Protein AF-0000000076120802 (afdb_homodimer)

Radius of gyration: 38.86 Å; Cα contacts (8 Å, |Δi|>4): 818; chains: 2; bounding box: 98×112×85 Å

Solvent-accessible surface area (backbone atoms only — not comparable to full-atom values): 45749 Å² total; per-residue (Å²): 82,99,88,40,81,60,74,88,74,59,75,85,49,46,60,58,52,36,39,72,74,68,50,68,76,58,92,89,52,58,65,69,58,48,53,51,49,57,64,67,45,60,76,67,60,48,48,51,46,45,52,49,38,50,52,49,55,52,47,56,59,56,62,67,64,60,81,75,78,84,75,87,79,73,75,81,75,80,79,77,82,77,82,91,69,88,75,73,77,73,76,85,78,78,73,79,79,86,85,76,82,73,82,68,81,75,82,69,86,83,81,90,78,91,69,76,77,67,84,63,83,66,58,91,58,54,66,68,56,48,24,52,53,45,20,54,53,47,31,64,61,42,46,67,70,69,58,38,70,68,58,50,50,52,44,45,53,52,20,51,52,53,13,56,71,39,40,87,57,62,94,39,76,70,42,48,49,32,51,53,25,50,50,49,47,53,50,50,46,42,43,50,46,33,19,49,58,42,32,66,53,35,70,78,42,50,64,55,50,54,54,40,47,75,69,55,71,59,56,67,68,33,49,52,51,14,50,54,59,33,47,46,64,61,64,46,51,56,54,52,55,28,50,53,47,30,48,67,41,40,63,62,73,55,72,68,56,44,52,52,54,50,48,51,52,51,50,48,36,51,34,29,27,29,53,12,47,36,42,31,60,72,36,84,49,63,64,61,32,50,50,48,48,50,48,52,51,43,55,14,49,53,35,27,19,78,35,38,52,83,62,60,78,91,57,52,70,55,30,78,74,13,68,46,17,38,51,44,41,27,50,50,52,61,62,48,56,80,60,69,70,35,73,19,52,75,18,47,15,75,90,37,72,71,28,59,71,87,46,55,53,43,43,64,67,54,58,36,42,51,32,69,40,81,67,61,50,67,58,31,53,49,51,51,52,50,48,35,53,53,36,46,54,49,30,51,52,51,53,61,63,72,102,85,99,90,39,81,59,76,87,76,61,74,85,49,46,60,58,50,35,40,71,73,70,49,67,75,57,91,88,52,57,67,67,59,48,52,52,49,56,66,68,45,58,75,68,60,47,47,52,46,44,52,49,38,50,50,50,53,52,47,54,56,54,59,66,62,56,78,73,77,81,74,86,76,77,73,81,73,78,78,75,81,77,81,88,69,87,74,72,74,71,70,82,77,78,74,76,77,81,85,76,82,66,78,78,76,72,88,68,88,73,86,87,68,90,69,74,78,65,83,62,81,63,57,91,60,54,66,66,57,47,24,53,53,46,19,54,54,46,32,63,60,41,46,68,70,68,58,39,71,67,57,49,50,52,47,46,51,50,22,52,51,54,13,55,70,39,41,86,60,63,94,40,74,72,40,47,48,33,50,52,26,50,50,50,47,54,51,50,45,45,42,50,49,33,20,50,59,42,32,65,53,35,69,78,40,49,63,54,50,53,54,41,47,74,67,56,69,61,56,68,69,33,49,52,51,14,51,56,60,32,45,45,64,62,64,44,49,56,54,51,55,29,51,52,46,30,47,66,43,39,63,64,73,56,72,69,56,46,54,52,53,52,48,52,52,51,49,47,37,51,34,28,29,28,53,12,46,36,42,30,60,73,34,84,49,64,64,60,33,51,49,48,49,51,49,53,53,44,55,15,48,52,33,29,19,79,35,38,50,81,65,59,79,91,57,51,70,55,33,78,75,13,68,47,19,38,52,46,41,27,51,51,51,60,61,48,55,80,61,68,68,34,72,19,51,80,17,46,16,75,89,38,71,72,27,59,68,91,49,55,53,42,45,65,66,54,58,37,41,52,32,70,39,80,68,60,52,66,59,29,52,48,50,49,51,50,48,34,52,52,36,47,52,49,29,52,51,50,53,62,63,73,102

Nearest PDB structures (foldseek):
  8wbx-assembly1_B  TM=9.334E-01  e=1.035E-11  Arabidopsis thaliana
  8i3d-assembly1_B  TM=6.992E-01  e=8.243E-13  Arabidopsis thaliana
  8i3c-assembly1_B  TM=7.173E-01  e=2.467E-12  Arabidopsis thaliana
  8i3a-assembly1_B  TM=7.036E-01  e=1.367E-12  Arabidopsis thaliana
  8k0x-assembly1_C  TM=7.275E-01  e=1.512E-11  Arabidopsis thaliana

Secondary structure (DSSP, 8-state):
-TTS-S--S-HHHHHHHHHHTT-PPPTTS-HHHHHHHHHHS-HHHHHHHHHHHHHHHHHHHHHTTS----------------------------------------------S----------SS-HHHHHHHHHHHHHHHHHHHH--HHHHHHHHHHHHHHHHHHTT--SSHHHHHHHHHHHHHHHHHHHHHHHHHHHTTHHHHHHHHHHHHHTT-S-HHHHHHHHHHHHHHHHHHHHHHHHHHHHHHHT---HHHHHHHHHHHHHHHHHHHHHHHHHHHH---HHHHHHHHHHHHHHHHHTSSSS-S---TTTGGGGGG-HHHHHHHHHHHHHTTT---EE--GGGTTTSGGGTSS--EE-HHHHHHHTT--S-HHHHHHHHHHHHHHHHHHHHHHHHH--/-TTS-S--S-HHHHHHHHHHTT-PPPTTS-HHHHHHHHHHS-HHHHHHHHHHHHHHHHHHHHHTTS----------------------------------------------S----------SS-HHHHHHHHHHHHHHHHHHHH--HHHHHHHHHHHHHHHHHHTT--SSHHHHHHHHHHHHHHHHHHHHHHHHHHHTTHHHHHHHHHHHHHTT-S-HHHHHHHHHHHHHHHHHHHHHHHHHHHHHHHT---HHHHHHHHHHHHHHHHHHHHHHHHHHHH---HHHHHHHHHHHHHHHHHTSSSS-S---TTTGGGGGG-HHHHHHHHHHHHHTTT---EE--TT-TTTSGGGSSS--EE-HHHHHHHTT--S-HHHHHHHHHHHHHHHHHHHHHHHHHT-

InterPro domains:
  IPR013525 ABC-2 type transporter, transmembrane domain [PF01061] (130-331)
  IPR050352 ATP-binding cassette subfamily G transporters [PTHR48041] (2-381)

pLDDT: mean 72.97, std 23.8, range [20.23, 97.56]

Foldseek 3Di:
DVPDDLDDDDPVCVQVVVVVLVQHDDPPDDPVVSVVCQVVDDPVSVVSSVVVVVVVVVVVVVVVVDPDDDDDPPPPPPCPPPDDDDPPCPDDPPPDDDDPPCPVPPPPPDDDDDPPPPVPLPQVDDLVVLLVVLLVVLLVVCLPVLDDPVVLVVLQVVLVVLLVLLAPDDPAPVSLLSVLVSQLVLLLVLLLSLLLSLLVPQLVCVVVVVVCVVVSNDDLVSNLSSNLVSVLVSSLVSVLSSLVSNCVSNVQDDPVLSVVLSVLSSLLSLLSNLVSLLLNLQDVDSVVSSVVSVVLSVLLSCLLLSNDLDDDPVCVVSNLVRSNNLSSLLNSCSSCVPPDFNQQQLPCCPLQVVNPPPDRTHGSQRVSVSSVNDDHNVVSSVSSVVSSVVSSVVSSVSNVVSD/DVPDDLDDDDPVCVQVVVVVLVQHDDPPDDPVVSVVCQVVDDPVSVVSSVVVVVVVVVVVVVVVPPPPDDDDPPPPPPCPPPDDDDPPCPDDPPPDDDDPPPPPDPPPDDDPDPPPPPVPLPQVDDLVVLLVVLLVVLLVVCLPVLDDPVVLVVLQVVLVVLLVLLAPDDPAPVSLLSVLVSQLVLLLVLLLSLLLSLLVPQLVCVVVVVVCVVVSNDDLVSNLSSNLVSVLVSSLVSVLSSLVSNCVSNVQDDPVLSVVLSVLSSLLSLLSNLVSLLLNLQDVDSVVSSVVSVVLSVLLSCLLLSNDLDDDPVCVVSNLVRSNNLSSLLNSCSSCVPPDFNQQQPPCCPLQVVSPPPDRTHGSQSVSVSSVNDDHNVVSSVSSVVSSVVSSVVSSVSNVVSD

Structure (mmCIF, N/CA/C/O backbone):
data_AF-0000000076120802-model_v1
#
loop_
_entity.id
_entity.type
_entity.pdbx_description
1 polymer 'ABC-2 type transporter transmembrane domain-containing protein'
#
loop_
_atom_site.group_PDB
_atom_site.id
_atom_site.type_symbol
_atom_site.label_atom_id
_atom_site.label_alt_id
_atom_site.label_comp_id
_atom_site.label_asym_id
_atom_site.label_entity_id
_atom_site.label_seq_id
_atom_site.pdbx_PDB_ins_code
_atom_site.Cartn_x
_atom_site.Cartn_y
_atom_site.Cartn_z
_atom_site.occupancy
_atom_site.B_iso_or_equiv
_atom_site.auth_seq_id
_atom_site.auth_comp_id
_atom_site.auth_asym_id
_atom_site.auth_atom_id
_atom_site.pdbx_PDB_model_num
ATOM 1 N N . MET A 1 1 ? 14.875 50.719 11.641 1 55.94 1 MET A N 1
ATOM 2 C CA . MET A 1 1 ? 14.297 51.156 10.367 1 55.94 1 MET A CA 1
ATOM 3 C C . MET A 1 1 ? 15.25 50.844 9.219 1 55.94 1 MET A C 1
ATOM 5 O O . MET A 1 1 ? 16.422 51.25 9.258 1 55.94 1 MET A O 1
ATOM 9 N N . ASP A 1 2 ? 14.82 50.125 8.203 1 58.03 2 ASP A N 1
ATOM 10 C CA . ASP A 1 2 ? 15.664 49.625 7.117 1 58.03 2 ASP A CA 1
ATOM 11 C C . ASP A 1 2 ? 16.969 49.062 7.652 1 58.03 2 ASP A C 1
ATOM 13 O O . ASP A 1 2 ? 18.031 49.281 7.066 1 58.03 2 ASP A O 1
ATOM 17 N N . GLY A 1 3 ? 16.922 48.438 8.789 1 63.69 3 GLY A N 1
ATOM 18 C CA . GLY A 1 3 ? 18.078 47.812 9.414 1 63.69 3 GLY A CA 1
ATOM 19 C C . GLY A 1 3 ? 18.859 48.75 10.289 1 63.69 3 GLY A C 1
ATOM 20 O O . GLY A 1 3 ? 19.812 48.344 10.969 1 63.69 3 GLY A O 1
ATOM 21 N N . LYS A 1 4 ? 18.547 50.094 10.227 1 61.88 4 LYS A N 1
ATOM 22 C CA . LYS A 1 4 ? 19.266 51.062 11.031 1 61.88 4 LYS A CA 1
ATOM 23 C C . LYS A 1 4 ? 18.547 51.344 12.336 1 61.88 4 LYS A C 1
ATOM 25 O O . LYS A 1 4 ? 17.312 51.375 12.383 1 61.88 4 LYS A O 1
ATOM 30 N N . VAL A 1 5 ? 19.328 51.312 13.312 1 67.75 5 VAL A N 1
ATOM 31 C CA . VAL A 1 5 ? 18.797 51.594 14.641 1 67.75 5 VAL A CA 1
ATOM 32 C C . VAL A 1 5 ? 18.328 53.062 14.711 1 67.75 5 VAL A C 1
ATOM 34 O O . VAL A 1 5 ? 19.109 53.969 14.453 1 67.75 5 VAL A O 1
ATOM 37 N N . ALA A 1 6 ? 17.125 53.312 14.852 1 68.12 6 ALA A N 1
ATOM 38 C CA . ALA A 1 6 ? 16.578 54.656 14.961 1 68.12 6 ALA A CA 1
ATOM 39 C C . ALA A 1 6 ? 16.719 55.219 16.375 1 68.12 6 ALA A C 1
ATOM 41 O O . ALA A 1 6 ? 16.953 56.406 16.562 1 68.12 6 ALA A O 1
ATOM 42 N N . TYR A 1 7 ? 16.531 54.312 17.359 1 68.12 7 TYR A N 1
ATOM 43 C CA . TYR A 1 7 ? 16.672 54.656 18.766 1 68.12 7 TYR A CA 1
ATOM 44 C C . TYR A 1 7 ? 17.219 53.5 19.578 1 68.12 7 TYR A C 1
ATOM 46 O O . TYR A 1 7 ? 16.859 52.344 19.312 1 68.12 7 TYR A O 1
ATOM 54 N N . PHE A 1 8 ? 18.266 53.719 20.203 1 69.81 8 PHE A N 1
ATOM 55 C CA . PHE A 1 8 ? 18.844 52.75 21.141 1 69.81 8 PHE A CA 1
ATOM 56 C C . PHE A 1 8 ? 18.953 53.344 22.531 1 69.81 8 PHE A C 1
ATOM 58 O O . PHE A 1 8 ? 19.781 54.25 22.766 1 69.81 8 PHE A O 1
ATOM 65 N N . GLY A 1 9 ? 17.938 53.156 23.469 1 62.56 9 GLY A N 1
ATOM 66 C CA . GLY A 1 9 ? 17.969 53.688 24.828 1 62.56 9 GLY A CA 1
ATOM 67 C C . GLY A 1 9 ? 16.844 53.125 25.688 1 62.56 9 GLY A C 1
ATOM 68 O O . GLY A 1 9 ? 16.203 52.156 25.328 1 62.56 9 GLY A O 1
ATOM 69 N N . ILE A 1 10 ? 16.656 53.719 26.797 1 65.62 10 ILE A N 1
ATOM 70 C CA . ILE A 1 10 ? 15.625 53.312 27.75 1 65.62 10 ILE A CA 1
ATOM 71 C C . ILE A 1 10 ? 14.242 53.562 27.156 1 65.62 10 ILE A C 1
ATOM 73 O O . ILE A 1 10 ? 14 54.625 26.578 1 65.62 10 ILE A O 1
ATOM 77 N N . ALA A 1 11 ? 13.383 52.594 27.156 1 71.81 11 ALA A N 1
ATOM 78 C CA . ALA A 1 11 ? 12.055 52.625 26.547 1 71.81 11 ALA A CA 1
ATOM 79 C C . ALA A 1 11 ? 11.258 53.844 27.016 1 71.81 11 ALA A C 1
ATOM 81 O O . ALA A 1 11 ? 10.516 54.438 26.234 1 71.81 11 ALA A O 1
ATOM 82 N N . SER A 1 12 ? 11.5 54.25 28.281 1 69.44 12 SER A N 1
ATOM 83 C CA . SER A 1 12 ? 10.766 55.375 28.875 1 69.44 12 SER A CA 1
ATOM 84 C C . SER A 1 12 ? 11.172 56.688 28.219 1 69.44 12 SER A C 1
ATOM 86 O O . SER A 1 12 ? 10.383 57.656 28.203 1 69.44 12 SER A O 1
ATOM 88 N N . ASP A 1 13 ? 12.344 56.656 27.641 1 67.94 13 ASP A N 1
ATOM 89 C CA . ASP A 1 13 ? 12.859 57.906 27.078 1 67.94 13 ASP A CA 1
ATOM 90 C C . ASP A 1 13 ? 12.664 57.969 25.562 1 67.94 13 ASP A C 1
ATOM 92 O O . ASP A 1 13 ? 12.977 58.969 24.922 1 67.94 13 ASP A O 1
ATOM 96 N N . ALA A 1 14 ? 12.195 56.875 25.078 1 75.12 14 ALA A N 1
ATOM 97 C CA . ALA A 1 14 ? 12.016 56.812 23.641 1 75.12 14 ALA A CA 1
ATOM 98 C C . ALA A 1 14 ? 10.953 57.781 23.172 1 75.12 14 ALA A C 1
ATOM 100 O O . ALA A 1 14 ? 11.125 58.469 22.141 1 75.12 14 ALA A O 1
ATOM 101 N N . LEU A 1 15 ? 9.914 57.906 23.906 1 76.44 15 LEU A N 1
ATOM 102 C CA . LEU A 1 15 ? 8.836 58.812 23.547 1 76.44 15 LEU A CA 1
ATOM 103 C C . LEU A 1 15 ? 9.328 60.281 23.609 1 76.44 15 LEU A C 1
ATOM 105 O O . LEU A 1 15 ? 8.969 61.094 22.766 1 76.44 15 LEU A O 1
ATOM 109 N N . ASN A 1 16 ? 10.086 60.531 24.609 1 74.88 16 ASN A N 1
ATOM 110 C CA . ASN A 1 16 ? 10.672 61.875 24.734 1 74.88 16 ASN A CA 1
ATOM 111 C C . ASN A 1 16 ? 11.617 62.188 23.578 1 74.88 16 ASN A C 1
ATOM 113 O O . ASN A 1 16 ? 11.664 63.312 23.094 1 74.88 16 ASN A O 1
ATOM 117 N N . TYR A 1 17 ? 12.289 61.156 23.141 1 75.81 17 TYR A N 1
ATOM 118 C CA . TYR A 1 17 ? 13.203 61.281 22.016 1 75.81 17 TYR A CA 1
ATOM 119 C C . TYR A 1 17 ? 12.438 61.625 20.734 1 75.81 17 TYR A C 1
ATOM 121 O O . TYR A 1 17 ? 12.82 62.562 20 1 75.81 17 TYR A O 1
ATOM 129 N N . PHE A 1 18 ? 11.398 61 20.531 1 78.06 18 PHE A N 1
ATOM 130 C CA . PHE A 1 18 ? 10.656 61.219 19.297 1 78.06 18 PHE A CA 1
ATOM 131 C C . PHE A 1 18 ? 9.828 62.5 19.375 1 78.06 18 PHE A C 1
ATOM 133 O O . PHE A 1 18 ? 9.562 63.125 18.359 1 78.06 18 PHE A O 1
ATOM 140 N N . GLU A 1 19 ? 9.492 62.875 20.578 1 75.44 19 GLU A N 1
ATOM 141 C CA . GLU A 1 19 ? 8.867 64.188 20.797 1 75.44 19 GLU A CA 1
ATOM 142 C C . GLU A 1 19 ? 9.836 65.312 20.484 1 75.44 19 GLU A C 1
ATOM 144 O O . GLU A 1 19 ? 9.438 66.312 19.922 1 75.44 19 GLU A O 1
ATOM 149 N N . ARG A 1 20 ? 11.07 65 20.719 1 72.5 20 ARG A N 1
ATOM 150 C CA . ARG A 1 20 ? 12.109 66 20.453 1 72.5 20 ARG A CA 1
ATOM 151 C C . ARG A 1 20 ? 12.367 66.125 18.953 1 72.5 20 ARG A C 1
ATOM 153 O O . ARG A 1 20 ? 12.742 67.188 18.453 1 72.5 20 ARG A O 1
ATOM 160 N N . ILE A 1 21 ? 12.078 65 18.234 1 72.75 21 ILE A N 1
ATOM 161 C CA . ILE A 1 21 ? 12.297 65 16.797 1 72.75 21 ILE A CA 1
ATOM 162 C C . ILE A 1 21 ? 11.031 65.5 16.078 1 72.75 21 ILE A C 1
ATOM 164 O O . ILE A 1 21 ? 11 65.562 14.852 1 72.75 21 ILE A O 1
ATOM 168 N N . GLY A 1 22 ? 10.062 66 16.859 1 73.19 22 GLY A N 1
ATOM 169 C CA . GLY A 1 22 ? 8.867 66.562 16.328 1 73.19 22 GLY A CA 1
ATOM 170 C C . GLY A 1 22 ? 7.73 65.625 16.109 1 73.19 22 GLY A C 1
ATOM 171 O O . GLY A 1 22 ? 6.73 65.938 15.461 1 73.19 22 GLY A O 1
ATOM 172 N N . MET A 1 23 ? 8.031 64.438 16.469 1 74.19 23 MET A N 1
ATOM 173 C CA . MET A 1 23 ? 6.973 63.438 16.328 1 74.19 23 MET A CA 1
ATOM 174 C C . MET A 1 23 ? 6.324 63.125 17.672 1 74.19 23 MET A C 1
ATOM 176 O O . MET A 1 23 ? 6.898 62.406 18.484 1 74.19 23 MET A O 1
ATOM 180 N N . THR A 1 24 ? 5.277 63.75 18 1 73.56 24 THR A N 1
ATOM 181 C CA . THR A 1 24 ? 4.609 63.656 19.281 1 73.56 24 THR A CA 1
ATOM 182 C C . THR A 1 24 ? 3.514 62.594 19.25 1 73.56 24 THR A C 1
ATOM 184 O O . THR A 1 24 ? 2.795 62.469 18.266 1 73.56 24 THR A O 1
ATOM 187 N N . CYS A 1 25 ? 3.646 61.688 20.188 1 73.44 25 CYS A N 1
ATOM 188 C CA . CYS A 1 25 ? 2.598 60.719 20.422 1 73.44 25 CYS A CA 1
ATOM 189 C C . CYS A 1 25 ? 1.366 61.344 21.047 1 73.44 25 CYS A C 1
ATOM 191 O O . CYS A 1 25 ? 1.48 62.094 22.016 1 73.44 25 CYS A O 1
ATOM 193 N N . ALA A 1 26 ? 0.276 61.312 20.406 1 67.81 26 ALA A N 1
ATOM 194 C CA . ALA A 1 26 ? -0.953 61.844 20.969 1 67.81 26 ALA A CA 1
ATOM 195 C C . ALA A 1 26 ? -1.275 61.188 22.312 1 67.81 26 ALA A C 1
ATOM 197 O O . ALA A 1 26 ? -0.906 60.062 22.547 1 67.81 26 ALA A O 1
ATOM 198 N N . ILE A 1 27 ? -1.722 61.812 23.312 1 60.78 27 ILE A N 1
ATOM 199 C CA . ILE A 1 27 ? -1.938 61.469 24.719 1 60.78 27 ILE A CA 1
ATOM 200 C C . ILE A 1 27 ? -2.742 60.188 24.828 1 60.78 27 ILE A C 1
ATOM 202 O O . ILE A 1 27 ? -2.541 59.406 25.75 1 60.78 27 ILE A O 1
ATOM 206 N N . HIS A 1 28 ? -3.549 59.781 23.938 1 56.91 28 HIS A N 1
ATOM 207 C CA . HIS A 1 28 ? -4.395 58.625 24.078 1 56.91 28 HIS A CA 1
ATOM 208 C C . HIS A 1 28 ? -3.969 57.5 23.125 1 56.91 28 HIS A C 1
ATOM 210 O O . HIS A 1 28 ? -4.719 56.562 22.906 1 56.91 28 HIS A O 1
ATOM 216 N N . PHE A 1 29 ? -2.748 57.688 22.609 1 64 29 PHE A N 1
ATOM 217 C CA . PHE A 1 29 ? -2.277 56.656 21.703 1 64 29 PHE A CA 1
ATOM 218 C C . PHE A 1 29 ? -1.253 55.75 22.375 1 64 29 PHE A C 1
ATOM 220 O O . PHE A 1 29 ? -0.484 56.188 23.219 1 64 29 PHE A O 1
ATOM 227 N N . ASN A 1 30 ? -1.397 54.469 22.281 1 71.44 30 ASN A N 1
ATOM 228 C CA . ASN A 1 30 ? -0.425 53.5 22.781 1 71.44 30 ASN A CA 1
ATOM 229 C C . ASN A 1 30 ? 0.974 53.781 22.234 1 71.44 30 ASN A C 1
ATOM 231 O O . ASN A 1 30 ? 1.173 53.844 21.031 1 71.44 30 ASN A O 1
ATOM 235 N N . PRO A 1 31 ? 1.948 54 23.109 1 72.56 31 PRO A N 1
ATOM 236 C CA . PRO A 1 31 ? 3.307 54.344 22.688 1 72.56 31 PRO A CA 1
ATOM 237 C C . PRO A 1 31 ? 3.93 53.312 21.766 1 72.56 31 PRO A C 1
ATOM 239 O O . PRO A 1 31 ? 4.633 53.656 20.812 1 72.56 31 PRO A O 1
ATOM 242 N N . ALA A 1 32 ? 3.57 52.094 22.047 1 75.62 32 ALA A N 1
ATOM 243 C CA . ALA A 1 32 ? 4.133 51.031 21.219 1 75.62 32 ALA A CA 1
ATOM 244 C C . ALA A 1 32 ? 3.559 51.062 19.812 1 75.62 32 ALA A C 1
ATOM 246 O O . ALA A 1 32 ? 4.293 50.906 18.828 1 75.62 32 ALA A O 1
ATOM 247 N N . ASP A 1 33 ? 2.303 51.312 19.672 1 74.56 33 ASP A N 1
ATOM 248 C CA . ASP A 1 33 ? 1.651 51.438 18.375 1 74.56 33 ASP A CA 1
ATOM 249 C C . ASP A 1 33 ? 2.145 52.688 17.625 1 74.56 33 ASP A C 1
ATOM 251 O O . ASP A 1 33 ? 2.311 52.656 16.406 1 74.56 33 ASP A O 1
ATOM 255 N N . PHE A 1 34 ? 2.398 53.75 18.281 1 75.19 34 PHE A N 1
ATOM 256 C CA . PHE A 1 34 ? 2.951 55 17.719 1 75.19 34 PHE A CA 1
ATOM 257 C C . PHE A 1 34 ? 4.34 54.75 17.141 1 75.19 34 PHE A C 1
ATOM 259 O O . PHE A 1 34 ? 4.637 55.188 16.016 1 75.19 34 PHE A O 1
ATOM 266 N N . LEU A 1 35 ? 5.152 54.031 17.891 1 74.06 35 LEU A N 1
ATOM 267 C CA . LEU A 1 35 ? 6.508 53.75 17.438 1 74.06 35 LEU A CA 1
ATOM 268 C C . LEU A 1 35 ? 6.484 52.844 16.203 1 74.06 35 LEU A C 1
ATOM 270 O O . LEU A 1 35 ? 7.254 53.062 15.266 1 74.06 35 LEU A O 1
ATOM 274 N N . LEU A 1 36 ? 5.594 51.938 16.203 1 76.25 36 LEU A N 1
ATOM 275 C CA . LEU A 1 36 ? 5.445 51.062 15.062 1 76.25 36 LEU A CA 1
ATOM 276 C C . LEU A 1 36 ? 4.918 51.812 13.844 1 76.25 36 LEU A C 1
ATOM 278 O O . LEU A 1 36 ? 5.359 51.562 12.719 1 76.25 36 LEU A O 1
ATOM 282 N N . ALA A 1 37 ? 3.982 52.656 14.07 1 76.56 37 ALA A N 1
ATOM 283 C CA . ALA A 1 37 ? 3.426 53.5 13.023 1 76.56 37 ALA A CA 1
ATOM 284 C C . ALA A 1 37 ? 4.48 54.438 12.461 1 76.56 37 ALA A C 1
ATOM 286 O O . ALA A 1 37 ? 4.504 54.719 11.258 1 76.56 37 ALA A O 1
ATOM 287 N N . LEU A 1 38 ? 5.262 54.969 13.312 1 73.12 38 LEU A N 1
ATOM 288 C CA . LEU A 1 38 ? 6.332 55.875 12.906 1 73.12 38 LEU A CA 1
ATOM 289 C C . LEU A 1 38 ? 7.355 55.156 12.039 1 73.12 38 LEU A C 1
ATOM 291 O O . LEU A 1 38 ? 7.867 55.719 11.078 1 73.12 38 LEU A O 1
ATOM 295 N N . LEU A 1 39 ? 7.602 53.844 12.438 1 70.56 39 LEU A N 1
ATOM 296 C CA . LEU A 1 39 ? 8.602 53.031 11.727 1 70.56 39 LEU A CA 1
ATOM 297 C C . LEU A 1 39 ? 8.07 52.594 10.367 1 70.56 39 LEU A C 1
ATOM 299 O O . LEU A 1 39 ? 8.852 52.312 9.453 1 70.56 39 LEU A O 1
ATOM 303 N N . SER A 1 40 ? 6.785 52.562 10.258 1 68.75 40 SER A N 1
ATOM 304 C CA . SER A 1 40 ? 6.148 52.094 9.023 1 68.75 40 SER A CA 1
ATOM 305 C C . SER A 1 40 ? 5.812 53.281 8.109 1 68.75 40 SER A C 1
ATOM 307 O O . SER A 1 40 ? 5.316 53.062 6.996 1 68.75 40 SER A O 1
ATOM 309 N N . ARG A 1 41 ? 5.957 54.5 8.547 1 61.09 41 ARG A N 1
ATOM 310 C CA . ARG A 1 41 ? 5.59 55.688 7.762 1 61.09 41 ARG A CA 1
ATOM 311 C C . ARG A 1 41 ? 6.52 55.875 6.566 1 61.09 41 ARG A C 1
ATOM 313 O O . ARG A 1 41 ? 7.598 55.25 6.52 1 61.09 41 ARG A O 1
ATOM 320 N N . ASP A 1 42 ? 6.266 56.844 5.613 1 62.16 42 ASP A N 1
ATOM 321 C CA . ASP A 1 42 ? 6.852 57.125 4.305 1 62.16 42 ASP A CA 1
ATOM 322 C C . ASP A 1 42 ? 8.359 57.375 4.418 1 62.16 42 ASP A C 1
ATOM 324 O O . ASP A 1 42 ? 8.859 57.688 5.492 1 62.16 42 ASP A O 1
ATOM 328 N N . ASN A 1 43 ? 9.156 57 3.359 1 67.94 43 ASN A N 1
ATOM 329 C CA . ASN A 1 43 ? 10.602 57.094 3.188 1 67.94 43 ASN A CA 1
ATOM 330 C C . ASN A 1 43 ? 11.125 58.438 3.637 1 67.94 43 ASN A C 1
ATOM 332 O O . ASN A 1 43 ? 12.234 58.562 4.172 1 67.94 43 ASN A O 1
ATOM 336 N N . GLU A 1 44 ? 10.312 59.438 3.615 1 68.88 44 GLU A N 1
ATOM 337 C CA . GLU A 1 44 ? 10.781 60.781 3.943 1 68.88 44 GLU A CA 1
ATOM 338 C C . GLU A 1 44 ? 10.906 60.969 5.453 1 68.88 44 GLU A C 1
ATOM 340 O O . GLU A 1 44 ? 11.875 61.531 5.934 1 68.88 44 GLU A O 1
ATOM 345 N N . THR A 1 45 ? 9.992 60.438 6.199 1 71.06 45 THR A N 1
ATOM 346 C CA . THR A 1 45 ? 10.031 60.531 7.652 1 71.06 45 THR A CA 1
ATOM 347 C C . THR A 1 45 ? 11.102 59.625 8.242 1 71.06 45 THR A C 1
ATOM 349 O O . THR A 1 45 ? 11.789 60 9.195 1 71.06 45 THR A O 1
ATOM 352 N N . SER A 1 46 ? 11.273 58.562 7.648 1 72.56 46 SER A N 1
ATOM 353 C CA . SER A 1 46 ? 12.32 57.625 8.055 1 72.56 46 SER A CA 1
ATOM 354 C C . SER A 1 46 ? 13.703 58.219 7.84 1 72.56 46 SER A C 1
ATOM 356 O O . SER A 1 46 ? 14.594 58.062 8.68 1 72.56 46 SER A O 1
ATOM 358 N N . LYS A 1 47 ? 13.867 58.906 6.832 1 72.31 47 LYS A N 1
ATOM 359 C CA . LYS A 1 47 ? 15.125 59.594 6.57 1 72.31 47 LYS A CA 1
ATOM 360 C C . LYS A 1 47 ? 15.375 60.688 7.602 1 72.31 47 LYS A C 1
ATOM 362 O O . LYS A 1 47 ? 16.516 60.875 8.047 1 72.31 47 LYS A O 1
ATOM 367 N N . LYS A 1 48 ? 14.352 61.344 8.023 1 71.44 48 LYS A N 1
ATOM 368 C CA . LYS A 1 48 ? 14.484 62.406 9.016 1 71.44 48 LYS A CA 1
ATOM 369 C C . LYS A 1 48 ? 14.883 61.844 10.375 1 71.44 48 LYS A C 1
ATOM 371 O O . LYS A 1 48 ? 15.719 62.406 11.078 1 71.44 48 LYS A O 1
ATOM 376 N N . ILE A 1 49 ? 14.344 60.719 10.617 1 73.62 49 ILE A N 1
ATOM 377 C CA . ILE A 1 49 ? 14.648 60.062 11.883 1 73.62 49 ILE A CA 1
ATOM 378 C C . ILE A 1 49 ? 16.094 59.562 11.875 1 73.62 49 ILE A C 1
ATOM 380 O O . ILE A 1 49 ? 16.828 59.719 12.852 1 73.62 49 ILE A O 1
ATOM 384 N N . LEU A 1 50 ? 16.5 59.031 10.766 1 72.81 50 LEU A N 1
ATOM 385 C CA . LEU A 1 50 ? 17.844 58.5 10.633 1 72.81 50 LEU A CA 1
ATOM 386 C C . LEU A 1 50 ? 18.875 59.625 10.578 1 72.81 50 LEU A C 1
ATOM 388 O O . LEU A 1 50 ? 19.969 59.531 11.133 1 72.81 50 LEU A O 1
ATOM 392 N N . GLU A 1 51 ? 18.562 60.656 9.945 1 70.81 51 GLU A N 1
ATOM 393 C CA . GLU A 1 51 ? 19.422 61.844 9.883 1 70.81 51 GLU A CA 1
ATOM 394 C C . GLU A 1 51 ? 19.609 62.469 11.266 1 70.81 51 GLU A C 1
ATOM 396 O O . GLU A 1 51 ? 20.703 62.875 11.617 1 70.81 51 GLU A O 1
ATOM 401 N N . GLU A 1 52 ? 18.578 62.438 12.008 1 67.38 52 GLU A N 1
ATOM 402 C CA . GLU A 1 52 ? 18.656 63 13.352 1 67.38 52 GLU A CA 1
ATOM 403 C C . GLU A 1 52 ? 19.406 62.062 14.289 1 67.38 52 GLU A C 1
ATOM 405 O O . GLU A 1 52 ? 20.172 62.531 15.148 1 67.38 52 GLU A O 1
ATOM 410 N N . ALA A 1 53 ? 19.203 60.812 14.023 1 66.75 53 ALA A N 1
ATOM 411 C CA . ALA A 1 53 ? 19.969 59.812 14.781 1 66.75 53 ALA A CA 1
ATOM 412 C C . ALA A 1 53 ? 21.453 59.906 14.453 1 66.75 53 ALA A C 1
ATOM 414 O O . ALA A 1 53 ? 22.297 59.781 15.344 1 66.75 53 ALA A O 1
ATOM 415 N N . ASP A 1 54 ? 21.75 60.094 13.25 1 65.25 54 ASP A N 1
ATOM 416 C CA . ASP A 1 54 ? 23.141 60.281 12.812 1 65.25 54 ASP A CA 1
ATOM 417 C C . ASP A 1 54 ? 23.703 61.594 13.328 1 65.25 54 ASP A C 1
ATOM 419 O O . ASP A 1 54 ? 24.891 61.688 13.688 1 65.25 54 ASP A O 1
ATOM 423 N N . ARG A 1 55 ? 22.906 62.562 13.414 1 58.84 55 ARG A N 1
ATOM 424 C CA . ARG A 1 55 ? 23.328 63.844 13.945 1 58.84 55 ARG A CA 1
ATOM 425 C C . ARG A 1 55 ? 23.641 63.75 15.438 1 58.84 55 ARG A C 1
ATOM 427 O O . ARG A 1 55 ? 24.594 64.375 15.922 1 58.84 55 ARG A O 1
ATOM 434 N N . TYR A 1 56 ? 22.875 62.938 16.062 1 53.47 56 TYR A N 1
ATOM 435 C CA . TYR A 1 56 ? 23.094 62.781 17.484 1 53.47 56 TYR A CA 1
ATOM 436 C C . TYR A 1 56 ? 24.328 61.906 17.75 1 53.47 56 TYR A C 1
ATOM 438 O O . TYR A 1 56 ? 25.078 62.156 18.703 1 53.47 56 TYR A O 1
ATOM 446 N N . LYS A 1 57 ? 24.594 60.875 16.953 1 53.25 57 LYS A N 1
ATOM 447 C CA . LYS A 1 57 ? 25.812 60.062 17.062 1 53.25 57 LYS A CA 1
ATOM 448 C C . LYS A 1 57 ? 27.047 60.906 16.781 1 53.25 57 LYS A C 1
ATOM 450 O O . LYS A 1 57 ? 28.078 60.75 17.453 1 53.25 57 LYS A O 1
ATOM 455 N N . LYS A 1 58 ? 27 61.75 15.906 1 50.31 58 LYS A N 1
ATOM 456 C CA . LYS A 1 58 ? 28.125 62.625 15.594 1 50.31 58 LYS A CA 1
ATOM 457 C C . LYS A 1 58 ? 28.391 63.625 16.719 1 50.31 58 LYS A C 1
ATOM 459 O O . LYS A 1 58 ? 29.531 63.969 17 1 50.31 58 LYS A O 1
ATOM 464 N N . PHE A 1 59 ? 27.391 64.062 17.422 1 44.97 59 PHE A N 1
ATOM 465 C CA . PHE A 1 59 ? 27.562 65 18.531 1 44.97 59 PHE A CA 1
ATOM 466 C C . PHE A 1 59 ? 28.203 64.312 19.719 1 44.97 59 PHE A C 1
ATOM 468 O O . PHE A 1 59 ? 29.062 64.875 20.406 1 44.97 59 PHE A O 1
ATOM 475 N N . GLU A 1 60 ? 27.859 63.062 19.969 1 42.31 60 GLU A N 1
ATOM 476 C CA . GLU A 1 60 ? 28.469 62.312 21.062 1 42.31 60 GLU A CA 1
ATOM 477 C C . GLU A 1 60 ? 29.953 62.062 20.781 1 42.31 60 GLU A C 1
ATOM 479 O O . GLU A 1 60 ? 30.781 62.094 21.703 1 42.31 60 GLU A O 1
ATOM 484 N N . ILE A 1 61 ? 30.25 61.875 19.578 1 42.94 61 ILE A N 1
ATOM 485 C CA . ILE A 1 61 ? 31.656 61.656 19.25 1 42.94 61 ILE A CA 1
ATOM 486 C C . ILE A 1 61 ? 32.406 63 19.391 1 42.94 61 ILE A C 1
ATOM 488 O O . ILE A 1 61 ? 33.562 63 19.875 1 42.94 61 ILE A O 1
ATOM 492 N N . ILE A 1 62 ? 31.844 64.125 19.062 1 38 62 ILE A N 1
ATOM 493 C CA . ILE A 1 62 ? 32.562 65.375 19.156 1 38 62 ILE A CA 1
ATOM 494 C C . ILE A 1 62 ? 32.688 65.75 20.625 1 38 62 ILE A C 1
ATOM 496 O O . ILE A 1 62 ? 33.719 66.312 21.031 1 38 62 ILE A O 1
ATOM 500 N N . CYS A 1 63 ? 31.641 65.562 21.438 1 34.84 63 CYS A N 1
ATOM 501 C CA . CYS A 1 63 ? 31.766 66 22.828 1 34.84 63 CYS A CA 1
ATOM 502 C C . CYS A 1 63 ? 32.781 65.188 23.562 1 34.84 63 CYS A C 1
ATOM 504 O O . CYS A 1 63 ? 33.219 65.562 24.672 1 34.84 63 CYS A O 1
ATOM 506 N N . GLY A 1 64 ? 33 64 23.156 1 36 64 GLY A N 1
ATOM 507 C CA . GLY A 1 64 ? 34.031 63.219 23.844 1 36 64 GLY A CA 1
ATOM 508 C C . GLY A 1 64 ? 35.406 63.781 23.734 1 36 64 GLY A C 1
ATOM 509 O O . GLY A 1 64 ? 36.375 63.281 24.344 1 36 64 GLY A O 1
ATOM 510 N N . GLN A 1 65 ? 35.594 64.625 22.703 1 33.97 65 GLN A N 1
ATOM 511 C CA . GLN A 1 65 ? 37 65.062 22.578 1 33.97 65 GLN A CA 1
ATOM 512 C C . GLN A 1 65 ? 37.25 66.312 23.438 1 33.97 65 GLN A C 1
ATOM 514 O O . GLN A 1 65 ? 38.156 67.062 23.156 1 33.97 65 GLN A O 1
ATOM 519 N N . CYS A 1 66 ? 36.25 66.812 24.266 1 30.33 66 CYS A N 1
ATOM 520 C CA . CYS A 1 66 ? 36.625 68 25.016 1 30.33 66 CYS A CA 1
ATOM 521 C C . CYS A 1 66 ? 37.719 67.688 26.031 1 30.33 66 CYS A C 1
ATOM 523 O O . CYS A 1 66 ? 37.594 66.688 26.797 1 30.33 66 CYS A O 1
ATOM 525 N N . PRO A 1 67 ? 38.906 68.25 25.938 1 31.06 67 PRO A N 1
ATOM 526 C CA . PRO A 1 67 ? 40.031 68.062 26.844 1 31.06 67 PRO A CA 1
ATOM 527 C C . PRO A 1 67 ? 39.688 68.438 28.297 1 31.06 67 PRO A C 1
ATOM 529 O O . PRO A 1 67 ? 39.156 69.5 28.578 1 31.06 67 PRO A O 1
ATOM 532 N N . LEU A 1 68 ? 39.125 67.5 29.109 1 27.89 68 LEU A N 1
ATOM 533 C CA . LEU A 1 68 ? 38.906 67.688 30.547 1 27.89 68 LEU A CA 1
ATOM 534 C C . LEU A 1 68 ? 40.156 68.312 31.203 1 27.89 68 LEU A C 1
ATOM 536 O O . LEU A 1 68 ? 41.281 67.875 30.938 1 27.89 68 LEU A O 1
ATOM 540 N N . PRO A 1 69 ? 40.062 69.562 31.578 1 29.22 69 PRO A N 1
ATOM 541 C CA . PRO A 1 69 ? 41.188 70.188 32.312 1 29.22 69 PRO A CA 1
ATOM 542 C C . PRO A 1 69 ? 41.688 69.312 33.438 1 29.22 69 PRO A C 1
ATOM 544 O O . PRO A 1 69 ? 40.969 68.438 33.938 1 29.22 69 PRO A O 1
ATOM 547 N N . ASN A 1 70 ? 42.969 69.312 33.969 1 26.84 70 ASN A N 1
ATOM 548 C CA . ASN A 1 70 ? 43.844 68.5 34.844 1 26.84 70 ASN A CA 1
ATOM 549 C C . ASN A 1 70 ? 43.25 68.438 36.25 1 26.84 70 ASN A C 1
ATOM 551 O O . ASN A 1 70 ? 43.781 67.75 37.125 1 26.84 70 ASN A O 1
ATOM 555 N N . GLY A 1 71 ? 42.594 69.562 36.75 1 25.98 71 GLY A N 1
ATOM 556 C CA . GLY A 1 71 ? 42.812 69.75 38.156 1 25.98 71 GLY A CA 1
ATOM 557 C C . GLY A 1 71 ? 42.344 68.562 39 1 25.98 71 GLY A C 1
ATOM 558 O O . GLY A 1 71 ? 41.844 67.562 38.469 1 25.98 71 GLY A O 1
ATOM 559 N N . GLN A 1 72 ? 41.875 68.875 40.375 1 25.7 72 GLN A N 1
ATOM 560 C CA . GLN A 1 72 ? 41.844 68.25 41.688 1 25.7 72 GLN A CA 1
ATOM 561 C C . GLN A 1 72 ? 40.812 67.125 41.719 1 25.7 72 GLN A C 1
ATOM 563 O O . GLN A 1 72 ? 39.625 67.375 41.469 1 25.7 72 GLN A O 1
ATOM 568 N N . ASN A 1 73 ? 41.094 65.875 41.5 1 24.39 73 ASN A N 1
ATOM 569 C CA . ASN A 1 73 ? 40.406 64.625 41.469 1 24.39 73 ASN A CA 1
ATOM 570 C C . ASN A 1 73 ? 39.656 64.375 42.781 1 24.39 73 ASN A C 1
ATOM 572 O O . ASN A 1 73 ? 40.219 63.75 43.688 1 24.39 73 ASN A O 1
ATOM 576 N N . GLY A 1 74 ? 39.094 65.438 43.438 1 23.78 74 GLY A N 1
ATOM 577 C CA . GLY A 1 74 ? 38.562 65.125 44.75 1 23.78 74 GLY A CA 1
ATOM 578 C C . GLY A 1 74 ? 37.594 64 44.75 1 23.78 74 GLY A C 1
ATOM 579 O O . GLY A 1 74 ? 36.688 63.938 43.906 1 23.78 74 GLY A O 1
ATOM 580 N N . HIS A 1 75 ? 38.062 62.781 45.25 1 25.52 75 HIS A N 1
ATOM 581 C CA . HIS A 1 75 ? 37.469 61.469 45.531 1 25.52 75 HIS A CA 1
ATOM 582 C C . HIS A 1 75 ? 36.188 61.594 46.312 1 25.52 75 HIS A C 1
ATOM 584 O O . HIS A 1 75 ? 36.219 61.969 47.5 1 25.52 75 HIS A O 1
ATOM 590 N N . TYR A 1 76 ? 35.188 62.344 45.938 1 21.94 76 TYR A N 1
ATOM 591 C CA . TYR A 1 76 ? 34.031 62.281 46.812 1 21.94 76 TYR A CA 1
ATOM 592 C C . TYR A 1 76 ? 33.594 60.844 47.094 1 21.94 76 TYR A C 1
ATOM 594 O O . TYR A 1 76 ? 33.281 60.094 46.156 1 21.94 76 TYR A O 1
ATOM 602 N N . ASN A 1 77 ? 34.188 60.094 48.219 1 22.39 77 ASN A N 1
ATOM 603 C CA . ASN A 1 77 ? 33.938 58.844 48.906 1 22.39 77 ASN A CA 1
ATOM 604 C C . ASN A 1 77 ? 32.469 58.719 49.344 1 22.39 77 ASN A C 1
ATOM 606 O O . ASN A 1 77 ? 32.062 59.344 50.312 1 22.39 77 ASN A O 1
ATOM 610 N N . HIS A 1 78 ? 31.469 59 48.625 1 22.58 78 HIS A N 1
ATOM 611 C CA . HIS A 1 78 ? 30.188 58.719 49.25 1 22.58 78 HIS A CA 1
ATOM 612 C C . HIS A 1 78 ? 30.109 57.281 49.75 1 22.58 78 HIS A C 1
ATOM 614 O O . HIS A 1 78 ? 30.312 56.344 49 1 22.58 78 HIS A O 1
ATOM 620 N N . SER A 1 79 ? 30.438 56.938 51.062 1 22.88 79 SER A N 1
ATOM 621 C CA . SER A 1 79 ? 30.375 55.781 51.969 1 22.88 79 SER A CA 1
ATOM 622 C C . SER A 1 79 ? 28.984 55.156 51.938 1 22.88 79 SER A C 1
ATOM 624 O O . SER A 1 79 ? 28.031 55.75 52.438 1 22.88 79 SER A O 1
ATOM 626 N N . TYR A 1 80 ? 28.406 54.656 50.938 1 21.52 80 TYR A N 1
ATOM 627 C CA . TYR A 1 80 ? 27.203 53.844 51.125 1 21.52 80 TYR A CA 1
ATOM 628 C C . TYR A 1 80 ? 27.469 52.688 52.062 1 21.52 80 TYR A C 1
ATOM 630 O O . TYR A 1 80 ? 28.375 51.875 51.812 1 21.52 80 TYR A O 1
ATOM 638 N N . THR A 1 81 ? 27.297 52.812 53.375 1 21.34 81 THR A N 1
ATOM 639 C CA . THR A 1 81 ? 27.375 51.812 54.438 1 21.34 81 THR A CA 1
ATOM 640 C C . THR A 1 81 ? 26.562 50.562 54.094 1 21.34 81 THR A C 1
ATOM 642 O O . THR A 1 81 ? 25.375 50.656 53.812 1 21.34 81 THR A O 1
ATOM 645 N N . ASN A 1 82 ? 27.234 49.438 53.688 1 21.8 82 ASN A N 1
ATOM 646 C CA . ASN A 1 82 ? 26.922 48.062 53.375 1 21.8 82 ASN A CA 1
ATOM 647 C C . ASN A 1 82 ? 26.438 47.312 54.594 1 21.8 82 ASN A C 1
ATOM 649 O O . ASN A 1 82 ? 27.234 46.938 55.469 1 21.8 82 ASN A O 1
ATOM 653 N N . THR A 1 83 ? 25.391 47.656 55.344 1 22.8 83 THR A N 1
ATOM 654 C CA . THR A 1 83 ? 25.016 46.781 56.469 1 22.8 83 THR A CA 1
ATOM 655 C C . THR A 1 83 ? 25.031 45.312 56 1 22.8 83 THR A C 1
ATOM 657 O O . THR A 1 83 ? 24.828 45.031 54.844 1 22.8 83 THR A O 1
ATOM 660 N N . SER A 1 84 ? 25.109 44.219 57.062 1 21.98 84 SER A N 1
ATOM 661 C CA . SER A 1 84 ? 25.641 42.875 57.312 1 21.98 84 SER A CA 1
ATOM 662 C C . SER A 1 84 ? 24.984 41.844 56.406 1 21.98 84 SER A C 1
ATOM 664 O O . SER A 1 84 ? 25.672 41.156 55.656 1 21.98 84 SER A O 1
ATOM 666 N N . ASP A 1 85 ? 24.453 40.531 57.094 1 23 85 ASP A N 1
ATOM 667 C CA . ASP A 1 85 ? 24.688 39.062 57.094 1 23 85 ASP A CA 1
ATOM 668 C C . ASP A 1 85 ? 23.75 38.375 56.094 1 23 85 ASP A C 1
ATOM 670 O O . ASP A 1 85 ? 23.656 37.156 56.094 1 23 85 ASP A O 1
ATOM 674 N N . ALA A 1 86 ? 22.672 38.812 55.812 1 24 86 ALA A N 1
ATOM 675 C CA . ALA A 1 86 ? 21.703 37.781 55.406 1 24 86 ALA A CA 1
ATOM 676 C C . ALA A 1 86 ? 22.297 36.875 54.312 1 24 86 ALA A C 1
ATOM 678 O O . ALA A 1 86 ? 22.812 37.344 53.312 1 24 86 ALA A O 1
ATOM 679 N N . ASP A 1 87 ? 22.719 35.531 54.688 1 23.64 87 ASP A N 1
ATOM 680 C CA . ASP A 1 87 ? 23.25 34.312 54.094 1 23.64 87 ASP A CA 1
ATOM 681 C C . ASP A 1 87 ? 22.516 33.969 52.781 1 23.64 87 ASP A C 1
ATOM 683 O O . ASP A 1 87 ? 21.453 33.344 52.812 1 23.64 87 ASP A O 1
ATOM 687 N N . ILE A 1 88 ? 22 34.844 52.062 1 20.78 88 ILE A N 1
ATOM 688 C CA . ILE A 1 88 ? 21.312 34.25 50.938 1 20.78 88 ILE A CA 1
ATOM 689 C C . ILE A 1 88 ? 22.25 33.344 50.156 1 20.78 88 ILE A C 1
ATOM 691 O O . ILE A 1 88 ? 23.25 33.812 49.594 1 20.78 88 ILE A O 1
ATOM 695 N N . SER A 1 89 ? 22.516 32.031 50.625 1 22.23 89 SER A N 1
ATOM 696 C CA . SER A 1 89 ? 23.172 30.953 49.906 1 22.23 89 SER A CA 1
ATOM 697 C C . SER A 1 89 ? 22.781 30.938 48.438 1 22.23 89 SER A C 1
ATOM 699 O O . SER A 1 89 ? 21.656 30.578 48.094 1 22.23 89 SER A O 1
ATOM 701 N N . ILE A 1 90 ? 22.859 31.906 47.75 1 20.23 90 ILE A N 1
ATOM 702 C CA . ILE A 1 90 ? 22.656 31.734 46.312 1 20.23 90 ILE A CA 1
ATOM 703 C C . ILE A 1 90 ? 23.625 30.703 45.781 1 20.23 90 ILE A C 1
ATOM 705 O O . ILE A 1 90 ? 24.844 30.906 45.781 1 20.23 90 ILE A O 1
ATOM 709 N N . ALA A 1 91 ? 23.312 29.422 46 1 21.72 91 ALA A N 1
ATOM 710 C CA . ALA A 1 91 ? 24.047 28.312 45.406 1 21.72 91 ALA A CA 1
ATOM 711 C C . ALA A 1 91 ? 24.625 28.719 44.031 1 21.72 91 ALA A C 1
ATOM 713 O O . ALA A 1 91 ? 24.141 29.656 43.406 1 21.72 91 ALA A O 1
ATOM 714 N N . GLU A 1 92 ? 25.609 27.781 43.5 1 20.73 92 GLU A N 1
ATOM 715 C CA . GLU A 1 92 ? 26.625 27.5 42.5 1 20.73 92 GLU A CA 1
ATOM 716 C C . GLU A 1 92 ? 26.016 27.516 41.094 1 20.73 92 GLU A C 1
ATOM 718 O O . GLU A 1 92 ? 25.141 26.703 40.781 1 20.73 92 GLU A O 1
ATOM 723 N N . LEU A 1 93 ? 25.906 28.562 40.438 1 20.81 93 LEU A N 1
ATOM 724 C CA . LEU A 1 93 ? 25.703 28.734 39 1 20.81 93 LEU A CA 1
ATOM 725 C C . LEU A 1 93 ? 26.719 27.922 38.219 1 20.81 93 LEU A C 1
ATOM 727 O O . LEU A 1 93 ? 27.859 28.375 38.031 1 20.81 93 LEU A O 1
ATOM 731 N N . ARG A 1 94 ? 27.047 26.75 38.5 1 21.38 94 ARG A N 1
ATOM 732 C CA . ARG A 1 94 ? 28.031 26.078 37.656 1 21.38 94 ARG A CA 1
ATOM 733 C C . ARG A 1 94 ? 27.672 26.234 36.188 1 21.38 94 ARG A C 1
ATOM 735 O O . ARG A 1 94 ? 26.594 25.828 35.75 1 21.38 94 ARG A O 1
ATOM 742 N N . THR A 1 95 ? 28.391 27.156 35.406 1 21.83 95 THR A N 1
ATOM 743 C CA . THR A 1 95 ? 28.766 27.531 34.031 1 21.83 95 THR A CA 1
ATOM 744 C C . THR A 1 95 ? 29.297 26.328 33.281 1 21.83 95 THR A C 1
ATOM 746 O O . THR A 1 95 ? 30.516 26.219 33.062 1 21.83 95 THR A O 1
ATOM 749 N N . ASN A 1 96 ? 29.031 25.172 33.344 1 21.69 96 ASN A N 1
ATOM 750 C CA . ASN A 1 96 ? 29.922 24.375 32.531 1 21.69 96 ASN A CA 1
ATOM 751 C C . ASN A 1 96 ? 29.953 24.891 31.078 1 21.69 96 ASN A C 1
ATOM 753 O O . ASN A 1 96 ? 29.031 25.578 30.656 1 21.69 96 ASN A O 1
ATOM 757 N N . GLY A 1 97 ? 30.906 24.391 30.016 1 20.86 97 GLY A N 1
ATOM 758 C CA . GLY A 1 97 ? 31.672 24.688 28.812 1 20.86 97 GLY A CA 1
ATOM 759 C C . GLY A 1 97 ? 30.812 24.953 27.594 1 20.86 97 GLY A C 1
ATOM 760 O O . GLY A 1 97 ? 31.25 25.609 26.641 1 20.86 97 GLY A O 1
ATOM 761 N N . SER A 1 98 ? 29.812 24.281 27.141 1 22.8 98 SER A N 1
ATOM 762 C CA . SER A 1 98 ? 29.969 24.109 25.688 1 22.8 98 SER A CA 1
ATOM 763 C C . SER A 1 98 ? 29.812 25.453 24.969 1 22.8 98 SER A C 1
ATOM 765 O O . SER A 1 98 ? 29.297 26.406 25.531 1 22.8 98 SER A O 1
ATOM 767 N N . ALA A 1 99 ? 29.875 25.438 23.422 1 25.55 99 ALA A N 1
ATOM 768 C CA . ALA A 1 99 ? 30.188 26.172 22.203 1 25.55 99 ALA A CA 1
ATOM 769 C C . ALA A 1 99 ? 29.203 27.312 21.969 1 25.55 99 ALA A C 1
ATOM 771 O O . ALA A 1 99 ? 27.984 27.094 21.953 1 25.55 99 ALA A O 1
ATOM 772 N N . VAL A 1 100 ? 29.578 28.516 22.219 1 25.67 100 VAL A N 1
ATOM 773 C CA . VAL A 1 100 ? 29.188 29.859 21.797 1 25.67 100 VAL A CA 1
ATOM 774 C C . VAL A 1 100 ? 29.125 29.922 20.281 1 25.67 100 VAL A C 1
ATOM 776 O O . VAL A 1 100 ? 30.141 29.766 19.594 1 25.67 100 VAL A O 1
ATOM 779 N N . SER A 1 101 ? 28.328 29.219 19.484 1 24.02 101 SER A N 1
ATOM 780 C CA . SER A 1 101 ? 28.438 29.469 18.062 1 24.02 101 SER A CA 1
ATOM 781 C C . SER A 1 101 ? 28.25 30.938 17.734 1 24.02 101 SER A C 1
ATOM 783 O O . SER A 1 101 ? 27.219 31.531 18.031 1 24.02 101 SER A O 1
ATOM 785 N N . PHE A 1 102 ? 29.312 31.812 17.734 1 22.73 102 PHE A N 1
ATOM 786 C CA . PHE A 1 102 ? 29.656 33.156 17.312 1 22.73 102 PHE A CA 1
ATOM 787 C C . PHE A 1 102 ? 29.203 33.406 15.875 1 22.73 102 PHE A C 1
ATOM 789 O O . PHE A 1 102 ? 29.984 33.219 14.938 1 22.73 102 PHE A O 1
ATOM 796 N N . ASP A 1 103 ? 28.156 33.062 15.406 1 24.06 103 ASP A N 1
ATOM 797 C CA . ASP A 1 103 ? 28 33.344 13.984 1 24.06 103 ASP A CA 1
ATOM 798 C C . ASP A 1 103 ? 28.047 34.844 13.727 1 24.06 103 ASP A C 1
ATOM 800 O O . ASP A 1 103 ? 27.016 35.469 13.398 1 24.06 103 ASP A O 1
ATOM 804 N N . ASN A 1 104 ? 28.734 35.656 14.57 1 23.83 104 ASN A N 1
ATOM 805 C CA . ASN A 1 104 ? 28.859 37.094 14.344 1 23.83 104 ASN A CA 1
ATOM 806 C C . ASN A 1 104 ? 29.672 37.406 13.086 1 23.83 104 ASN A C 1
ATOM 808 O O . ASN A 1 104 ? 30.844 37.781 13.164 1 23.83 104 ASN A O 1
ATOM 812 N N . ILE A 1 105 ? 29.828 36.688 12.039 1 24.59 105 ILE A N 1
ATOM 813 C CA . ILE A 1 105 ? 30.797 37.188 11.078 1 24.59 105 ILE A CA 1
ATOM 814 C C . ILE A 1 105 ? 30.438 38.625 10.664 1 24.59 105 ILE A C 1
ATOM 816 O O . ILE A 1 105 ? 29.359 38.844 10.117 1 24.59 105 ILE A O 1
ATOM 820 N N . CYS A 1 106 ? 31.047 39.656 11.211 1 25.31 106 CYS A N 1
ATOM 821 C CA . CYS A 1 106 ? 31.234 41.062 10.93 1 25.31 106 CYS A CA 1
ATOM 822 C C . CYS A 1 106 ? 31.719 41.281 9.5 1 25.31 106 CYS A C 1
ATOM 824 O O . CYS A 1 106 ? 32.938 41.281 9.25 1 25.31 106 CYS A O 1
ATOM 826 N N . ALA A 1 107 ? 31.516 40.688 8.383 1 26.09 107 ALA A N 1
ATOM 827 C CA . ALA A 1 107 ? 32.344 41.094 7.246 1 26.09 107 ALA A CA 1
ATOM 828 C C . ALA A 1 107 ? 32.156 42.594 6.953 1 26.09 107 ALA A C 1
ATOM 830 O O . ALA A 1 107 ? 31.078 43.031 6.574 1 26.09 107 ALA A O 1
ATOM 831 N N . VAL A 1 108 ? 32.938 43.469 7.445 1 26.97 108 VAL A N 1
ATOM 832 C CA . VAL A 1 108 ? 33.344 44.844 7.23 1 26.97 108 VAL A CA 1
ATOM 833 C C . VAL A 1 108 ? 33.812 45.031 5.789 1 26.97 108 VAL A C 1
ATOM 835 O O . VAL A 1 108 ? 34.281 46.094 5.418 1 26.97 108 VAL A O 1
ATOM 838 N N . GLY A 1 109 ? 33.625 44.25 4.711 1 25.56 109 GLY A N 1
ATOM 839 C CA . GLY A 1 109 ? 34.406 44.656 3.555 1 25.56 109 GLY A CA 1
ATOM 840 C C . GLY A 1 109 ? 34.25 46.125 3.195 1 25.56 109 GLY A C 1
ATOM 841 O O . GLY A 1 109 ? 33.156 46.594 2.992 1 25.56 109 GLY A O 1
ATOM 842 N N . MET A 1 110 ? 35.094 47.031 3.375 1 24.25 110 MET A N 1
ATOM 843 C CA . MET A 1 110 ? 35.562 48.406 3.121 1 24.25 110 MET A CA 1
ATOM 844 C C . MET A 1 110 ? 35.344 48.781 1.656 1 24.25 110 MET A C 1
ATOM 846 O O . MET A 1 110 ? 34.938 47.969 0.851 1 24.25 110 MET A O 1
ATOM 850 N N . ASP A 1 111 ? 36.406 49.344 0.784 1 26.06 111 ASP A N 1
ATOM 851 C CA . ASP A 1 111 ? 36.844 50.469 -0.053 1 26.06 111 ASP A CA 1
ATOM 852 C C . ASP A 1 111 ? 36.469 50.219 -1.515 1 26.06 111 ASP A C 1
ATOM 854 O O . ASP A 1 111 ? 35.969 51.156 -2.189 1 26.06 111 ASP A O 1
ATOM 858 N N . THR A 1 112 ? 37.125 49.469 -2.588 1 27.64 112 THR A N 1
ATOM 859 C CA . THR A 1 112 ? 37.656 50.125 -3.787 1 27.64 112 THR A CA 1
ATOM 860 C C . THR A 1 112 ? 36.531 50.531 -4.734 1 27.64 112 THR A C 1
ATOM 862 O O . THR A 1 112 ? 35.375 50.125 -4.531 1 27.64 112 THR A O 1
ATOM 865 N N . LYS A 1 113 ? 36.688 50.344 -6.289 1 34.66 113 LYS A N 1
ATOM 866 C CA . LYS A 1 113 ? 36.469 50.531 -7.719 1 34.66 113 LYS A CA 1
ATOM 867 C C . LYS A 1 113 ? 35.125 49.969 -8.133 1 34.66 113 LYS A C 1
ATOM 869 O O . LYS A 1 113 ? 34.562 49.094 -7.453 1 34.66 113 LYS A O 1
ATOM 874 N N . ASP A 1 114 ? 34.656 49.969 -9.547 1 33.97 114 ASP A N 1
ATOM 875 C CA . ASP A 1 114 ? 33.469 49.938 -10.398 1 33.97 114 ASP A CA 1
ATOM 876 C C . ASP A 1 114 ? 32.625 48.688 -10.117 1 33.97 114 ASP A C 1
ATOM 878 O O . ASP A 1 114 ? 32.781 47.656 -10.781 1 33.97 114 ASP A O 1
ATOM 882 N N . THR A 1 115 ? 32.531 48.125 -8.945 1 32.28 115 THR A N 1
ATOM 883 C CA . THR A 1 115 ? 32.094 46.75 -8.773 1 32.28 115 THR A CA 1
ATOM 884 C C . THR A 1 115 ? 30.609 46.625 -9.133 1 32.28 115 THR A C 1
ATOM 886 O O . THR A 1 115 ? 29.75 47.219 -8.492 1 32.28 115 THR A O 1
ATOM 889 N N . SER A 1 116 ? 30.203 46.281 -10.422 1 35.31 116 SER A N 1
ATOM 890 C CA . SER A 1 116 ? 28.906 45.875 -10.93 1 35.31 116 SER A CA 1
ATOM 891 C C . SER A 1 116 ? 28.125 45.094 -9.875 1 35.31 116 SER A C 1
ATOM 893 O O . SER A 1 116 ? 28.656 44.125 -9.297 1 35.31 116 SER A O 1
ATOM 895 N N . VAL A 1 117 ? 27.297 45.625 -9.148 1 36.38 117 VAL A N 1
ATOM 896 C CA . VAL A 1 117 ? 26.297 45.094 -8.227 1 36.38 117 VAL A CA 1
ATOM 897 C C . VAL A 1 117 ? 25.672 43.812 -8.805 1 36.38 117 VAL A C 1
ATOM 899 O O . VAL A 1 117 ? 24.812 43.875 -9.672 1 36.38 117 VAL A O 1
ATOM 902 N N . HIS A 1 118 ? 26.375 42.875 -9.586 1 35.16 118 HIS A N 1
ATOM 903 C CA . HIS A 1 118 ? 25.703 41.594 -9.828 1 35.16 118 HIS A CA 1
ATOM 904 C C . HIS A 1 118 ? 24.953 41.125 -8.586 1 35.16 118 HIS A C 1
ATOM 906 O O . HIS A 1 118 ? 25.5 41.125 -7.484 1 35.16 118 HIS A O 1
ATOM 912 N N . SER A 1 119 ? 23.719 41.469 -8.344 1 38.25 119 SER A N 1
ATOM 913 C CA . SER A 1 119 ? 22.797 40.844 -7.406 1 38.25 119 SER A CA 1
ATOM 914 C C . SER A 1 119 ? 23.234 39.438 -7.035 1 38.25 119 SER A C 1
ATOM 916 O O . SER A 1 119 ? 22.891 38.469 -7.719 1 38.25 119 SER A O 1
ATOM 918 N N . HIS A 1 120 ? 24.469 39.062 -6.973 1 40.31 120 HIS A N 1
ATOM 919 C CA . HIS A 1 120 ? 24.969 37.75 -6.492 1 40.31 120 HIS A CA 1
ATOM 920 C C . HIS A 1 120 ? 24.219 37.312 -5.234 1 40.31 120 HIS A C 1
ATOM 922 O O . HIS A 1 120 ? 24.266 38 -4.207 1 40.31 120 HIS A O 1
ATOM 928 N N . HIS A 1 121 ? 22.938 36.906 -5.184 1 46.25 121 HIS A N 1
ATOM 929 C CA . HIS A 1 121 ? 22.391 36.156 -4.059 1 46.25 121 HIS A CA 1
ATOM 930 C C . HIS A 1 121 ? 23.484 35.406 -3.305 1 46.25 121 HIS A C 1
ATOM 932 O O . HIS A 1 121 ? 23.953 34.375 -3.758 1 46.25 121 HIS A O 1
ATOM 938 N N . THR A 1 122 ? 24.469 36.031 -2.891 1 51.69 122 THR A N 1
ATOM 939 C CA . THR A 1 122 ? 25.594 35.5 -2.113 1 51.69 122 THR A CA 1
ATOM 940 C C . THR A 1 122 ? 25.094 34.625 -0.955 1 51.69 122 THR A C 1
ATOM 942 O O . THR A 1 122 ? 24.312 35.125 -0.118 1 51.69 122 THR A O 1
ATOM 945 N N . TRP A 1 123 ? 24.891 33.375 -1.295 1 61.94 123 TRP A N 1
ATOM 946 C CA . TRP A 1 123 ? 24.641 32.531 -0.148 1 61.94 123 TRP A CA 1
ATOM 947 C C . TRP A 1 123 ? 25.672 32.75 0.953 1 61.94 123 TRP A C 1
ATOM 949 O O . TRP A 1 123 ? 26.875 32.844 0.681 1 61.94 123 TRP A O 1
ATOM 959 N N . PRO A 1 124 ? 25.266 33.312 2.1 1 64.44 124 PRO A N 1
ATOM 960 C CA . PRO A 1 124 ? 26.156 33.719 3.191 1 64.44 124 PRO A CA 1
ATOM 961 C C . PRO A 1 124 ? 27.203 32.656 3.521 1 64.44 124 PRO A C 1
ATOM 963 O O . PRO A 1 124 ? 28.25 32.969 4.082 1 64.44 124 PRO A O 1
ATOM 966 N N . THR A 1 125 ? 26.891 31.406 3.16 1 76.38 125 THR A N 1
ATOM 967 C CA . THR A 1 125 ? 27.797 30.344 3.559 1 76.38 125 THR A CA 1
ATOM 968 C C . THR A 1 125 ? 28.094 29.422 2.379 1 76.38 125 THR A C 1
ATOM 970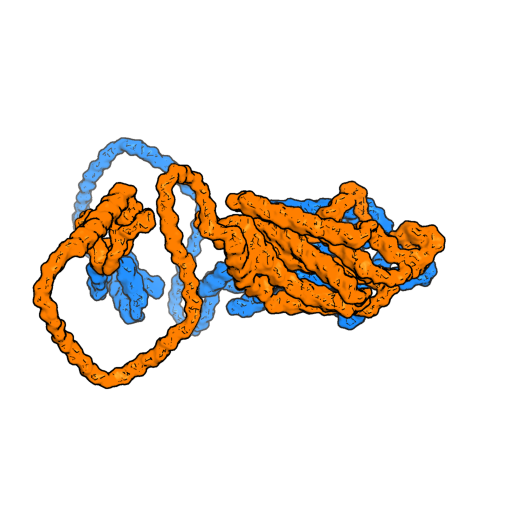 O O . THR A 1 125 ? 27.391 29.453 1.365 1 76.38 125 THR A O 1
ATOM 973 N N . SER A 1 126 ? 29.172 28.75 2.439 1 86.06 126 SER A N 1
ATOM 974 C CA . SER A 1 126 ? 29.609 27.797 1.418 1 86.06 126 SER A CA 1
ATOM 975 C C . SER A 1 126 ? 28.641 26.625 1.307 1 86.06 126 SER A C 1
ATOM 977 O O . SER A 1 126 ? 27.875 26.359 2.236 1 86.06 126 SER A O 1
ATOM 979 N N . PHE A 1 127 ? 28.609 25.984 0.143 1 89.94 127 PHE A N 1
ATOM 980 C CA . PHE A 1 127 ? 27.734 24.844 -0.116 1 89.94 127 PHE A CA 1
ATOM 981 C C . PHE A 1 127 ? 27.969 23.734 0.904 1 89.94 127 PHE A C 1
ATOM 983 O O . PHE A 1 127 ? 27.031 23.156 1.436 1 89.94 127 PHE A O 1
ATOM 990 N N . TRP A 1 128 ? 29.234 23.469 1.194 1 91 128 TRP A N 1
ATOM 991 C CA . TRP A 1 128 ? 29.578 22.359 2.064 1 91 128 TRP A CA 1
ATOM 992 C C . TRP A 1 128 ? 29.156 22.625 3.502 1 91 128 TRP A C 1
ATOM 994 O O . TRP A 1 128 ? 28.719 21.719 4.211 1 91 128 TRP A O 1
ATOM 1004 N N . MET A 1 129 ? 29.234 23.844 3.857 1 89.38 129 MET A N 1
ATOM 1005 C CA . MET A 1 129 ? 28.797 24.203 5.203 1 89.38 129 MET A CA 1
ATOM 1006 C C . MET A 1 129 ? 27.281 24.109 5.324 1 89.38 129 MET A C 1
ATOM 1008 O O . MET A 1 129 ? 26.766 23.594 6.312 1 89.38 129 MET A O 1
ATOM 1012 N N . GLN A 1 130 ? 26.719 24.609 4.305 1 89.38 130 GLN A N 1
ATOM 1013 C CA . GLN A 1 130 ? 25.266 24.516 4.293 1 89.38 130 GLN A CA 1
ATOM 1014 C C . GLN A 1 130 ? 24.812 23.062 4.301 1 89.38 130 GLN A C 1
ATOM 1016 O O . GLN A 1 130 ? 23.906 22.688 5.039 1 89.38 130 GLN A O 1
ATOM 1021 N N . TYR A 1 131 ? 25.438 22.266 3.521 1 92.44 131 TYR A N 1
ATOM 1022 C CA . TYR A 1 131 ? 25.109 20.844 3.406 1 92.44 131 TYR A CA 1
ATOM 1023 C C . TYR A 1 131 ? 25.266 20.141 4.746 1 92.44 131 TYR A C 1
ATOM 1025 O O . TYR A 1 131 ? 24.375 19.391 5.168 1 92.44 131 TYR A O 1
ATOM 1033 N N . ARG A 1 132 ? 26.344 20.391 5.383 1 92.88 132 ARG A N 1
ATOM 1034 C CA . ARG A 1 132 ? 26.625 19.703 6.641 1 92.88 132 ARG A CA 1
ATOM 1035 C C . ARG A 1 132 ? 25.656 20.156 7.734 1 92.88 132 ARG A C 1
ATOM 1037 O O . ARG A 1 132 ? 25.156 19.328 8.5 1 92.88 132 ARG A O 1
ATOM 1044 N N . MET A 1 133 ? 25.344 21.422 7.828 1 91.12 133 MET A N 1
ATOM 1045 C CA . MET A 1 133 ? 24.438 21.938 8.852 1 91.12 133 MET A CA 1
ATOM 1046 C C . MET A 1 133 ? 23 21.484 8.609 1 91.12 133 MET A C 1
ATOM 1048 O O . MET A 1 133 ? 22.312 21.109 9.547 1 91.12 133 MET A O 1
ATOM 1052 N N . LEU A 1 134 ? 22.703 21.531 7.398 1 90.56 134 LEU A N 1
ATOM 1053 C CA . LEU A 1 134 ? 21.344 21.125 7.059 1 90.56 134 LEU A CA 1
ATOM 1054 C C . LEU A 1 134 ? 21.156 19.625 7.273 1 90.56 134 LEU A C 1
ATOM 1056 O O . LEU A 1 134 ? 20.094 19.172 7.691 1 90.56 134 LEU A O 1
ATOM 1060 N N . THR A 1 135 ? 22.125 18.859 6.941 1 92.81 135 THR A N 1
ATOM 1061 C CA . THR A 1 135 ? 22.062 17.422 7.145 1 92.81 135 THR A CA 1
ATOM 1062 C C . THR A 1 135 ? 21.922 17.094 8.625 1 92.81 135 THR A C 1
ATOM 1064 O O . THR A 1 135 ? 21.109 16.219 9 1 92.81 135 THR A O 1
ATOM 1067 N N . TRP A 1 136 ? 22.625 17.766 9.383 1 92.31 136 TRP A N 1
ATOM 1068 C CA . TRP A 1 136 ? 22.578 17.547 10.828 1 92.31 136 TRP A CA 1
ATOM 1069 C C . TRP A 1 136 ? 21.219 17.953 11.391 1 92.31 136 TRP A C 1
ATOM 1071 O O . TRP A 1 136 ? 20.609 17.203 12.172 1 92.31 136 TRP A O 1
ATOM 1081 N N . ARG A 1 137 ? 20.75 19.031 10.977 1 87.62 137 ARG A N 1
ATOM 1082 C CA . ARG A 1 137 ? 19.453 19.531 11.43 1 87.62 137 ARG A CA 1
ATOM 1083 C C . ARG A 1 137 ? 18.328 18.594 11 1 87.62 137 ARG A C 1
ATOM 1085 O O . ARG A 1 137 ? 17.453 18.266 11.805 1 87.62 137 ARG A O 1
ATOM 1092 N N . GLN A 1 138 ? 18.391 18.188 9.789 1 87.75 138 GLN A N 1
ATOM 1093 C CA . GLN A 1 138 ? 17.344 17.328 9.25 1 87.75 138 GLN A CA 1
ATOM 1094 C C . GLN A 1 138 ? 17.375 15.938 9.883 1 87.75 138 GLN A C 1
ATOM 1096 O O . GLN A 1 138 ? 16.328 15.328 10.117 1 87.75 138 GLN A O 1
ATOM 1101 N N . PHE A 1 139 ? 18.562 15.5 10.148 1 90.81 139 PHE A N 1
ATOM 1102 C CA . PHE A 1 139 ? 18.703 14.188 10.773 1 90.81 139 PHE A CA 1
ATOM 1103 C C . PHE A 1 139 ? 18.078 14.164 12.156 1 90.81 139 PHE A C 1
ATOM 1105 O O . PHE A 1 139 ? 17.359 13.227 12.5 1 90.81 139 PHE A O 1
ATOM 1112 N N . ARG A 1 140 ? 18.219 15.18 12.859 1 88.06 140 ARG A N 1
ATOM 1113 C CA . ARG A 1 140 ? 17.688 15.266 14.211 1 88.06 140 ARG A CA 1
ATOM 1114 C C . ARG A 1 140 ? 16.172 15.414 14.195 1 88.06 140 ARG A C 1
ATOM 1116 O O . ARG A 1 140 ? 15.477 14.859 15.047 1 88.06 140 ARG A O 1
ATOM 1123 N N . GLN A 1 141 ? 15.719 16.062 13.227 1 82.75 141 GLN A N 1
ATOM 1124 C CA . GLN A 1 141 ? 14.281 16.281 13.102 1 82.75 141 GLN A CA 1
ATOM 1125 C C . GLN A 1 141 ? 13.57 15.023 12.609 1 82.75 141 GLN A C 1
ATOM 1127 O O . GLN A 1 141 ? 12.484 14.695 13.086 1 82.75 141 GLN A O 1
ATOM 1132 N N . SER A 1 142 ? 14.242 14.32 11.719 1 84.69 142 SER A N 1
ATOM 1133 C CA . SER A 1 142 ? 13.602 13.203 11.047 1 84.69 142 SER A CA 1
ATOM 1134 C C . SER A 1 142 ? 13.742 11.914 11.852 1 84.69 142 SER A C 1
ATOM 1136 O O . SER A 1 142 ? 12.984 10.961 11.648 1 84.69 142 SER A O 1
ATOM 1138 N N . LYS A 1 143 ? 14.672 11.852 12.758 1 85.31 143 LYS A N 1
ATOM 1139 C CA . LYS A 1 143 ? 14.938 10.633 13.508 1 85.31 143 LYS A CA 1
ATOM 1140 C C . LYS A 1 143 ? 13.695 10.164 14.266 1 85.31 143 LYS A C 1
ATOM 1142 O O . LYS A 1 143 ? 13.305 9 14.164 1 85.31 143 LYS A O 1
ATOM 1147 N N . GLY A 1 144 ? 13 11.062 14.938 1 79.38 144 GLY A N 1
ATOM 1148 C CA . GLY A 1 144 ? 11.812 10.703 15.711 1 79.38 144 GLY A CA 1
ATOM 1149 C C . GLY A 1 144 ? 10.602 10.43 14.844 1 79.38 144 GLY A C 1
ATOM 1150 O O . GLY A 1 144 ? 9.742 9.625 15.211 1 79.38 144 GLY A O 1
ATOM 1151 N N . GLN A 1 145 ? 10.68 11.008 13.695 1 78.44 145 GLN A N 1
ATOM 1152 C CA . GLN A 1 145 ? 9.523 10.875 12.812 1 78.44 145 GLN A CA 1
ATOM 1153 C C . GLN A 1 145 ? 9.617 9.594 11.984 1 78.44 145 GLN A C 1
ATOM 1155 O O . GLN A 1 145 ? 8.602 8.93 11.742 1 78.44 145 GLN A O 1
ATOM 1160 N N . ILE A 1 146 ? 10.805 9.227 11.609 1 80.44 146 ILE A N 1
ATOM 1161 C CA . ILE A 1 146 ? 10.977 8.109 10.688 1 80.44 146 ILE A CA 1
ATOM 1162 C C . ILE A 1 146 ? 11.117 6.809 11.484 1 80.44 146 ILE A C 1
ATOM 1164 O O . ILE A 1 146 ? 10.539 5.785 11.109 1 80.44 146 ILE A O 1
ATOM 1168 N N . LEU A 1 147 ? 11.875 6.922 12.609 1 83.62 147 LEU A N 1
ATOM 1169 C CA . LEU A 1 147 ? 12.102 5.707 13.375 1 83.62 147 LEU A CA 1
ATOM 1170 C C . LEU A 1 147 ? 11.141 5.617 14.555 1 83.62 147 LEU A C 1
ATOM 1172 O O . LEU A 1 147 ? 11.445 6.109 15.648 1 83.62 147 LEU A O 1
ATOM 1176 N N . HIS A 1 148 ? 10.008 5.012 14.266 1 86.56 148 HIS A N 1
ATOM 1177 C CA . HIS A 1 148 ? 9.047 4.73 15.328 1 86.56 148 HIS A CA 1
ATOM 1178 C C . HIS A 1 148 ? 9.18 3.297 15.828 1 86.56 148 HIS A C 1
ATOM 1180 O O . HIS A 1 148 ? 9.297 2.365 15.031 1 86.56 148 HIS A O 1
ATOM 1186 N N . LYS A 1 149 ? 9.172 3.152 17.078 1 89.69 149 LYS A N 1
ATOM 1187 C CA . LYS A 1 149 ? 9.375 1.836 17.688 1 89.69 149 LYS A CA 1
ATOM 1188 C C . LYS A 1 149 ? 8.352 0.832 17.156 1 89.69 149 LYS A C 1
ATOM 1190 O O . LYS A 1 149 ? 8.695 -0.311 16.844 1 89.69 149 LYS A O 1
ATOM 1195 N N . TYR A 1 150 ? 7.117 1.283 17.047 1 90.31 150 TYR A N 1
ATOM 1196 C CA . TYR A 1 150 ? 6.059 0.373 16.625 1 90.31 150 TYR A CA 1
ATOM 1197 C C . TYR A 1 150 ? 6.234 -0.029 15.164 1 90.31 150 TYR A C 1
ATOM 1199 O O . TYR A 1 150 ? 5.875 -1.142 14.766 1 90.31 150 TYR A O 1
ATOM 1207 N N . GLU A 1 151 ? 6.781 0.819 14.406 1 90.69 151 GLU A N 1
ATOM 1208 C CA . GLU A 1 151 ? 7.051 0.5 13.008 1 90.69 151 GLU A CA 1
ATOM 1209 C C . GLU A 1 151 ? 8.125 -0.576 12.891 1 90.69 151 GLU A C 1
ATOM 1211 O O . GLU A 1 151 ? 8.016 -1.479 12.055 1 90.69 151 GLU A O 1
ATOM 1216 N N . VAL A 1 152 ? 9.109 -0.45 13.75 1 92.88 152 VAL A N 1
ATOM 1217 C CA . VAL A 1 152 ? 10.203 -1.42 13.742 1 92.88 152 VAL A CA 1
ATOM 1218 C C . VAL A 1 152 ? 9.68 -2.783 14.195 1 92.88 152 VAL A C 1
ATOM 1220 O O . VAL A 1 152 ? 9.992 -3.807 13.578 1 92.88 152 VAL A O 1
ATOM 1223 N N . ILE A 1 153 ? 8.852 -2.777 15.117 1 95.25 153 ILE A N 1
ATOM 1224 C CA . ILE A 1 153 ? 8.305 -4.023 15.641 1 95.25 153 ILE A CA 1
ATOM 1225 C C . ILE A 1 153 ? 7.434 -4.695 14.578 1 95.25 153 ILE A C 1
ATOM 1227 O O . ILE A 1 153 ? 7.527 -5.906 14.367 1 95.25 153 ILE A O 1
ATOM 1231 N N . GLN A 1 154 ? 6.633 -3.914 13.961 1 95.19 154 GLN A N 1
ATOM 1232 C CA . GLN A 1 154 ? 5.766 -4.457 12.922 1 95.19 154 GLN A CA 1
ATOM 1233 C C . GLN A 1 154 ? 6.578 -5.059 11.781 1 95.19 154 GLN A C 1
ATOM 1235 O O . GLN A 1 154 ? 6.258 -6.137 11.281 1 95.19 154 GLN A O 1
ATOM 1240 N N . SER A 1 155 ? 7.602 -4.379 11.398 1 94.62 155 SER A N 1
ATOM 1241 C CA . SER A 1 155 ? 8.445 -4.879 10.312 1 94.62 155 SER A CA 1
ATOM 1242 C C . SER A 1 155 ? 9.172 -6.152 10.727 1 94.62 155 SER A C 1
ATOM 1244 O O . SER A 1 155 ? 9.328 -7.07 9.914 1 94.62 155 SER A O 1
ATOM 1246 N N . LEU A 1 156 ? 9.594 -6.223 11.945 1 95 156 LEU A N 1
ATOM 1247 C CA . LEU A 1 156 ? 10.297 -7.406 12.422 1 95 156 LEU A CA 1
ATOM 1248 C C . LEU A 1 156 ? 9.352 -8.594 12.539 1 95 156 LEU A C 1
ATOM 1250 O O . LEU A 1 156 ? 9.75 -9.734 12.297 1 95 156 LEU A O 1
ATOM 1254 N N . LEU A 1 157 ? 8.133 -8.312 12.867 1 95.06 157 LEU A N 1
ATOM 1255 C CA . LEU A 1 157 ? 7.133 -9.375 12.93 1 95.06 157 LEU A CA 1
ATOM 1256 C C . LEU A 1 157 ? 6.883 -9.961 11.539 1 95.06 157 LEU A C 1
ATOM 1258 O O . LEU A 1 157 ? 6.809 -11.18 11.383 1 95.06 157 LEU A O 1
ATOM 1262 N N . LEU A 1 158 ? 6.824 -9.117 10.609 1 94.88 158 LEU A N 1
ATOM 1263 C CA . LEU A 1 158 ? 6.605 -9.586 9.242 1 94.88 158 LEU A CA 1
ATOM 1264 C C . LEU A 1 158 ? 7.836 -10.32 8.719 1 94.88 158 LEU A C 1
ATOM 1266 O O . LEU A 1 158 ? 7.715 -11.273 7.941 1 94.88 158 LEU A O 1
ATOM 1270 N N . ALA A 1 159 ? 8.992 -9.805 9.117 1 94.88 159 ALA A N 1
ATOM 1271 C CA . ALA A 1 159 ? 10.234 -10.461 8.711 1 94.88 159 ALA A CA 1
ATOM 1272 C C . ALA A 1 159 ? 10.297 -11.891 9.258 1 94.88 159 ALA A C 1
ATOM 1274 O O . ALA A 1 159 ? 10.695 -12.812 8.555 1 94.88 159 ALA A O 1
ATOM 1275 N N . THR A 1 160 ? 9.898 -12.039 10.453 1 92.5 160 THR A N 1
ATOM 1276 C CA . THR A 1 160 ? 9.891 -13.359 11.07 1 92.5 160 THR A CA 1
ATOM 1277 C C . THR A 1 160 ? 8.875 -14.273 10.391 1 92.5 160 THR A C 1
ATOM 1279 O O . THR A 1 160 ? 9.141 -15.453 10.172 1 92.5 160 THR A O 1
ATOM 1282 N N . LEU A 1 161 ? 7.816 -13.711 10.078 1 90.62 161 LEU A N 1
ATOM 1283 C CA . LEU A 1 161 ? 6.805 -14.477 9.367 1 90.62 161 LEU A CA 1
ATOM 1284 C C . LEU A 1 161 ? 7.328 -14.938 8.008 1 90.62 161 LEU A C 1
ATOM 1286 O O . LEU A 1 161 ? 7.191 -16.109 7.652 1 90.62 161 LEU A O 1
ATOM 1290 N N . ALA A 1 162 ? 7.895 -14.047 7.277 1 89.06 162 ALA A N 1
ATOM 1291 C CA . ALA A 1 162 ? 8.469 -14.383 5.977 1 89.06 162 ALA A CA 1
ATOM 1292 C C . ALA A 1 162 ? 9.586 -15.414 6.125 1 89.06 162 ALA A C 1
ATOM 1294 O O . ALA A 1 162 ? 9.727 -16.312 5.289 1 89.06 162 ALA A O 1
ATOM 1295 N N . GLY A 1 163 ? 10.367 -15.25 7.207 1 86.69 163 GLY A N 1
ATOM 1296 C CA . GLY A 1 163 ? 11.43 -16.203 7.473 1 86.69 163 GLY A CA 1
ATOM 1297 C C . GLY A 1 163 ? 10.914 -17.609 7.77 1 86.69 163 GLY A C 1
ATOM 1298 O O . GLY A 1 163 ? 11.508 -18.594 7.344 1 86.69 163 GLY A O 1
ATOM 1299 N N . ILE A 1 164 ? 9.836 -17.641 8.391 1 84.75 164 ILE A N 1
ATOM 1300 C CA . ILE A 1 164 ? 9.242 -18.938 8.719 1 84.75 164 ILE A CA 1
ATOM 1301 C C . ILE A 1 164 ? 8.734 -19.609 7.449 1 84.75 164 ILE A C 1
ATOM 1303 O O . ILE A 1 164 ? 8.836 -20.844 7.309 1 84.75 164 ILE A O 1
ATOM 1307 N N . LEU A 1 165 ? 8.25 -18.875 6.566 1 82.25 165 LEU A N 1
ATOM 1308 C CA . LEU A 1 165 ? 7.73 -19.422 5.32 1 82.25 165 LEU A CA 1
ATOM 1309 C C . LEU A 1 165 ? 8.859 -19.969 4.453 1 82.25 165 LEU A C 1
ATOM 1311 O O . LEU A 1 165 ? 8.664 -20.906 3.686 1 82.25 165 LEU A O 1
ATOM 1315 N N . TYR A 1 166 ? 10.023 -19.438 4.621 1 76.69 166 TYR A N 1
ATOM 1316 C CA . TYR A 1 166 ? 11.195 -19.875 3.871 1 76.69 166 TYR A CA 1
ATOM 1317 C C . TYR A 1 166 ? 11.906 -21.016 4.586 1 76.69 166 TYR A C 1
ATOM 1319 O O . TYR A 1 166 ? 12.703 -21.75 3.975 1 76.69 166 TYR A O 1
ATOM 1327 N N . PHE A 1 167 ? 11.508 -21.125 5.828 1 75.75 167 PHE A N 1
ATOM 1328 C CA . PHE A 1 167 ? 12.32 -22 6.668 1 75.75 167 PHE A CA 1
ATOM 1329 C C . PHE A 1 167 ? 12.164 -23.453 6.242 1 75.75 167 PHE A C 1
ATOM 1331 O O . PHE A 1 167 ? 11.047 -23.969 6.172 1 75.75 167 PHE A O 1
ATOM 1338 N N . GLN A 1 168 ? 13.25 -24.109 5.883 1 65.62 168 GLN A N 1
ATOM 1339 C CA . GLN A 1 168 ? 13.453 -25.516 5.59 1 65.62 168 GLN A CA 1
ATOM 1340 C C . GLN A 1 168 ? 12.508 -26 4.488 1 65.62 168 GLN A C 1
ATOM 1342 O O . GLN A 1 168 ? 11.82 -27 4.645 1 65.62 168 GLN A O 1
ATOM 1347 N N . THR A 1 169 ? 12.359 -25.141 3.51 1 65.44 169 THR A N 1
ATOM 1348 C CA . THR A 1 169 ? 11.531 -25.562 2.389 1 65.44 169 THR A CA 1
ATOM 1349 C C . THR A 1 169 ? 12.328 -26.406 1.411 1 65.44 169 THR A C 1
ATOM 1351 O O . THR A 1 169 ? 13.508 -26.141 1.164 1 65.44 169 THR A O 1
ATOM 1354 N N . ASP A 1 170 ? 11.711 -27.594 1.242 1 64.56 170 ASP A N 1
ATOM 1355 C CA . ASP A 1 170 ? 12.344 -28.516 0.308 1 64.56 170 ASP A CA 1
ATOM 1356 C C . ASP A 1 170 ? 12.375 -27.938 -1.104 1 64.56 170 ASP A C 1
ATOM 1358 O O . ASP A 1 170 ? 11.555 -27.078 -1.446 1 64.56 170 ASP A O 1
ATOM 1362 N N . TYR A 1 171 ? 13.5 -28.234 -1.806 1 63.66 171 TYR A N 1
ATOM 1363 C CA . TYR A 1 171 ? 13.672 -27.719 -3.158 1 63.66 171 TYR A CA 1
ATOM 1364 C C . TYR A 1 171 ? 12.805 -28.484 -4.148 1 63.66 171 TYR A C 1
ATOM 1366 O O . TYR A 1 171 ? 13.164 -29.594 -4.562 1 63.66 171 TYR A O 1
ATOM 1374 N N . SER A 1 172 ? 11.555 -28.125 -4.203 1 67.75 172 SER A N 1
ATOM 1375 C CA . SER A 1 172 ? 10.617 -28.609 -5.211 1 67.75 172 SER A CA 1
ATOM 1376 C C . SER A 1 172 ? 10 -27.453 -5.992 1 67.75 172 SER A C 1
ATOM 1378 O O . SER A 1 172 ? 10.195 -26.281 -5.637 1 67.75 172 SER A O 1
ATOM 1380 N N . TYR A 1 173 ? 9.5 -27.797 -7.199 1 66.06 173 TYR A N 1
ATOM 1381 C CA . TYR A 1 173 ? 8.867 -26.766 -8.016 1 66.06 173 TYR A CA 1
ATOM 1382 C C . TYR A 1 173 ? 7.852 -25.984 -7.199 1 66.06 173 TYR A C 1
ATOM 1384 O O . TYR A 1 173 ? 7.766 -24.75 -7.328 1 66.06 173 TYR A O 1
ATOM 1392 N N . ARG A 1 174 ? 7.121 -26.734 -6.305 1 66.62 174 ARG A N 1
ATOM 1393 C CA . ARG A 1 174 ? 6.109 -26.078 -5.477 1 66.62 174 ARG A CA 1
ATOM 1394 C C . ARG A 1 174 ? 6.754 -25.141 -4.465 1 66.62 174 ARG A C 1
ATOM 1396 O O . ARG A 1 174 ? 6.242 -24.047 -4.215 1 66.62 174 ARG A O 1
ATOM 1403 N N . THR A 1 175 ? 7.801 -25.516 -4.039 1 75.12 175 THR A N 1
ATOM 1404 C CA . THR A 1 175 ? 8.469 -24.703 -3.031 1 75.12 175 THR A CA 1
ATOM 1405 C C . THR A 1 175 ? 9.18 -23.516 -3.68 1 75.12 175 THR A C 1
ATOM 1407 O O . THR A 1 175 ? 9.359 -22.469 -3.047 1 75.12 175 THR A O 1
ATOM 1410 N N . LEU A 1 176 ? 9.531 -23.734 -5 1 78.94 176 LEU A N 1
ATOM 1411 C CA . LEU A 1 176 ? 10.156 -22.625 -5.711 1 78.94 176 LEU A CA 1
ATOM 1412 C C . LEU A 1 176 ? 9.172 -21.484 -5.895 1 78.94 176 LEU A C 1
ATOM 1414 O O . LEU A 1 176 ? 9.539 -20.312 -5.73 1 78.94 176 LEU A O 1
ATOM 1418 N N . ARG A 1 177 ? 7.988 -21.781 -6.188 1 81 177 ARG A N 1
ATOM 1419 C CA . ARG A 1 177 ? 6.98 -20.75 -6.371 1 81 177 ARG A CA 1
ATOM 1420 C C . ARG A 1 177 ? 6.68 -20.031 -5.059 1 81 177 ARG A C 1
ATOM 1422 O O . ARG A 1 177 ? 6.465 -18.828 -5.039 1 81 177 ARG A O 1
ATOM 1429 N N . ASP A 1 178 ? 6.66 -20.781 -3.986 1 83.94 178 ASP A N 1
ATOM 1430 C CA . ASP A 1 178 ? 6.441 -20.172 -2.674 1 83.94 178 ASP A CA 1
ATOM 1431 C C . ASP A 1 178 ? 7.602 -19.25 -2.293 1 83.94 178 ASP A C 1
ATOM 1433 O O . ASP A 1 178 ? 7.391 -18.219 -1.668 1 83.94 178 ASP A O 1
ATOM 1437 N N . LYS A 1 179 ? 8.773 -19.688 -2.707 1 84.88 179 LYS A N 1
ATOM 1438 C CA . LYS A 1 179 ? 9.93 -18.828 -2.449 1 84.88 179 LYS A CA 1
ATOM 1439 C C . LYS A 1 179 ? 9.852 -17.547 -3.266 1 84.88 179 LYS A C 1
ATOM 1441 O O . LYS A 1 179 ? 10.156 -16.453 -2.758 1 84.88 179 LYS A O 1
ATOM 1446 N N . MET A 1 180 ? 9.43 -17.672 -4.523 1 88.38 180 MET A N 1
ATOM 1447 C CA . MET A 1 180 ? 9.258 -16.5 -5.363 1 88.38 180 MET A CA 1
ATOM 1448 C C . MET A 1 180 ? 8.164 -15.594 -4.809 1 88.38 180 MET A C 1
ATOM 1450 O O . MET A 1 180 ? 8.25 -14.367 -4.918 1 88.38 180 MET A O 1
ATOM 1454 N N . GLY A 1 181 ? 7.156 -16.281 -4.219 1 89.81 181 GLY A N 1
ATOM 1455 C CA . GLY A 1 181 ? 6.086 -15.508 -3.598 1 89.81 181 GLY A CA 1
ATOM 1456 C C . GLY A 1 181 ? 6.547 -14.711 -2.391 1 89.81 181 GLY A C 1
ATOM 1457 O O . GLY A 1 181 ? 6.109 -13.578 -2.188 1 89.81 181 GLY A O 1
ATOM 1458 N N . THR A 1 182 ? 7.395 -15.219 -1.646 1 89.12 182 THR A N 1
ATOM 1459 C CA . THR A 1 182 ? 7.914 -14.523 -0.472 1 89.12 182 THR A CA 1
ATOM 1460 C C . THR A 1 182 ? 8.805 -13.352 -0.883 1 89.12 182 THR A C 1
ATOM 1462 O O . THR A 1 182 ? 8.82 -12.32 -0.217 1 89.12 182 THR A O 1
ATOM 1465 N N . ILE A 1 183 ? 9.531 -13.508 -1.995 1 91.44 183 ILE A N 1
ATOM 1466 C CA . ILE A 1 183 ? 10.383 -12.43 -2.492 1 91.44 183 ILE A CA 1
ATOM 1467 C C . ILE A 1 183 ? 9.516 -11.258 -2.955 1 91.44 183 ILE A C 1
ATOM 1469 O O . ILE A 1 183 ? 9.781 -10.109 -2.607 1 91.44 183 ILE A O 1
ATOM 1473 N N . VAL A 1 184 ? 8.484 -11.594 -3.709 1 93.38 184 VAL A N 1
ATOM 1474 C CA . VAL A 1 184 ? 7.621 -10.531 -4.207 1 93.38 184 VAL A CA 1
ATOM 1475 C C . VAL A 1 184 ? 6.922 -9.844 -3.037 1 93.38 184 VAL A C 1
ATOM 1477 O O . VAL A 1 184 ? 6.719 -8.625 -3.059 1 93.38 184 VAL A O 1
ATOM 1480 N N . PHE A 1 185 ? 6.598 -10.594 -2.027 1 93.19 185 PHE A N 1
ATOM 1481 C CA . PHE A 1 185 ? 5.977 -10.039 -0.833 1 93.19 185 PHE A CA 1
ATOM 1482 C C . PHE A 1 185 ? 6.91 -9.047 -0.151 1 93.19 185 PHE A C 1
ATOM 1484 O O . PHE A 1 185 ? 6.5 -7.934 0.196 1 93.19 185 PHE A O 1
ATOM 1491 N N . SER A 1 186 ? 8.109 -9.453 0.079 1 94.06 186 SER A N 1
ATOM 1492 C CA . SER A 1 186 ? 9.07 -8.602 0.769 1 94.06 186 SER A CA 1
ATOM 1493 C C . SER A 1 186 ? 9.352 -7.328 -0.024 1 94.06 186 SER A C 1
ATOM 1495 O O . SER A 1 186 ? 9.422 -6.238 0.547 1 94.06 186 SER A O 1
ATOM 1497 N N . VAL A 1 187 ? 9.469 -7.461 -1.344 1 95.56 187 VAL A N 1
ATOM 1498 C CA . VAL A 1 187 ? 9.742 -6.309 -2.193 1 95.56 187 VAL A CA 1
ATOM 1499 C C . VAL A 1 187 ? 8.539 -5.375 -2.203 1 95.56 187 VAL A C 1
ATOM 1501 O O . VAL A 1 187 ? 8.688 -4.148 -2.172 1 95.56 187 VAL A O 1
ATOM 1504 N N . THR A 1 188 ? 7.387 -5.957 -2.227 1 95 188 THR A N 1
ATOM 1505 C CA . THR A 1 188 ? 6.172 -5.145 -2.215 1 95 188 THR A CA 1
ATOM 1506 C C . THR A 1 188 ? 6.027 -4.41 -0.887 1 95 188 THR A C 1
ATOM 1508 O O . THR A 1 188 ? 5.703 -3.221 -0.863 1 95 188 THR A O 1
ATOM 1511 N N . TYR A 1 189 ? 6.293 -5.094 0.195 1 96.31 189 TYR A N 1
ATOM 1512 C CA . TYR A 1 189 ? 6.188 -4.488 1.517 1 96.31 189 TYR A CA 1
ATOM 1513 C C . TYR A 1 189 ? 7.113 -3.281 1.638 1 96.31 189 TYR A C 1
ATOM 1515 O O . TYR A 1 189 ? 6.68 -2.195 2.029 1 96.31 189 TYR A O 1
ATOM 1523 N N . TRP A 1 190 ? 8.297 -3.449 1.28 1 96.62 190 TRP A N 1
ATOM 1524 C CA . TRP A 1 190 ? 9.266 -2.367 1.446 1 96.62 190 TRP A CA 1
ATOM 1525 C C . TRP A 1 190 ? 9.094 -1.312 0.359 1 96.62 190 TRP A C 1
ATOM 1527 O O . TRP A 1 190 ? 9.383 -0.132 0.579 1 96.62 190 TRP A O 1
ATOM 1537 N N . GLY A 1 191 ? 8.664 -1.729 -0.836 1 96.06 191 GLY A N 1
ATOM 1538 C CA . GLY A 1 191 ? 8.312 -0.725 -1.829 1 96.06 191 GLY A CA 1
ATOM 1539 C C . GLY A 1 191 ? 7.277 0.268 -1.336 1 96.06 191 GLY A C 1
ATOM 1540 O O . GLY A 1 191 ? 7.48 1.48 -1.425 1 96.06 191 GLY A O 1
ATOM 1541 N N . PHE A 1 192 ? 6.242 -0.265 -0.717 1 95.69 192 PHE A N 1
ATOM 1542 C CA . PHE A 1 192 ? 5.195 0.59 -0.172 1 95.69 192 PHE A CA 1
ATOM 1543 C C . PHE A 1 192 ? 5.723 1.421 0.991 1 95.69 192 PHE A C 1
ATOM 1545 O O . PHE A 1 192 ? 5.527 2.637 1.031 1 95.69 192 PHE A O 1
ATOM 1552 N N . ASN A 1 193 ? 6.398 0.797 1.858 1 94.25 193 ASN A N 1
ATOM 1553 C CA . ASN A 1 193 ? 6.812 1.462 3.09 1 94.25 193 ASN A CA 1
ATOM 1554 C C . ASN A 1 193 ? 7.82 2.574 2.816 1 94.25 193 ASN A C 1
ATOM 1556 O O . ASN A 1 193 ? 7.742 3.65 3.41 1 94.25 193 ASN A O 1
ATOM 1560 N N . CYS A 1 194 ? 8.719 2.32 1.92 1 94.19 194 CYS A N 1
ATOM 1561 C CA . CYS A 1 194 ? 9.742 3.324 1.632 1 94.19 194 CYS A CA 1
ATOM 1562 C C . CYS A 1 194 ? 9.133 4.531 0.928 1 94.19 194 CYS A C 1
ATOM 1564 O O . CYS A 1 194 ? 9.484 5.672 1.227 1 94.19 194 CYS A O 1
ATOM 1566 N N . ILE A 1 195 ? 8.25 4.293 0.059 1 95.5 195 ILE A N 1
ATOM 1567 C CA . ILE A 1 195 ? 7.621 5.406 -0.646 1 95.5 195 ILE A CA 1
ATOM 1568 C C . ILE A 1 195 ? 6.727 6.188 0.314 1 95.5 195 ILE A C 1
ATOM 1570 O O . ILE A 1 195 ? 6.777 7.418 0.358 1 95.5 195 ILE A O 1
ATOM 1574 N N . ILE A 1 196 ? 5.98 5.457 1.133 1 92.94 196 ILE A N 1
ATOM 1575 C CA . ILE A 1 196 ? 5.059 6.098 2.064 1 92.94 196 ILE A CA 1
ATOM 1576 C C . ILE A 1 196 ? 5.84 6.91 3.09 1 92.94 196 ILE A C 1
ATOM 1578 O O . ILE A 1 196 ? 5.465 8.039 3.416 1 92.94 196 ILE A O 1
ATOM 1582 N N . ALA A 1 197 ? 6.895 6.355 3.555 1 89.94 197 ALA A N 1
ATOM 1583 C CA . ALA A 1 197 ? 7.715 7.047 4.551 1 89.94 197 ALA A CA 1
ATOM 1584 C C . ALA A 1 197 ? 8.25 8.367 4 1 89.94 197 ALA A C 1
ATOM 1586 O O . ALA A 1 197 ? 8.367 9.352 4.734 1 89.94 197 ALA A O 1
ATOM 1587 N N . THR A 1 198 ? 8.539 8.398 2.785 1 90.56 198 THR A N 1
ATOM 1588 C CA . THR A 1 198 ? 9.094 9.602 2.168 1 90.56 198 THR A CA 1
ATOM 1589 C C . THR A 1 198 ? 7.996 10.617 1.88 1 90.56 198 THR A C 1
ATOM 1591 O O . THR A 1 198 ? 8.164 11.812 2.129 1 90.56 198 THR A O 1
ATOM 1594 N N . VAL A 1 199 ? 6.871 10.156 1.478 1 91.56 199 VAL A N 1
ATOM 1595 C CA . VAL A 1 199 ? 5.773 11.047 1.098 1 91.56 199 VAL A CA 1
ATOM 1596 C C . VAL A 1 199 ? 5.215 11.734 2.34 1 91.56 199 VAL A C 1
ATOM 1598 O O . VAL A 1 199 ? 4.852 12.914 2.291 1 91.56 199 VAL A O 1
ATOM 1601 N N . THR A 1 200 ? 5.16 11.07 3.434 1 88.88 200 THR A N 1
ATOM 1602 C CA . THR A 1 200 ? 4.543 11.609 4.641 1 88.88 200 THR A CA 1
ATOM 1603 C C . THR A 1 200 ? 5.469 12.625 5.312 1 88.88 200 THR A C 1
ATOM 1605 O O . THR A 1 200 ? 5.035 13.391 6.176 1 88.88 200 THR A O 1
ATOM 1608 N N . GLY A 1 201 ? 6.66 12.711 4.934 1 82.75 201 GLY A N 1
ATOM 1609 C CA . GLY A 1 201 ? 7.586 13.664 5.516 1 82.75 201 GLY A CA 1
ATOM 1610 C C . GLY A 1 201 ? 7.527 15.031 4.863 1 82.75 201 GLY A C 1
ATOM 1611 O O . GLY A 1 201 ? 7.953 16.031 5.453 1 82.75 201 GLY A O 1
ATOM 1612 N N . PHE A 1 202 ? 6.875 15.203 3.793 1 80.31 202 PHE A N 1
ATOM 1613 C CA . PHE A 1 202 ? 6.961 16.422 2.992 1 80.31 202 PHE A CA 1
ATOM 1614 C C . PHE A 1 202 ? 6 17.469 3.514 1 80.31 202 PHE A C 1
ATOM 1616 O O . PHE A 1 202 ? 6.355 18.656 3.605 1 80.31 202 PHE A O 1
ATOM 1623 N N . PRO A 1 203 ? 4.832 17.094 3.887 1 74.44 203 PRO A N 1
ATOM 1624 C CA . PRO A 1 203 ? 3.896 18.156 4.266 1 74.44 203 PRO A CA 1
ATOM 1625 C C . PRO A 1 203 ? 4.363 18.938 5.484 1 74.44 203 PRO A C 1
ATOM 1627 O O . PRO A 1 203 ? 4.191 20.172 5.535 1 74.44 203 PRO A O 1
ATOM 1630 N N . ALA A 1 204 ? 4.977 18.328 6.398 1 72.06 204 ALA A N 1
ATOM 1631 C CA . ALA A 1 204 ? 5.457 19.016 7.594 1 72.06 204 ALA A CA 1
ATOM 1632 C C . ALA A 1 204 ? 6.637 19.922 7.262 1 72.06 204 ALA A C 1
ATOM 1634 O O . ALA A 1 204 ? 6.859 20.938 7.93 1 72.06 204 ALA A O 1
ATOM 1635 N N . GLU A 1 205 ? 7.254 19.578 6.133 1 77.5 205 GLU A N 1
ATOM 1636 C CA . GLU A 1 205 ? 8.484 20.281 5.797 1 77.5 205 GLU A CA 1
ATOM 1637 C C . GLU A 1 205 ? 8.219 21.391 4.77 1 77.5 205 GLU A C 1
ATOM 1639 O O . GLU A 1 205 ? 8.992 22.344 4.672 1 77.5 205 GLU A O 1
ATOM 1644 N N . ARG A 1 206 ? 7.188 21.266 4.09 1 78.5 206 ARG A N 1
ATOM 1645 C CA . ARG A 1 206 ? 6.934 22.172 2.98 1 78.5 206 ARG A CA 1
ATOM 1646 C C . ARG A 1 206 ? 6.77 23.609 3.48 1 78.5 206 ARG A C 1
ATOM 1648 O O . ARG A 1 206 ? 7.285 24.547 2.871 1 78.5 206 ARG A O 1
ATOM 1655 N N . GLY A 1 207 ? 6.086 23.75 4.578 1 76.5 207 GLY A N 1
ATOM 1656 C CA . GLY A 1 207 ? 5.906 25.094 5.121 1 76.5 207 GLY A CA 1
ATOM 1657 C C . GLY A 1 207 ? 7.199 25.719 5.602 1 76.5 207 GLY A C 1
ATOM 1658 O O . GLY A 1 207 ? 7.449 26.906 5.363 1 76.5 207 GLY A O 1
ATOM 1659 N N . VAL A 1 208 ? 8.016 25 6.125 1 77.69 208 VAL A N 1
ATOM 1660 C CA . VAL A 1 208 ? 9.273 25.469 6.684 1 77.69 208 VAL A CA 1
ATOM 1661 C C . VAL A 1 208 ? 10.242 25.812 5.555 1 77.69 208 VAL A C 1
ATOM 1663 O O . VAL A 1 208 ? 10.898 26.859 5.582 1 77.69 208 VAL A O 1
ATOM 1666 N N . ILE A 1 209 ? 10.281 25.016 4.52 1 77.94 209 ILE A N 1
ATOM 1667 C CA . ILE A 1 209 ? 11.211 25.203 3.412 1 77.94 209 ILE A CA 1
ATOM 1668 C C . ILE A 1 209 ? 10.836 26.453 2.621 1 77.94 209 ILE A C 1
ATOM 1670 O O . ILE A 1 209 ? 11.703 27.234 2.219 1 77.94 209 ILE A O 1
ATOM 1674 N N . LYS A 1 210 ? 9.594 26.562 2.461 1 78.12 210 LYS A N 1
ATOM 1675 C CA . LYS A 1 210 ? 9.141 27.734 1.714 1 78.12 210 LYS A CA 1
ATOM 1676 C C . LYS A 1 210 ? 9.516 29.016 2.434 1 78.12 210 LYS A C 1
ATOM 1678 O O . LYS A 1 210 ? 9.992 29.969 1.807 1 78.12 210 LYS A O 1
ATOM 1683 N N . LYS A 1 211 ? 9.383 29.047 3.707 1 81.69 211 LYS A N 1
ATOM 1684 C CA . LYS A 1 211 ? 9.711 30.219 4.5 1 81.69 211 LYS A CA 1
ATOM 1685 C C . LYS A 1 211 ? 11.211 30.5 4.484 1 81.69 211 LYS A C 1
ATOM 1687 O O . LYS A 1 211 ? 11.641 31.641 4.332 1 81.69 211 LYS A O 1
ATOM 1692 N N . GLU A 1 212 ? 11.922 29.438 4.598 1 81.38 212 GLU A N 1
ATOM 1693 C CA . GLU A 1 212 ? 13.375 29.578 4.664 1 81.38 212 GLU A CA 1
ATOM 1694 C C . GLU A 1 212 ? 13.953 29.969 3.305 1 81.38 212 GLU A C 1
ATOM 1696 O O . GLU A 1 212 ? 14.93 30.719 3.23 1 81.38 212 GLU A O 1
ATOM 1701 N N . ARG A 1 213 ? 13.375 29.531 2.322 1 77.5 213 ARG A N 1
ATOM 1702 C CA . ARG A 1 213 ? 13.852 29.844 0.978 1 77.5 213 ARG A CA 1
ATOM 1703 C C . ARG A 1 213 ? 13.531 31.297 0.608 1 77.5 213 ARG A C 1
ATOM 1705 O O . ARG A 1 213 ? 14.32 31.953 -0.062 1 77.5 213 ARG A O 1
ATOM 1712 N N . GLU A 1 214 ? 12.414 31.625 0.975 1 79.81 214 GLU A N 1
ATOM 1713 C CA . GLU A 1 214 ? 12.047 33 0.737 1 79.81 214 GLU A CA 1
ATOM 1714 C C . GLU A 1 214 ? 12.969 33.969 1.5 1 79.81 214 GLU A C 1
ATOM 1716 O O . GLU A 1 214 ? 13.242 35.062 1.04 1 79.81 214 GLU A O 1
ATOM 1721 N N . ALA A 1 215 ? 13.445 33.469 2.602 1 77.81 215 ALA A N 1
ATOM 1722 C CA . ALA A 1 215 ? 14.383 34.25 3.402 1 77.81 215 ALA A CA 1
ATOM 1723 C C . ALA A 1 215 ? 15.805 34.125 2.861 1 77.81 215 ALA A C 1
ATOM 1725 O O . ALA A 1 215 ? 16.719 34.812 3.344 1 77.81 215 ALA A O 1
ATOM 1726 N N . GLY A 1 216 ? 16.016 33.281 1.83 1 77.44 216 GLY A N 1
ATOM 1727 C CA . GLY A 1 216 ? 17.328 33.094 1.196 1 77.44 216 GLY A CA 1
ATOM 1728 C C . GLY A 1 216 ? 18.344 32.438 2.092 1 77.44 216 GLY A C 1
ATOM 1729 O O . GLY A 1 216 ? 19.531 32.75 2.037 1 77.44 216 GLY A O 1
ATOM 1730 N N . ALA A 1 217 ? 17.922 31.594 2.883 1 78.38 217 ALA A N 1
ATOM 1731 C CA . ALA A 1 217 ? 18.781 31 3.914 1 78.38 217 ALA A CA 1
ATOM 1732 C C . ALA A 1 217 ? 19.766 30 3.305 1 78.38 217 ALA A C 1
ATOM 1734 O O . ALA A 1 217 ? 20.906 29.922 3.74 1 78.38 217 ALA A O 1
ATOM 1735 N N . TYR A 1 218 ? 19.375 29.219 2.33 1 82.31 218 TYR A N 1
ATOM 1736 C CA . TYR A 1 218 ? 20.25 28.219 1.735 1 82.31 218 TYR A CA 1
ATOM 1737 C C . TYR A 1 218 ? 19.844 27.906 0.299 1 82.31 218 TYR A C 1
ATOM 1739 O O . TYR A 1 218 ? 18.75 28.281 -0.133 1 82.31 218 TYR A O 1
ATOM 1747 N N . ARG A 1 219 ? 20.812 27.234 -0.321 1 84.94 219 ARG A N 1
ATOM 1748 C CA . ARG A 1 219 ? 20.578 26.797 -1.688 1 84.94 219 ARG A CA 1
ATOM 1749 C C . ARG A 1 219 ? 19.656 25.578 -1.712 1 84.94 219 ARG A C 1
ATOM 1751 O O . ARG A 1 219 ? 19.703 24.734 -0.813 1 84.94 219 ARG A O 1
ATOM 1758 N N . LEU A 1 220 ? 18.875 25.531 -2.783 1 86.12 220 LEU A N 1
ATOM 1759 C CA . LEU A 1 220 ? 17.953 24.406 -2.93 1 86.12 220 LEU A CA 1
ATOM 1760 C C . LEU A 1 220 ? 18.719 23.109 -3.127 1 86.12 220 LEU A C 1
ATOM 1762 O O . LEU A 1 220 ? 18.297 22.062 -2.639 1 86.12 220 LEU A O 1
ATOM 1766 N N . SER A 1 221 ? 19.859 23.188 -3.811 1 88.31 221 SER A N 1
ATOM 1767 C CA . SER A 1 221 ? 20.672 22 -4.051 1 88.31 221 SER A CA 1
ATOM 1768 C C . SER A 1 221 ? 21.25 21.453 -2.752 1 88.31 221 SER A C 1
ATOM 1770 O O . SER A 1 221 ? 21.312 20.25 -2.561 1 88.31 221 SER A O 1
ATOM 1772 N N . ALA A 1 222 ? 21.547 22.344 -1.835 1 88.38 222 ALA A N 1
ATOM 1773 C CA . ALA A 1 222 ? 22.094 21.922 -0.546 1 88.38 222 ALA A CA 1
ATOM 1774 C C . ALA A 1 222 ? 21.016 21.281 0.324 1 88.38 222 ALA A C 1
ATOM 1776 O O . ALA A 1 222 ? 21.266 20.297 1.013 1 88.38 222 ALA A O 1
ATOM 1777 N N . TYR A 1 223 ? 19.891 21.859 0.193 1 87.88 223 TYR A N 1
ATOM 1778 C CA . TYR A 1 223 ?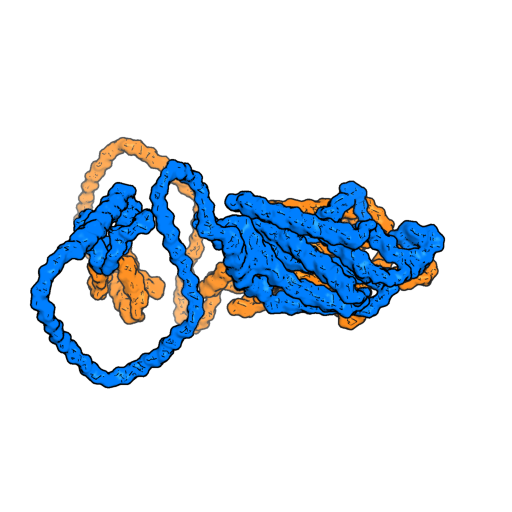 18.797 21.297 0.966 1 87.88 223 TYR A CA 1
ATOM 1779 C C . TYR A 1 223 ? 18.422 19.922 0.448 1 87.88 223 TYR A C 1
ATOM 1781 O O . TYR A 1 223 ? 18.234 18.984 1.231 1 87.88 223 TYR A O 1
ATOM 1789 N N . TYR A 1 224 ? 18.297 19.859 -0.834 1 89.12 224 TYR A N 1
ATOM 1790 C CA . TYR A 1 224 ? 17.922 18.594 -1.443 1 89.12 224 TYR A CA 1
ATOM 1791 C C . TYR A 1 224 ? 18.938 17.516 -1.133 1 89.12 224 TYR A C 1
ATOM 1793 O O . TYR A 1 224 ? 18.578 16.391 -0.775 1 89.12 224 TYR A O 1
ATOM 1801 N N . ALA A 1 225 ? 20.156 17.844 -1.237 1 90.31 225 ALA A N 1
ATOM 1802 C CA . ALA A 1 225 ? 21.219 16.891 -0.938 1 90.31 225 ALA A CA 1
ATOM 1803 C C . ALA A 1 225 ? 21.219 16.516 0.542 1 90.31 225 ALA A C 1
ATOM 1805 O O . ALA A 1 225 ? 21.438 15.352 0.896 1 90.31 225 ALA A O 1
ATOM 1806 N N . ALA A 1 226 ? 20.969 17.484 1.357 1 89.88 226 ALA A N 1
ATOM 1807 C CA . ALA A 1 226 ? 20.922 17.234 2.797 1 89.88 226 ALA A CA 1
ATOM 1808 C C . ALA A 1 226 ? 19.75 16.344 3.162 1 89.88 226 ALA A C 1
ATOM 1810 O O . ALA A 1 226 ? 19.875 15.445 4.008 1 89.88 226 ALA A O 1
ATOM 1811 N N . LYS A 1 227 ? 18.703 16.578 2.486 1 87.5 227 LYS A N 1
ATOM 1812 C CA . LYS A 1 227 ? 17.5 15.781 2.756 1 87.5 227 LYS A CA 1
ATOM 1813 C C . LYS A 1 227 ? 17.703 14.328 2.348 1 87.5 227 LYS A C 1
ATOM 1815 O O . LYS A 1 227 ? 17.359 13.414 3.098 1 87.5 227 LYS A O 1
ATOM 1820 N N . ILE A 1 228 ? 18.266 14.094 1.271 1 87.75 228 ILE A N 1
ATOM 1821 C CA . ILE A 1 228 ? 18.484 12.75 0.751 1 87.75 228 ILE A CA 1
ATOM 1822 C C . ILE A 1 228 ? 19.484 12.008 1.639 1 87.75 228 ILE A C 1
ATOM 1824 O O . ILE A 1 228 ? 19.281 10.844 1.981 1 87.75 228 ILE A O 1
ATOM 1828 N N . THR A 1 229 ? 20.484 12.727 2.027 1 89.12 229 THR A N 1
ATOM 1829 C CA . THR A 1 229 ? 21.547 12.102 2.801 1 89.12 229 THR A CA 1
ATOM 1830 C C . THR A 1 229 ? 21.094 11.859 4.242 1 89.12 229 THR A C 1
ATOM 1832 O O . THR A 1 229 ? 21.453 10.844 4.848 1 89.12 229 THR A O 1
ATOM 1835 N N . SER A 1 230 ? 20.344 12.719 4.801 1 89 230 SER A N 1
ATOM 1836 C CA . SER A 1 230 ? 19.922 12.602 6.188 1 89 230 SER A CA 1
ATOM 1837 C C . SER A 1 230 ? 18.906 11.477 6.359 1 89 230 SER A C 1
ATOM 1839 O O . SER A 1 230 ? 18.938 10.742 7.344 1 89 230 SER A O 1
ATOM 1841 N N . ASP A 1 231 ? 18.031 11.297 5.387 1 87.88 231 ASP A N 1
ATOM 1842 C CA . ASP A 1 231 ? 16.938 10.336 5.484 1 87.88 231 ASP A CA 1
ATOM 1843 C C . ASP A 1 231 ? 17.422 8.922 5.164 1 87.88 231 ASP A C 1
ATOM 1845 O O . ASP A 1 231 ? 16.844 7.941 5.637 1 87.88 231 ASP A O 1
ATOM 1849 N N . LEU A 1 232 ? 18.438 8.82 4.445 1 88.19 232 LEU A N 1
ATOM 1850 C CA . LEU A 1 232 ? 18.844 7.531 3.893 1 88.19 232 LEU A CA 1
ATOM 1851 C C . LEU A 1 232 ? 19.203 6.551 5.004 1 88.19 232 LEU A C 1
ATOM 1853 O O . LEU A 1 232 ? 18.656 5.445 5.055 1 88.19 232 LEU A O 1
ATOM 1857 N N . PRO A 1 233 ? 20.016 6.922 5.945 1 88.12 233 PRO A N 1
ATOM 1858 C CA . PRO A 1 233 ? 20.344 5.973 7.008 1 88.12 233 PRO A CA 1
ATOM 1859 C C . PRO A 1 233 ? 19.141 5.637 7.891 1 88.12 233 PRO A C 1
ATOM 1861 O O . PRO A 1 233 ? 19.031 4.508 8.375 1 88.12 233 PRO A O 1
ATOM 1864 N N . LEU A 1 234 ? 18.312 6.562 8.094 1 88.94 234 LEU A N 1
ATOM 1865 C CA . LEU A 1 234 ? 17.156 6.367 8.961 1 88.94 234 LEU A CA 1
ATOM 1866 C C . LEU A 1 234 ? 16.156 5.43 8.312 1 88.94 234 LEU A C 1
ATOM 1868 O O . LEU A 1 234 ? 15.57 4.57 8.984 1 88.94 234 LEU A O 1
ATOM 1872 N N . ILE A 1 235 ? 15.992 5.551 7.055 1 87.94 235 ILE A N 1
ATOM 1873 C CA . ILE A 1 235 ? 15 4.758 6.34 1 87.94 235 ILE A CA 1
ATOM 1874 C C . ILE A 1 235 ? 15.547 3.352 6.086 1 87.94 235 ILE A C 1
ATOM 1876 O O . ILE A 1 235 ? 14.781 2.387 6.023 1 87.94 235 ILE A O 1
ATOM 1880 N N . LEU A 1 236 ? 16.859 3.213 6.031 1 92.62 236 LEU A N 1
ATOM 1881 C CA . LEU A 1 236 ? 17.453 1.944 5.621 1 92.62 236 LEU A CA 1
ATOM 1882 C C . LEU A 1 236 ? 17.719 1.051 6.828 1 92.62 236 LEU A C 1
ATOM 1884 O O . LEU A 1 236 ? 17.922 -0.156 6.68 1 92.62 236 LEU A O 1
ATOM 1888 N N . ILE A 1 237 ? 17.625 1.504 7.996 1 93 237 ILE A N 1
ATOM 1889 C CA . ILE A 1 237 ? 17.938 0.727 9.188 1 93 237 ILE A CA 1
ATOM 1890 C C . ILE A 1 237 ? 16.938 -0.417 9.344 1 93 237 ILE A C 1
ATOM 1892 O O . ILE A 1 237 ? 17.328 -1.563 9.578 1 93 237 ILE A O 1
ATOM 1896 N N . THR A 1 238 ? 15.711 -0.121 9.203 1 93.94 238 THR A N 1
ATOM 1897 C CA . THR A 1 238 ? 14.68 -1.129 9.43 1 93.94 238 THR A CA 1
ATOM 1898 C C . THR A 1 238 ? 14.719 -2.195 8.336 1 93.94 238 THR A C 1
ATOM 1900 O O . THR A 1 238 ? 14.641 -3.391 8.625 1 93.94 238 THR A O 1
ATOM 1903 N N . PRO A 1 239 ? 14.883 -1.817 7.09 1 95.06 239 PRO A N 1
ATOM 1904 C CA . PRO A 1 239 ? 15 -2.846 6.055 1 95.06 239 PRO A CA 1
ATOM 1905 C C . PRO A 1 239 ? 16.234 -3.721 6.23 1 95.06 239 PRO A C 1
ATOM 1907 O O . PRO A 1 239 ? 16.219 -4.902 5.875 1 95.06 239 PRO A O 1
ATOM 1910 N N . VAL A 1 240 ? 17.312 -3.137 6.703 1 96 240 VAL A N 1
ATOM 1911 C CA . VAL A 1 240 ? 18.516 -3.932 6.945 1 96 240 VAL A CA 1
ATOM 1912 C C . VAL A 1 240 ? 18.203 -5.027 7.965 1 96 240 VAL A C 1
ATOM 1914 O O . VAL A 1 240 ? 18.547 -6.191 7.75 1 96 240 VAL A O 1
ATOM 1917 N N . LEU A 1 241 ? 17.578 -4.699 8.992 1 95.06 241 LEU A N 1
ATOM 1918 C CA . LEU A 1 241 ? 17.203 -5.68 10.008 1 95.06 241 LEU A CA 1
ATOM 1919 C C . LEU A 1 241 ? 16.234 -6.699 9.445 1 95.06 241 LEU A C 1
ATOM 1921 O O . LEU A 1 241 ? 16.359 -7.898 9.711 1 95.06 241 LEU A O 1
ATOM 1925 N N . PHE A 1 242 ? 15.32 -6.227 8.711 1 96 242 PHE A N 1
ATOM 1926 C CA . PHE A 1 242 ? 14.297 -7.059 8.086 1 96 242 PHE A CA 1
ATOM 1927 C C . PHE A 1 242 ? 14.938 -8.125 7.199 1 96 242 PHE A C 1
ATOM 1929 O O . PHE A 1 242 ? 14.648 -9.312 7.344 1 96 242 PHE A O 1
ATOM 1936 N N . TYR A 1 243 ? 15.852 -7.715 6.352 1 94.44 243 TYR A N 1
ATOM 1937 C CA . TYR A 1 243 ? 16.422 -8.625 5.371 1 94.44 243 TYR A CA 1
ATOM 1938 C C . TYR A 1 243 ? 17.5 -9.508 6.004 1 94.44 243 TYR A C 1
ATOM 1940 O O . TYR A 1 243 ? 17.797 -10.602 5.508 1 94.44 243 TYR A O 1
ATOM 1948 N N . CYS A 1 244 ? 18.109 -9.023 7.109 1 93.25 244 CYS A N 1
ATOM 1949 C CA . CYS A 1 244 ? 19.016 -9.883 7.863 1 93.25 244 CYS A CA 1
ATOM 1950 C C . CYS A 1 244 ? 18.281 -11.094 8.43 1 93.25 244 CYS A C 1
ATOM 1952 O O . CYS A 1 244 ? 18.766 -12.219 8.352 1 93.25 244 CYS A O 1
ATOM 1954 N N . ILE A 1 245 ? 17.141 -10.891 8.836 1 92.56 245 ILE A N 1
ATOM 1955 C CA . ILE A 1 245 ? 16.344 -11.969 9.422 1 92.56 245 ILE A CA 1
ATOM 1956 C C . ILE A 1 245 ? 15.914 -12.945 8.328 1 92.56 245 ILE A C 1
ATOM 1958 O O . ILE A 1 245 ? 16.094 -14.156 8.453 1 92.56 245 ILE A O 1
ATOM 1962 N N . ILE A 1 246 ? 15.422 -12.406 7.258 1 89.38 246 ILE A N 1
ATOM 1963 C CA . ILE A 1 246 ? 14.891 -13.25 6.191 1 89.38 246 ILE A CA 1
ATOM 1964 C C . ILE A 1 246 ? 16.016 -14.078 5.578 1 89.38 246 ILE A C 1
ATOM 1966 O O . ILE A 1 246 ? 15.852 -15.266 5.309 1 89.38 246 ILE A O 1
ATOM 1970 N N . TYR A 1 247 ? 17.188 -13.469 5.383 1 88.69 247 TYR A N 1
ATOM 1971 C CA . TYR A 1 247 ? 18.281 -14.156 4.715 1 88.69 247 TYR A CA 1
ATOM 1972 C C . TYR A 1 247 ? 18.812 -15.297 5.566 1 88.69 247 TYR A C 1
ATOM 1974 O O . TYR A 1 247 ? 19 -16.422 5.078 1 88.69 247 TYR A O 1
ATOM 1982 N N . TRP A 1 248 ? 18.984 -15.094 6.801 1 87.56 248 TRP A N 1
ATOM 1983 C CA . TRP A 1 248 ? 19.594 -16.109 7.652 1 87.56 248 TRP A CA 1
ATOM 1984 C C . TRP A 1 248 ? 18.594 -17.203 8.008 1 87.56 248 TRP A C 1
ATOM 1986 O O . TRP A 1 248 ? 18.969 -18.359 8.219 1 87.56 248 TRP A O 1
ATOM 1996 N N . MET A 1 249 ? 17.438 -16.891 7.914 1 85.19 249 MET A N 1
ATOM 1997 C CA . MET A 1 249 ? 16.422 -17.922 8.141 1 85.19 249 MET A CA 1
ATOM 1998 C C . MET A 1 249 ? 16.203 -18.75 6.883 1 85.19 249 MET A C 1
ATOM 2000 O O . MET A 1 249 ? 15.859 -19.938 6.965 1 85.19 249 MET A O 1
ATOM 2004 N N . SER A 1 250 ? 16.328 -18.188 5.699 1 77.62 250 SER A N 1
ATOM 2005 C CA . SER A 1 250 ? 16.094 -18.891 4.441 1 77.62 250 SER A CA 1
ATOM 2006 C C . SER A 1 250 ? 17.328 -19.703 4.035 1 77.62 250 SER A C 1
ATOM 2008 O O . SER A 1 250 ? 17.234 -20.547 3.139 1 77.62 250 SER A O 1
ATOM 2010 N N . ALA A 1 251 ? 18.297 -19.656 4.723 1 65.81 251 ALA A N 1
ATOM 2011 C CA . ALA A 1 251 ? 19.5 -20.453 4.547 1 65.81 251 ALA A CA 1
ATOM 2012 C C . ALA A 1 251 ? 19.984 -20.391 3.104 1 65.81 251 ALA A C 1
ATOM 2014 O O . ALA A 1 251 ? 20.328 -21.422 2.514 1 65.81 251 ALA A O 1
ATOM 2015 N N . ILE A 1 252 ? 19.781 -19.391 2.361 1 63.94 252 ILE A N 1
ATOM 2016 C CA . ILE A 1 252 ? 20.094 -19.281 0.942 1 63.94 252 ILE A CA 1
ATOM 2017 C C . ILE A 1 252 ? 21.594 -19.484 0.732 1 63.94 252 ILE A C 1
ATOM 2019 O O . ILE A 1 252 ? 22 -20.172 -0.211 1 63.94 252 ILE A O 1
ATOM 2023 N N . GLY A 1 253 ? 22.5 -18.922 1.506 1 68.81 253 GLY A N 1
ATOM 2024 C CA . GLY A 1 253 ? 23.859 -19.109 1.012 1 68.81 253 GLY A CA 1
ATOM 2025 C C . GLY A 1 253 ? 24.922 -18.578 1.953 1 68.81 253 GLY A C 1
ATOM 2026 O O . GLY A 1 253 ? 24.719 -18.531 3.168 1 68.81 253 GLY A O 1
ATOM 2027 N N . ASP A 1 254 ? 25.953 -18.234 1.249 1 79.5 254 ASP A N 1
ATOM 2028 C CA . ASP A 1 254 ? 27.219 -17.797 1.833 1 79.5 254 ASP A CA 1
ATOM 2029 C C . ASP A 1 254 ? 27.203 -16.312 2.164 1 79.5 254 ASP A C 1
ATOM 2031 O O . ASP A 1 254 ? 26.203 -15.633 1.9 1 79.5 254 ASP A O 1
ATOM 2035 N N . GLY A 1 255 ? 28.141 -15.836 2.871 1 79.25 255 GLY A N 1
ATOM 2036 C CA . GLY A 1 255 ? 28.312 -14.461 3.301 1 79.25 255 GLY A CA 1
ATOM 2037 C C . GLY A 1 255 ? 28.359 -13.477 2.146 1 79.25 255 GLY A C 1
ATOM 2038 O O . GLY A 1 255 ? 27.797 -12.383 2.23 1 79.25 255 GLY A O 1
ATOM 2039 N N . VAL A 1 256 ? 28.969 -13.828 1.027 1 82.5 256 VAL A N 1
ATOM 2040 C CA . VAL A 1 256 ? 29.078 -12.938 -0.124 1 82.5 256 VAL A CA 1
ATOM 2041 C C . VAL A 1 256 ? 27.719 -12.742 -0.767 1 82.5 256 VAL A C 1
ATOM 2043 O O . VAL A 1 256 ? 27.359 -11.625 -1.15 1 82.5 256 VAL A O 1
ATOM 2046 N N . LEU A 1 257 ? 26.969 -13.812 -0.846 1 87.88 257 LEU A N 1
ATOM 2047 C CA . LEU A 1 257 ? 25.625 -13.734 -1.402 1 87.88 257 LEU A CA 1
ATOM 2048 C C . LEU A 1 257 ? 24.719 -12.875 -0.527 1 87.88 257 LEU A C 1
ATOM 2050 O O . LEU A 1 257 ? 23.844 -12.18 -1.035 1 87.88 257 LEU A O 1
ATOM 2054 N N . PHE A 1 258 ? 25.078 -12.859 0.732 1 91.75 258 PHE A N 1
ATOM 2055 C CA . PHE A 1 258 ? 24.312 -12.039 1.664 1 91.75 258 PHE A CA 1
ATOM 2056 C C . PHE A 1 258 ? 24.516 -10.562 1.374 1 91.75 258 PHE A C 1
ATOM 2058 O O . PHE A 1 258 ? 23.562 -9.789 1.362 1 91.75 258 PHE A O 1
ATOM 2065 N N . ALA A 1 259 ? 25.734 -10.227 1.118 1 92.56 259 ALA A N 1
ATOM 2066 C CA . ALA A 1 259 ? 26.047 -8.82 0.851 1 92.56 259 ALA A CA 1
ATOM 2067 C C . ALA A 1 259 ? 25.359 -8.344 -0.427 1 92.56 259 ALA A C 1
ATOM 2069 O O . ALA A 1 259 ? 24.828 -7.234 -0.476 1 92.56 259 ALA A O 1
ATOM 2070 N N . ILE A 1 260 ? 25.344 -9.156 -1.397 1 92.5 260 ILE A N 1
ATOM 2071 C CA . ILE A 1 260 ? 24.703 -8.789 -2.658 1 92.5 260 ILE A CA 1
ATOM 2072 C C . ILE A 1 260 ? 23.188 -8.734 -2.477 1 92.5 260 ILE A C 1
ATOM 2074 O O . ILE A 1 260 ? 22.531 -7.809 -2.961 1 92.5 260 ILE A O 1
ATOM 2078 N N . PHE A 1 261 ? 22.703 -9.711 -1.764 1 92.94 261 PHE A N 1
ATOM 2079 C CA . PHE A 1 261 ? 21.281 -9.773 -1.473 1 92.94 261 PHE A CA 1
ATOM 2080 C C . PHE A 1 261 ? 20.828 -8.531 -0.722 1 92.94 261 PHE A C 1
ATOM 2082 O O . PHE A 1 261 ? 19.844 -7.887 -1.11 1 92.94 261 PHE A O 1
ATOM 2089 N N . LEU A 1 262 ? 21.531 -8.211 0.274 1 94.75 262 LEU A N 1
ATOM 2090 C CA . LEU A 1 262 ? 21.203 -7.031 1.072 1 94.75 262 LEU A CA 1
ATOM 2091 C C . LEU A 1 262 ? 21.391 -5.758 0.253 1 94.75 262 LEU A C 1
ATOM 2093 O O . LEU A 1 262 ? 20.562 -4.848 0.323 1 94.75 262 LEU A O 1
ATOM 2097 N N . GLY A 1 263 ? 22.453 -5.734 -0.504 1 95.56 263 GLY A N 1
ATOM 2098 C CA . GLY A 1 263 ? 22.734 -4.57 -1.324 1 95.56 263 GLY A CA 1
ATOM 2099 C C . GLY A 1 263 ? 21.656 -4.281 -2.348 1 95.56 263 GLY A C 1
ATOM 2100 O O . GLY A 1 263 ? 21.266 -3.129 -2.541 1 95.56 263 GLY A O 1
ATOM 2101 N N . VAL A 1 264 ? 21.141 -5.277 -2.961 1 96.19 264 VAL A N 1
ATOM 2102 C CA . VAL A 1 264 ? 20.109 -5.121 -3.975 1 96.19 264 VAL A CA 1
ATOM 2103 C C . VAL A 1 264 ? 18.812 -4.613 -3.324 1 96.19 264 VAL A C 1
ATOM 2105 O O . VAL A 1 264 ? 18.156 -3.727 -3.865 1 96.19 264 VAL A O 1
ATOM 2108 N N . ASN A 1 265 ? 18.469 -5.176 -2.191 1 96.56 265 ASN A N 1
ATOM 2109 C CA . ASN A 1 265 ? 17.266 -4.742 -1.5 1 96.56 265 ASN A CA 1
ATOM 2110 C C . ASN A 1 265 ? 17.375 -3.297 -1.024 1 96.56 265 ASN A C 1
ATOM 2112 O O . ASN A 1 265 ? 16.406 -2.541 -1.084 1 96.56 265 ASN A O 1
ATOM 2116 N N . LEU A 1 266 ? 18.5 -2.939 -0.544 1 96.56 266 LEU A N 1
ATOM 2117 C CA . LEU A 1 266 ? 18.703 -1.56 -0.117 1 96.56 266 LEU A CA 1
ATOM 2118 C C . LEU A 1 266 ? 18.656 -0.611 -1.311 1 96.56 266 LEU A C 1
ATOM 2120 O O . LEU A 1 266 ? 18.125 0.497 -1.213 1 96.56 266 LEU A O 1
ATOM 2124 N N . LEU A 1 267 ? 19.266 -1.056 -2.395 1 96.94 267 LEU A N 1
ATOM 2125 C CA . LEU A 1 267 ? 19.203 -0.261 -3.615 1 96.94 267 LEU A CA 1
ATOM 2126 C C . LEU A 1 267 ? 17.75 -0.088 -4.066 1 96.94 267 LEU A C 1
ATOM 2128 O O . LEU A 1 267 ? 17.344 1.005 -4.473 1 96.94 267 LEU A O 1
ATOM 2132 N N . PHE A 1 268 ? 16.984 -1.12 -3.99 1 97.56 268 PHE A N 1
ATOM 2133 C CA . PHE A 1 268 ? 15.562 -1.07 -4.316 1 97.56 268 PHE A CA 1
ATOM 2134 C C . PHE A 1 268 ? 14.844 -0.071 -3.422 1 97.56 268 PHE A C 1
ATOM 2136 O O . PHE A 1 268 ? 14.039 0.73 -3.902 1 97.56 268 PHE A O 1
ATOM 2143 N N . CYS A 1 269 ? 15.125 -0.099 -2.15 1 96.56 269 CYS A N 1
ATOM 2144 C CA . CYS A 1 269 ? 14.5 0.815 -1.202 1 96.56 269 CYS A CA 1
ATOM 2145 C C . CYS A 1 269 ? 14.844 2.264 -1.533 1 96.56 269 CYS A C 1
ATOM 2147 O O . CYS A 1 269 ? 13.992 3.148 -1.421 1 96.56 269 CYS A O 1
ATOM 2149 N N . THR A 1 270 ? 16.047 2.461 -1.923 1 96.12 270 THR A N 1
ATOM 2150 C CA . THR A 1 270 ? 16.469 3.818 -2.258 1 96.12 270 THR A CA 1
ATOM 2151 C C . THR A 1 270 ? 15.773 4.297 -3.533 1 96.12 270 THR A C 1
ATOM 2153 O O . THR A 1 270 ? 15.438 5.477 -3.66 1 96.12 270 THR A O 1
ATOM 2156 N N . VAL A 1 271 ? 15.633 3.422 -4.453 1 97.19 271 VAL A N 1
ATOM 2157 C CA . VAL A 1 271 ? 14.906 3.766 -5.668 1 97.19 271 VAL A CA 1
ATOM 2158 C C . VAL A 1 271 ? 13.453 4.078 -5.328 1 97.19 271 VAL A C 1
ATOM 2160 O O . VAL A 1 271 ? 12.891 5.059 -5.82 1 97.19 271 VAL A O 1
ATOM 2163 N N . ALA A 1 272 ? 12.867 3.219 -4.504 1 96.75 272 ALA A N 1
ATOM 2164 C CA . ALA A 1 272 ? 11.5 3.469 -4.051 1 96.75 272 ALA A CA 1
ATOM 2165 C C . ALA A 1 272 ? 11.391 4.816 -3.344 1 96.75 272 ALA A C 1
ATOM 2167 O O . ALA A 1 272 ? 10.43 5.555 -3.541 1 96.75 272 ALA A O 1
ATOM 2168 N N . GLN A 1 273 ? 12.328 5.125 -2.578 1 94.12 273 GLN A N 1
ATOM 2169 C CA . GLN A 1 273 ? 12.367 6.414 -1.902 1 94.12 273 GLN A CA 1
ATOM 2170 C C . GLN A 1 273 ? 12.422 7.562 -2.908 1 94.12 273 GLN A C 1
ATOM 2172 O O . GLN A 1 273 ? 11.812 8.609 -2.693 1 94.12 273 GLN A O 1
ATOM 2177 N N . SER A 1 274 ? 13.195 7.383 -3.92 1 95.62 274 SER A N 1
ATOM 2178 C CA . SER A 1 274 ? 13.297 8.414 -4.949 1 95.62 274 SER A CA 1
ATOM 2179 C C . SER A 1 274 ? 11.945 8.688 -5.598 1 95.62 274 SER A C 1
ATOM 2181 O O . SER A 1 274 ? 11.609 9.844 -5.871 1 95.62 274 SER A O 1
ATOM 2183 N N . ILE A 1 275 ? 11.211 7.664 -5.805 1 96.69 275 ILE A N 1
ATOM 2184 C CA . ILE A 1 275 ? 9.867 7.824 -6.352 1 96.69 275 ILE A CA 1
ATOM 2185 C C . ILE A 1 275 ? 8.984 8.57 -5.352 1 96.69 275 ILE A C 1
ATOM 2187 O O . ILE A 1 275 ? 8.195 9.438 -5.734 1 96.69 275 ILE A O 1
ATOM 2191 N N . GLY A 1 276 ? 9.156 8.258 -4.121 1 94.38 276 GLY A N 1
ATOM 2192 C CA . GLY A 1 276 ? 8.43 8.969 -3.082 1 94.38 276 GLY A CA 1
ATOM 2193 C C . GLY A 1 276 ? 8.75 10.445 -3.033 1 94.38 276 GLY A C 1
ATOM 2194 O O . GLY A 1 276 ? 7.855 11.273 -2.816 1 94.38 276 GLY A O 1
ATOM 2195 N N . HIS A 1 277 ? 10 10.758 -3.221 1 92.38 277 HIS A N 1
ATOM 2196 C CA . HIS A 1 277 ? 10.398 12.156 -3.248 1 92.38 277 HIS A CA 1
ATOM 2197 C C . HIS A 1 277 ? 9.711 12.898 -4.391 1 92.38 277 HIS A C 1
ATOM 2199 O O . HIS A 1 277 ? 9.25 14.031 -4.215 1 92.38 277 HIS A O 1
ATOM 2205 N N . ILE A 1 278 ? 9.641 12.297 -5.492 1 95 278 ILE A N 1
ATOM 2206 C CA . ILE A 1 278 ? 9.039 12.914 -6.664 1 95 278 ILE A CA 1
ATOM 2207 C C . ILE A 1 278 ? 7.539 13.102 -6.438 1 95 278 ILE A C 1
ATOM 2209 O O . ILE A 1 278 ? 7.004 14.195 -6.656 1 95 278 ILE A O 1
ATOM 2213 N N . ILE A 1 279 ? 6.871 12.094 -5.91 1 95.38 279 ILE A N 1
ATOM 2214 C CA . ILE A 1 279 ? 5.434 12.156 -5.68 1 95.38 279 ILE A CA 1
ATOM 2215 C C . ILE A 1 279 ? 5.125 13.172 -4.582 1 95.38 279 ILE A C 1
ATOM 2217 O O . ILE A 1 279 ? 4.227 14.008 -4.734 1 95.38 279 ILE A O 1
ATOM 2221 N N . GLY A 1 280 ? 5.863 13.109 -3.531 1 91.38 280 GLY A N 1
ATOM 2222 C CA . GLY A 1 280 ? 5.645 14.016 -2.416 1 91.38 280 GLY A CA 1
ATOM 2223 C C . GLY A 1 280 ? 5.859 15.469 -2.779 1 91.38 280 GLY A C 1
ATOM 2224 O O . GLY A 1 280 ? 5.145 16.344 -2.289 1 91.38 280 GLY A O 1
ATOM 2225 N N . THR A 1 281 ? 6.812 15.68 -3.596 1 88.94 281 THR A N 1
ATOM 2226 C CA . THR A 1 281 ? 7.109 17.047 -3.994 1 88.94 281 THR A CA 1
ATOM 2227 C C . THR A 1 281 ? 6.137 17.516 -5.074 1 88.94 281 THR A C 1
ATOM 2229 O O . THR A 1 281 ? 5.715 18.672 -5.074 1 88.94 281 THR A O 1
ATOM 2232 N N . ALA A 1 282 ? 5.73 16.688 -5.938 1 91.5 282 ALA A N 1
ATOM 2233 C CA . ALA A 1 282 ? 4.895 17.062 -7.078 1 91.5 282 ALA A CA 1
ATOM 2234 C C . ALA A 1 282 ? 3.441 17.25 -6.648 1 91.5 282 ALA A C 1
ATOM 2236 O O . ALA A 1 282 ? 2.734 18.094 -7.199 1 91.5 282 ALA A O 1
ATOM 2237 N N . ILE A 1 283 ? 2.979 16.516 -5.656 1 91.94 283 ILE A N 1
ATOM 2238 C CA . ILE A 1 283 ? 1.577 16.531 -5.25 1 91.94 283 ILE A CA 1
ATOM 2239 C C . ILE A 1 283 ? 1.461 17 -3.807 1 91.94 283 ILE A C 1
ATOM 2241 O O . ILE A 1 283 ? 1.815 16.281 -2.875 1 91.94 283 ILE A O 1
ATOM 2245 N N . PRO A 1 284 ? 0.867 18.094 -3.602 1 85.94 284 PRO A N 1
ATOM 2246 C CA . PRO A 1 284 ? 0.774 18.641 -2.246 1 85.94 284 PRO A CA 1
ATOM 2247 C C . PRO A 1 284 ? -0.326 17.984 -1.417 1 85.94 284 PRO A C 1
ATOM 2249 O O . PRO A 1 284 ? -0.237 17.938 -0.188 1 85.94 284 PRO A O 1
ATOM 2252 N N . ASP A 1 285 ? -1.302 17.406 -2.07 1 88.06 285 ASP A N 1
ATOM 2253 C CA . ASP A 1 285 ? -2.389 16.734 -1.354 1 88.06 285 ASP A CA 1
ATOM 2254 C C . ASP A 1 285 ? -1.962 15.359 -0.866 1 88.06 285 ASP A C 1
ATOM 2256 O O . ASP A 1 285 ? -1.528 14.516 -1.66 1 88.06 285 ASP A O 1
ATOM 2260 N N . MET A 1 286 ? -2.07 15.133 0.405 1 88.19 286 MET A N 1
ATOM 2261 C CA . MET A 1 286 ? -1.605 13.891 1.019 1 88.19 286 MET A CA 1
ATOM 2262 C C . MET A 1 286 ? -2.387 12.695 0.485 1 88.19 286 MET A C 1
ATOM 2264 O O . MET A 1 286 ? -1.796 11.68 0.109 1 88.19 286 MET A O 1
ATOM 2268 N N . LYS A 1 287 ? -3.652 12.805 0.432 1 88.06 287 LYS A N 1
ATOM 2269 C CA . LYS A 1 287 ? -4.48 11.695 -0.027 1 88.06 287 LYS A CA 1
ATOM 2270 C C . LYS A 1 287 ? -4.164 11.336 -1.476 1 88.06 287 LYS A C 1
ATOM 2272 O O . LYS A 1 287 ? -3.994 10.156 -1.807 1 88.06 287 LYS A O 1
ATOM 2277 N N . LEU A 1 288 ? -4.102 12.367 -2.271 1 90.56 288 LEU A N 1
ATOM 2278 C CA . LEU A 1 288 ? -3.805 12.133 -3.682 1 90.56 288 LEU A CA 1
ATOM 2279 C C . LEU A 1 288 ? -2.406 11.555 -3.855 1 90.56 288 LEU A C 1
ATOM 2281 O O . LEU A 1 288 ? -2.188 10.703 -4.723 1 90.56 288 LEU A O 1
ATOM 2285 N N . SER A 1 289 ? -1.465 12.031 -3.066 1 93.5 289 SER A N 1
ATOM 2286 C CA . SER A 1 289 ? -0.112 11.484 -3.117 1 93.5 289 SER A CA 1
ATOM 2287 C C . SER A 1 289 ? -0.102 10 -2.779 1 93.5 289 SER A C 1
ATOM 2289 O O . SER A 1 289 ? 0.543 9.211 -3.469 1 93.5 289 SER A O 1
ATOM 2291 N N . LEU A 1 290 ? -0.857 9.641 -1.809 1 94.38 290 LEU A N 1
ATOM 2292 C CA . LEU A 1 290 ? -0.871 8.25 -1.358 1 94.38 290 LEU A CA 1
ATOM 2293 C C . LEU A 1 290 ? -1.61 7.363 -2.354 1 94.38 290 LEU A C 1
ATOM 2295 O O . LEU A 1 290 ? -1.232 6.211 -2.561 1 94.38 290 LEU A O 1
ATOM 2299 N N . THR A 1 291 ? -2.641 7.879 -2.951 1 93 291 THR A N 1
ATOM 2300 C CA . THR A 1 291 ? -3.332 7.117 -3.986 1 93 291 THR A CA 1
ATOM 2301 C C . THR A 1 291 ? -2.432 6.914 -5.199 1 93 291 THR A C 1
ATOM 2303 O O . THR A 1 291 ? -2.477 5.867 -5.844 1 93 291 THR A O 1
ATOM 2306 N N . THR A 1 292 ? -1.636 7.918 -5.477 1 95.81 292 THR A N 1
ATOM 2307 C CA . THR A 1 292 ? -0.679 7.797 -6.57 1 95.81 292 THR A CA 1
ATOM 2308 C C . THR A 1 292 ? 0.378 6.742 -6.246 1 95.81 292 THR A C 1
ATOM 2310 O O . THR A 1 292 ? 0.833 6.02 -7.137 1 95.81 292 THR A O 1
ATOM 2313 N N . VAL A 1 293 ? 0.762 6.719 -4.988 1 96.25 293 VAL A N 1
ATOM 2314 C CA . VAL A 1 293 ? 1.695 5.688 -4.551 1 96.25 293 VAL A CA 1
ATOM 2315 C C . VAL A 1 293 ? 1.087 4.305 -4.789 1 96.25 293 VAL A C 1
ATOM 2317 O O . VAL A 1 293 ? 1.739 3.422 -5.352 1 96.25 293 VAL A O 1
ATOM 2320 N N . SER A 1 294 ? -0.155 4.148 -4.355 1 95.44 294 SER A N 1
ATOM 2321 C CA . SER A 1 294 ? -0.844 2.877 -4.547 1 95.44 294 SER A CA 1
ATOM 2322 C C . SER A 1 294 ? -0.97 2.537 -6.031 1 95.44 294 SER A C 1
ATOM 2324 O O . SER A 1 294 ? -0.833 1.375 -6.418 1 95.44 294 SER A O 1
ATOM 2326 N N . PHE A 1 295 ? -1.214 3.557 -6.824 1 95.94 295 PHE A N 1
ATOM 2327 C CA . PHE A 1 295 ? -1.318 3.377 -8.266 1 95.94 295 PHE A CA 1
ATOM 2328 C C . PHE A 1 295 ? -0.006 2.863 -8.844 1 95.94 295 PHE A C 1
ATOM 2330 O O . PHE A 1 295 ? 0.016 1.85 -9.547 1 95.94 295 PHE A O 1
ATOM 2337 N N . TYR A 1 296 ? 1.038 3.559 -8.547 1 97.06 296 TYR A N 1
ATOM 2338 C CA . TYR A 1 296 ? 2.336 3.205 -9.109 1 97.06 296 TYR A CA 1
ATOM 2339 C C . TYR A 1 296 ? 2.781 1.829 -8.625 1 97.06 296 TYR A C 1
ATOM 2341 O O . TYR A 1 296 ? 3.281 1.021 -9.414 1 97.06 296 TYR A O 1
ATOM 2349 N N . MET A 1 297 ? 2.65 1.529 -7.332 1 96.69 297 MET A N 1
ATOM 2350 C CA . MET A 1 297 ? 3.098 0.25 -6.789 1 96.69 297 MET A CA 1
ATOM 2351 C C . MET A 1 297 ? 2.258 -0.898 -7.336 1 96.69 297 MET A C 1
ATOM 2353 O O . MET A 1 297 ? 2.775 -1.99 -7.578 1 96.69 297 MET A O 1
ATOM 2357 N N . SER A 1 298 ? 0.946 -0.609 -7.477 1 95.62 298 SER A N 1
ATOM 2358 C CA . SER A 1 298 ? 0.107 -1.644 -8.07 1 95.62 298 SER A CA 1
ATOM 2359 C C . SER A 1 298 ? 0.487 -1.895 -9.523 1 95.62 298 SER A C 1
ATOM 2361 O O . SER A 1 298 ? 0.543 -3.043 -9.969 1 95.62 298 SER A O 1
ATOM 2363 N N . PHE A 1 299 ? 0.754 -0.823 -10.219 1 94.56 299 PHE A N 1
ATOM 2364 C CA . PHE A 1 299 ? 1.228 -0.942 -11.594 1 94.56 299 PHE A CA 1
ATOM 2365 C C . PHE A 1 299 ? 2.52 -1.749 -11.648 1 94.56 299 PHE A C 1
ATOM 2367 O O . PHE A 1 299 ? 2.652 -2.66 -12.469 1 94.56 299 PHE A O 1
ATOM 2374 N N . SER A 1 300 ? 3.406 -1.431 -10.766 1 95.5 300 SER A N 1
ATOM 2375 C CA . SER A 1 300 ? 4.695 -2.111 -10.734 1 95.5 300 SER A CA 1
ATOM 2376 C C . SER A 1 300 ? 4.539 -3.578 -10.344 1 95.5 300 SER A C 1
ATOM 2378 O O . SER A 1 300 ? 5.293 -4.434 -10.812 1 95.5 300 SER A O 1
ATOM 2380 N N . LEU A 1 301 ? 3.578 -3.877 -9.5 1 93.88 301 LEU A N 1
ATOM 2381 C CA . LEU A 1 301 ? 3.336 -5.242 -9.039 1 93.88 301 LEU A CA 1
ATOM 2382 C C . LEU A 1 301 ? 2.799 -6.109 -10.18 1 93.88 301 LEU A C 1
ATOM 2384 O O . LEU A 1 301 ? 3.215 -7.258 -10.328 1 93.88 301 LEU A O 1
ATOM 2388 N N . VAL A 1 302 ? 1.944 -5.547 -10.984 1 91.12 302 VAL A N 1
ATOM 2389 C CA . VAL A 1 302 ? 1.337 -6.289 -12.086 1 91.12 302 VAL A CA 1
ATOM 2390 C C . VAL A 1 302 ? 2.414 -6.711 -13.078 1 91.12 302 VAL A C 1
ATOM 2392 O O . VAL A 1 302 ? 2.359 -7.809 -13.633 1 91.12 302 VAL A O 1
ATOM 2395 N N . PHE A 1 303 ? 3.391 -5.922 -13.219 1 91.62 303 PHE A N 1
ATOM 2396 C CA . PHE A 1 303 ? 4.418 -6.188 -14.219 1 91.62 303 PHE A CA 1
ATOM 2397 C C . PHE A 1 303 ? 5.68 -6.738 -13.562 1 91.62 303 PHE A C 1
ATOM 2399 O O . PHE A 1 303 ? 6.762 -6.695 -14.156 1 91.62 303 PHE A O 1
ATOM 2406 N N . SER A 1 304 ? 5.586 -7.152 -12.328 1 91 304 SER A N 1
ATOM 2407 C CA . SER A 1 304 ? 6.742 -7.695 -11.617 1 91 304 SER A CA 1
ATOM 2408 C C . SER A 1 304 ? 7.219 -8.992 -12.258 1 91 304 SER A C 1
ATOM 2410 O O . SER A 1 304 ? 8.406 -9.312 -12.203 1 91 304 SER A O 1
ATOM 2412 N N . GLY A 1 305 ? 6.328 -9.789 -12.883 1 88.06 305 GLY A N 1
ATOM 2413 C CA . GLY A 1 305 ? 6.652 -11.078 -13.461 1 88.06 305 GLY A CA 1
ATOM 2414 C C . GLY A 1 305 ? 6.137 -12.25 -12.648 1 88.06 305 GLY A C 1
ATOM 2415 O O . GLY A 1 305 ? 6.117 -13.383 -13.125 1 88.06 305 GLY A O 1
ATOM 2416 N N . PHE A 1 306 ? 5.727 -11.969 -11.461 1 90.06 306 PHE A N 1
ATOM 2417 C CA . PHE A 1 306 ? 5.203 -13.047 -10.625 1 90.06 306 PHE A CA 1
ATOM 2418 C C . PHE A 1 306 ? 3.709 -13.227 -10.852 1 90.06 306 PHE A C 1
ATOM 2420 O O . PHE A 1 306 ? 3.225 -14.359 -10.961 1 90.06 306 PHE A O 1
ATOM 2427 N N . LEU A 1 307 ? 2.975 -12.102 -10.977 1 87.19 307 LEU A N 1
ATOM 2428 C CA . LEU A 1 307 ? 1.522 -12.18 -11.086 1 87.19 307 LEU A CA 1
ATOM 2429 C C . LEU A 1 307 ? 1.103 -12.57 -12.5 1 87.19 307 LEU A C 1
ATOM 2431 O O . LEU A 1 307 ? 0.193 -13.383 -12.68 1 87.19 307 LEU A O 1
ATOM 2435 N N . ASN A 1 308 ? 1.783 -11.945 -13.438 1 81.44 308 ASN A N 1
ATOM 2436 C CA . ASN A 1 308 ? 1.482 -12.211 -14.836 1 81.44 308 ASN A CA 1
ATOM 2437 C C . ASN A 1 308 ? 2.732 -12.617 -15.609 1 81.44 308 ASN A C 1
ATOM 2439 O O . ASN A 1 308 ? 3.686 -11.844 -15.711 1 81.44 308 ASN A O 1
ATOM 2443 N N . THR A 1 309 ? 2.627 -13.828 -16.078 1 77.31 309 THR A N 1
ATOM 2444 C CA . THR A 1 309 ? 3.797 -14.328 -16.797 1 77.31 309 THR A CA 1
ATOM 2445 C C . THR A 1 309 ? 3.58 -14.25 -18.297 1 77.31 309 THR A C 1
ATOM 2447 O O . THR A 1 309 ? 4.543 -14.164 -19.062 1 77.31 309 THR A O 1
ATOM 2450 N N . HIS A 1 310 ? 2.357 -14.234 -18.703 1 77 310 HIS A N 1
ATOM 2451 C CA . HIS A 1 310 ? 2.092 -14.211 -20.125 1 77 310 HIS A CA 1
ATOM 2452 C C . HIS A 1 310 ? 1.401 -12.914 -20.547 1 77 310 HIS A C 1
ATOM 2454 O O . HIS A 1 310 ? 0.177 -12.805 -20.438 1 77 310 HIS A O 1
ATOM 2460 N N . LEU A 1 311 ? 2.201 -12.016 -20.812 1 78.25 311 LEU A N 1
ATOM 2461 C CA . LEU A 1 311 ? 1.713 -10.719 -21.266 1 78.25 311 LEU A CA 1
ATOM 2462 C C . LEU A 1 311 ? 1.654 -10.656 -22.781 1 78.25 311 LEU A C 1
ATOM 2464 O O . LEU A 1 311 ? 2.5 -11.234 -23.469 1 78.25 311 LEU A O 1
ATOM 2468 N N . PRO A 1 312 ? 0.551 -10.016 -23.219 1 80.25 312 PRO A N 1
ATOM 2469 C CA . PRO A 1 312 ? 0.545 -9.797 -24.672 1 80.25 312 PRO A CA 1
ATOM 2470 C C . PRO A 1 312 ? 1.764 -9.008 -25.156 1 80.25 312 PRO A C 1
ATOM 2472 O O . PRO A 1 312 ? 2.295 -8.172 -24.406 1 80.25 312 PRO A O 1
ATOM 2475 N N . ASN A 1 313 ? 2.201 -9.227 -26.344 1 81.75 313 ASN A N 1
ATOM 2476 C CA . ASN A 1 313 ? 3.441 -8.68 -26.875 1 81.75 313 ASN A CA 1
ATOM 2477 C C . ASN A 1 313 ? 3.404 -7.152 -26.922 1 81.75 313 ASN A C 1
ATOM 2479 O O . ASN A 1 313 ? 4.422 -6.492 -26.703 1 81.75 313 ASN A O 1
ATOM 2483 N N . TRP A 1 314 ? 2.303 -6.551 -27.078 1 84.25 314 TRP A N 1
ATOM 2484 C CA . TRP A 1 314 ? 2.23 -5.105 -27.25 1 84.25 314 TRP A CA 1
ATOM 2485 C C . TRP A 1 314 ? 2.326 -4.395 -25.906 1 84.25 314 TRP A C 1
ATOM 2487 O O . TRP A 1 314 ? 2.594 -3.191 -25.844 1 84.25 314 TRP A O 1
ATOM 2497 N N . ILE A 1 315 ? 2.156 -5.109 -24.766 1 86.94 315 ILE A N 1
ATOM 2498 C CA . ILE A 1 315 ? 2.225 -4.473 -23.453 1 86.94 315 ILE A CA 1
ATOM 2499 C C . ILE A 1 315 ? 3.459 -4.965 -22.703 1 86.94 315 ILE A C 1
ATOM 2501 O O . ILE A 1 315 ? 3.781 -4.461 -21.625 1 86.94 315 ILE A O 1
ATOM 2505 N N . LYS A 1 316 ? 4.215 -5.805 -23.234 1 85.12 316 LYS A N 1
ATOM 2506 C CA . LYS A 1 316 ? 5.383 -6.406 -22.594 1 85.12 316 LYS A CA 1
ATOM 2507 C C . LYS A 1 316 ? 6.414 -5.344 -22.219 1 85.12 316 LYS A C 1
ATOM 2509 O O . LYS A 1 316 ? 7.137 -5.488 -21.234 1 85.12 316 LYS A O 1
ATOM 2514 N N . TRP A 1 317 ? 6.426 -4.199 -22.969 1 87.56 317 TRP A N 1
ATOM 2515 C CA . TRP A 1 317 ? 7.402 -3.148 -22.719 1 87.56 317 TRP A CA 1
ATOM 2516 C C . TRP A 1 317 ? 7.117 -2.447 -21.391 1 87.56 317 TRP A C 1
ATOM 2518 O O . TRP A 1 317 ? 7.988 -1.777 -20.828 1 87.56 317 TRP A O 1
ATOM 2528 N N . ALA A 1 318 ? 5.957 -2.641 -20.844 1 89.06 318 ALA A N 1
ATOM 2529 C CA . ALA A 1 318 ? 5.566 -1.965 -19.609 1 89.06 318 ALA A CA 1
ATOM 2530 C C . ALA A 1 318 ? 6.316 -2.533 -18.406 1 89.06 318 ALA A C 1
ATOM 2532 O O . ALA A 1 318 ? 6.402 -1.891 -17.359 1 89.06 318 ALA A O 1
ATOM 2533 N N . LYS A 1 319 ? 6.855 -3.727 -18.547 1 88.94 319 LYS A N 1
ATOM 2534 C CA . LYS A 1 319 ? 7.605 -4.336 -17.453 1 88.94 319 LYS A CA 1
ATOM 2535 C C . LYS A 1 319 ? 8.867 -3.533 -17.125 1 88.94 319 LYS A C 1
ATOM 2537 O O . LYS A 1 319 ? 9.359 -3.564 -16 1 88.94 319 LYS A O 1
ATOM 2542 N N . TYR A 1 320 ? 9.344 -2.666 -18.094 1 88.12 320 TYR A N 1
ATOM 2543 C CA . TYR A 1 320 ? 10.57 -1.9 -17.891 1 88.12 320 TYR A CA 1
ATOM 2544 C C . TYR A 1 320 ? 10.297 -0.643 -17.078 1 88.12 320 TYR A C 1
ATOM 2546 O O . TYR A 1 320 ? 11.227 -0.003 -16.578 1 88.12 320 TYR A O 1
ATOM 2554 N N . LEU A 1 321 ? 9.078 -0.434 -16.844 1 90.88 321 LEU A N 1
ATOM 2555 C CA . LEU A 1 321 ? 8.711 0.713 -16.031 1 90.88 321 LEU A CA 1
ATOM 2556 C C . LEU A 1 321 ? 8.477 0.29 -14.578 1 90.88 321 LEU A C 1
ATOM 2558 O O . LEU A 1 321 ? 8.297 1.137 -13.703 1 90.88 321 LEU A O 1
ATOM 2562 N N . SER A 1 322 ? 8.5 -0.987 -14.375 1 94.06 322 SER A N 1
ATOM 2563 C CA . SER A 1 322 ? 8.25 -1.52 -13.047 1 94.06 322 SER A CA 1
ATOM 2564 C C . SER A 1 322 ? 9.547 -1.675 -12.258 1 94.06 322 SER A C 1
ATOM 2566 O O . SER A 1 322 ? 10.438 -2.424 -12.656 1 94.06 322 SER A O 1
ATOM 2568 N N . ILE A 1 323 ? 9.609 -1.027 -11.102 1 95.56 323 ILE A N 1
ATOM 2569 C CA . ILE A 1 323 ? 10.805 -1.146 -10.273 1 95.56 323 ILE A CA 1
ATOM 2570 C C . ILE A 1 323 ? 10.812 -2.5 -9.57 1 95.56 323 ILE A C 1
ATOM 2572 O O . ILE A 1 323 ? 11.875 -3.021 -9.219 1 95.56 323 ILE A O 1
ATOM 2576 N N . VAL A 1 324 ? 9.648 -3.047 -9.391 1 95.94 324 VAL A N 1
ATOM 2577 C CA . VAL A 1 324 ? 9.523 -4.332 -8.711 1 95.94 324 VAL A CA 1
ATOM 2578 C C . VAL A 1 324 ? 10.062 -5.445 -9.609 1 95.94 324 VAL A C 1
ATOM 2580 O O . VAL A 1 324 ? 10.641 -6.418 -9.125 1 95.94 324 VAL A O 1
ATOM 2583 N N . HIS A 1 325 ? 9.938 -5.27 -10.922 1 95 325 HIS A N 1
ATOM 2584 C CA . HIS A 1 325 ? 10.414 -6.266 -11.875 1 95 325 HIS A CA 1
ATOM 2585 C C . HIS A 1 325 ? 11.922 -6.473 -11.75 1 95 325 HIS A C 1
ATOM 2587 O O . HIS A 1 325 ? 12.398 -7.609 -11.734 1 95 325 HIS A O 1
ATOM 2593 N N . TYR A 1 326 ? 12.672 -5.418 -11.562 1 95.5 326 TYR A N 1
ATOM 2594 C CA . TYR A 1 326 ? 14.125 -5.5 -11.516 1 95.5 326 TYR A CA 1
ATOM 2595 C C . TYR A 1 326 ? 14.594 -6.129 -10.211 1 95.5 326 TYR A C 1
ATOM 2597 O O . TYR A 1 326 ? 15.5 -6.961 -10.203 1 95.5 326 TYR A O 1
ATOM 2605 N N . ALA A 1 327 ? 13.93 -5.691 -9.156 1 96 327 ALA A N 1
ATOM 2606 C CA . ALA A 1 327 ? 14.289 -6.277 -7.867 1 96 327 ALA A CA 1
ATOM 2607 C C . ALA A 1 327 ? 13.891 -7.75 -7.801 1 96 327 ALA A C 1
ATOM 2609 O O . ALA A 1 327 ? 14.656 -8.586 -7.332 1 96 327 ALA A O 1
ATOM 2610 N N . PHE A 1 328 ? 12.719 -8.055 -8.25 1 94.56 328 PHE A N 1
ATOM 2611 C CA . PHE A 1 328 ? 12.203 -9.422 -8.25 1 94.56 328 PHE A CA 1
ATOM 2612 C C . PHE A 1 328 ? 13.102 -10.336 -9.078 1 94.56 328 PHE A C 1
ATOM 2614 O O . PHE A 1 328 ? 13.461 -11.43 -8.633 1 94.56 328 PHE A O 1
ATOM 2621 N N . GLY A 1 329 ? 13.477 -9.883 -10.234 1 93.06 329 GLY A N 1
ATOM 2622 C CA . GLY A 1 329 ? 14.344 -10.672 -11.102 1 93.06 329 GLY A CA 1
ATOM 2623 C C . GLY A 1 329 ? 15.711 -10.93 -10.508 1 93.06 329 GLY A C 1
ATOM 2624 O O . GLY A 1 329 ? 16.188 -12.07 -10.492 1 93.06 329 GLY A O 1
ATOM 2625 N N . CYS A 1 330 ? 16.312 -9.93 -9.992 1 94.38 330 CYS A N 1
ATOM 2626 C CA . CYS A 1 330 ? 17.641 -10.055 -9.414 1 94.38 330 CYS A CA 1
ATOM 2627 C C . CYS A 1 330 ? 17.625 -10.977 -8.195 1 94.38 330 CYS A C 1
ATOM 2629 O O . CYS A 1 330 ? 18.453 -11.875 -8.086 1 94.38 330 CYS A O 1
ATOM 2631 N N . LEU A 1 331 ? 16.672 -10.844 -7.355 1 93.12 331 LEU A N 1
ATOM 2632 C CA . LEU A 1 331 ? 16.625 -11.594 -6.105 1 93.12 331 LEU A CA 1
ATOM 2633 C C . LEU A 1 331 ? 16.297 -13.055 -6.367 1 93.12 331 LEU A C 1
ATOM 2635 O O . LEU A 1 331 ? 16.766 -13.938 -5.641 1 93.12 331 LEU A O 1
ATOM 2639 N N . ASN A 1 332 ? 15.477 -13.305 -7.371 1 90.88 332 ASN A N 1
ATOM 2640 C CA . ASN A 1 332 ? 15.188 -14.695 -7.707 1 90.88 332 ASN A CA 1
ATOM 2641 C C . ASN A 1 332 ? 16.422 -15.422 -8.242 1 90.88 332 ASN A C 1
ATOM 2643 O O . ASN A 1 332 ? 16.641 -16.594 -7.93 1 90.88 332 ASN A O 1
ATOM 2647 N N . ILE A 1 333 ? 17.172 -14.719 -9.086 1 90.06 333 ILE A N 1
ATOM 2648 C CA . ILE A 1 333 ? 18.391 -15.312 -9.609 1 90.06 333 ILE A CA 1
ATOM 2649 C C . ILE A 1 333 ? 19.359 -15.617 -8.461 1 90.06 333 ILE A C 1
ATOM 2651 O O . ILE A 1 333 ? 19.953 -16.703 -8.414 1 90.06 333 ILE A O 1
ATOM 2655 N N . LEU A 1 334 ? 19.438 -14.703 -7.508 1 88.06 334 LEU A N 1
ATOM 2656 C CA . LEU A 1 334 ? 20.359 -14.859 -6.387 1 88.06 334 LEU A CA 1
ATOM 2657 C C . LEU A 1 334 ? 19.891 -15.961 -5.445 1 88.06 334 LEU A C 1
ATOM 2659 O O . LEU A 1 334 ? 20.703 -16.703 -4.895 1 88.06 334 LEU A O 1
ATOM 2663 N N . SER A 1 335 ? 18.625 -16.047 -5.246 1 84.06 335 SER A N 1
ATOM 2664 C CA . SER A 1 335 ? 18.078 -17.031 -4.309 1 84.06 335 SER A CA 1
ATOM 2665 C C . SER A 1 335 ? 18.125 -18.438 -4.895 1 84.06 335 SER A C 1
ATOM 2667 O O . SER A 1 335 ? 18.188 -19.422 -4.152 1 84.06 335 SER A O 1
ATOM 2669 N N . THR A 1 336 ? 18.109 -18.562 -6.188 1 80.75 336 THR A N 1
ATOM 2670 C CA . THR A 1 336 ? 18.094 -19.891 -6.812 1 80.75 336 THR A CA 1
ATOM 2671 C C . THR A 1 336 ? 19.484 -20.266 -7.293 1 80.75 336 THR A C 1
ATOM 2673 O O . THR A 1 336 ? 19.672 -21.312 -7.93 1 80.75 336 THR A O 1
ATOM 2676 N N . ASP A 1 337 ? 20.328 -19.375 -6.883 1 73.5 337 ASP A N 1
ATOM 2677 C CA . ASP A 1 337 ? 21.703 -19.672 -7.277 1 73.5 337 ASP A CA 1
ATOM 2678 C C . ASP A 1 337 ? 22.203 -20.953 -6.617 1 73.5 337 ASP A C 1
ATOM 2680 O O . ASP A 1 337 ? 22.188 -21.062 -5.391 1 73.5 337 ASP A O 1
ATOM 2684 N N . GLY A 1 338 ? 22.344 -21.969 -7.363 1 63.72 338 GLY A N 1
ATOM 2685 C CA . GLY A 1 338 ? 22.922 -23.219 -6.867 1 63.72 338 GLY A CA 1
ATOM 2686 C C . GLY A 1 338 ? 21.891 -24.312 -6.684 1 63.72 338 GLY A C 1
ATOM 2687 O O . GLY A 1 338 ? 22.219 -25.422 -6.25 1 63.72 338 GLY A O 1
ATOM 2688 N N . MET A 1 339 ? 20.656 -23.844 -6.793 1 67.06 339 MET A N 1
ATOM 2689 C CA . MET A 1 339 ? 19.625 -24.859 -6.598 1 67.06 339 MET A CA 1
ATOM 2690 C C . MET A 1 339 ? 19.656 -25.891 -7.727 1 67.06 339 MET A C 1
ATOM 2692 O O . MET A 1 339 ? 19.859 -25.531 -8.891 1 67.06 339 MET A O 1
ATOM 2696 N N . PRO A 1 340 ? 19.875 -27.172 -7.234 1 61.25 340 PRO A N 1
ATOM 2697 C CA . PRO A 1 340 ? 19.906 -28.234 -8.242 1 61.25 340 PRO A CA 1
ATOM 2698 C C . PRO A 1 340 ? 18.672 -28.25 -9.133 1 61.25 340 PRO A C 1
ATOM 2700 O O . PRO A 1 340 ? 17.672 -27.625 -8.812 1 61.25 340 PRO A O 1
ATOM 2703 N N . VAL A 1 341 ? 18.906 -28.938 -10.359 1 56.09 341 VAL A N 1
ATOM 2704 C CA . VAL A 1 341 ? 17.906 -29.141 -11.398 1 56.09 341 VAL A CA 1
ATOM 2705 C C . VAL A 1 341 ? 16.625 -29.703 -10.781 1 56.09 341 VAL A C 1
ATOM 2707 O O . VAL A 1 341 ? 16.688 -30.484 -9.836 1 56.09 341 VAL A O 1
ATOM 2710 N N . LEU A 1 342 ? 15.695 -28.859 -10.914 1 56.16 342 LEU A N 1
ATOM 2711 C CA . LEU A 1 342 ? 14.391 -29.297 -10.414 1 56.16 342 LEU A CA 1
ATOM 2712 C C . LEU A 1 342 ? 13.852 -30.469 -11.234 1 56.16 342 LEU A C 1
ATOM 2714 O O . LEU A 1 342 ? 13.953 -30.469 -12.461 1 56.16 342 LEU A O 1
ATOM 2718 N N . TRP A 1 343 ? 14.039 -31.656 -10.805 1 48.28 343 TRP A N 1
ATOM 2719 C CA . TRP A 1 343 ? 13.516 -32.844 -11.492 1 48.28 343 TRP A CA 1
ATOM 2720 C C . TRP A 1 343 ? 12.094 -32.594 -11.984 1 48.28 343 TRP A C 1
ATOM 2722 O O . TRP A 1 343 ? 11.258 -32.062 -11.25 1 48.28 343 TRP A O 1
ATOM 2732 N N . CYS A 1 344 ? 12.305 -32.25 -13.414 1 47.25 344 CYS A N 1
ATOM 2733 C CA . CYS A 1 344 ? 10.992 -32.188 -14.055 1 47.25 344 CYS A CA 1
ATOM 2734 C C . CYS A 1 344 ? 10.203 -33.469 -13.797 1 47.25 344 CYS A C 1
ATOM 2736 O O . CYS A 1 344 ? 10.688 -34.594 -14.062 1 47.25 344 CYS A O 1
ATOM 2738 N N . ASN A 1 345 ? 9.875 -33.688 -12.898 1 40.38 345 ASN A N 1
ATOM 2739 C CA . ASN A 1 345 ? 9.062 -34.875 -13.016 1 40.38 345 ASN A CA 1
ATOM 2740 C C . ASN A 1 345 ? 8.102 -34.812 -14.195 1 40.38 345 ASN A C 1
ATOM 2742 O O . ASN A 1 345 ? 7.848 -33.719 -14.719 1 40.38 345 ASN A O 1
ATOM 2746 N N . THR A 1 346 ? 7.719 -35.781 -15 1 37 346 THR A N 1
ATOM 2747 C CA . THR A 1 346 ? 6.941 -36.031 -16.219 1 37 346 THR A CA 1
ATOM 2748 C C . THR A 1 346 ? 5.965 -34.875 -16.453 1 37 346 THR A C 1
ATOM 2750 O O . THR A 1 346 ? 5.484 -34.656 -17.562 1 37 346 THR A O 1
ATOM 2753 N N . THR A 1 347 ? 5.375 -34.281 -15.508 1 38.75 347 THR A N 1
ATOM 2754 C CA . THR A 1 347 ? 4.172 -33.438 -15.586 1 38.75 347 THR A CA 1
ATOM 2755 C C . THR A 1 347 ? 4.523 -32 -15.914 1 38.75 347 THR A C 1
ATOM 2757 O O . THR A 1 347 ? 3.639 -31.156 -16.047 1 38.75 347 THR A O 1
ATOM 2760 N N . SER A 1 348 ? 5.82 -31.531 -16 1 42.47 348 SER A N 1
ATOM 2761 C CA . SER A 1 348 ? 6.273 -30.141 -16.125 1 42.47 348 SER A CA 1
ATOM 2762 C C . SER A 1 348 ? 6.359 -29.719 -17.594 1 42.47 348 SER A C 1
ATOM 2764 O O . SER A 1 348 ? 6.746 -28.594 -17.891 1 42.47 348 SER A O 1
ATOM 2766 N N . VAL A 1 349 ? 6.113 -30.469 -18.5 1 40.97 349 VAL A N 1
ATOM 2767 C CA . VAL A 1 349 ? 6.422 -30.172 -19.906 1 40.97 349 VAL A CA 1
ATOM 2768 C C . VAL A 1 349 ? 5.57 -29.016 -20.391 1 40.97 349 VAL A C 1
ATOM 2770 O O . VAL A 1 349 ? 6.035 -28.172 -21.172 1 40.97 349 VAL A O 1
ATOM 2773 N N . GLU A 1 350 ? 4.34 -29 -20.203 1 41.25 350 GLU A N 1
ATOM 2774 C CA . GLU A 1 350 ? 3.525 -28 -20.891 1 41.25 350 GLU A CA 1
ATOM 2775 C C . GLU A 1 350 ? 3.713 -26.609 -20.281 1 41.25 350 GLU A C 1
ATOM 2777 O O . GLU A 1 350 ? 3.494 -25.609 -20.953 1 41.25 350 GLU A O 1
ATOM 2782 N N . LEU A 1 351 ? 3.93 -26.453 -18.953 1 43.47 351 LEU A N 1
ATOM 2783 C CA . LEU A 1 351 ? 4.133 -25.125 -18.406 1 43.47 351 LEU A CA 1
ATOM 2784 C C . LEU A 1 351 ? 5.379 -24.484 -19 1 43.47 351 LEU A C 1
ATOM 2786 O O . LEU A 1 351 ? 5.453 -23.25 -19.125 1 43.47 351 LEU A O 1
ATOM 2790 N N . PHE A 1 352 ? 6.422 -25.391 -19.266 1 44.28 352 PHE A N 1
ATOM 2791 C CA . PHE A 1 352 ? 7.652 -24.969 -19.922 1 44.28 352 PHE A CA 1
ATOM 2792 C C . PHE A 1 352 ? 7.832 -25.703 -21.25 1 44.28 352 PHE A C 1
ATOM 2794 O O . PHE A 1 352 ? 8.008 -26.922 -21.266 1 44.28 352 PHE A O 1
ATOM 2801 N N . PRO A 1 353 ? 7.32 -25.031 -22.453 1 42.66 353 PRO A N 1
ATOM 2802 C CA . PRO A 1 353 ? 7.578 -25.656 -23.75 1 42.66 353 PRO A CA 1
ATOM 2803 C C . PRO A 1 353 ? 8.867 -26.469 -23.766 1 42.66 353 PRO A C 1
ATOM 2805 O O . PRO A 1 353 ? 9.008 -27.391 -24.578 1 42.66 353 PRO A O 1
ATOM 2808 N N . SER A 1 354 ? 9.75 -26.094 -22.984 1 40.84 354 SER A N 1
ATOM 2809 C CA . SER A 1 354 ? 11.008 -26.844 -23.078 1 40.84 354 SER A CA 1
ATOM 2810 C C . SER A 1 354 ? 10.867 -28.25 -22.5 1 40.84 354 SER A C 1
ATOM 2812 O O . SER A 1 354 ? 11.773 -29.062 -22.641 1 40.84 354 SER A O 1
ATOM 2814 N N . CYS A 1 355 ? 9.891 -28.375 -21.609 1 44.53 355 CYS A N 1
ATOM 2815 C CA . CYS A 1 355 ? 9.766 -29.734 -21.109 1 44.53 355 CYS A CA 1
ATOM 2816 C C . CYS A 1 355 ? 9.234 -30.672 -22.188 1 44.53 355 CYS A C 1
ATOM 2818 O O . CYS A 1 355 ? 9.047 -31.859 -21.938 1 44.53 355 CYS A O 1
ATOM 2820 N N . THR A 1 356 ? 8.57 -30.141 -23.188 1 41.19 356 THR A N 1
ATOM 2821 C CA . THR A 1 356 ? 8.039 -31.047 -24.203 1 41.19 356 THR A CA 1
ATOM 2822 C C . THR A 1 356 ? 9.086 -32.094 -24.578 1 41.19 356 THR A C 1
ATOM 2824 O O . THR A 1 356 ? 8.734 -33.25 -24.906 1 41.19 356 THR A O 1
ATOM 2827 N N . ALA A 1 357 ? 10.133 -31.578 -25.203 1 37.94 357 ALA A N 1
ATOM 2828 C CA . ALA A 1 357 ? 11.023 -32.438 -25.984 1 37.94 357 ALA A CA 1
ATOM 2829 C C . ALA A 1 357 ? 11.914 -33.281 -25.062 1 37.94 357 ALA A C 1
ATOM 2831 O O . ALA A 1 357 ? 12.938 -32.781 -24.578 1 37.94 357 ALA A O 1
ATOM 2832 N N . ASN A 1 358 ? 11.578 -34.5 -24.641 1 40.84 358 ASN A N 1
ATOM 2833 C CA . ASN A 1 358 ? 12.32 -35.656 -24.141 1 40.84 358 ASN A CA 1
ATOM 2834 C C . ASN A 1 358 ? 12.93 -35.375 -22.781 1 40.84 358 ASN A C 1
ATOM 2836 O O . ASN A 1 358 ? 13.648 -36.219 -22.234 1 40.84 358 ASN A O 1
ATOM 2840 N N . THR A 1 359 ? 13.211 -34.156 -22.359 1 44.66 359 THR A N 1
ATOM 2841 C CA . THR A 1 359 ? 14.117 -34 -21.219 1 44.66 359 THR A CA 1
ATOM 2842 C C . THR A 1 359 ? 13.328 -33.812 -19.922 1 44.66 359 THR A C 1
ATOM 2844 O O . THR A 1 359 ? 12.359 -33.062 -19.891 1 44.66 359 THR A O 1
ATOM 2847 N N . THR A 1 360 ? 13.133 -34.719 -18.844 1 49.31 360 THR A N 1
ATOM 2848 C CA . THR A 1 360 ? 12.633 -35.031 -17.516 1 49.31 360 THR A CA 1
ATOM 2849 C C . THR A 1 360 ? 12.953 -33.906 -16.547 1 49.31 360 THR A C 1
ATOM 2851 O O . THR A 1 360 ? 12.516 -33.906 -15.391 1 49.31 360 THR A O 1
ATOM 2854 N N . PHE A 1 361 ? 13.836 -32.906 -16.844 1 56.16 361 PHE A N 1
ATOM 2855 C CA . PHE A 1 361 ? 14.344 -31.984 -15.82 1 56.16 361 PHE A CA 1
ATOM 2856 C C . PHE A 1 361 ? 14.078 -30.547 -16.203 1 56.16 361 PHE A C 1
ATOM 2858 O O . PHE A 1 361 ? 14.133 -30.188 -17.391 1 56.16 361 PHE A O 1
ATOM 2865 N N . VAL A 1 362 ? 13.062 -29.828 -15.531 1 60.31 362 VAL A N 1
ATOM 2866 C CA . VAL A 1 362 ? 12.961 -28.375 -15.719 1 60.31 362 VAL A CA 1
ATOM 2867 C C . VAL A 1 362 ? 14.062 -27.672 -14.93 1 60.31 362 VAL A C 1
ATOM 2869 O O . VAL A 1 362 ? 14.289 -28 -13.758 1 60.31 362 VAL A O 1
ATOM 2872 N N . THR A 1 363 ? 14.867 -26.969 -15.688 1 68.12 363 THR A N 1
ATOM 2873 C CA . THR A 1 363 ? 15.93 -26.219 -15.023 1 68.12 363 THR A CA 1
ATOM 2874 C C . THR A 1 363 ? 15.367 -24.938 -14.406 1 68.12 363 THR A C 1
ATOM 2876 O O . THR A 1 363 ? 14.312 -24.453 -14.812 1 68.12 363 THR A O 1
ATOM 2879 N N . ILE A 1 364 ? 15.836 -24.578 -13.312 1 74.81 364 ILE A N 1
ATOM 2880 C CA . ILE A 1 364 ? 15.492 -23.344 -12.617 1 74.81 364 ILE A CA 1
ATOM 2881 C C . ILE A 1 364 ? 15.547 -22.172 -13.602 1 74.81 364 ILE A C 1
ATOM 2883 O O . ILE A 1 364 ? 14.75 -21.234 -13.5 1 74.81 364 ILE A O 1
ATOM 2887 N N . SER A 1 365 ? 16.453 -22.312 -14.633 1 73.94 365 SER A N 1
ATOM 2888 C CA . SER A 1 365 ? 16.594 -21.234 -15.602 1 73.94 365 SER A CA 1
ATOM 2889 C C . SER A 1 365 ? 15.367 -21.125 -16.5 1 73.94 365 SER A C 1
ATOM 2891 O O . SER A 1 365 ? 15.008 -20.031 -16.938 1 73.94 365 SER A O 1
ATOM 2893 N N . ASP A 1 366 ? 14.68 -22.188 -16.641 1 73.88 366 ASP A N 1
ATOM 2894 C CA . ASP A 1 366 ? 13.477 -22.172 -17.469 1 73.88 366 ASP A CA 1
ATOM 2895 C C . ASP A 1 366 ? 12.32 -21.5 -16.734 1 73.88 366 ASP A C 1
ATOM 2897 O O . ASP A 1 366 ? 11.539 -20.75 -17.344 1 73.88 366 ASP A O 1
ATOM 2901 N N . VAL A 1 367 ? 12.25 -21.781 -15.453 1 73.94 367 VAL A N 1
ATOM 2902 C CA . VAL A 1 367 ? 11.195 -21.172 -14.648 1 73.94 367 VAL A CA 1
ATOM 2903 C C . VAL A 1 367 ? 11.406 -19.672 -14.57 1 73.94 367 VAL A C 1
ATOM 2905 O O . VAL A 1 367 ? 10.445 -18.891 -14.656 1 73.94 367 VAL A O 1
ATOM 2908 N N . LEU A 1 368 ? 12.664 -19.312 -14.492 1 80.25 368 LEU A N 1
ATOM 2909 C CA . LEU A 1 368 ? 12.977 -17.891 -14.414 1 80.25 368 LEU A CA 1
ATOM 2910 C C . LEU A 1 368 ? 12.711 -17.203 -15.75 1 80.25 368 LEU A C 1
ATOM 2912 O O . LEU A 1 368 ? 12.195 -16.078 -15.781 1 80.25 368 LEU A O 1
ATOM 2916 N N . LYS A 1 369 ? 12.961 -17.891 -16.844 1 78.31 369 LYS A N 1
ATOM 2917 C CA . LYS A 1 369 ? 12.703 -17.312 -18.156 1 78.31 369 LYS A CA 1
ATOM 2918 C C . LYS A 1 369 ? 11.211 -17.172 -18.422 1 78.31 369 LYS A C 1
ATOM 2920 O O . LYS A 1 369 ? 10.773 -16.219 -19.062 1 78.31 369 LYS A O 1
ATOM 2925 N N . ASP A 1 370 ? 10.492 -18.094 -17.797 1 75.44 370 ASP A N 1
ATOM 2926 C CA . ASP A 1 370 ? 9.039 -18.016 -17.938 1 75.44 370 ASP A CA 1
ATOM 2927 C C . ASP A 1 370 ? 8.484 -16.812 -17.188 1 75.44 370 ASP A C 1
ATOM 2929 O O . ASP A 1 370 ? 7.453 -16.25 -17.578 1 75.44 370 ASP A O 1
ATOM 2933 N N . SER A 1 371 ? 9.172 -16.422 -16.156 1 78.5 371 SER A N 1
ATOM 2934 C CA . SER A 1 371 ? 8.727 -15.273 -15.383 1 78.5 371 SER A CA 1
ATOM 2935 C C . SER A 1 371 ? 9.281 -13.969 -15.953 1 78.5 371 SER A C 1
ATOM 2937 O O . SER A 1 371 ? 9.102 -12.906 -15.367 1 78.5 371 SER A O 1
ATOM 2939 N N . GLY A 1 372 ? 9.883 -14 -17.109 1 77.75 372 GLY A N 1
ATOM 2940 C CA . GLY A 1 372 ? 10.383 -12.805 -17.781 1 77.75 372 GLY A CA 1
ATOM 2941 C C . GLY A 1 372 ? 11.781 -12.414 -17.344 1 77.75 372 GLY A C 1
ATOM 2942 O O . GLY A 1 372 ? 12.203 -11.281 -17.547 1 77.75 372 GLY A O 1
ATOM 2943 N N . ILE A 1 373 ? 12.406 -13.344 -16.625 1 84.25 373 ILE A N 1
ATOM 2944 C CA . ILE A 1 373 ? 13.75 -13.062 -16.141 1 84.25 373 ILE A CA 1
ATOM 2945 C C . ILE A 1 373 ? 14.773 -13.672 -17.094 1 84.25 373 ILE A C 1
ATOM 2947 O O . ILE A 1 373 ? 15.07 -14.867 -17.031 1 84.25 373 ILE A O 1
ATOM 2951 N N . ASP A 1 374 ? 15.289 -12.82 -18.031 1 82.06 374 ASP A N 1
ATOM 2952 C CA . ASP A 1 374 ? 16.156 -13.328 -19.094 1 82.06 374 ASP A CA 1
ATOM 2953 C C . ASP A 1 374 ? 17.578 -12.805 -18.938 1 82.06 374 ASP A C 1
ATOM 2955 O O . ASP A 1 374 ? 18.516 -13.336 -19.531 1 82.06 374 ASP A O 1
ATOM 2959 N N . CYS A 1 375 ? 17.812 -11.891 -18.094 1 86.12 375 CYS A N 1
ATOM 2960 C CA . CYS A 1 375 ? 19.125 -11.273 -17.984 1 86.12 375 CYS A CA 1
ATOM 2961 C C . CYS A 1 375 ? 19.828 -11.727 -16.719 1 86.12 375 CYS A C 1
ATOM 2963 O O . CYS A 1 375 ? 19.203 -12.234 -15.789 1 86.12 375 CYS A O 1
ATOM 2965 N N . PRO A 1 376 ? 21.125 -11.695 -16.781 1 90.06 376 PRO A N 1
ATOM 2966 C CA . PRO A 1 376 ? 21.875 -12 -15.555 1 90.06 376 PRO A CA 1
ATOM 2967 C C . PRO A 1 376 ? 21.625 -10.969 -14.453 1 90.06 376 PRO A C 1
ATOM 2969 O O . PRO A 1 376 ? 21.062 -9.906 -14.711 1 90.06 376 PRO A O 1
ATOM 2972 N N . TYR A 1 377 ? 22.016 -11.359 -13.195 1 91.5 377 TYR A N 1
ATOM 2973 C CA . TYR A 1 377 ? 21.672 -10.547 -12.031 1 91.5 377 TYR A CA 1
ATOM 2974 C C . TYR A 1 377 ? 22.344 -9.18 -12.109 1 91.5 377 TYR A C 1
ATOM 2976 O O . TYR A 1 377 ? 21.797 -8.188 -11.633 1 91.5 377 TYR A O 1
ATOM 2984 N N . PHE A 1 378 ? 23.562 -9.008 -12.781 1 92.88 378 PHE A N 1
ATOM 2985 C CA . PHE A 1 378 ? 24.281 -7.742 -12.812 1 92.88 378 PHE A CA 1
ATOM 2986 C C . PHE A 1 378 ? 23.531 -6.715 -13.664 1 92.88 378 PHE A C 1
ATOM 2988 O O . PHE A 1 378 ? 23.609 -5.516 -13.406 1 92.88 378 PHE A O 1
ATOM 2995 N N . CYS A 1 379 ? 22.812 -7.176 -14.656 1 93.38 379 CYS A N 1
ATOM 2996 C CA . CYS A 1 379 ? 22.031 -6.27 -15.492 1 93.38 379 CYS A CA 1
ATOM 2997 C C . CYS A 1 379 ? 20.891 -5.633 -14.703 1 93.38 379 CYS A C 1
ATOM 2999 O O . CYS A 1 379 ? 20.594 -4.449 -14.875 1 93.38 379 CYS A O 1
ATOM 3001 N N . TYR A 1 380 ? 20.312 -6.41 -13.812 1 95.12 380 TYR A N 1
ATOM 3002 C CA . TYR A 1 380 ? 19.234 -5.887 -12.984 1 95.12 380 TYR A CA 1
ATOM 3003 C C . TYR A 1 380 ? 19.766 -4.895 -11.953 1 95.12 380 TYR A C 1
ATOM 3005 O O . TYR A 1 380 ? 19.141 -3.865 -11.695 1 95.12 380 TYR A O 1
ATOM 3013 N N . ILE A 1 381 ? 20.922 -5.129 -11.414 1 95.94 381 ILE A N 1
ATOM 3014 C CA . ILE A 1 381 ? 21.531 -4.234 -10.445 1 95.94 381 ILE A CA 1
ATOM 3015 C C . ILE A 1 381 ? 21.922 -2.924 -11.117 1 95.94 381 ILE A C 1
ATOM 3017 O O . ILE A 1 381 ? 21.703 -1.841 -10.578 1 95.94 381 ILE A O 1
ATOM 3021 N N . ALA A 1 382 ? 22.422 -3.045 -12.32 1 96.44 382 ALA A N 1
ATOM 3022 C CA . ALA A 1 382 ? 22.828 -1.854 -13.062 1 96.44 382 ALA A CA 1
ATOM 3023 C C . ALA A 1 382 ? 21.625 -0.993 -13.422 1 96.44 382 ALA A C 1
ATOM 3025 O O . ALA A 1 382 ? 21.672 0.236 -13.32 1 96.44 382 ALA A O 1
ATOM 3026 N N . THR A 1 383 ? 20.578 -1.657 -13.844 1 96.56 383 THR A N 1
ATOM 3027 C CA . THR A 1 383 ? 19.375 -0.91 -14.195 1 96.56 383 THR A CA 1
ATOM 3028 C C . THR A 1 383 ? 18.797 -0.191 -12.977 1 96.56 383 THR A C 1
ATOM 3030 O O . THR A 1 383 ? 18.391 0.968 -13.062 1 96.56 383 THR A O 1
ATOM 3033 N N . LEU A 1 384 ? 18.781 -0.847 -11.82 1 97.06 384 LEU A N 1
ATOM 3034 C CA . LEU A 1 384 ? 18.312 -0.213 -10.594 1 97.06 384 LEU A CA 1
ATOM 3035 C C . LEU A 1 384 ? 19.203 0.965 -10.219 1 97.06 384 LEU A C 1
ATOM 3037 O O . LEU A 1 384 ? 18.719 2 -9.758 1 97.06 384 LEU A O 1
ATOM 3041 N N . GLY A 1 385 ? 20.5 0.779 -10.43 1 96.44 385 GLY A N 1
ATOM 3042 C CA . GLY A 1 385 ? 21.422 1.87 -10.172 1 96.44 385 GLY A CA 1
ATOM 3043 C C . GLY A 1 385 ? 21.188 3.076 -11.062 1 96.44 385 GLY A C 1
ATOM 3044 O O . GLY A 1 385 ? 21.188 4.215 -10.594 1 96.44 385 GLY A O 1
ATOM 3045 N N . ILE A 1 386 ? 20.953 2.826 -12.266 1 97.06 386 ILE A N 1
ATOM 3046 C CA . ILE A 1 386 ? 20.688 3.904 -13.219 1 97.06 386 ILE A CA 1
ATOM 3047 C C . ILE A 1 386 ? 19.359 4.586 -12.867 1 97.06 386 ILE A C 1
ATOM 3049 O O . ILE A 1 386 ? 19.266 5.816 -12.891 1 97.06 386 ILE A O 1
ATOM 3053 N N . LEU A 1 387 ? 18.406 3.771 -12.516 1 96.69 387 LEU A N 1
ATOM 3054 C CA . LEU A 1 387 ? 17.125 4.328 -12.141 1 96.69 387 LEU A CA 1
ATOM 3055 C C . LEU A 1 387 ? 17.25 5.195 -10.891 1 96.69 387 LEU A C 1
ATOM 3057 O O . LEU A 1 387 ? 16.578 6.23 -10.781 1 96.69 387 LEU A O 1
ATOM 3061 N N . PHE A 1 388 ? 18.062 4.773 -9.992 1 96.38 388 PHE A N 1
ATOM 3062 C CA . PHE A 1 388 ? 18.297 5.547 -8.781 1 96.38 388 PHE A CA 1
ATOM 3063 C C . PHE A 1 388 ? 18.828 6.934 -9.117 1 96.38 388 PHE A C 1
ATOM 3065 O O . PHE A 1 388 ? 18.297 7.938 -8.641 1 96.38 388 PHE A O 1
ATOM 3072 N N . ILE A 1 389 ? 19.75 6.992 -10 1 95.81 389 ILE A N 1
ATOM 3073 C CA . ILE A 1 389 ? 20.391 8.258 -10.367 1 95.81 389 ILE A CA 1
ATOM 3074 C C . ILE A 1 389 ? 19.406 9.117 -11.156 1 95.81 389 ILE A C 1
ATOM 3076 O O . ILE A 1 389 ? 19.25 10.312 -10.875 1 95.81 389 ILE A O 1
ATOM 3080 N N . VAL A 1 390 ? 18.734 8.555 -12.078 1 96.56 390 VAL A N 1
ATOM 3081 C CA . VAL A 1 390 ? 17.812 9.297 -12.938 1 96.56 390 VAL A CA 1
ATOM 3082 C C . VAL A 1 390 ? 16.672 9.859 -12.102 1 96.56 390 VAL A C 1
ATOM 3084 O O . VAL A 1 390 ? 16.297 11.023 -12.258 1 96.56 390 VAL A O 1
ATOM 3087 N N . LEU A 1 391 ? 16.172 9.102 -11.211 1 96.5 391 LEU A N 1
ATOM 3088 C CA . LEU A 1 391 ? 15.031 9.539 -10.406 1 96.5 391 LEU A CA 1
ATOM 3089 C C . LEU A 1 391 ? 15.453 10.594 -9.391 1 96.5 391 LEU A C 1
ATOM 3091 O O . LEU A 1 391 ? 14.68 11.5 -9.078 1 96.5 391 LEU A O 1
ATOM 3095 N N . ARG A 1 392 ? 16.641 10.453 -8.93 1 94.25 392 ARG A N 1
ATOM 3096 C CA . ARG A 1 392 ? 17.125 11.469 -8.008 1 94.25 392 ARG A CA 1
ATOM 3097 C C . ARG A 1 392 ? 17.328 12.805 -8.719 1 94.25 392 ARG A C 1
ATOM 3099 O O . ARG A 1 392 ? 17.031 13.859 -8.156 1 94.25 392 ARG A O 1
ATOM 3106 N N . VAL A 1 393 ? 17.781 12.742 -9.891 1 95.06 393 VAL A N 1
ATOM 3107 C CA . VAL A 1 393 ? 17.969 13.961 -10.672 1 95.06 393 VAL A CA 1
ATOM 3108 C C . VAL A 1 393 ? 16.594 14.547 -11.031 1 95.06 393 VAL A C 1
ATOM 3110 O O . VAL A 1 393 ? 16.391 15.758 -10.938 1 95.06 393 VAL A O 1
ATOM 3113 N N . LEU A 1 394 ? 15.727 13.703 -11.367 1 95.25 394 LEU A N 1
ATOM 3114 C CA . LEU A 1 394 ? 14.375 14.164 -11.68 1 95.25 394 LEU A CA 1
ATOM 3115 C C . LEU A 1 394 ? 13.719 14.797 -10.461 1 95.25 394 LEU A C 1
ATOM 3117 O O . LEU A 1 394 ? 13.008 15.789 -10.578 1 95.25 394 LEU A O 1
ATOM 3121 N N . GLY A 1 395 ? 13.945 14.188 -9.344 1 92.56 395 GLY A N 1
ATOM 3122 C CA . GLY A 1 395 ? 13.406 14.742 -8.109 1 92.56 395 GLY A CA 1
ATOM 3123 C C . GLY A 1 395 ? 13.906 16.156 -7.828 1 92.56 395 GLY A C 1
ATOM 3124 O O . GLY A 1 395 ? 13.141 17 -7.359 1 92.56 395 GLY A O 1
ATOM 3125 N N . TYR A 1 396 ? 15.102 16.391 -8.117 1 92.25 396 TYR A N 1
ATOM 3126 C CA . TYR A 1 396 ? 15.672 17.719 -7.938 1 92.25 396 TYR A CA 1
ATOM 3127 C C . TYR A 1 396 ? 14.984 18.734 -8.844 1 92.25 396 TYR A C 1
ATOM 3129 O O . TYR A 1 396 ? 14.648 19.844 -8.406 1 92.25 396 TYR A O 1
ATOM 3137 N N . TYR A 1 397 ? 14.719 18.344 -10.023 1 93.56 397 TYR A N 1
ATOM 3138 C CA . TYR A 1 397 ? 14.109 19.266 -10.984 1 93.56 397 TYR A CA 1
ATOM 3139 C C . TYR A 1 397 ? 12.648 19.516 -10.648 1 93.56 397 TYR A C 1
ATOM 3141 O O . TYR A 1 397 ? 12.125 20.609 -10.867 1 93.56 397 TYR A O 1
ATOM 3149 N N . VAL A 1 398 ? 12.031 18.531 -10.164 1 92 398 VAL A N 1
ATOM 3150 C CA . VAL A 1 398 ? 10.648 18.703 -9.75 1 92 398 VAL A CA 1
ATOM 3151 C C . VAL A 1 398 ? 10.578 19.672 -8.57 1 92 398 VAL A C 1
ATOM 3153 O O . VAL A 1 398 ? 9.688 20.531 -8.516 1 92 398 VAL A O 1
ATOM 3156 N N . MET A 1 399 ? 11.461 19.531 -7.703 1 87.19 399 MET A N 1
ATOM 3157 C CA . MET A 1 399 ? 11.508 20.438 -6.551 1 87.19 399 MET A CA 1
ATOM 3158 C C . MET A 1 399 ? 11.828 21.859 -6.984 1 87.19 399 MET A C 1
ATOM 3160 O O . MET A 1 399 ? 11.305 22.812 -6.414 1 87.19 399 MET A O 1
ATOM 3164 N N . LYS A 1 400 ? 12.641 21.984 -7.984 1 86.44 400 LYS A N 1
ATOM 3165 C CA . LYS A 1 400 ? 13.023 23.297 -8.492 1 86.44 400 LYS A CA 1
ATOM 3166 C C . LYS A 1 400 ? 11.867 23.969 -9.234 1 86.44 400 LYS A C 1
ATOM 3168 O O . LYS A 1 400 ? 11.68 25.188 -9.141 1 86.44 400 LYS A O 1
ATOM 3173 N N . TRP A 1 401 ? 11.141 23.141 -9.867 1 86.06 401 TRP A N 1
ATOM 3174 C CA . TRP A 1 401 ? 10.039 23.688 -10.656 1 86.06 401 TRP A CA 1
ATOM 3175 C C . TRP A 1 401 ? 8.875 24.078 -9.758 1 86.06 401 TRP A C 1
ATOM 3177 O O . TRP A 1 401 ? 8.172 25.062 -10.039 1 86.06 401 TRP A O 1
ATOM 3187 N N . LYS A 1 402 ? 8.492 23.328 -8.734 1 76.5 402 LYS A N 1
ATOM 3188 C CA . LYS A 1 402 ? 7.344 23.578 -7.867 1 76.5 402 LYS A CA 1
ATOM 3189 C C . LYS A 1 402 ? 7.648 24.688 -6.867 1 76.5 402 LYS A C 1
ATOM 3191 O O . LYS A 1 402 ? 6.762 25.125 -6.125 1 76.5 402 LYS A O 1
ATOM 3196 N N . ARG A 1 403 ? 8.727 25.406 -6.984 1 58.78 403 ARG A N 1
ATOM 3197 C CA . ARG A 1 403 ? 9.039 26.609 -6.223 1 58.78 403 ARG A CA 1
ATOM 3198 C C . ARG A 1 403 ? 8.109 27.75 -6.609 1 58.78 403 ARG A C 1
ATOM 3200 O O . ARG A 1 403 ? 7.789 27.938 -7.785 1 58.78 403 ARG A O 1
ATOM 3207 N N . MET B 1 1 ? -22.344 37.844 31 1 56.16 1 MET B N 1
ATOM 3208 C CA . MET B 1 1 ? -21.719 37.219 32.156 1 56.16 1 MET B CA 1
ATOM 3209 C C . MET B 1 1 ? -22.516 36 32.625 1 56.16 1 MET B C 1
ATOM 3211 O O . MET B 1 1 ? -23.719 36.125 32.844 1 56.16 1 MET B O 1
ATOM 3215 N N . ASP B 1 2 ? -21.891 34.812 32.656 1 58.53 2 ASP B N 1
ATOM 3216 C CA . ASP B 1 2 ? -22.562 33.562 32.938 1 58.53 2 ASP B CA 1
ATOM 3217 C C . ASP B 1 2 ? -23.844 33.438 32.125 1 58.53 2 ASP B C 1
ATOM 3219 O O . ASP B 1 2 ? -24.859 32.969 32.625 1 58.53 2 ASP B O 1
ATOM 3223 N N . GLY B 1 3 ? -23.812 33.938 30.922 1 63.97 3 GLY B N 1
ATOM 3224 C CA . GLY B 1 3 ? -24.953 33.844 30 1 63.97 3 GLY B CA 1
ATOM 3225 C C . GLY B 1 3 ? -25.922 35 30.172 1 63.97 3 GLY B C 1
ATOM 3226 O O . GLY B 1 3 ? -26.891 35.125 29.406 1 63.97 3 GLY B O 1
ATOM 3227 N N . LYS B 1 4 ? -25.75 35.875 31.25 1 63 4 LYS B N 1
ATOM 3228 C CA . LYS B 1 4 ? -26.641 37 31.484 1 63 4 LYS B CA 1
ATOM 3229 C C . LYS B 1 4 ? -26.078 38.281 30.891 1 63 4 LYS B C 1
ATOM 3231 O O . LYS B 1 4 ? -24.859 38.5 30.922 1 63 4 LYS B O 1
ATOM 3236 N N . VAL B 1 5 ? -26.922 38.906 30.25 1 68.25 5 VAL B N 1
ATOM 3237 C CA . VAL B 1 5 ? -26.562 40.188 29.641 1 68.25 5 VAL B CA 1
ATOM 3238 C C . VAL B 1 5 ? -26.266 41.188 30.734 1 68.25 5 VAL B C 1
ATOM 3240 O O . VAL B 1 5 ? -27.125 41.469 31.578 1 68.25 5 VAL B O 1
ATOM 3243 N N . ALA B 1 6 ? -25.125 41.656 30.906 1 68.06 6 ALA B N 1
ATOM 3244 C CA . ALA B 1 6 ? -24.734 42.656 31.891 1 68.06 6 ALA B CA 1
ATOM 3245 C C . ALA B 1 6 ? -25.078 44.062 31.406 1 68.06 6 ALA B C 1
ATOM 3247 O O . ALA B 1 6 ? -25.469 44.906 32.219 1 68.06 6 ALA B O 1
ATOM 3248 N N . TYR B 1 7 ? -24.844 44.281 30.094 1 68.56 7 TYR B N 1
ATOM 3249 C CA . TYR B 1 7 ? -25.141 45.562 29.469 1 68.56 7 TYR B CA 1
ATOM 3250 C C . TYR B 1 7 ? -25.609 45.375 28.031 1 68.56 7 TYR B C 1
ATOM 3252 O O . TYR B 1 7 ? -25.109 44.5 27.312 1 68.56 7 TYR B O 1
ATOM 3260 N N . PHE B 1 8 ? -26.734 45.844 27.75 1 70.62 8 PHE B N 1
ATOM 3261 C CA . PHE B 1 8 ? -27.266 45.875 26.406 1 70.62 8 PHE B CA 1
ATOM 3262 C C . PHE B 1 8 ? -27.578 47.312 25.984 1 70.62 8 PHE B C 1
ATOM 3264 O O . PHE B 1 8 ? -28.531 47.906 26.484 1 70.62 8 PHE B O 1
ATOM 3271 N N . GLY B 1 9 ? -26.641 48.062 25.297 1 62.94 9 GLY B N 1
ATOM 3272 C CA . GLY B 1 9 ? -26.844 49.406 24.844 1 62.94 9 GLY B CA 1
ATOM 3273 C C . GLY B 1 9 ? -25.75 49.906 23.906 1 62.94 9 GLY B C 1
ATOM 3274 O O . GLY B 1 9 ? -24.969 49.094 23.375 1 62.94 9 GLY B O 1
ATOM 3275 N N . ILE B 1 10 ? -25.719 51.156 23.656 1 66.56 10 ILE B N 1
ATOM 3276 C CA . ILE B 1 10 ? -24.734 51.781 22.766 1 66.56 10 ILE B CA 1
ATOM 3277 C C . ILE B 1 10 ? -23.344 51.688 23.391 1 66.56 10 ILE B C 1
ATOM 3279 O O . ILE B 1 10 ? -23.188 51.938 24.594 1 66.56 10 ILE B O 1
ATOM 3283 N N . ALA B 1 11 ? -22.375 51.219 22.688 1 72.25 11 ALA B N 1
ATOM 3284 C CA . ALA B 1 11 ? -21 50.969 23.125 1 72.25 11 ALA B CA 1
ATOM 3285 C C . ALA B 1 11 ? -20.406 52.188 23.812 1 72.25 11 ALA B C 1
ATOM 3287 O O . ALA B 1 11 ? -19.672 52.094 24.797 1 72.25 11 ALA B O 1
ATOM 3288 N N . SER B 1 12 ? -20.828 53.406 23.344 1 70.5 12 SER B N 1
ATOM 3289 C CA . SER B 1 12 ? -20.297 54.656 23.859 1 70.5 12 SER B CA 1
ATOM 3290 C C . SER B 1 12 ? -20.797 54.906 25.281 1 70.5 12 SER B C 1
ATOM 3292 O O . SER B 1 12 ? -20.141 55.594 26.062 1 70.5 12 SER B O 1
ATOM 3294 N N . ASP B 1 13 ? -21.891 54.25 25.562 1 68.81 13 ASP B N 1
ATOM 3295 C CA . ASP B 1 13 ? -22.5 54.531 26.859 1 68.81 13 ASP B CA 1
ATOM 3296 C C . ASP B 1 13 ? -22.172 53.406 27.859 1 68.81 13 ASP B C 1
ATOM 3298 O O . ASP B 1 13 ? -22.562 53.5 29.031 1 68.81 13 ASP B O 1
ATOM 3302 N N . ALA B 1 14 ? -21.547 52.438 27.344 1 75.56 14 ALA B N 1
ATOM 3303 C CA . ALA B 1 14 ? -21.219 51.312 28.203 1 75.56 14 ALA B CA 1
ATOM 3304 C C . ALA B 1 14 ? -20.25 51.719 29.312 1 75.56 14 ALA B C 1
ATOM 3306 O O . ALA B 1 14 ? -20.406 51.344 30.469 1 75.56 14 ALA B O 1
ATOM 3307 N N . LEU B 1 15 ? -19.297 52.5 28.969 1 76.81 15 LEU B N 1
ATOM 3308 C CA . LEU B 1 15 ? -18.312 52.969 29.938 1 76.81 15 LEU B CA 1
ATOM 3309 C C . LEU B 1 15 ? -18.969 53.844 31 1 76.81 15 LEU B C 1
ATOM 3311 O O . LEU B 1 15 ? -18.641 53.75 32.188 1 76.81 15 LEU B O 1
ATOM 3315 N N . ASN B 1 16 ? -19.844 54.688 30.547 1 75.44 16 ASN B N 1
ATOM 3316 C CA . ASN B 1 16 ? -20.609 55.531 31.484 1 75.44 16 ASN B CA 1
ATOM 3317 C C . ASN B 1 16 ? -21.469 54.688 32.406 1 75.44 16 ASN B C 1
ATOM 3319 O O . ASN B 1 16 ? -21.609 55 33.594 1 75.44 16 ASN B O 1
ATOM 3323 N N . TYR B 1 17 ? -21.984 53.594 31.891 1 76.19 17 TYR B N 1
ATOM 3324 C CA . TYR B 1 17 ? -22.781 52.688 32.656 1 76.19 17 TYR B CA 1
ATOM 3325 C C . TYR B 1 17 ? -21.953 52.031 33.75 1 76.19 17 TYR B C 1
ATOM 3327 O O . TYR B 1 17 ? -22.375 51.969 34.906 1 76.19 17 TYR B O 1
ATOM 3335 N N . PHE B 1 18 ? -20.828 51.625 33.438 1 78.56 18 PHE B N 1
ATOM 3336 C CA . PHE B 1 18 ? -20 50.938 34.406 1 78.56 18 PHE B CA 1
ATOM 3337 C C . PHE B 1 18 ? -19.344 51.906 35.375 1 78.56 18 PHE B C 1
ATOM 3339 O O . PHE B 1 18 ? -19.062 51.562 36.531 1 78.56 18 PHE B O 1
ATOM 3346 N N . GLU B 1 19 ? -19.156 53.125 34.906 1 75.88 19 GLU B N 1
ATOM 3347 C CA . GLU B 1 19 ? -18.719 54.188 35.812 1 75.88 19 GLU B CA 1
ATOM 3348 C C . GLU B 1 19 ? -19.781 54.531 36.844 1 75.88 19 GLU B C 1
ATOM 3350 O O . GLU B 1 19 ? -19.469 54.781 38.031 1 75.88 19 GLU B O 1
ATOM 3355 N N . ARG B 1 20 ? -21 54.344 36.438 1 72.75 20 ARG B N 1
ATOM 3356 C CA . ARG B 1 20 ? -22.109 54.562 37.344 1 72.75 20 ARG B CA 1
ATOM 3357 C C . ARG B 1 20 ? -22.25 53.469 38.375 1 72.75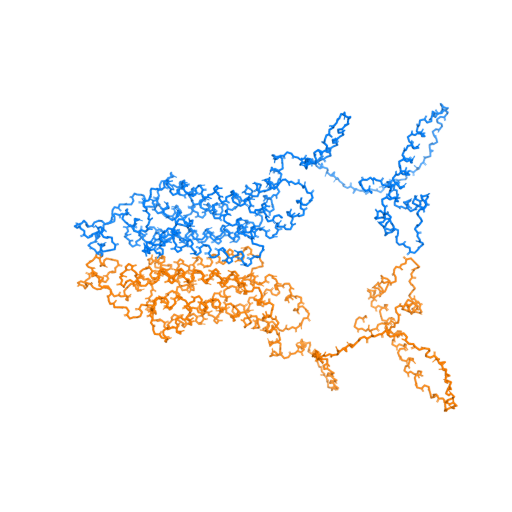 20 ARG B C 1
ATOM 3359 O O . ARG B 1 20 ? -22.703 53.688 39.5 1 72.75 20 ARG B O 1
ATOM 3366 N N . ILE B 1 21 ? -21.766 52.25 37.969 1 73.06 21 ILE B N 1
ATOM 3367 C CA . ILE B 1 21 ? -21.844 51.125 38.875 1 73.06 21 ILE B CA 1
ATOM 3368 C C . ILE B 1 21 ? -20.578 51.062 39.719 1 73.06 21 ILE B C 1
ATOM 3370 O O . ILE B 1 21 ? -20.453 50.156 40.562 1 73.06 21 ILE B O 1
ATOM 3374 N N . GLY B 1 22 ? -19.75 52.094 39.656 1 73.75 22 GLY B N 1
ATOM 3375 C CA . GLY B 1 22 ? -18.594 52.25 40.531 1 73.75 22 GLY B CA 1
ATOM 3376 C C . GLY B 1 22 ? -17.344 51.625 39.938 1 73.75 22 GLY B C 1
ATOM 3377 O O . GLY B 1 22 ? -16.328 51.5 40.625 1 73.75 22 GLY B O 1
ATOM 3378 N N . MET B 1 23 ? -17.531 51.156 38.781 1 75.06 23 MET B N 1
ATOM 3379 C CA . MET B 1 23 ? -16.344 50.562 38.156 1 75.06 23 MET B CA 1
ATOM 3380 C C . MET B 1 23 ? -15.797 51.5 37.062 1 75.06 23 MET B C 1
ATOM 3382 O O . MET B 1 23 ? -16.375 51.625 36 1 75.06 23 MET B O 1
ATOM 3386 N N . THR B 1 24 ? -14.867 52.312 37.375 1 74.12 24 THR B N 1
ATOM 3387 C CA . THR B 1 24 ? -14.312 53.344 36.5 1 74.12 24 THR B CA 1
ATOM 3388 C C . THR B 1 24 ? -13.109 52.812 35.719 1 74.12 24 THR B C 1
ATOM 3390 O O . THR B 1 24 ? -12.289 52.094 36.281 1 74.12 24 THR B O 1
ATOM 3393 N N . CYS B 1 25 ? -13.203 52.969 34.438 1 74.44 25 CYS B N 1
ATOM 3394 C CA . CYS B 1 25 ? -12.078 52.688 33.562 1 74.44 25 CYS B CA 1
ATOM 3395 C C . CYS B 1 25 ? -10.992 53.75 33.688 1 74.44 25 CYS B C 1
ATOM 3397 O O . CYS B 1 25 ? -11.289 54.938 33.688 1 74.44 25 CYS B O 1
ATOM 3399 N N . ALA B 1 26 ? -9.844 53.375 34.094 1 69.31 26 ALA B N 1
ATOM 3400 C CA . ALA B 1 26 ? -8.75 54.312 34.188 1 69.31 26 ALA B CA 1
ATOM 3401 C C . ALA B 1 26 ? -8.477 55 32.875 1 69.31 26 ALA B C 1
ATOM 3403 O O . ALA B 1 26 ? -8.727 54.438 31.797 1 69.31 26 ALA B O 1
ATOM 3404 N N . ILE B 1 27 ? -8.211 56.25 32.719 1 62.19 27 ILE B N 1
ATOM 3405 C CA . ILE B 1 27 ? -8.086 57.156 31.594 1 62.19 27 ILE B CA 1
ATOM 3406 C C . ILE B 1 27 ? -7.141 56.562 30.562 1 62.19 27 ILE B C 1
ATOM 3408 O O . ILE B 1 27 ? -7.324 56.781 29.359 1 62.19 27 ILE B O 1
ATOM 3412 N N . HIS B 1 28 ? -6.227 55.75 30.844 1 58.06 28 HIS B N 1
ATOM 3413 C CA . HIS B 1 28 ? -5.258 55.25 29.875 1 58.06 28 HIS B CA 1
ATOM 3414 C C . HIS B 1 28 ? -5.457 53.75 29.594 1 58.06 28 HIS B C 1
ATOM 3416 O O . HIS B 1 28 ? -4.574 53.094 29.031 1 58.06 28 HIS B O 1
ATOM 3422 N N . PHE B 1 29 ? -6.633 53.281 30 1 65.25 29 PHE B N 1
ATOM 3423 C CA . PHE B 1 29 ? -6.895 51.875 29.766 1 65.25 29 PHE B CA 1
ATOM 3424 C C . PHE B 1 29 ? -7.859 51.656 28.609 1 65.25 29 PHE B C 1
ATOM 3426 O O . PHE B 1 29 ? -8.758 52.5 28.391 1 65.25 29 PHE B O 1
ATOM 3433 N N . ASN B 1 30 ? -7.578 50.812 27.688 1 72.5 30 ASN B N 1
ATOM 3434 C CA . ASN B 1 30 ? -8.469 50.438 26.594 1 72.5 30 ASN B CA 1
ATOM 3435 C C . ASN B 1 30 ? -9.836 50 27.109 1 72.5 30 ASN B C 1
ATOM 3437 O O . ASN B 1 30 ? -9.93 49.094 27.938 1 72.5 30 ASN B O 1
ATOM 3441 N N . PRO B 1 31 ? -10.906 50.656 26.688 1 73.31 31 PRO B N 1
ATOM 3442 C CA . PRO B 1 31 ? -12.25 50.344 27.188 1 73.31 31 PRO B CA 1
ATOM 3443 C C . PRO B 1 31 ? -12.648 48.875 26.938 1 73.31 31 PRO B C 1
ATOM 3445 O O . PRO B 1 31 ? -13.305 48.281 27.781 1 73.31 31 PRO B O 1
ATOM 3448 N N . ALA B 1 32 ? -12.164 48.406 25.844 1 76.12 32 ALA B N 1
ATOM 3449 C CA . ALA B 1 32 ? -12.508 47 25.531 1 76.12 32 ALA B CA 1
ATOM 3450 C C . ALA B 1 32 ? -11.812 46.031 26.469 1 76.12 32 ALA B C 1
ATOM 3452 O O . ALA B 1 32 ? -12.422 45.094 26.938 1 76.12 32 ALA B O 1
ATOM 3453 N N . ASP B 1 33 ? -10.602 46.281 26.797 1 75.75 33 ASP B N 1
ATOM 3454 C CA . ASP B 1 33 ? -9.852 45.469 27.75 1 75.75 33 ASP B CA 1
ATOM 3455 C C . ASP B 1 33 ? -10.422 45.594 29.156 1 75.75 33 ASP B C 1
ATOM 3457 O O . ASP B 1 33 ? -10.469 44.625 29.906 1 75.75 33 ASP B O 1
ATOM 3461 N N . PHE B 1 34 ? -10.867 46.719 29.531 1 76.44 34 PHE B N 1
ATOM 3462 C CA . PHE B 1 34 ? -11.516 47 30.812 1 76.44 34 PHE B CA 1
ATOM 3463 C C . PHE B 1 34 ? -12.805 46.188 30.938 1 76.44 34 PHE B C 1
ATOM 3465 O O . PHE B 1 34 ? -13.047 45.562 31.969 1 76.44 34 PHE B O 1
ATOM 3472 N N . LEU B 1 35 ? -13.578 46.156 29.891 1 75.19 35 LEU B N 1
ATOM 3473 C CA . LEU B 1 35 ? -14.836 45.406 29.906 1 75.19 35 LEU B CA 1
ATOM 3474 C C . LEU B 1 35 ? -14.586 43.906 30 1 75.19 35 LEU B C 1
ATOM 3476 O O . LEU B 1 35 ? -15.281 43.219 30.719 1 75.19 35 LEU B O 1
ATOM 3480 N N . LEU B 1 36 ? -13.594 43.469 29.344 1 76.88 36 LEU B N 1
ATOM 3481 C CA . LEU B 1 36 ? -13.219 42.062 29.406 1 76.88 36 LEU B CA 1
ATOM 3482 C C . LEU B 1 36 ? -12.68 41.688 30.781 1 76.88 36 LEU B C 1
ATOM 3484 O O . LEU B 1 36 ? -12.977 40.625 31.297 1 76.88 36 LEU B O 1
ATOM 3488 N N . ALA B 1 37 ? -11.906 42.562 31.328 1 77.25 37 ALA B N 1
ATOM 3489 C CA . ALA B 1 37 ? -11.367 42.375 32.656 1 77.25 37 ALA B CA 1
ATOM 3490 C C . ALA B 1 37 ? -12.477 42.375 33.719 1 77.25 37 ALA B C 1
ATOM 3492 O O . ALA B 1 37 ? -12.414 41.594 34.688 1 77.25 37 ALA B O 1
ATOM 3493 N N . LEU B 1 38 ? -13.391 43.188 33.531 1 73.81 38 LEU B N 1
ATOM 3494 C CA . LEU B 1 38 ? -14.523 43.281 34.438 1 73.81 38 LEU B CA 1
ATOM 3495 C C . LEU B 1 38 ? -15.359 42.031 34.406 1 73.81 38 LEU B C 1
ATOM 3497 O O . LEU B 1 38 ? -15.844 41.562 35.438 1 73.81 38 LEU B O 1
ATOM 3501 N N . LEU B 1 39 ? -15.461 41.469 33.125 1 71 39 LEU B N 1
ATOM 3502 C CA . LEU B 1 39 ? -16.266 40.281 32.906 1 71 39 LEU B CA 1
ATOM 3503 C C . LEU B 1 39 ? -15.57 39.031 33.469 1 71 39 LEU B C 1
ATOM 3505 O O . LEU B 1 39 ? -16.219 38.062 33.812 1 71 39 LEU B O 1
ATOM 3509 N N . SER B 1 40 ? -14.289 39.125 33.562 1 69.62 40 SER B N 1
ATOM 3510 C CA . SER B 1 40 ? -13.484 38 34 1 69.62 40 SER B CA 1
ATOM 3511 C C . SER B 1 40 ? -13.219 38.062 35.5 1 69.62 40 SER B C 1
ATOM 3513 O O . SER B 1 40 ? -12.594 37.188 36.094 1 69.62 40 SER B O 1
ATOM 3515 N N . ARG B 1 41 ? -13.562 39.156 36.188 1 61.62 41 ARG B N 1
ATOM 3516 C CA . ARG B 1 41 ? -13.281 39.344 37.594 1 61.62 41 ARG B CA 1
ATOM 3517 C C . ARG B 1 41 ? -14.109 38.375 38.469 1 61.62 41 ARG B C 1
ATOM 3519 O O . ARG B 1 41 ? -15.086 37.812 38 1 61.62 41 ARG B O 1
ATOM 3526 N N . ASP B 1 42 ? -13.883 38.281 39.844 1 62.97 42 ASP B N 1
ATOM 3527 C CA . ASP B 1 42 ? -14.383 37.375 40.844 1 62.97 42 ASP B CA 1
ATOM 3528 C C . ASP B 1 42 ? -15.906 37.375 40.906 1 62.97 42 ASP B C 1
ATOM 3530 O O . ASP B 1 42 ? -16.531 38.344 40.469 1 62.97 42 ASP B O 1
ATOM 3534 N N . ASN B 1 43 ? -16.547 36.25 41.281 1 68.56 43 ASN B N 1
ATOM 3535 C CA . ASN B 1 43 ? -17.969 35.969 41.406 1 68.56 43 ASN B CA 1
ATOM 3536 C C . ASN B 1 43 ? -18.688 37.094 42.156 1 68.56 43 ASN B C 1
ATOM 3538 O O . ASN B 1 43 ? -19.844 37.375 41.875 1 68.56 43 ASN B O 1
ATOM 3542 N N . GLU B 1 44 ? -18 37.781 42.969 1 69.5 44 GLU B N 1
ATOM 3543 C CA . GLU B 1 44 ? -18.656 38.812 43.781 1 69.5 44 GLU B CA 1
ATOM 3544 C C . GLU B 1 44 ? -18.938 40.062 42.969 1 69.5 44 GLU B C 1
ATOM 3546 O O . GLU B 1 44 ? -20 40.656 43.062 1 69.5 44 GLU B O 1
ATOM 3551 N N . THR B 1 45 ? -18.016 40.438 42.094 1 71.5 45 THR B N 1
ATOM 3552 C CA . THR B 1 45 ? -18.188 41.625 41.281 1 71.5 45 THR B CA 1
ATOM 3553 C C . THR B 1 45 ? -19.203 41.375 40.156 1 71.5 45 THR B C 1
ATOM 3555 O O . THR B 1 45 ? -20.016 42.219 39.812 1 71.5 45 THR B O 1
ATOM 3558 N N . SER B 1 46 ? -19.188 40.219 39.688 1 73.06 46 SER B N 1
ATOM 3559 C CA . SER B 1 46 ? -20.156 39.781 38.688 1 73.06 46 SER B CA 1
ATOM 3560 C C . SER B 1 46 ? -21.578 39.812 39.25 1 73.06 46 SER B C 1
ATOM 3562 O O . SER B 1 46 ? -22.516 40.219 38.562 1 73.06 46 SER B O 1
ATOM 3564 N N . LYS B 1 47 ? -21.734 39.406 40.406 1 72.75 47 LYS B N 1
ATOM 3565 C CA . LYS B 1 47 ? -23.031 39.469 41.062 1 72.75 47 LYS B CA 1
ATOM 3566 C C . LYS B 1 47 ? -23.5 40.906 41.25 1 72.75 47 LYS B C 1
ATOM 3568 O O . LYS B 1 47 ? -24.688 41.188 41.094 1 72.75 47 LYS B O 1
ATOM 3573 N N . LYS B 1 48 ? -22.594 41.812 41.531 1 71.62 48 LYS B N 1
ATOM 3574 C CA . LYS B 1 48 ? -22.953 43.188 41.719 1 71.62 48 LYS B CA 1
ATOM 3575 C C . LYS B 1 48 ? -23.406 43.844 40.406 1 71.62 48 LYS B C 1
ATOM 3577 O O . LYS B 1 48 ? -24.359 44.594 40.375 1 71.62 48 LYS B O 1
ATOM 3582 N N . ILE B 1 49 ? -22.75 43.375 39.406 1 74.12 49 ILE B N 1
ATOM 3583 C CA . ILE B 1 49 ? -23.094 43.906 38.062 1 74.12 49 ILE B CA 1
ATOM 3584 C C . ILE B 1 49 ? -24.453 43.375 37.656 1 74.12 49 ILE B C 1
ATOM 3586 O O . ILE B 1 49 ? -25.297 44.125 37.125 1 74.12 49 ILE B O 1
ATOM 3590 N N . LEU B 1 50 ? -24.688 42.125 37.938 1 72.94 50 LEU B N 1
ATOM 3591 C CA . LEU B 1 50 ? -25.953 41.5 37.562 1 72.94 50 LEU B CA 1
ATOM 3592 C C . LEU B 1 50 ? -27.094 42 38.438 1 72.94 50 LEU B C 1
ATOM 3594 O O . LEU B 1 50 ? -28.219 42.219 37.969 1 72.94 50 LEU B O 1
ATOM 3598 N N . GLU B 1 51 ? -26.859 42.219 39.625 1 71.06 51 GLU B N 1
ATOM 3599 C CA . GLU B 1 51 ? -27.844 42.781 40.562 1 71.06 51 GLU B CA 1
ATOM 3600 C C . GLU B 1 51 ? -28.234 44.219 40.156 1 71.06 51 GLU B C 1
ATOM 3602 O O . GLU B 1 51 ? -29.406 44.562 40.219 1 71.06 51 GLU B O 1
ATOM 3607 N N . GLU B 1 52 ? -27.25 44.906 39.719 1 67.62 52 GLU B N 1
ATOM 3608 C CA . GLU B 1 52 ? -27.531 46.281 39.281 1 67.62 52 GLU B CA 1
ATOM 3609 C C . GLU B 1 52 ? -28.25 46.312 37.938 1 67.62 52 GLU B C 1
ATOM 3611 O O . GLU B 1 52 ? -29.141 47.125 37.719 1 67.62 52 GLU B O 1
ATOM 3616 N N . ALA B 1 53 ? -27.859 45.344 37.125 1 67 53 ALA B N 1
ATOM 3617 C CA . ALA B 1 53 ? -28.562 45.188 35.875 1 67 53 ALA B CA 1
ATOM 3618 C C . ALA B 1 53 ? -30.016 44.781 36.094 1 67 53 ALA B C 1
ATOM 3620 O O . ALA B 1 53 ? -30.922 45.281 35.406 1 67 53 ALA B O 1
ATOM 3621 N N . ASP B 1 54 ? -30.219 43.969 37 1 65.44 54 ASP B N 1
ATOM 3622 C CA . ASP B 1 54 ? -31.562 43.531 37.375 1 65.44 54 ASP B CA 1
ATOM 3623 C C . ASP B 1 54 ? -32.344 44.688 38.031 1 65.44 54 ASP B C 1
ATOM 3625 O O . ASP B 1 54 ? -33.531 44.844 37.812 1 65.44 54 ASP B O 1
ATOM 3629 N N . ARG B 1 55 ? -31.656 45.469 38.75 1 59.25 55 ARG B N 1
ATOM 3630 C CA . ARG B 1 55 ? -32.281 46.625 39.375 1 59.25 55 ARG B CA 1
ATOM 3631 C C . ARG B 1 55 ? -32.688 47.656 38.344 1 59.25 55 ARG B C 1
ATOM 3633 O O . ARG B 1 55 ? -33.75 48.25 38.469 1 59.25 55 ARG B O 1
ATOM 3640 N N . TYR B 1 56 ? -31.875 47.719 37.375 1 54.38 56 TYR B N 1
ATOM 3641 C CA . TYR B 1 56 ? -32.188 48.656 36.312 1 54.38 56 TYR B CA 1
ATOM 3642 C C . TYR B 1 56 ? -33.344 48.156 35.438 1 54.38 56 TYR B C 1
ATOM 3644 O O . TYR B 1 56 ? -34.188 48.938 35 1 54.38 56 TYR B O 1
ATOM 3652 N N . LYS B 1 57 ? -33.375 46.875 35.156 1 53.56 57 LYS B N 1
ATOM 3653 C CA . LYS B 1 57 ? -34.5 46.281 34.406 1 53.56 57 LYS B CA 1
ATOM 3654 C C . LYS B 1 57 ? -35.812 46.406 35.188 1 53.56 57 LYS B C 1
ATOM 3656 O O . LYS B 1 57 ? -36.844 46.656 34.625 1 53.56 57 LYS B O 1
ATOM 3661 N N . LYS B 1 58 ? -35.75 46.25 36.406 1 50.31 58 LYS B N 1
ATOM 3662 C CA . LYS B 1 58 ? -36.938 46.406 37.25 1 50.31 58 LYS B CA 1
ATOM 3663 C C . LYS B 1 58 ? -37.406 47.875 37.281 1 50.31 58 LYS B C 1
ATOM 3665 O O . LYS B 1 58 ? -38.594 48.156 37.312 1 50.31 58 LYS B O 1
ATOM 3670 N N . PHE B 1 59 ? -36.5 48.812 37.219 1 44.97 59 PHE B N 1
ATOM 3671 C CA . PHE B 1 59 ? -36.844 50.219 37.188 1 44.97 59 PHE B CA 1
ATOM 3672 C C . PHE B 1 59 ? -37.5 50.594 35.844 1 44.97 59 PHE B C 1
ATOM 3674 O O . PHE B 1 59 ? -38.469 51.344 35.812 1 44.97 59 PHE B O 1
ATOM 3681 N N . GLU B 1 60 ? -37 50.031 34.781 1 42.66 60 GLU B N 1
ATOM 3682 C CA . GLU B 1 60 ? -37.625 50.312 33.469 1 42.66 60 GLU B CA 1
ATOM 3683 C C . GLU B 1 60 ? -39.031 49.719 33.406 1 42.66 60 GLU B C 1
ATOM 3685 O O . GLU B 1 60 ? -39.938 50.312 32.812 1 42.66 60 GLU B O 1
ATOM 3690 N N . ILE B 1 61 ? -39.156 48.625 34 1 42.84 61 ILE B N 1
ATOM 3691 C CA . ILE B 1 61 ? -40.5 48.031 34.031 1 42.84 61 ILE B CA 1
ATOM 3692 C C . ILE B 1 61 ? -41.406 48.844 34.906 1 42.84 61 ILE B C 1
ATOM 3694 O O . ILE B 1 61 ? -42.594 49.062 34.562 1 42.84 61 ILE B O 1
ATOM 3698 N N . ILE B 1 62 ? -40.906 49.375 36 1 37.75 62 ILE B N 1
ATOM 3699 C CA . ILE B 1 62 ? -41.75 50.156 36.875 1 37.75 62 ILE B CA 1
ATOM 3700 C C . ILE B 1 62 ? -42.062 51.5 36.219 1 37.75 62 ILE B C 1
ATOM 3702 O O . ILE B 1 62 ? -43.188 52.031 36.312 1 37.75 62 ILE B O 1
ATOM 3706 N N . CYS B 1 63 ? -41.031 52.125 35.594 1 35.12 63 CYS B N 1
ATOM 3707 C CA . CYS B 1 63 ? -41.312 53.406 34.969 1 35.12 63 CYS B CA 1
ATOM 3708 C C . CYS B 1 63 ? -42.281 53.281 33.812 1 35.12 63 CYS B C 1
ATOM 3710 O O . CYS B 1 63 ? -42.844 54.281 33.344 1 35.12 63 CYS B O 1
ATOM 3712 N N . GLY B 1 64 ? -42.25 52.156 33.188 1 36.25 64 GLY B N 1
ATOM 3713 C CA . GLY B 1 64 ? -43.188 52 32.094 1 36.25 64 GLY B CA 1
ATOM 3714 C C . GLY B 1 64 ? -44.656 52.062 32.562 1 36.25 64 GLY B C 1
ATOM 3715 O O . GLY B 1 64 ? -45.562 52.062 31.75 1 36.25 64 GLY B O 1
ATOM 3716 N N . GLN B 1 65 ? -44.812 51.688 33.875 1 34 65 GLN B N 1
ATOM 3717 C CA . GLN B 1 65 ? -46.219 51.688 34.25 1 34 65 GLN B CA 1
ATOM 3718 C C . GLN B 1 65 ? -46.688 53.094 34.625 1 34 65 GLN B C 1
ATOM 3720 O O . GLN B 1 65 ? -47.625 53.25 35.375 1 34 65 GLN B O 1
ATOM 3725 N N . CYS B 1 66 ? -45.75 54.156 34.562 1 30.19 66 CYS B N 1
ATOM 3726 C CA . CYS B 1 66 ? -46.375 55.406 34.969 1 30.19 66 CYS B CA 1
ATOM 3727 C C . CYS B 1 66 ? -47.469 55.812 33.969 1 30.19 66 CYS B C 1
ATOM 3729 O O . CYS B 1 66 ? -47.25 55.812 32.781 1 30.19 66 CYS B O 1
ATOM 3731 N N . PRO B 1 67 ? -48.719 55.906 34.469 1 30.2 67 PRO B N 1
ATOM 3732 C CA . PRO B 1 67 ? -49.875 56.312 33.656 1 30.2 67 PRO B CA 1
ATOM 3733 C C . PRO B 1 67 ? -49.688 57.656 33 1 30.2 67 PRO B C 1
ATOM 3735 O O . PRO B 1 67 ? -49.344 58.656 33.656 1 30.2 67 PRO B O 1
ATOM 3738 N N . LEU B 1 68 ? -49.062 57.75 31.828 1 27.8 68 LEU B N 1
ATOM 3739 C CA . LEU B 1 68 ? -49.031 59 31.047 1 27.8 68 LEU B CA 1
ATOM 3740 C C . LEU B 1 68 ? -50.375 59.688 31.078 1 27.8 68 LEU B C 1
ATOM 3742 O O . LEU B 1 68 ? -51.406 59.062 30.922 1 27.8 68 LEU B O 1
ATOM 3746 N N . PRO B 1 69 ? -50.469 60.781 31.891 1 28.69 69 PRO B N 1
ATOM 3747 C CA . PRO B 1 69 ? -51.75 61.531 31.844 1 28.69 69 PRO B CA 1
ATOM 3748 C C . PRO B 1 69 ? -52.219 61.75 30.422 1 28.69 69 PRO B C 1
ATOM 3750 O O . PRO B 1 69 ? -51.438 61.688 29.469 1 28.69 69 PRO B O 1
ATOM 3753 N N . ASN B 1 70 ? -53.562 61.906 30.078 1 26.36 70 ASN B N 1
ATOM 3754 C CA . ASN B 1 70 ? -54.406 61.969 28.891 1 26.36 70 ASN B CA 1
ATOM 3755 C C . ASN B 1 70 ? -53.969 63.094 27.953 1 26.36 70 ASN B C 1
ATOM 3757 O O . ASN B 1 70 ? -54.562 63.281 26.891 1 26.36 70 ASN B O 1
ATOM 3761 N N . GLY B 1 71 ? -53.469 64.312 28.578 1 25.27 71 GLY B N 1
ATOM 3762 C CA . GLY B 1 71 ? -53.875 65.438 27.797 1 25.27 71 GLY B CA 1
ATOM 3763 C C . GLY B 1 71 ? -53.438 65.375 26.359 1 25.27 71 GLY B C 1
ATOM 3764 O O . GLY B 1 71 ? -52.812 64.438 25.938 1 25.27 71 GLY B O 1
ATOM 3765 N N . GLN B 1 72 ? -53.062 66.688 25.797 1 24.61 72 GLN B N 1
ATOM 3766 C CA . GLN B 1 72 ? -53.156 67.375 24.5 1 24.61 72 GLN B CA 1
ATOM 3767 C C . GLN B 1 72 ? -52.125 66.75 23.531 1 24.61 72 GLN B C 1
ATOM 3769 O O . GLN B 1 72 ? -50.938 66.688 23.859 1 24.61 72 GLN B O 1
ATOM 3774 N N . ASN B 1 73 ? -52.5 65.875 22.578 1 24.56 73 ASN B N 1
ATOM 3775 C CA . ASN B 1 73 ? -51.938 65.25 21.406 1 24.56 73 ASN B CA 1
ATOM 3776 C C . ASN B 1 73 ? -51.219 66.188 20.5 1 24.56 73 ASN B C 1
ATOM 3778 O O . ASN B 1 73 ? -51.219 66.062 19.281 1 24.56 73 ASN B O 1
ATOM 3782 N N . GLY B 1 74 ? -50.812 67.438 21.047 1 23.28 74 GLY B N 1
ATOM 3783 C CA . GLY B 1 74 ? -50.375 68.312 20 1 23.28 74 GLY B CA 1
ATOM 3784 C C . GLY B 1 74 ? -49.344 67.75 19.062 1 23.28 74 GLY B C 1
ATOM 3785 O O . GLY B 1 74 ? -48.406 67.062 19.484 1 23.28 74 GLY B O 1
ATOM 3786 N N . HIS B 1 75 ? -49.844 67.438 17.781 1 25.41 75 HIS B N 1
ATOM 3787 C CA . HIS B 1 75 ? -49.25 67 16.531 1 25.41 75 HIS B CA 1
ATOM 3788 C C . HIS B 1 75 ? -48 67.812 16.188 1 25.41 75 HIS B C 1
ATOM 3790 O O . HIS B 1 75 ? -48.094 68.938 15.812 1 25.41 75 HIS B O 1
ATOM 3796 N N . TYR B 1 76 ? -47.094 68.125 17.078 1 22.06 76 TYR B N 1
ATOM 3797 C CA . TYR B 1 76 ? -46 68.938 16.5 1 22.06 76 TYR B CA 1
ATOM 3798 C C . TYR B 1 76 ? -45.469 68.25 15.227 1 22.06 76 TYR B C 1
ATOM 3800 O O . TYR B 1 76 ? -45 67.125 15.25 1 22.06 76 TYR B O 1
ATOM 3808 N N . ASN B 1 77 ? -46.125 68.625 13.969 1 22.42 77 ASN B N 1
ATOM 3809 C CA . ASN B 1 77 ? -45.812 68.438 12.555 1 22.42 77 ASN B CA 1
ATOM 3810 C C . ASN B 1 77 ? -44.406 68.875 12.234 1 22.42 77 ASN B C 1
ATOM 3812 O O . ASN B 1 77 ? -44.094 70.062 12.141 1 22.42 77 ASN B O 1
ATOM 3816 N N . HIS B 1 78 ? -43.406 68.688 12.93 1 22.3 78 HIS B N 1
ATOM 3817 C CA . HIS B 1 78 ? -42.156 69.125 12.375 1 22.3 78 HIS B CA 1
ATOM 3818 C C . HIS B 1 78 ? -41.969 68.688 10.93 1 22.3 78 HIS B C 1
ATOM 3820 O O . HIS B 1 78 ? -41.969 67.5 10.633 1 22.3 78 HIS B O 1
ATOM 3826 N N . SER B 1 79 ? -42.469 69.5 9.914 1 23.12 79 SER B N 1
ATOM 3827 C CA . SER B 1 79 ? -42.344 69.5 8.461 1 23.12 79 SER B CA 1
ATOM 3828 C C . SER B 1 79 ? -40.906 69.375 8.031 1 23.12 79 SER B C 1
ATOM 3830 O O . SER B 1 79 ? -40.094 70.312 8.242 1 23.12 79 SER B O 1
ATOM 3832 N N . TYR B 1 80 ? -40.156 68.438 8.258 1 21.69 80 TYR B N 1
ATOM 3833 C CA . TYR B 1 80 ? -38.875 68.25 7.574 1 21.69 80 TYR B CA 1
ATOM 3834 C C . TYR B 1 80 ? -39.062 68.312 6.062 1 21.69 80 TYR B C 1
ATOM 3836 O O . TYR B 1 80 ? -39.781 67.438 5.492 1 21.69 80 TYR B O 1
ATOM 3844 N N . THR B 1 81 ? -39.156 69.438 5.477 1 21.72 81 THR B N 1
ATOM 3845 C CA . THR B 1 81 ? -39.188 69.688 4.039 1 21.72 81 THR B CA 1
ATOM 3846 C C . THR B 1 81 ? -38.125 68.875 3.338 1 21.72 81 THR B C 1
ATOM 3848 O O . THR B 1 81 ? -36.938 68.938 3.67 1 21.72 81 THR B O 1
ATOM 3851 N N . ASN B 1 82 ? -38.562 67.812 2.637 1 22.7 82 ASN B N 1
ATOM 3852 C CA . ASN B 1 82 ? -38.031 66.812 1.744 1 22.7 82 ASN B CA 1
ATOM 3853 C C . ASN B 1 82 ? -37.5 67.375 0.445 1 22.7 82 ASN B C 1
ATOM 3855 O O . ASN B 1 82 ? -38.281 67.688 -0.466 1 22.7 82 ASN B O 1
ATOM 3859 N N . THR B 1 83 ? -36.656 68.5 0.375 1 23.22 83 THR B N 1
ATOM 3860 C CA . THR B 1 83 ? -36.188 68.875 -0.931 1 23.22 83 THR B CA 1
ATOM 3861 C C . THR B 1 83 ? -35.844 67.688 -1.809 1 23.22 83 THR B C 1
ATOM 3863 O O . THR B 1 83 ? -35.406 66.688 -1.309 1 23.22 83 THR B O 1
ATOM 3866 N N . SER B 1 84 ? -35.969 67.875 -3.297 1 22.06 84 SER B N 1
ATOM 3867 C CA . SER B 1 84 ? -36.281 67.062 -4.484 1 22.06 84 SER B CA 1
ATOM 3868 C C . SER B 1 84 ? -35.281 65.938 -4.68 1 22.06 84 SER B C 1
ATOM 3870 O O . SER B 1 84 ? -35.688 64.75 -4.762 1 22.06 84 SER B O 1
ATOM 3872 N N . ASP B 1 85 ? -34.531 65.938 -6.07 1 22.69 85 ASP B N 1
ATOM 3873 C CA . ASP B 1 85 ? -34.406 65 -7.207 1 22.69 85 ASP B CA 1
ATOM 3874 C C . ASP B 1 85 ? -33.281 64 -7.004 1 22.69 85 ASP B C 1
ATOM 3876 O O . ASP B 1 85 ? -32.875 63.312 -7.945 1 22.69 85 ASP B O 1
ATOM 3880 N N . ALA B 1 86 ? -32.312 64.312 -6.375 1 23.58 86 ALA B N 1
ATOM 3881 C CA . ALA B 1 86 ? -31.141 63.5 -6.785 1 23.58 86 ALA B CA 1
ATOM 3882 C C . ALA B 1 86 ? -31.484 62.031 -6.867 1 23.58 86 ALA B C 1
ATOM 3884 O O . ALA B 1 86 ? -32.031 61.469 -5.918 1 23.58 86 ALA B O 1
ATOM 3885 N N . ASP B 1 87 ? -31.609 61.406 -8.18 1 23.31 87 ASP B N 1
ATOM 3886 C CA . ASP B 1 87 ? -31.859 60.094 -8.75 1 23.31 87 ASP B CA 1
ATOM 3887 C C . ASP B 1 87 ? -31.031 59.031 -8.047 1 23.31 87 ASP B C 1
ATOM 3889 O O . ASP B 1 87 ? -29.906 58.75 -8.453 1 23.31 87 ASP B O 1
ATOM 3893 N N . ILE B 1 88 ? -30.562 59.25 -6.906 1 21.56 88 ILE B N 1
ATOM 3894 C CA . ILE B 1 88 ? -29.781 58.062 -6.535 1 21.56 88 ILE B CA 1
ATOM 3895 C C . ILE B 1 88 ? -30.625 56.812 -6.742 1 21.56 88 ILE B C 1
ATOM 3897 O O . ILE B 1 88 ? -31.641 56.625 -6.066 1 21.56 88 ILE B O 1
ATOM 3901 N N . SER B 1 89 ? -30.781 56.344 -8.055 1 22.28 89 SER B N 1
ATOM 3902 C CA . SER B 1 89 ? -31.266 55.031 -8.422 1 22.28 89 SER B CA 1
ATOM 3903 C C . SER B 1 89 ? -30.781 53.969 -7.441 1 22.28 89 SER B C 1
ATOM 3905 O O . SER B 1 89 ? -29.578 53.656 -7.398 1 22.28 89 SER B O 1
ATOM 3907 N N . ILE B 1 90 ? -31.078 54.125 -6.285 1 20.47 90 ILE B N 1
ATOM 3908 C CA . ILE B 1 90 ? -30.859 52.969 -5.43 1 20.47 90 ILE B CA 1
ATOM 3909 C C . ILE B 1 90 ? -31.531 51.75 -6.047 1 20.47 90 ILE B C 1
ATOM 3911 O O . ILE B 1 90 ? -32.75 51.688 -6.156 1 20.47 90 ILE B O 1
ATOM 3915 N N . ALA B 1 91 ? -30.922 51.312 -7.109 1 21.81 91 ALA B N 1
ATOM 3916 C CA . ALA B 1 91 ? -31.375 50.031 -7.652 1 21.81 91 ALA B CA 1
ATOM 3917 C C . ALA B 1 91 ? -31.938 49.156 -6.551 1 21.81 91 ALA B C 1
ATOM 3919 O O . ALA B 1 91 ? -31.609 49.312 -5.379 1 21.81 91 ALA B O 1
ATOM 3920 N N . GLU B 1 92 ? -32.812 48.125 -7.035 1 20.41 92 GLU B N 1
ATOM 3921 C CA . GLU B 1 92 ? -33.656 46.969 -6.691 1 20.41 92 GLU B CA 1
ATOM 3922 C C . GLU B 1 92 ? -32.906 46 -5.801 1 20.41 92 GLU B C 1
ATOM 3924 O O . GLU B 1 92 ? -31.922 45.375 -6.23 1 20.41 92 GLU B O 1
ATOM 3929 N N . LEU B 1 93 ? -32.812 46.188 -4.523 1 21.53 93 LEU B N 1
ATOM 3930 C CA . LEU B 1 93 ? -32.469 45.125 -3.568 1 21.53 93 LEU B CA 1
ATOM 3931 C C . LEU B 1 93 ? -33.312 43.875 -3.836 1 21.53 93 LEU B C 1
ATOM 3933 O O . LEU B 1 93 ? -34.438 43.781 -3.4 1 21.53 93 LEU B O 1
ATOM 3937 N N . ARG B 1 94 ? -33.594 43.438 -4.938 1 21.64 94 ARG B N 1
ATOM 3938 C CA . ARG B 1 94 ? -34.438 42.25 -5.012 1 21.64 94 ARG B CA 1
ATOM 3939 C C . ARG B 1 94 ? -33.938 41.188 -4.016 1 21.64 94 ARG B C 1
ATOM 3941 O O . ARG B 1 94 ? -32.781 40.781 -4.055 1 21.64 94 ARG B O 1
ATOM 3948 N N . THR B 1 95 ? -34.719 40.938 -2.879 1 21.94 95 THR B N 1
ATOM 3949 C CA . THR B 1 95 ? -35.031 40.031 -1.762 1 21.94 95 THR B CA 1
ATOM 3950 C C . THR B 1 95 ? -35.125 38.594 -2.221 1 21.94 95 THR B C 1
ATOM 3952 O O . THR B 1 95 ? -35.625 37.719 -1.504 1 21.94 95 THR B O 1
ATOM 3955 N N . ASN B 1 96 ? -34.781 38.156 -3.27 1 21.97 96 ASN B N 1
ATOM 3956 C CA . ASN B 1 96 ? -35.25 36.781 -3.461 1 21.97 96 ASN B CA 1
ATOM 3957 C C . ASN B 1 96 ? -34.875 35.875 -2.291 1 21.97 96 ASN B C 1
ATOM 3959 O O . ASN B 1 96 ? -33.938 36.188 -1.56 1 21.97 96 ASN B O 1
ATOM 3963 N N . GLY B 1 97 ? -35.469 34.5 -2.189 1 22.08 97 GLY B N 1
ATOM 3964 C CA . GLY B 1 97 ? -35.938 33.438 -1.305 1 22.08 97 GLY B CA 1
ATOM 3965 C C . GLY B 1 97 ? -34.812 32.812 -0.502 1 22.08 97 GLY B C 1
ATOM 3966 O O . GLY B 1 97 ? -34.969 31.703 0.02 1 22.08 97 GLY B O 1
ATOM 3967 N N . SER B 1 98 ? -33.719 33.344 -0.255 1 20.52 98 SER B N 1
ATOM 3968 C CA . SER B 1 98 ? -33.094 32.219 0.433 1 20.52 98 SER B CA 1
ATOM 3969 C C . SER B 1 98 ? -33.844 31.891 1.729 1 20.52 98 SER B C 1
ATOM 3971 O O . SER B 1 98 ? -34.438 32.781 2.352 1 20.52 98 SER B O 1
ATOM 3973 N N . ALA B 1 99 ? -34 30.516 2.264 1 23.95 99 ALA B N 1
ATOM 3974 C CA . ALA B 1 99 ? -34.562 29.719 3.354 1 23.95 99 ALA B CA 1
ATOM 3975 C C . ALA B 1 99 ? -34.156 30.266 4.711 1 23.95 99 ALA B C 1
ATOM 3977 O O . ALA B 1 99 ? -32.969 30.484 4.953 1 23.95 99 ALA B O 1
ATOM 3978 N N . VAL B 1 100 ? -35.031 30.891 5.512 1 25.19 100 VAL B N 1
ATOM 3979 C CA . VAL B 1 100 ? -35.312 31.219 6.91 1 25.19 100 VAL B CA 1
ATOM 3980 C C . VAL B 1 100 ? -35.062 29.984 7.781 1 25.19 100 VAL B C 1
ATOM 3982 O O . VAL B 1 100 ? -35.812 29.016 7.738 1 25.19 100 VAL B O 1
ATOM 3985 N N . SER B 1 101 ? -34.094 29.203 7.812 1 22.53 101 SER B N 1
ATOM 3986 C CA . SER B 1 101 ? -34.25 28.125 8.805 1 22.53 101 SER B CA 1
ATOM 3987 C C . SER B 1 101 ? -34.375 28.703 10.211 1 22.53 101 SER B C 1
ATOM 3989 O O . SER B 1 101 ? -33.5 29.406 10.695 1 22.53 101 SER B O 1
ATOM 3991 N N . PHE B 1 102 ? -35.594 29.047 10.742 1 22.44 102 PHE B N 1
ATOM 3992 C CA . PHE B 1 102 ? -36.281 29.359 11.992 1 22.44 102 PHE B CA 1
ATOM 3993 C C . PHE B 1 102 ? -35.906 28.359 13.07 1 22.44 102 PHE B C 1
ATOM 3995 O O . PHE B 1 102 ? -36.594 28.234 14.086 1 22.44 102 PHE B O 1
ATOM 4002 N N . ASP B 1 103 ? -35 27.609 13.086 1 23.34 103 ASP B N 1
ATOM 4003 C CA . ASP B 1 103 ? -35.156 26.531 14.055 1 23.34 103 ASP B CA 1
ATOM 4004 C C . ASP B 1 103 ? -35.125 27.078 15.484 1 23.34 103 ASP B C 1
ATOM 4006 O O . ASP B 1 103 ? -34.906 26.328 16.438 1 23.34 103 ASP B O 1
ATOM 4010 N N . ASN B 1 104 ? -35.125 28.391 15.75 1 22.91 104 ASN B N 1
ATOM 4011 C CA . ASN B 1 104 ? -35.156 28.719 17.172 1 22.91 104 ASN B CA 1
ATOM 4012 C C . ASN B 1 104 ? -36.5 28.344 17.797 1 22.91 104 ASN B C 1
ATOM 4014 O O . ASN B 1 104 ? -37.469 29.078 17.672 1 22.91 104 ASN B O 1
ATOM 4018 N N . ILE B 1 105 ? -36.969 27.109 17.922 1 22.95 105 ILE B N 1
ATOM 4019 C CA . ILE B 1 105 ? -38.125 26.719 18.719 1 22.95 105 ILE B CA 1
ATOM 4020 C C . ILE B 1 105 ? -37.969 27.234 20.141 1 22.95 105 ILE B C 1
ATOM 4022 O O . ILE B 1 105 ? -36.906 27.047 20.766 1 22.95 105 ILE B O 1
ATOM 4026 N N . CYS B 1 106 ? -38.906 28.031 20.719 1 25.2 106 CYS B N 1
ATOM 4027 C CA . CYS B 1 106 ? -39.531 28.531 21.922 1 25.2 106 CYS B CA 1
ATOM 4028 C C . CYS B 1 106 ? -39.844 27.391 22.891 1 25.2 106 CYS B C 1
ATOM 4030 O O . CYS B 1 106 ? -40.625 27.547 23.812 1 25.2 106 CYS B O 1
ATOM 4032 N N . ALA B 1 107 ? -39.344 26.188 23.031 1 25.36 107 ALA B N 1
ATOM 4033 C CA . ALA B 1 107 ? -40.156 25.375 23.938 1 25.36 107 ALA B CA 1
ATOM 4034 C C . ALA B 1 107 ? -40.125 25.938 25.344 1 25.36 107 ALA B C 1
ATOM 4036 O O . ALA B 1 107 ? -39.062 26.016 25.969 1 25.36 107 ALA B O 1
ATOM 4037 N N . VAL B 1 108 ? -41.125 26.672 25.828 1 27.95 108 VAL B N 1
ATOM 4038 C CA . VAL B 1 108 ? -41.75 27.188 27.031 1 27.95 108 VAL B CA 1
ATOM 4039 C C . VAL B 1 108 ? -42.031 26.047 28 1 27.95 108 VAL B C 1
ATOM 4041 O O . VAL B 1 108 ? -42.656 26.25 29.047 1 27.95 108 VAL B O 1
ATOM 4044 N N . GLY B 1 109 ? -41.625 24.812 28.031 1 25.7 109 GLY B N 1
ATOM 4045 C CA . GLY B 1 109 ? -42.375 23.984 28.938 1 25.7 109 GLY B CA 1
ATOM 4046 C C . GLY B 1 109 ? -42.344 24.484 30.375 1 25.7 109 GLY B C 1
ATOM 4047 O O . GLY B 1 109 ? -41.281 24.812 30.891 1 25.7 109 GLY B O 1
ATOM 4048 N N . MET B 1 110 ? -43.438 24.922 31.094 1 25.78 110 MET B N 1
ATOM 4049 C CA . MET B 1 110 ? -44.094 25.297 32.344 1 25.78 110 MET B CA 1
ATOM 4050 C C . MET B 1 110 ? -43.906 24.219 33.406 1 25.78 110 MET B C 1
ATOM 4052 O O . MET B 1 110 ? -44.031 24.5 34.594 1 25.78 110 MET B O 1
ATOM 4056 N N . ASP B 1 111 ? -43.906 22.875 33.375 1 28.78 111 ASP B N 1
ATOM 4057 C CA . ASP B 1 111 ? -44.562 22.141 34.469 1 28.78 111 ASP B CA 1
ATOM 4058 C C . ASP B 1 111 ? -43.781 22.297 35.75 1 28.78 111 ASP B C 1
ATOM 4060 O O . ASP B 1 111 ? -42.562 22.453 35.75 1 28.78 111 ASP B O 1
ATOM 4064 N N . THR B 1 112 ? -44.406 22.391 37.094 1 30.38 112 THR B N 1
ATOM 4065 C CA . THR B 1 112 ? -44.344 22.484 38.531 1 30.38 112 THR B CA 1
ATOM 4066 C C . THR B 1 112 ? -43.469 21.359 39.125 1 30.38 112 THR B C 1
ATOM 4068 O O . THR B 1 112 ? -43.219 21.297 40.312 1 30.38 112 THR B O 1
ATOM 4071 N N . LYS B 1 113 ? -43.625 20 38.656 1 35.06 113 LYS B N 1
ATOM 4072 C CA . LYS B 1 113 ? -43.312 18.812 39.438 1 35.06 113 LYS B CA 1
ATOM 4073 C C . LYS B 1 113 ? -41.844 18.75 39.75 1 35.06 113 LYS B C 1
ATOM 4075 O O . LYS B 1 113 ? -41 19.297 39.031 1 35.06 113 LYS B O 1
ATOM 4080 N N . ASP B 1 114 ? -41.406 18.047 40.906 1 34.88 114 ASP B N 1
ATOM 4081 C CA . ASP B 1 114 ? -40.188 17.672 41.625 1 34.88 114 ASP B CA 1
ATOM 4082 C C . ASP B 1 114 ? -39.094 17.219 40.688 1 34.88 114 ASP B C 1
ATOM 4084 O O . ASP B 1 114 ? -39.031 16.047 40.312 1 34.88 114 ASP B O 1
ATOM 4088 N N . THR B 1 115 ? -38.812 17.891 39.562 1 32.97 115 THR B N 1
ATOM 4089 C CA . THR B 1 115 ? -38.031 17.484 38.406 1 32.97 115 THR B CA 1
ATOM 4090 C C . THR B 1 115 ? -36.562 17.266 38.812 1 32.97 115 THR B C 1
ATOM 4092 O O . THR B 1 115 ? -35.875 18.219 39.188 1 32.97 115 THR B O 1
ATOM 4095 N N . SER B 1 116 ? -36.25 16.141 39.562 1 36 116 SER B N 1
ATOM 4096 C CA . SER B 1 116 ? -34.875 15.695 39.75 1 36 116 SER B CA 1
ATOM 4097 C C . SER B 1 116 ? -34 16.047 38.562 1 36 116 SER B C 1
ATOM 4099 O O . SER B 1 116 ? -34.344 15.766 37.406 1 36 116 SER B O 1
ATOM 4101 N N . VAL B 1 117 ? -33.281 17.031 38.625 1 36.12 117 VAL B N 1
ATOM 4102 C CA . VAL B 1 117 ? -32.25 17.5 37.688 1 36.12 117 VAL B CA 1
ATOM 4103 C C . VAL B 1 117 ? -31.422 16.328 37.219 1 36.12 117 VAL B C 1
ATOM 4105 O O . VAL B 1 117 ? -30.516 15.867 37.938 1 36.12 117 VAL B O 1
ATOM 4108 N N . HIS B 1 118 ? -31.891 15.023 37.031 1 35.78 118 HIS B N 1
ATOM 4109 C CA . HIS B 1 118 ? -31.016 14.125 36.281 1 35.78 118 HIS B CA 1
ATOM 4110 C C . HIS B 1 118 ? -30.266 14.875 35.188 1 35.78 118 HIS B C 1
ATOM 4112 O O . HIS B 1 118 ? -30.859 15.641 34.406 1 35.78 118 HIS B O 1
ATOM 4118 N N . SER B 1 119 ? -29.125 15.367 35.406 1 38.44 119 SER B N 1
ATOM 4119 C CA . SER B 1 119 ? -28.172 15.828 34.406 1 38.44 119 SER B CA 1
ATOM 4120 C C . SER B 1 119 ? -28.438 15.141 33.062 1 38.44 119 SER B C 1
ATOM 4122 O O . SER B 1 119 ? -27.891 14.062 32.781 1 38.44 119 SER B O 1
ATOM 4124 N N . HIS B 1 120 ? -29.594 14.75 32.656 1 40.78 120 HIS B N 1
ATOM 4125 C CA . HIS B 1 120 ? -29.938 14.25 31.328 1 40.78 120 HIS B CA 1
ATOM 4126 C C . HIS B 1 120 ? -29.203 15.023 30.234 1 40.78 120 HIS B C 1
ATOM 4128 O O . HIS B 1 120 ? -29.406 16.234 30.078 1 40.78 120 HIS B O 1
ATOM 4134 N N . HIS B 1 121 ? -27.859 14.961 30.047 1 46.38 121 HIS B N 1
ATOM 4135 C CA . HIS B 1 121 ? -27.266 15.43 28.797 1 46.38 121 HIS B CA 1
ATOM 4136 C C . HIS B 1 121 ? -28.266 15.352 27.641 1 46.38 121 HIS B C 1
ATOM 4138 O O . HIS B 1 121 ? -28.484 14.281 27.094 1 46.38 121 HIS B O 1
ATOM 4144 N N . THR B 1 122 ? -29.375 15.852 27.766 1 52.09 122 THR B N 1
ATOM 4145 C CA . THR B 1 122 ? -30.438 15.945 26.766 1 52.09 122 THR B CA 1
ATOM 4146 C C . THR B 1 122 ? -29.875 16.391 25.422 1 52.09 122 THR B C 1
ATOM 4148 O O . THR B 1 122 ? -29.266 17.453 25.328 1 52.09 122 THR B O 1
ATOM 4151 N N . TRP B 1 123 ? -29.438 15.367 24.703 1 62.06 123 TRP B N 1
ATOM 4152 C CA . TRP B 1 123 ? -29.125 15.773 23.344 1 62.06 123 TRP B CA 1
ATOM 4153 C C . TRP B 1 123 ? -30.25 16.609 22.75 1 62.06 123 TRP B C 1
ATOM 4155 O O . TRP B 1 123 ? -31.422 16.281 22.891 1 62.06 123 TRP B O 1
ATOM 4165 N N . PRO B 1 124 ? -30.016 17.891 22.5 1 64.88 124 PRO B N 1
ATOM 4166 C CA . PRO B 1 124 ? -31.031 18.844 22.062 1 64.88 124 PRO B CA 1
ATOM 4167 C C . PRO B 1 124 ? -31.922 18.297 20.953 1 64.88 124 PRO B C 1
ATOM 4169 O O . PRO B 1 124 ? -33.031 18.766 20.781 1 64.88 124 PRO B O 1
ATOM 4172 N N . THR B 1 125 ? -31.391 17.297 20.234 1 76.81 125 THR B N 1
ATOM 4173 C CA . THR B 1 125 ? -32.156 16.812 19.094 1 76.81 125 THR B CA 1
ATOM 4174 C C . THR B 1 125 ? -32.219 15.289 19.078 1 76.81 125 THR B C 1
ATOM 4176 O O . THR B 1 125 ? -31.453 14.625 19.797 1 76.81 125 THR B O 1
ATOM 4179 N N . SER B 1 126 ? -33.188 14.75 18.438 1 86.25 126 SER B N 1
ATOM 4180 C CA . SER B 1 126 ? -33.375 13.312 18.297 1 86.25 126 SER B CA 1
ATOM 4181 C C . SER B 1 126 ? -32.219 12.672 17.531 1 86.25 126 SER B C 1
ATOM 4183 O O . SER B 1 126 ? -31.484 13.352 16.797 1 86.25 126 SER B O 1
ATOM 4185 N N . PHE B 1 127 ? -32 11.375 17.75 1 89.94 127 PHE B N 1
ATOM 4186 C CA . PHE B 1 127 ? -30.953 10.625 17.094 1 89.94 127 PHE B CA 1
ATOM 4187 C C . PHE B 1 127 ? -31.078 10.711 15.57 1 89.94 127 PHE B C 1
ATOM 4189 O O . PHE B 1 127 ? -30.094 10.93 14.867 1 89.94 127 PHE B O 1
ATOM 4196 N N . TRP B 1 128 ? -32.281 10.57 15.078 1 91.12 128 TRP B N 1
ATOM 4197 C CA . TRP B 1 128 ? -32.531 10.523 13.641 1 91.12 128 TRP B CA 1
ATOM 4198 C C . TRP B 1 128 ? -32.25 11.883 13 1 91.12 128 TRP B C 1
ATOM 4200 O O . TRP B 1 128 ? -31.734 11.953 11.883 1 91.12 128 TRP B O 1
ATOM 4210 N N . MET B 1 129 ? -32.562 12.875 13.727 1 89.5 129 MET B N 1
ATOM 4211 C CA . MET B 1 129 ? -32.281 14.211 13.211 1 89.5 129 MET B CA 1
ATOM 4212 C C . MET B 1 129 ? -30.781 14.492 13.188 1 89.5 129 MET B C 1
ATOM 4214 O O . MET B 1 129 ? -30.25 15.039 12.211 1 89.5 129 MET B O 1
ATOM 4218 N N . GLN B 1 130 ? -30.234 14.078 14.266 1 89.56 130 GLN B N 1
ATOM 4219 C CA . GLN B 1 130 ? -28.781 14.234 14.312 1 89.56 130 GLN B CA 1
ATOM 4220 C C . GLN B 1 130 ? -28.109 13.438 13.203 1 89.56 130 GLN B C 1
ATOM 4222 O O . GLN B 1 130 ? -27.203 13.938 12.531 1 89.56 130 GLN B O 1
ATOM 4227 N N . TYR B 1 131 ? -28.531 12.25 13.016 1 92.5 131 TYR B N 1
ATOM 4228 C CA . TYR B 1 131 ? -27.969 11.359 12.008 1 92.5 131 TYR B CA 1
ATOM 4229 C C . TYR B 1 131 ? -28.109 11.953 10.609 1 92.5 131 TYR B C 1
ATOM 4231 O O . TYR B 1 131 ? -27.156 11.969 9.836 1 92.5 131 TYR B O 1
ATOM 4239 N N . ARG B 1 132 ? -29.266 12.43 10.32 1 92.94 132 ARG B N 1
ATOM 4240 C CA . ARG B 1 132 ? -29.516 12.961 8.984 1 92.94 132 ARG B CA 1
ATOM 4241 C C . ARG B 1 132 ? -28.719 14.234 8.734 1 92.94 132 ARG B C 1
ATOM 4243 O O . ARG B 1 132 ? -28.156 14.414 7.656 1 92.94 132 ARG B O 1
ATOM 4250 N N . MET B 1 133 ? -28.625 15.117 9.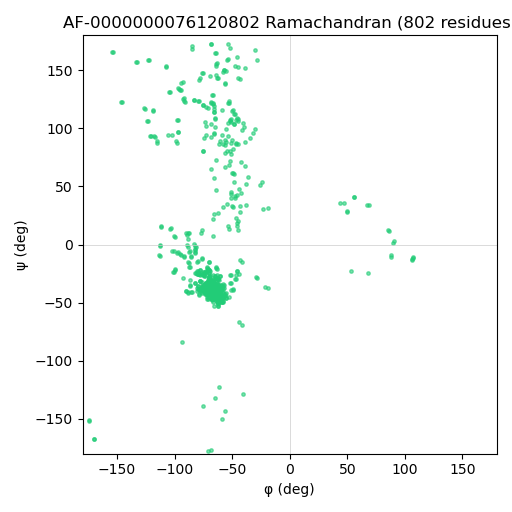695 1 91.12 133 MET B N 1
ATOM 4251 C CA . MET B 1 133 ? -27.906 16.375 9.547 1 91.12 133 MET B CA 1
ATOM 4252 C C . MET B 1 133 ? -26.406 16.141 9.453 1 91.12 133 MET B C 1
ATOM 4254 O O . MET B 1 133 ? -25.719 16.75 8.625 1 91.12 133 MET B O 1
ATOM 4258 N N . LEU B 1 134 ? -26 15.266 10.258 1 90.62 134 LEU B N 1
ATOM 4259 C CA . LEU B 1 134 ? -24.578 14.969 10.258 1 90.62 134 LEU B CA 1
ATOM 4260 C C . LEU B 1 134 ? -24.172 14.258 8.969 1 90.62 134 LEU B C 1
ATOM 4262 O O . LEU B 1 134 ? -23.078 14.484 8.445 1 90.62 134 LEU B O 1
ATOM 4266 N N . THR B 1 135 ? -24.984 13.383 8.508 1 92.88 135 THR B N 1
ATOM 4267 C CA . THR B 1 135 ? -24.719 12.688 7.254 1 92.88 135 THR B CA 1
ATOM 4268 C C . THR B 1 135 ? -24.625 13.672 6.094 1 92.88 135 THR B C 1
ATOM 4270 O O . THR B 1 135 ? -23.734 13.57 5.25 1 92.88 135 THR B O 1
ATOM 4273 N N . TRP B 1 136 ? -25.5 14.562 6.105 1 92.31 136 TRP B N 1
ATOM 4274 C CA . TRP B 1 136 ? -25.516 15.562 5.039 1 92.31 136 TRP B CA 1
ATOM 4275 C C . TRP B 1 136 ? -24.281 16.453 5.113 1 92.31 136 TRP B C 1
ATOM 4277 O O . TRP B 1 136 ? -23.641 16.719 4.098 1 92.31 136 TRP B O 1
ATOM 4287 N N . ARG B 1 137 ? -23.969 16.859 6.25 1 87.69 137 ARG B N 1
ATOM 4288 C CA . ARG B 1 137 ? -22.812 17.719 6.465 1 87.69 137 ARG B CA 1
ATOM 4289 C C . ARG B 1 137 ? -21.516 17 6.09 1 87.69 137 ARG B C 1
ATOM 4291 O O . ARG B 1 137 ? -20.672 17.562 5.395 1 87.69 137 ARG B O 1
ATOM 4298 N N . GLN B 1 138 ? -21.406 15.797 6.504 1 87.75 138 GLN B N 1
ATOM 4299 C CA . GLN B 1 138 ? -20.203 15.016 6.25 1 87.75 138 GLN B CA 1
ATOM 4300 C C . GLN B 1 138 ? -20.078 14.672 4.773 1 87.75 138 GLN B C 1
ATOM 4302 O O . GLN B 1 138 ? -18.969 14.656 4.23 1 87.75 138 GLN B O 1
ATOM 4307 N N . PHE B 1 139 ? -21.188 14.422 4.164 1 90.75 139 PHE B N 1
ATOM 4308 C CA . PHE B 1 139 ? -21.172 14.094 2.742 1 90.75 139 PHE B CA 1
ATOM 4309 C C . PHE B 1 139 ? -20.641 15.266 1.919 1 90.75 139 PHE B C 1
ATOM 4311 O O . PHE B 1 139 ? -19.812 15.086 1.028 1 90.75 139 PHE B O 1
ATOM 4318 N N . ARG B 1 140 ? -21 16.422 2.258 1 88.06 140 ARG B N 1
ATOM 4319 C CA . ARG B 1 140 ? -20.594 17.609 1.528 1 88.06 140 ARG B CA 1
ATOM 4320 C C . ARG B 1 140 ? -19.125 17.922 1.777 1 88.06 140 ARG B C 1
ATOM 4322 O O . ARG B 1 140 ? -18.422 18.375 0.872 1 88.06 140 ARG B O 1
ATOM 4329 N N . GLN B 1 141 ? -18.719 17.625 2.92 1 82.69 141 GLN B N 1
ATOM 4330 C CA . GLN B 1 141 ? -17.328 17.891 3.281 1 82.69 141 GLN B CA 1
ATOM 4331 C C . GLN B 1 141 ? -16.391 16.859 2.662 1 82.69 141 GLN B C 1
ATOM 4333 O O . GLN B 1 141 ? -15.305 17.203 2.197 1 82.69 141 GLN B O 1
ATOM 4338 N N . SER B 1 142 ? -16.875 15.633 2.613 1 84.5 142 SER B N 1
ATOM 4339 C CA . SER B 1 142 ? -16.016 14.539 2.205 1 84.5 142 SER B CA 1
ATOM 4340 C C . SER B 1 142 ? -16 14.367 0.69 1 84.5 142 SER B C 1
ATOM 4342 O O . SER B 1 142 ? -15.094 13.75 0.131 1 84.5 142 SER B O 1
ATOM 4344 N N . LYS B 1 143 ? -16.984 14.891 0.009 1 85.19 143 LYS B N 1
ATOM 4345 C CA . LYS B 1 143 ? -17.109 14.695 -1.433 1 85.19 143 LYS B CA 1
ATOM 4346 C C . LYS B 1 143 ? -15.867 15.203 -2.166 1 85.19 143 LYS B C 1
ATOM 4348 O O . LYS B 1 143 ? -15.281 14.484 -2.979 1 85.19 143 LYS B O 1
ATOM 4353 N N . GLY B 1 144 ? -15.375 16.375 -1.84 1 79 144 GLY B N 1
ATOM 4354 C CA . GLY B 1 144 ? -14.219 16.953 -2.506 1 79 144 GLY B CA 1
ATOM 4355 C C . GLY B 1 144 ? -12.914 16.297 -2.09 1 79 144 GLY B C 1
ATOM 4356 O O . GLY B 1 144 ? -11.969 16.219 -2.879 1 79 144 GLY B O 1
ATOM 4357 N N . GLN B 1 145 ? -12.984 15.734 -0.938 1 78.25 145 GLN B N 1
ATOM 4358 C CA . GLN B 1 145 ? -11.758 15.148 -0.405 1 78.25 145 GLN B CA 1
ATOM 4359 C C . GLN B 1 145 ? -11.578 13.719 -0.896 1 78.25 145 GLN B C 1
ATOM 4361 O O . GLN B 1 145 ? -10.461 13.289 -1.191 1 78.25 145 GLN B O 1
ATOM 4366 N N . ILE B 1 146 ? -12.672 13.008 -1.04 1 80.19 146 ILE B N 1
ATOM 4367 C CA . ILE B 1 146 ? -12.586 11.594 -1.363 1 80.19 146 ILE B CA 1
ATOM 4368 C C . ILE B 1 146 ? -12.578 11.406 -2.879 1 80.19 146 ILE B C 1
ATOM 4370 O O . ILE B 1 146 ? -11.82 10.594 -3.406 1 80.19 146 ILE B O 1
ATOM 4374 N N . LEU B 1 147 ? -13.43 12.227 -3.543 1 83.69 147 LEU B N 1
ATOM 4375 C CA . LEU B 1 147 ? -13.531 12.062 -4.988 1 83.69 147 LEU B CA 1
ATOM 4376 C C . LEU B 1 147 ? -12.664 13.086 -5.715 1 83.69 147 LEU B C 1
ATOM 4378 O O . LEU B 1 147 ? -13.141 14.172 -6.059 1 83.69 147 LEU B O 1
ATOM 4382 N N . HIS B 1 148 ? -11.422 12.68 -5.898 1 86.44 148 HIS B N 1
ATOM 4383 C CA . HIS B 1 148 ? -10.523 13.5 -6.699 1 86.44 148 HIS B CA 1
ATOM 4384 C C . HIS B 1 148 ? -10.461 13.008 -8.141 1 86.44 148 HIS B C 1
ATOM 4386 O O . HIS B 1 148 ? -10.367 11.805 -8.383 1 86.44 148 HIS B O 1
ATOM 4392 N N . LYS B 1 149 ? -10.547 13.898 -9.039 1 89.69 149 LYS B N 1
ATOM 4393 C CA . LYS B 1 149 ? -10.586 13.539 -10.453 1 89.69 149 LYS B CA 1
ATOM 4394 C C . LYS B 1 149 ? -9.375 12.688 -10.836 1 89.69 149 LYS B C 1
ATOM 4396 O O . LYS B 1 149 ? -9.508 11.703 -11.57 1 89.69 149 LYS B O 1
ATOM 4401 N N . TYR B 1 150 ? -8.211 13.07 -10.32 1 90.25 150 TYR B N 1
ATOM 4402 C CA . TYR B 1 150 ? -6.992 12.367 -10.688 1 90.25 150 TYR B CA 1
ATOM 4403 C C . TYR B 1 150 ? -6.984 10.953 -10.109 1 90.25 150 TYR B C 1
ATOM 4405 O O . TYR B 1 150 ? -6.418 10.039 -10.703 1 90.25 150 TYR B O 1
ATOM 4413 N N . GLU B 1 151 ? -7.609 10.789 -9.023 1 90.62 151 GLU B N 1
ATOM 4414 C CA . GLU B 1 151 ? -7.715 9.461 -8.422 1 90.62 151 GLU B CA 1
ATOM 4415 C C . GLU B 1 151 ? -8.594 8.547 -9.273 1 90.62 151 GLU B C 1
ATOM 4417 O O . GLU B 1 151 ? -8.273 7.367 -9.453 1 90.62 151 GLU B O 1
ATOM 4422 N N . VAL B 1 152 ? -9.648 9.125 -9.789 1 92.88 152 VAL B N 1
ATOM 4423 C CA . VAL B 1 152 ? -10.562 8.367 -10.625 1 92.88 152 VAL B CA 1
ATOM 4424 C C . VAL B 1 152 ? -9.867 7.977 -11.93 1 92.88 152 VAL B C 1
ATOM 4426 O O . VAL B 1 152 ? -9.961 6.828 -12.375 1 92.88 152 VAL B O 1
ATOM 4429 N N . ILE B 1 153 ? -9.125 8.828 -12.438 1 95.31 153 ILE B N 1
ATOM 4430 C CA . ILE B 1 153 ? -8.43 8.578 -13.695 1 95.31 153 ILE B CA 1
ATOM 4431 C C . ILE B 1 153 ? -7.383 7.484 -13.492 1 95.31 153 ILE B C 1
ATOM 4433 O O . ILE B 1 153 ? -7.262 6.57 -14.312 1 95.31 153 ILE B O 1
ATOM 4437 N N . GLN B 1 154 ? -6.664 7.598 -12.43 1 95.19 154 GLN B N 1
ATOM 4438 C CA . GLN B 1 154 ? -5.641 6.598 -12.141 1 95.19 154 GLN B CA 1
ATOM 4439 C C . GLN B 1 154 ? -6.258 5.215 -11.961 1 95.19 154 GLN B C 1
ATOM 4441 O O . GLN B 1 154 ? -5.73 4.223 -12.469 1 95.19 154 GLN B O 1
ATOM 4446 N N . SER B 1 155 ? -7.348 5.168 -11.289 1 94.62 155 SER B N 1
ATOM 4447 C CA . SER B 1 155 ? -8.016 3.885 -11.07 1 94.62 155 SER B CA 1
ATOM 4448 C C . SER B 1 155 ? -8.555 3.318 -12.375 1 94.62 155 SER B C 1
ATOM 4450 O O . SER B 1 155 ? -8.5 2.107 -12.609 1 94.62 155 SER B O 1
ATOM 4452 N N . LEU B 1 156 ? -9.055 4.16 -13.219 1 95.06 156 LEU B N 1
ATOM 4453 C CA . LEU B 1 156 ? -9.594 3.705 -14.492 1 95.06 156 LEU B CA 1
ATOM 4454 C C . LEU B 1 156 ? -8.484 3.23 -15.422 1 95.06 156 LEU B C 1
ATOM 4456 O O . LEU B 1 156 ? -8.672 2.287 -16.188 1 95.06 156 LEU B O 1
ATOM 4460 N N . LEU B 1 157 ? -7.348 3.85 -15.312 1 95.12 157 LEU B N 1
ATOM 4461 C CA . LEU B 1 157 ? -6.199 3.416 -16.094 1 95.12 157 LEU B CA 1
ATOM 4462 C C . LEU B 1 157 ? -5.75 2.02 -15.68 1 95.12 157 LEU B C 1
ATOM 4464 O O . LEU B 1 157 ? -5.469 1.173 -16.531 1 95.12 157 LEU B O 1
ATOM 4468 N N . LEU B 1 158 ? -5.75 1.813 -14.438 1 95 158 LEU B N 1
ATOM 4469 C CA . LEU B 1 158 ? -5.352 0.499 -13.945 1 95 158 LEU B CA 1
ATOM 4470 C C . LEU B 1 158 ? -6.406 -0.549 -14.281 1 95 158 LEU B C 1
ATOM 4472 O O . LEU B 1 158 ? -6.078 -1.709 -14.539 1 95 158 LEU B O 1
ATOM 4476 N N . ALA B 1 159 ? -7.664 -0.111 -14.219 1 95 159 ALA B N 1
ATOM 4477 C CA . ALA B 1 159 ? -8.742 -1.023 -14.586 1 95 159 ALA B CA 1
ATOM 4478 C C . ALA B 1 159 ? -8.625 -1.466 -16.047 1 95 159 ALA B C 1
ATOM 4480 O O . ALA B 1 159 ? -8.812 -2.643 -16.359 1 95 159 ALA B O 1
ATOM 4481 N N . THR B 1 160 ? -8.305 -0.559 -16.859 1 92.69 160 THR B N 1
ATOM 4482 C CA . THR B 1 160 ? -8.125 -0.871 -18.281 1 92.69 160 THR B CA 1
ATOM 4483 C C . THR B 1 160 ? -6.93 -1.794 -18.484 1 92.69 160 THR B C 1
ATOM 4485 O O . THR B 1 160 ? -6.988 -2.719 -19.297 1 92.69 160 THR B O 1
ATOM 4488 N N . LEU B 1 161 ? -5.953 -1.534 -17.766 1 90.75 161 LEU B N 1
ATOM 4489 C CA . LEU B 1 161 ? -4.777 -2.396 -17.859 1 90.75 161 LEU B CA 1
ATOM 4490 C C . LEU B 1 161 ? -5.117 -3.818 -17.422 1 90.75 161 LEU B C 1
ATOM 4492 O O . LEU B 1 161 ? -4.766 -4.781 -18.094 1 90.75 161 LEU B O 1
ATOM 4496 N N . ALA B 1 162 ? -5.762 -3.936 -16.297 1 89.19 162 ALA B N 1
ATOM 4497 C CA . ALA B 1 162 ? -6.168 -5.25 -15.805 1 89.19 162 ALA B CA 1
ATOM 4498 C C . ALA B 1 162 ? -7.113 -5.934 -16.797 1 89.19 162 ALA B C 1
ATOM 4500 O O . ALA B 1 162 ? -7.047 -7.152 -16.984 1 89.19 162 ALA B O 1
ATOM 4501 N N . GLY B 1 163 ? -7.996 -5.121 -17.406 1 86.81 163 GLY B N 1
ATOM 4502 C CA . GLY B 1 163 ? -8.906 -5.656 -18.391 1 86.81 163 GLY B CA 1
ATOM 4503 C C . GLY B 1 163 ? -8.203 -6.184 -19.625 1 86.81 163 GLY B C 1
ATOM 4504 O O . GLY B 1 163 ? -8.594 -7.211 -20.188 1 86.81 163 GLY B O 1
ATOM 4505 N N . ILE B 1 164 ? -7.18 -5.551 -19.953 1 85.06 164 ILE B N 1
ATOM 4506 C CA . ILE B 1 164 ? -6.414 -5.977 -21.125 1 85.06 164 ILE B CA 1
ATOM 4507 C C . ILE B 1 164 ? -5.703 -7.293 -20.828 1 85.06 164 ILE B C 1
ATOM 4509 O O . ILE B 1 164 ? -5.598 -8.164 -21.688 1 85.06 164 ILE B O 1
ATOM 4513 N N . LEU B 1 165 ? -5.281 -7.461 -19.656 1 82.62 165 LEU B N 1
ATOM 4514 C CA . LEU B 1 165 ? -4.586 -8.688 -19.266 1 82.62 165 LEU B CA 1
ATOM 4515 C C . LEU B 1 165 ? -5.547 -9.867 -19.234 1 82.62 165 LEU B C 1
ATOM 4517 O O . LEU B 1 165 ? -5.145 -11.008 -19.484 1 82.62 165 LEU B O 1
ATOM 4521 N N . TYR B 1 166 ? -6.785 -9.617 -19 1 76.88 166 TYR B N 1
ATOM 4522 C CA . TYR B 1 166 ? -7.809 -10.656 -18.969 1 76.88 166 TYR B CA 1
ATOM 4523 C C . TYR B 1 166 ? -8.375 -10.906 -20.359 1 76.88 166 TYR B C 1
ATOM 4525 O O . TYR B 1 166 ? -8.984 -11.953 -20.609 1 76.88 166 TYR B O 1
ATOM 4533 N N . PHE B 1 167 ? -8.078 -9.93 -21.188 1 76.06 167 PHE B N 1
ATOM 4534 C CA . PHE B 1 167 ? -8.789 -9.938 -22.453 1 76.06 167 PHE B CA 1
ATOM 4535 C C . PHE B 1 167 ? -8.352 -11.125 -23.312 1 76.06 167 PHE B C 1
ATOM 4537 O O . PHE B 1 167 ? -7.16 -11.305 -23.578 1 76.06 167 PHE B O 1
ATOM 4544 N N . GLN B 1 168 ? -9.281 -11.977 -23.703 1 65.56 168 GLN B N 1
ATOM 4545 C CA . GLN B 1 168 ? -9.211 -13.086 -24.641 1 65.56 168 GLN B CA 1
ATOM 4546 C C . GLN B 1 168 ? -8.117 -14.078 -24.25 1 65.56 168 GLN B C 1
ATOM 4548 O O . GLN B 1 168 ? -7.277 -14.453 -25.062 1 65.56 168 GLN B O 1
ATOM 4553 N N . THR B 1 169 ? -8.055 -14.305 -22.953 1 65.31 169 THR B N 1
ATOM 4554 C CA . THR B 1 169 ? -7.082 -15.305 -22.516 1 65.31 169 THR B CA 1
ATOM 4555 C C . THR B 1 169 ? -7.652 -16.703 -22.641 1 65.31 169 THR B C 1
ATOM 4557 O O . THR B 1 169 ? -8.836 -16.938 -22.391 1 65.31 169 THR B O 1
ATOM 4560 N N . ASP B 1 170 ? -6.836 -17.438 -23.406 1 64.38 170 ASP B N 1
ATOM 4561 C CA . ASP B 1 170 ? -7.238 -18.828 -23.609 1 64.38 170 ASP B CA 1
ATOM 4562 C C . ASP B 1 170 ? -7.254 -19.594 -22.281 1 64.38 170 ASP B C 1
ATOM 4564 O O . ASP B 1 170 ? -6.566 -19.203 -21.328 1 64.38 170 ASP B O 1
ATOM 4568 N N . TYR B 1 171 ? -8.258 -20.516 -22.172 1 63.53 171 TYR B N 1
ATOM 4569 C CA . TYR B 1 171 ? -8.406 -21.297 -20.953 1 63.53 171 TYR B CA 1
ATOM 4570 C C . TYR B 1 171 ? -7.348 -22.391 -20.859 1 63.53 171 TYR B C 1
ATOM 4572 O O . TYR B 1 171 ? -7.48 -23.438 -21.5 1 63.53 171 TYR B O 1
ATOM 4580 N N . SER B 1 172 ? -6.164 -22.016 -20.438 1 67.56 172 SER B N 1
ATOM 4581 C CA . SER B 1 172 ? -5.078 -22.938 -20.125 1 67.56 172 SER B CA 1
ATOM 4582 C C . SER B 1 172 ? -4.598 -22.734 -18.688 1 67.56 172 SER B C 1
ATOM 4584 O O . SER B 1 172 ? -4.996 -21.781 -18.016 1 67.56 172 SER B O 1
ATOM 4586 N N . TYR B 1 173 ? -3.949 -23.797 -18.172 1 66.06 173 TYR B N 1
ATOM 4587 C CA . TYR B 1 173 ? -3.426 -23.719 -16.812 1 66.06 173 TYR B CA 1
ATOM 4588 C C . TYR B 1 173 ? -2.621 -22.438 -16.625 1 66.06 173 TYR B C 1
ATOM 4590 O O . TYR B 1 173 ? -2.725 -21.781 -15.586 1 66.06 173 TYR B O 1
ATOM 4598 N N . ARG B 1 174 ? -1.852 -22.078 -17.703 1 66.5 174 ARG B N 1
ATOM 4599 C CA . ARG B 1 174 ? -1.027 -20.875 -17.641 1 66.5 174 ARG B CA 1
ATOM 4600 C C . ARG B 1 174 ? -1.893 -19.609 -17.578 1 66.5 174 ARG B C 1
ATOM 4602 O O . ARG B 1 174 ? -1.585 -18.672 -16.844 1 66.5 174 ARG B O 1
ATOM 4609 N N . THR B 1 175 ? -2.893 -19.688 -18.219 1 75 175 THR B N 1
ATOM 4610 C CA . THR B 1 175 ? -3.762 -18.516 -18.266 1 75 175 THR B CA 1
ATOM 4611 C C . THR B 1 175 ? -4.602 -18.422 -17 1 75 175 THR B C 1
ATOM 4613 O O . THR B 1 175 ? -4.992 -17.312 -16.594 1 75 175 THR B O 1
ATOM 4616 N N . LEU B 1 176 ? -4.805 -19.625 -16.391 1 78.94 176 LEU B N 1
ATOM 4617 C CA . LEU B 1 176 ? -5.547 -19.609 -15.125 1 78.94 176 LEU B CA 1
ATOM 4618 C C . LEU B 1 176 ? -4.75 -18.906 -14.039 1 78.94 176 LEU B C 1
ATOM 4620 O O . LEU B 1 176 ? -5.309 -18.141 -13.258 1 78.94 176 LEU B O 1
ATOM 4624 N N . ARG B 1 177 ? -3.52 -19.141 -14.008 1 80.88 177 ARG B N 1
ATOM 4625 C CA . ARG B 1 177 ? -2.68 -18.484 -13.008 1 80.88 177 ARG B CA 1
ATOM 4626 C C . ARG B 1 177 ? -2.604 -16.984 -13.242 1 80.88 177 ARG B C 1
ATOM 4628 O O . ARG B 1 177 ? -2.592 -16.203 -12.289 1 80.88 177 ARG B O 1
ATOM 4635 N N . ASP B 1 178 ? -2.549 -16.594 -14.484 1 84 178 ASP B N 1
ATOM 4636 C CA . ASP B 1 178 ? -2.535 -15.172 -14.812 1 84 178 ASP B CA 1
ATOM 4637 C C . ASP B 1 178 ? -3.854 -14.5 -14.422 1 84 178 ASP B C 1
ATOM 4639 O O . ASP B 1 178 ? -3.865 -13.352 -13.977 1 84 178 ASP B O 1
ATOM 4643 N N . LYS B 1 179 ? -4.902 -15.273 -14.586 1 84.88 179 LYS B N 1
ATOM 4644 C CA . LYS B 1 179 ? -6.199 -14.742 -14.172 1 84.88 179 LYS B CA 1
ATOM 4645 C C . LYS B 1 179 ? -6.27 -14.586 -12.656 1 84.88 179 LYS B C 1
ATOM 4647 O O . LYS B 1 179 ? -6.777 -13.586 -12.148 1 84.88 179 LYS B O 1
ATOM 4652 N N . MET B 1 180 ? -5.734 -15.586 -11.945 1 88.31 180 MET B N 1
ATOM 4653 C CA . MET B 1 180 ? -5.688 -15.5 -10.492 1 88.31 180 MET B CA 1
ATOM 4654 C C . MET B 1 180 ? -4.801 -14.344 -10.039 1 88.31 180 MET B C 1
ATOM 4656 O O . MET B 1 180 ? -5.074 -13.703 -9.023 1 88.31 180 MET B O 1
ATOM 4660 N N . GLY B 1 181 ? -3.744 -14.133 -10.867 1 89.88 181 GLY B N 1
ATOM 4661 C CA . GLY B 1 181 ? -2.865 -13.008 -10.578 1 89.88 181 GLY B CA 1
ATOM 4662 C C . GLY B 1 181 ? -3.543 -11.664 -10.742 1 89.88 181 GLY B C 1
ATOM 4663 O O . GLY B 1 181 ? -3.314 -10.75 -9.945 1 89.88 181 GLY B O 1
ATOM 4664 N N . THR B 1 182 ? -4.352 -11.523 -11.656 1 89.25 182 THR B N 1
ATOM 4665 C CA . THR B 1 182 ? -5.07 -10.273 -11.891 1 89.25 182 THR B CA 1
ATOM 4666 C C . THR B 1 182 ? -6.098 -10.031 -10.789 1 89.25 182 THR B C 1
ATOM 4668 O O . THR B 1 182 ? -6.336 -8.891 -10.398 1 89.25 182 THR B O 1
ATOM 4671 N N . ILE B 1 183 ? -6.707 -11.109 -10.281 1 91.44 183 ILE B N 1
ATOM 4672 C CA . ILE B 1 183 ? -7.676 -10.984 -9.195 1 91.44 183 ILE B CA 1
ATOM 4673 C C . ILE B 1 183 ? -6.977 -10.5 -7.93 1 91.44 183 ILE B C 1
ATOM 4675 O O . ILE B 1 183 ? -7.453 -9.578 -7.266 1 91.44 183 ILE B O 1
ATOM 4679 N N . VAL B 1 184 ? -5.844 -11.125 -7.648 1 93.38 184 VAL B N 1
ATOM 4680 C CA . VAL B 1 184 ? -5.125 -10.734 -6.441 1 93.38 184 VAL B CA 1
ATOM 4681 C C . VAL B 1 184 ? -4.645 -9.289 -6.574 1 93.38 184 VAL B C 1
ATOM 4683 O O . VAL B 1 184 ? -4.637 -8.539 -5.594 1 93.38 184 VAL B O 1
ATOM 4686 N N . PHE B 1 185 ? -4.277 -8.898 -7.754 1 93.19 185 PHE B N 1
ATOM 4687 C CA . PHE B 1 185 ? -3.855 -7.527 -8.008 1 93.19 185 PHE B CA 1
ATOM 4688 C C . PHE B 1 185 ? -4.988 -6.551 -7.727 1 93.19 185 PHE B C 1
ATOM 4690 O O . PHE B 1 185 ? -4.793 -5.543 -7.043 1 93.19 185 PHE B O 1
ATOM 4697 N N . SER B 1 186 ? -6.125 -6.812 -8.281 1 94.12 186 SER B N 1
ATOM 4698 C CA . SER B 1 186 ? -7.262 -5.914 -8.117 1 94.12 186 SER B CA 1
ATOM 4699 C C . SER B 1 186 ? -7.676 -5.812 -6.652 1 94.12 186 SER B C 1
ATOM 4701 O O . SER B 1 186 ? -7.969 -4.723 -6.16 1 94.12 186 SER B O 1
ATOM 4703 N N . VAL B 1 187 ? -7.668 -6.941 -5.953 1 95.56 187 VAL B N 1
ATOM 4704 C CA . VAL B 1 187 ? -8.055 -6.953 -4.547 1 95.56 187 VAL B CA 1
ATOM 4705 C C . VAL B 1 187 ? -7.016 -6.203 -3.717 1 95.56 187 VAL B C 1
ATOM 4707 O O . VAL B 1 187 ? -7.367 -5.469 -2.791 1 95.56 187 VAL B O 1
ATOM 4710 N N . THR B 1 188 ? -5.797 -6.383 -4.066 1 95 188 THR B N 1
ATOM 4711 C CA . THR B 1 188 ? -4.734 -5.691 -3.346 1 95 188 THR B CA 1
ATOM 4712 C C . THR B 1 188 ? -4.816 -4.184 -3.58 1 95 188 THR B C 1
ATOM 4714 O O . THR B 1 188 ? -4.688 -3.396 -2.639 1 95 188 THR B O 1
ATOM 4717 N N . TYR B 1 189 ? -5.051 -3.791 -4.809 1 96.38 189 TYR B N 1
ATOM 4718 C CA . TYR B 1 189 ? -5.152 -2.373 -5.145 1 96.38 189 TYR B CA 1
ATOM 4719 C C . TYR B 1 189 ? -6.266 -1.704 -4.348 1 96.38 189 TYR B C 1
ATOM 4721 O O . TYR B 1 189 ? -6.047 -0.674 -3.707 1 96.38 189 TYR B O 1
ATOM 4729 N N . TRP B 1 190 ? -7.375 -2.279 -4.348 1 96.62 190 TRP B N 1
ATOM 4730 C CA . TRP B 1 190 ? -8.516 -1.654 -3.684 1 96.62 190 TRP B CA 1
ATOM 4731 C C . TRP B 1 190 ? -8.43 -1.84 -2.172 1 96.62 190 TRP B C 1
ATOM 4733 O O . TRP B 1 190 ? -8.914 -1.003 -1.409 1 96.62 190 TRP B O 1
ATOM 4743 N N . GLY B 1 191 ? -7.84 -2.957 -1.724 1 96.12 191 GLY B N 1
ATOM 4744 C CA . GLY B 1 191 ? -7.586 -3.072 -0.297 1 96.12 191 GLY B CA 1
ATOM 4745 C C . GLY B 1 191 ? -6.766 -1.921 0.257 1 96.12 191 GLY B C 1
ATOM 4746 O O . GLY B 1 191 ? -7.156 -1.294 1.244 1 96.12 191 GLY B O 1
ATOM 4747 N N . PHE B 1 192 ? -5.707 -1.591 -0.457 1 95.75 192 PHE B N 1
ATOM 4748 C CA . PHE B 1 192 ? -4.859 -0.479 -0.041 1 95.75 192 PHE B CA 1
ATOM 4749 C C . PHE B 1 192 ? -5.609 0.844 -0.155 1 95.75 192 PHE B C 1
ATOM 4751 O O . PHE B 1 192 ? -5.617 1.641 0.785 1 95.75 192 PHE B O 1
ATOM 4758 N N . ASN B 1 193 ? -6.238 1.039 -1.241 1 94.31 193 ASN B N 1
ATOM 4759 C CA . ASN B 1 193 ? -6.852 2.334 -1.517 1 94.31 193 ASN B CA 1
ATOM 4760 C C . ASN B 1 193 ? -8 2.625 -0.56 1 94.31 193 ASN B C 1
ATOM 4762 O O . ASN B 1 193 ? -8.148 3.752 -0.083 1 94.31 193 ASN B O 1
ATOM 4766 N N . CYS B 1 194 ? -8.773 1.622 -0.27 1 94.25 194 CYS B N 1
ATOM 4767 C CA . CYS B 1 194 ? -9.914 1.837 0.613 1 94.25 194 CYS B CA 1
ATOM 4768 C C . CYS B 1 194 ? -9.453 2.115 2.039 1 94.25 194 CYS B C 1
ATOM 4770 O O . CYS B 1 194 ? -10.016 2.979 2.719 1 94.25 194 CYS B O 1
ATOM 4772 N N . ILE B 1 195 ? -8.477 1.44 2.469 1 95.56 195 ILE B N 1
ATOM 4773 C CA . ILE B 1 195 ? -7.988 1.664 3.824 1 95.56 195 ILE B CA 1
ATOM 4774 C C . ILE B 1 195 ? -7.309 3.029 3.906 1 95.56 195 ILE B C 1
ATOM 4776 O O . ILE B 1 195 ? -7.562 3.799 4.836 1 95.56 195 ILE B O 1
ATOM 4780 N N . ILE B 1 196 ? -6.52 3.346 2.887 1 92.88 196 ILE B N 1
ATOM 4781 C CA . ILE B 1 196 ? -5.789 4.605 2.879 1 92.88 196 ILE B CA 1
ATOM 4782 C C . ILE B 1 196 ? -6.773 5.773 2.818 1 92.88 196 ILE B C 1
ATOM 4784 O O . ILE B 1 196 ? -6.609 6.77 3.525 1 92.88 196 ILE B O 1
ATOM 4788 N N . ALA B 1 197 ? -7.762 5.637 2.012 1 89.94 197 ALA B N 1
ATOM 4789 C CA . ALA B 1 197 ? -8.758 6.695 1.869 1 89.94 197 ALA B CA 1
ATOM 4790 C C . ALA B 1 197 ? -9.453 6.98 3.199 1 89.94 197 ALA B C 1
ATOM 4792 O O . ALA B 1 197 ? -9.781 8.125 3.502 1 89.94 197 ALA B O 1
ATOM 4793 N N . THR B 1 198 ? -9.641 6.004 3.953 1 90.56 198 THR B N 1
ATOM 4794 C CA . THR B 1 198 ? -10.328 6.156 5.23 1 90.56 198 THR B CA 1
ATOM 4795 C C . THR B 1 198 ? -9.383 6.723 6.289 1 90.56 198 THR B C 1
ATOM 4797 O O . THR B 1 198 ? -9.758 7.613 7.051 1 90.56 198 THR B O 1
ATOM 4800 N N . VAL B 1 199 ? -8.172 6.309 6.273 1 91.5 199 VAL B N 1
ATOM 4801 C CA . VAL B 1 199 ? -7.207 6.719 7.285 1 91.5 199 VAL B CA 1
ATOM 4802 C C . VAL B 1 199 ? -6.859 8.195 7.098 1 91.5 199 VAL B C 1
ATOM 4804 O O . VAL B 1 199 ? -6.684 8.922 8.078 1 91.5 199 VAL B O 1
ATOM 4807 N N . THR B 1 200 ? -6.785 8.656 5.902 1 88.81 200 THR B N 1
ATOM 4808 C CA . THR B 1 200 ? -6.359 10.023 5.625 1 88.81 200 THR B CA 1
ATOM 4809 C C . THR B 1 200 ? -7.48 11.016 5.934 1 88.81 200 THR B C 1
ATOM 4811 O O . THR B 1 200 ? -7.242 12.219 6.035 1 88.81 200 THR B O 1
ATOM 4814 N N . GLY B 1 201 ? -8.641 10.578 6.137 1 82.62 201 GLY B N 1
ATOM 4815 C CA . GLY B 1 201 ? -9.75 11.469 6.449 1 82.62 201 GLY B CA 1
ATOM 4816 C C . GLY B 1 201 ? -9.859 11.789 7.93 1 82.62 201 GLY B C 1
ATOM 4817 O O . GLY B 1 201 ? -10.484 12.781 8.312 1 82.62 201 GLY B O 1
ATOM 4818 N N . PHE B 1 202 ? -9.164 11.148 8.781 1 80.38 202 PHE B N 1
ATOM 4819 C CA . PHE B 1 202 ? -9.375 11.242 10.219 1 80.38 202 PHE B CA 1
ATOM 4820 C C . PHE B 1 202 ? -8.641 12.438 10.797 1 80.38 202 PHE B C 1
ATOM 4822 O O . PHE B 1 202 ? -9.188 13.164 11.633 1 80.38 202 PHE B O 1
ATOM 4829 N N . PRO B 1 203 ? -7.461 12.68 10.359 1 74.25 203 PRO B N 1
ATOM 4830 C CA . PRO B 1 203 ? -6.734 13.766 11.023 1 74.25 203 PRO B CA 1
ATOM 4831 C C . PRO B 1 203 ? -7.41 15.125 10.852 1 74.25 203 PRO B C 1
ATOM 4833 O O . PRO B 1 203 ? -7.438 15.93 11.781 1 74.25 203 PRO B O 1
ATOM 4836 N N . ALA B 1 204 ? -7.984 15.375 9.75 1 72 204 ALA B N 1
ATOM 4837 C CA . ALA B 1 204 ? -8.656 16.656 9.516 1 72 204 ALA B CA 1
ATOM 4838 C C . ALA B 1 204 ? -9.938 16.766 10.336 1 72 204 ALA B C 1
ATOM 4840 O O . ALA B 1 204 ? -10.359 17.859 10.688 1 72 204 ALA B O 1
ATOM 4841 N N . GLU B 1 205 ? -10.398 15.578 10.711 1 77.5 205 GLU B N 1
ATOM 4842 C CA . GLU B 1 205 ? -11.695 15.555 11.383 1 77.5 205 GLU B CA 1
ATOM 4843 C C . GLU B 1 205 ? -11.539 15.461 12.891 1 77.5 205 GLU B C 1
ATOM 4845 O O . GLU B 1 205 ? -12.445 15.836 13.641 1 77.5 205 GLU B O 1
ATOM 4850 N N . ARG B 1 206 ? -10.445 15.008 13.297 1 78.62 206 ARG B N 1
ATOM 4851 C CA . ARG B 1 206 ? -10.266 14.734 14.711 1 78.62 206 ARG B CA 1
ATOM 4852 C C . ARG B 1 206 ? -10.367 16.016 15.539 1 78.62 206 ARG B C 1
ATOM 4854 O O . ARG B 1 206 ? -10.984 16.016 16.609 1 78.62 206 ARG B O 1
ATOM 4861 N N . GLY B 1 207 ? -9.805 17.078 15.039 1 76.44 207 GLY B N 1
ATOM 4862 C CA . GLY B 1 207 ? -9.891 18.328 15.758 1 76.44 207 GLY B CA 1
ATOM 4863 C C . GLY B 1 207 ? -11.305 18.875 15.852 1 76.44 207 GLY B C 1
ATOM 4864 O O . GLY B 1 207 ? -11.719 19.359 16.906 1 76.44 207 GLY B O 1
ATOM 4865 N N . VAL B 1 208 ? -12.031 18.719 14.898 1 77.75 208 VAL B N 1
ATOM 4866 C CA . VAL B 1 208 ? -13.391 19.234 14.828 1 77.75 208 VAL B CA 1
ATOM 4867 C C . VAL B 1 208 ? -14.312 18.406 15.711 1 77.75 208 VAL B C 1
ATOM 4869 O O . VAL B 1 208 ? -15.117 18.953 16.469 1 77.75 208 VAL B O 1
ATOM 4872 N N . ILE B 1 209 ? -14.141 17.109 15.734 1 78 209 ILE B N 1
ATOM 4873 C CA . ILE B 1 209 ? -15 16.203 16.484 1 78 209 ILE B CA 1
ATOM 4874 C C . ILE B 1 209 ? -14.766 16.391 17.984 1 78 209 ILE B C 1
ATOM 4876 O O . ILE B 1 209 ? -15.719 16.406 18.766 1 78 209 ILE B O 1
ATOM 4880 N N . LYS B 1 210 ? -13.547 16.531 18.266 1 78.25 210 LYS B N 1
ATOM 4881 C CA . LYS B 1 210 ? -13.234 16.719 19.672 1 78.25 210 LYS B CA 1
ATOM 4882 C C . LYS B 1 210 ? -13.867 18 20.219 1 78.25 210 LYS B C 1
ATOM 4884 O O . LYS B 1 210 ? -14.438 18 21.312 1 78.25 210 LYS B O 1
ATOM 4889 N N . LYS B 1 211 ? -13.828 19.031 19.469 1 81.88 211 LYS B N 1
ATOM 4890 C CA . LYS B 1 211 ? -14.406 20.312 19.875 1 81.88 211 LYS B CA 1
ATOM 4891 C C . LYS B 1 211 ? -15.922 20.219 19.969 1 81.88 211 LYS B C 1
ATOM 4893 O O . LYS B 1 211 ? -16.516 20.719 20.922 1 81.88 211 LYS B O 1
ATOM 4898 N N . GLU B 1 212 ? -16.469 19.562 19.016 1 81.62 212 GLU B N 1
ATOM 4899 C CA . GLU B 1 212 ? -17.922 19.469 18.969 1 81.62 212 GLU B CA 1
ATOM 4900 C C . GLU B 1 212 ? -18.453 18.547 20.062 1 81.62 212 GLU B C 1
ATOM 4902 O O . GLU B 1 212 ? -19.531 18.781 20.625 1 81.62 212 GLU B O 1
ATOM 4907 N N . ARG B 1 213 ? -17.734 17.609 20.375 1 77.56 213 ARG B N 1
ATOM 4908 C CA . ARG B 1 213 ? -18.156 16.672 21.422 1 77.56 213 ARG B CA 1
ATOM 4909 C C . ARG B 1 213 ? -18.047 17.297 22.797 1 77.56 213 ARG B C 1
ATOM 4911 O O . ARG B 1 213 ? -18.875 17.047 23.672 1 77.56 213 ARG B O 1
ATOM 4918 N N . GLU B 1 214 ? -17.031 17.969 22.922 1 80.19 214 GLU B N 1
ATOM 4919 C CA . GLU B 1 214 ? -16.875 18.688 24.188 1 80.19 214 GLU B CA 1
ATOM 4920 C C . GLU B 1 214 ? -18 19.703 24.375 1 80.19 214 GLU B C 1
ATOM 4922 O O . GLU B 1 214 ? -18.406 19.969 25.516 1 80.19 214 GLU B O 1
ATOM 4927 N N . ALA B 1 215 ? -18.469 20.188 23.266 1 78.06 215 ALA B N 1
ATOM 4928 C CA . ALA B 1 215 ? -19.578 21.141 23.328 1 78.06 215 ALA B CA 1
ATOM 4929 C C . ALA B 1 215 ? -20.906 20.422 23.453 1 78.06 215 ALA B C 1
ATOM 4931 O O . ALA B 1 215 ? -21.953 21.062 23.609 1 78.06 215 ALA B O 1
ATOM 4932 N N . GLY B 1 216 ? -20.906 19.062 23.406 1 77.81 216 GLY B N 1
ATOM 4933 C CA . GLY B 1 216 ? -22.109 18.25 23.562 1 77.81 216 GLY B CA 1
ATOM 4934 C C . GLY B 1 216 ? -23.062 18.391 22.391 1 77.81 216 GLY B C 1
ATOM 4935 O O . GLY B 1 216 ? -24.281 18.344 22.578 1 77.81 216 GLY B O 1
ATOM 4936 N N . ALA B 1 217 ? -22.594 18.562 21.281 1 78.81 217 ALA B N 1
ATOM 4937 C CA . ALA B 1 217 ? -23.406 18.875 20.109 1 78.81 217 ALA B CA 1
ATOM 4938 C C . ALA B 1 217 ? -24.172 17.641 19.641 1 78.81 217 ALA B C 1
ATOM 4940 O O . ALA B 1 217 ? -25.328 17.75 19.219 1 78.81 217 ALA B O 1
ATOM 4941 N N . TYR B 1 218 ? -23.594 16.469 19.656 1 82.56 218 TYR B N 1
ATOM 4942 C CA . TYR B 1 218 ? -24.25 15.266 19.172 1 82.56 218 TYR B CA 1
ATOM 4943 C C . TYR B 1 218 ? -23.688 14.023 19.859 1 82.56 218 TYR B C 1
ATOM 4945 O O . TYR B 1 218 ? -22.641 14.086 20.516 1 82.56 218 TYR B O 1
ATOM 4953 N N . ARG B 1 219 ? -24.5 12.984 19.641 1 85.19 219 ARG B N 1
ATOM 4954 C CA . ARG B 1 219 ? -24.078 11.68 20.156 1 85.19 219 ARG B CA 1
ATOM 4955 C C . ARG B 1 219 ? -22.984 11.078 19.297 1 85.19 219 ARG B C 1
ATOM 4957 O O . ARG B 1 219 ? -22.969 11.258 18.078 1 85.19 219 ARG B O 1
ATOM 4964 N N . LEU B 1 220 ? -22.125 10.336 20 1 86.12 220 LEU B N 1
ATOM 4965 C CA . LEU B 1 220 ? -21.031 9.688 19.281 1 86.12 220 LEU B CA 1
ATOM 4966 C C . LEU B 1 220 ? -21.562 8.625 18.328 1 86.12 220 LEU B C 1
ATOM 4968 O O . LEU B 1 220 ? -21.016 8.438 17.234 1 86.12 220 LEU B O 1
ATOM 4972 N N . SER B 1 221 ? -22.625 7.961 18.719 1 88.44 221 SER B N 1
ATOM 4973 C CA . SER B 1 221 ? -23.203 6.926 17.875 1 88.44 221 SER B CA 1
ATOM 4974 C C . SER B 1 221 ? -23.797 7.52 16.609 1 88.44 221 SER B C 1
ATOM 4976 O O . SER B 1 221 ? -23.688 6.922 15.531 1 88.44 221 SER B O 1
ATOM 4978 N N . ALA B 1 222 ? -24.312 8.727 16.703 1 88.56 222 ALA B N 1
ATOM 4979 C CA . ALA B 1 222 ? -24.875 9.391 15.531 1 88.56 222 ALA B CA 1
ATOM 4980 C C . ALA B 1 222 ? -23.781 9.859 14.578 1 88.56 222 ALA B C 1
ATOM 4982 O O . ALA B 1 222 ? -23.922 9.766 13.359 1 88.56 222 ALA B O 1
ATOM 4983 N N . TYR B 1 223 ? -22.766 10.281 15.203 1 87.88 223 TYR B N 1
ATOM 4984 C CA . TYR B 1 223 ? -21.656 10.719 14.367 1 87.88 223 TYR B CA 1
ATOM 4985 C C . TYR B 1 223 ? -21.016 9.539 13.641 1 87.88 223 TYR B C 1
ATOM 4987 O O . TYR B 1 223 ? -20.75 9.625 12.438 1 87.88 223 TYR B O 1
ATOM 4995 N N . TYR B 1 224 ? -20.797 8.516 14.398 1 89.19 224 TYR B N 1
ATOM 4996 C CA . TYR B 1 224 ? -20.156 7.336 13.812 1 89.19 224 TYR B CA 1
ATOM 4997 C C . TYR B 1 224 ? -21.016 6.758 12.695 1 89.19 224 TYR B C 1
ATOM 4999 O O . TYR B 1 224 ? -20.516 6.414 11.625 1 89.19 224 TYR B O 1
ATOM 5007 N N . ALA B 1 225 ? -22.25 6.688 12.914 1 90.44 225 ALA B N 1
ATOM 5008 C CA . ALA B 1 225 ? -23.172 6.176 11.898 1 90.44 225 ALA B CA 1
ATOM 5009 C C . ALA B 1 225 ? -23.219 7.105 10.695 1 90.44 225 ALA B C 1
ATOM 5011 O O . ALA B 1 225 ? -23.297 6.648 9.547 1 90.44 225 ALA B O 1
ATOM 5012 N N . ALA B 1 226 ? -23.219 8.367 10.969 1 89.94 226 ALA B N 1
ATOM 5013 C CA . ALA B 1 226 ? -23.25 9.352 9.891 1 89.94 226 ALA B CA 1
ATOM 5014 C C . ALA B 1 226 ? -21.969 9.281 9.055 1 89.94 226 ALA B C 1
ATOM 5016 O O . ALA B 1 226 ? -22.016 9.391 7.824 1 89.94 226 ALA B O 1
ATOM 5017 N N . LYS B 1 227 ? -20.922 9.07 9.734 1 87.56 227 LYS B N 1
ATOM 5018 C CA . LYS B 1 227 ? -19.641 8.992 9.047 1 87.56 227 LYS B CA 1
ATOM 5019 C C . LYS B 1 227 ? -19.578 7.762 8.141 1 87.56 227 LYS B C 1
ATOM 5021 O O . LYS B 1 227 ? -19.141 7.852 6.992 1 87.56 227 LYS B O 1
ATOM 5026 N N . ILE B 1 228 ? -20 6.684 8.594 1 87.81 228 ILE B N 1
ATOM 5027 C CA . ILE B 1 228 ? -19.969 5.43 7.844 1 87.81 228 ILE B CA 1
ATOM 5028 C C . ILE B 1 228 ? -20.891 5.523 6.637 1 87.81 228 ILE B C 1
ATOM 5030 O O . ILE B 1 228 ? -20.531 5.125 5.527 1 87.81 228 ILE B O 1
ATOM 5034 N N . THR B 1 229 ? -22.031 6.102 6.883 1 89.06 229 THR B N 1
ATOM 5035 C CA . THR B 1 229 ? -23.031 6.164 5.824 1 89.06 229 THR B CA 1
ATOM 5036 C C . THR B 1 229 ? -22.656 7.211 4.781 1 89.06 229 THR B C 1
ATOM 5038 O O . THR B 1 229 ? -22.891 7.02 3.588 1 89.06 229 THR B O 1
ATOM 5041 N N . SER B 1 230 ? -22.094 8.281 5.168 1 88.94 230 SER B N 1
ATOM 5042 C CA . SER B 1 230 ? -21.75 9.367 4.25 1 88.94 230 SER B CA 1
ATOM 5043 C C . SER B 1 230 ? -20.578 8.984 3.35 1 88.94 230 SER B C 1
ATOM 5045 O O . SER B 1 230 ? -20.578 9.297 2.158 1 88.94 230 SER B O 1
ATOM 5047 N N . ASP B 1 231 ? -19.641 8.242 3.879 1 87.75 231 ASP B N 1
ATOM 5048 C CA . ASP B 1 231 ? -18.406 7.914 3.152 1 87.75 231 ASP B CA 1
ATOM 5049 C C . ASP B 1 231 ? -18.641 6.738 2.207 1 87.75 231 ASP B C 1
ATOM 5051 O O . ASP B 1 231 ? -17.938 6.605 1.195 1 87.75 231 ASP B O 1
ATOM 5055 N N . LEU B 1 232 ? -19.578 5.949 2.49 1 88.19 232 LEU B N 1
ATOM 5056 C CA . LEU B 1 232 ? -19.734 4.68 1.794 1 88.19 232 LEU B CA 1
ATOM 5057 C C . LEU B 1 232 ? -20 4.902 0.31 1 88.19 232 LEU B C 1
ATOM 5059 O O . LEU B 1 232 ? -19.297 4.363 -0.544 1 88.19 232 LEU B O 1
ATOM 5063 N N . PRO B 1 233 ? -20.938 5.734 -0.043 1 88.06 233 PRO B N 1
ATOM 5064 C CA . PRO B 1 233 ? -21.188 5.945 -1.472 1 88.06 233 PRO B CA 1
ATOM 5065 C C . PRO B 1 233 ? -20.016 6.629 -2.182 1 88.06 233 PRO B C 1
ATOM 5067 O O . PRO B 1 233 ? -19.75 6.348 -3.355 1 88.06 233 PRO B O 1
ATOM 5070 N N . LEU B 1 234 ? -19.375 7.473 -1.519 1 88.81 234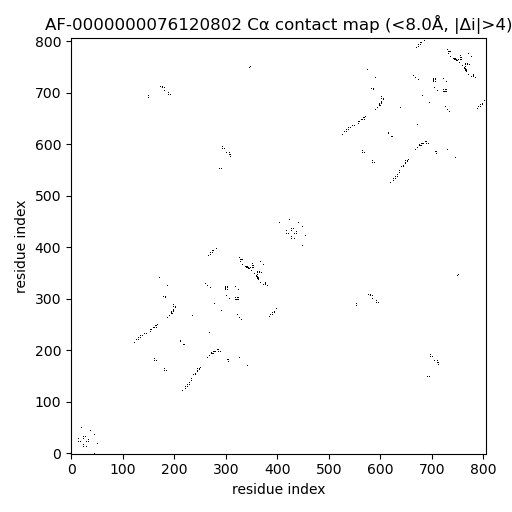 LEU B N 1
ATOM 5071 C CA . LEU B 1 234 ? -18.281 8.219 -2.113 1 88.81 234 LEU B CA 1
ATOM 5072 C C . LEU B 1 234 ? -17.078 7.309 -2.367 1 88.81 234 LEU B C 1
ATOM 5074 O O . LEU B 1 234 ? -16.422 7.414 -3.406 1 88.81 234 LEU B O 1
ATOM 5078 N N . ILE B 1 235 ? -16.844 6.418 -1.488 1 87.81 235 ILE B N 1
ATOM 5079 C CA . ILE B 1 235 ? -15.68 5.539 -1.588 1 87.81 235 ILE B CA 1
ATOM 5080 C C . ILE B 1 235 ? -15.977 4.406 -2.57 1 87.81 235 ILE B C 1
ATOM 5082 O O . ILE B 1 235 ? -15.062 3.895 -3.225 1 87.81 235 ILE B O 1
ATOM 5086 N N . LEU B 1 236 ? -17.25 4.066 -2.756 1 92.56 236 LEU B N 1
ATOM 5087 C CA . LEU B 1 236 ? -17.594 2.885 -3.537 1 92.56 236 LEU B CA 1
ATOM 5088 C C . LEU B 1 236 ? -17.812 3.244 -5.004 1 92.56 236 LEU B C 1
ATOM 5090 O O . LEU B 1 236 ? -17.797 2.367 -5.871 1 92.56 236 LEU B O 1
ATOM 5094 N N . ILE B 1 237 ? -17.875 4.449 -5.367 1 93 237 ILE B N 1
ATOM 5095 C CA . ILE B 1 237 ? -18.156 4.859 -6.738 1 93 237 ILE B CA 1
ATOM 5096 C C . ILE B 1 237 ? -17 4.453 -7.648 1 93 237 ILE B C 1
ATOM 5098 O O . ILE B 1 237 ? -17.203 3.883 -8.719 1 93 237 ILE B O 1
ATOM 5102 N N . THR B 1 238 ? -15.828 4.723 -7.23 1 93.94 238 THR B N 1
ATOM 5103 C CA . THR B 1 238 ? -14.664 4.457 -8.078 1 93.94 238 THR B CA 1
ATOM 5104 C C . THR B 1 238 ? -14.445 2.955 -8.234 1 93.94 238 THR B C 1
ATOM 5106 O O . THR B 1 238 ? -14.203 2.473 -9.344 1 93.94 238 THR B O 1
ATOM 5109 N N . PRO B 1 239 ? -14.578 2.182 -7.184 1 95.06 239 PRO B N 1
ATOM 5110 C CA . PRO B 1 239 ? -14.445 0.733 -7.355 1 95.06 239 PRO B CA 1
ATOM 5111 C C . PRO B 1 239 ? -15.539 0.141 -8.242 1 95.06 239 PRO B C 1
ATOM 5113 O O . PRO B 1 239 ? -15.297 -0.846 -8.945 1 95.06 239 PRO B O 1
ATOM 5116 N N . VAL B 1 240 ? -16.719 0.683 -8.164 1 96 240 VAL B N 1
ATOM 5117 C CA . VAL B 1 240 ? -17.797 0.199 -9.031 1 96 240 VAL B CA 1
ATOM 5118 C C . VAL B 1 240 ? -17.406 0.382 -10.492 1 96 240 VAL B C 1
ATOM 5120 O O . VAL B 1 240 ? -17.531 -0.544 -11.297 1 96 240 VAL B O 1
ATOM 5123 N N . LEU B 1 241 ? -16.922 1.489 -10.828 1 95.12 241 LEU B N 1
ATOM 5124 C CA . LEU B 1 241 ? -16.484 1.753 -12.195 1 95.12 241 LEU B CA 1
ATOM 5125 C C . LEU B 1 241 ? -15.312 0.853 -12.562 1 95.12 241 LEU B C 1
ATOM 5127 O O . LEU B 1 241 ? -15.266 0.313 -13.672 1 95.12 241 LEU B O 1
ATOM 5131 N N . PHE B 1 242 ? -14.43 0.709 -11.672 1 96.06 242 PHE B N 1
ATOM 5132 C CA . PHE B 1 242 ? -13.242 -0.118 -11.852 1 96.06 242 PHE B CA 1
ATOM 5133 C C . PHE B 1 242 ? -13.633 -1.554 -12.188 1 96.06 242 PHE B C 1
ATOM 5135 O O . PHE B 1 242 ? -13.164 -2.111 -13.18 1 96.06 242 PHE B O 1
ATOM 5142 N N . TYR B 1 243 ? -14.531 -2.123 -11.414 1 94.44 243 TYR B N 1
ATOM 5143 C CA . TYR B 1 243 ? -14.867 -3.533 -11.562 1 94.44 243 TYR B CA 1
ATOM 5144 C C . TYR B 1 243 ? -15.836 -3.74 -12.727 1 94.44 243 TYR B C 1
ATOM 5146 O O . TYR B 1 243 ? -15.906 -4.832 -13.297 1 94.44 243 TYR B O 1
ATOM 5154 N N . CYS B 1 244 ? -16.594 -2.68 -13.078 1 93.31 244 CYS B N 1
ATOM 5155 C CA . CYS B 1 244 ? -17.406 -2.754 -14.289 1 93.31 244 CYS B CA 1
ATOM 5156 C C . CYS B 1 244 ? -16.531 -2.924 -15.523 1 93.31 244 CYS B C 1
ATOM 5158 O O . CYS B 1 244 ? -16.844 -3.74 -16.391 1 93.31 244 CYS B O 1
ATOM 5160 N N . ILE B 1 245 ? -15.492 -2.303 -15.539 1 92.69 245 ILE B N 1
ATOM 5161 C CA . ILE B 1 245 ? -14.578 -2.369 -16.688 1 92.69 245 ILE B CA 1
ATOM 5162 C C . ILE B 1 245 ? -13.914 -3.742 -16.734 1 92.69 245 ILE B C 1
ATOM 5164 O O . ILE B 1 245 ? -13.906 -4.402 -17.766 1 92.69 245 ILE B O 1
ATOM 5168 N N . ILE B 1 246 ? -13.43 -4.172 -15.609 1 89.44 246 ILE B N 1
ATOM 5169 C CA . ILE B 1 246 ? -12.688 -5.43 -15.57 1 89.44 246 ILE B CA 1
ATOM 5170 C C . ILE B 1 246 ? -13.625 -6.586 -15.922 1 89.44 246 ILE B C 1
ATOM 5172 O O . ILE B 1 246 ? -13.242 -7.488 -16.672 1 89.44 246 ILE B O 1
ATOM 5176 N N . TYR B 1 247 ? -14.844 -6.562 -15.414 1 88.75 247 TYR B N 1
ATOM 5177 C CA . TYR B 1 247 ? -15.766 -7.676 -15.625 1 88.75 247 TYR B CA 1
ATOM 5178 C C . TYR B 1 247 ? -16.172 -7.781 -17.094 1 88.75 247 TYR B C 1
ATOM 5180 O O . TYR B 1 247 ? -16.125 -8.867 -17.672 1 88.75 247 TYR B O 1
ATOM 5188 N N . TRP B 1 248 ? -16.469 -6.727 -17.703 1 87.62 248 TRP B N 1
ATOM 5189 C CA . TRP B 1 248 ? -16.969 -6.773 -19.078 1 87.62 248 TRP B CA 1
ATOM 5190 C C . TRP B 1 248 ? -15.836 -6.988 -20.062 1 87.62 248 TRP B C 1
ATOM 5192 O O . TRP B 1 248 ? -16.047 -7.578 -21.125 1 87.62 248 TRP B O 1
ATOM 5202 N N . MET B 1 249 ? -14.734 -6.691 -19.688 1 85.12 249 MET B N 1
ATOM 5203 C CA . MET B 1 249 ? -13.594 -6.969 -20.547 1 85.12 249 MET B CA 1
ATOM 5204 C C . MET B 1 249 ? -13.141 -8.422 -20.391 1 85.12 249 MET B C 1
ATOM 5206 O O . MET B 1 249 ? -12.617 -9.008 -21.344 1 85.12 249 MET B O 1
ATOM 5210 N N . SER B 1 250 ? -13.258 -9.016 -19.219 1 77.56 250 SER B N 1
ATOM 5211 C CA . SER B 1 250 ? -12.82 -10.383 -18.969 1 77.56 250 SER B CA 1
ATOM 5212 C C . SER B 1 250 ? -13.852 -11.398 -19.438 1 77.56 250 SER B C 1
ATOM 5214 O O . SER B 1 250 ? -13.562 -12.594 -19.547 1 77.56 250 SER B O 1
ATOM 5216 N N . ALA B 1 251 ? -14.883 -10.992 -19.906 1 66.12 251 ALA B N 1
ATOM 5217 C CA . ALA B 1 251 ? -15.93 -11.812 -20.516 1 66.12 251 ALA B CA 1
ATOM 5218 C C . ALA B 1 251 ? -16.312 -12.984 -19.625 1 66.12 251 ALA B C 1
ATOM 5220 O O . ALA B 1 251 ? -16.422 -14.117 -20.078 1 66.12 251 ALA B O 1
ATOM 5221 N N . ILE B 1 252 ? -16.188 -12.938 -18.344 1 64.06 252 ILE B N 1
ATOM 5222 C CA . ILE B 1 252 ? -16.406 -14.031 -17.422 1 64.06 252 ILE B CA 1
ATOM 5223 C C . ILE B 1 252 ? -17.828 -14.57 -17.562 1 64.06 252 ILE B C 1
ATOM 5225 O O . ILE B 1 252 ? -18.047 -15.781 -17.562 1 64.06 252 ILE B O 1
ATOM 5229 N N . GLY B 1 253 ? -18.891 -13.773 -17.656 1 68.69 253 GLY B N 1
ATOM 5230 C CA . GLY B 1 253 ? -20.156 -14.484 -17.625 1 68.69 253 GLY B CA 1
ATOM 5231 C C . GLY B 1 253 ? -21.344 -13.594 -17.875 1 68.69 253 GLY B C 1
ATOM 5232 O O . GLY B 1 253 ? -21.25 -12.586 -18.578 1 68.69 253 GLY B O 1
ATOM 5233 N N . ASP B 1 254 ? -22.375 -14.094 -17.25 1 79.38 254 ASP B N 1
ATOM 5234 C CA . ASP B 1 254 ? -23.734 -13.57 -17.391 1 79.38 254 ASP B CA 1
ATOM 5235 C C . ASP B 1 254 ? -23.969 -12.406 -16.438 1 79.38 254 ASP B C 1
ATOM 5237 O O . ASP B 1 254 ? -23.078 -12.039 -15.656 1 79.38 254 ASP B O 1
ATOM 5241 N N . GLY B 1 255 ? -25.031 -11.727 -16.562 1 79 255 GLY B N 1
ATOM 5242 C CA . GLY B 1 255 ? -25.453 -10.586 -15.766 1 79 255 GLY B CA 1
ATOM 5243 C C . GLY B 1 255 ? -25.562 -10.898 -14.289 1 79 255 GLY B C 1
ATOM 5244 O O . GLY B 1 255 ? -25.188 -10.086 -13.445 1 79 255 GLY B O 1
ATOM 5245 N N . VAL B 1 256 ? -26.031 -12.078 -13.914 1 82.31 256 VAL B N 1
ATOM 5246 C CA . VAL B 1 256 ? -26.188 -12.461 -12.516 1 82.31 256 VAL B CA 1
ATOM 5247 C C . VAL B 1 256 ? -24.812 -12.625 -11.859 1 82.31 256 VAL B C 1
ATOM 5249 O O . VAL B 1 256 ? -24.609 -12.195 -10.727 1 82.31 256 VAL B O 1
ATOM 5252 N N . LEU B 1 257 ? -23.922 -13.219 -12.586 1 87.81 257 LEU B N 1
ATOM 5253 C CA . LEU B 1 257 ? -22.562 -13.398 -12.078 1 87.81 257 LEU B CA 1
ATOM 5254 C C . LEU B 1 257 ? -21.875 -12.047 -11.883 1 87.81 257 LEU B C 1
ATOM 5256 O O . LEU B 1 257 ? -21.078 -11.875 -10.953 1 87.81 257 LEU B O 1
ATOM 5260 N N . PHE B 1 258 ? -22.328 -11.102 -12.672 1 91.69 258 PHE B N 1
ATOM 5261 C CA . PHE B 1 258 ? -21.781 -9.758 -12.547 1 91.69 258 PHE B CA 1
ATOM 5262 C C . PHE B 1 258 ? -22.203 -9.125 -11.227 1 91.69 258 PHE B C 1
ATOM 5264 O O . PHE B 1 258 ? -21.375 -8.516 -10.539 1 91.69 258 PHE B O 1
ATOM 5271 N N . ALA B 1 259 ? -23.438 -9.312 -10.906 1 92.5 259 ALA B N 1
ATOM 5272 C CA . ALA B 1 259 ? -23.938 -8.719 -9.664 1 92.5 259 ALA B CA 1
ATOM 5273 C C . ALA B 1 259 ? -23.234 -9.32 -8.445 1 92.5 259 ALA B C 1
ATOM 5275 O O . ALA B 1 259 ? -22.891 -8.602 -7.508 1 92.5 259 ALA B O 1
ATOM 5276 N N . ILE B 1 260 ? -23.016 -10.57 -8.477 1 92.44 260 ILE B N 1
ATOM 5277 C CA . ILE B 1 260 ? -22.344 -11.227 -7.359 1 92.44 260 ILE B CA 1
ATOM 5278 C C . ILE B 1 260 ? -20.875 -10.805 -7.309 1 92.44 260 ILE B C 1
ATOM 5280 O O . ILE B 1 260 ? -20.344 -10.523 -6.238 1 92.44 260 ILE B O 1
ATOM 5284 N N . PHE B 1 261 ? -20.297 -10.766 -8.477 1 92.81 261 PHE B N 1
ATOM 5285 C CA . PHE B 1 261 ? -18.906 -10.352 -8.594 1 92.81 261 PHE B CA 1
ATOM 5286 C C . PHE B 1 261 ? -18.719 -8.938 -8.055 1 92.81 261 PHE B C 1
ATOM 5288 O O . PHE B 1 261 ? -17.844 -8.695 -7.23 1 92.81 261 PHE B O 1
ATOM 5295 N N . LEU B 1 262 ? -19.547 -8.07 -8.477 1 94.69 262 LEU B N 1
ATOM 5296 C CA . LEU B 1 262 ? -19.5 -6.688 -8.023 1 94.69 262 LEU B CA 1
ATOM 5297 C C . LEU B 1 262 ? -19.812 -6.59 -6.539 1 94.69 262 LEU B C 1
ATOM 5299 O O . LEU B 1 262 ? -19.141 -5.852 -5.805 1 94.69 262 LEU B O 1
ATOM 5303 N N . GLY B 1 263 ? -20.79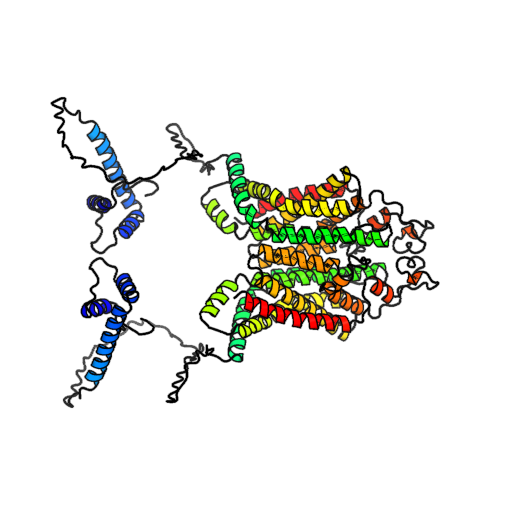7 -7.336 -6.133 1 95.5 263 GLY B N 1
ATOM 5304 C CA . GLY B 1 263 ? -21.188 -7.32 -4.734 1 95.5 263 GLY B CA 1
ATOM 5305 C C . GLY B 1 263 ? -20.094 -7.773 -3.793 1 95.5 263 GLY B C 1
ATOM 5306 O O . GLY B 1 263 ? -19.875 -7.168 -2.74 1 95.5 263 GLY B O 1
ATOM 5307 N N . VAL B 1 264 ? -19.375 -8.766 -4.148 1 96.12 264 VAL B N 1
ATOM 5308 C CA . VAL B 1 264 ? -18.297 -9.297 -3.318 1 96.12 264 VAL B CA 1
ATOM 5309 C C . VAL B 1 264 ? -17.172 -8.281 -3.223 1 96.12 264 VAL B C 1
ATOM 5311 O O . VAL B 1 264 ? -16.609 -8.062 -2.145 1 96.12 264 VAL B O 1
ATOM 5314 N N . ASN B 1 265 ? -16.828 -7.68 -4.344 1 96.5 265 ASN B N 1
ATOM 5315 C CA . ASN B 1 265 ? -15.766 -6.684 -4.34 1 96.5 265 ASN B CA 1
ATOM 5316 C C . ASN B 1 265 ? -16.141 -5.461 -3.512 1 96.5 265 ASN B C 1
ATOM 5318 O O . ASN B 1 265 ? -15.305 -4.895 -2.807 1 96.5 265 ASN B O 1
ATOM 5322 N N . LEU B 1 266 ? -17.359 -5.043 -3.613 1 96.5 266 LEU B N 1
ATOM 5323 C CA . LEU B 1 266 ? -17.797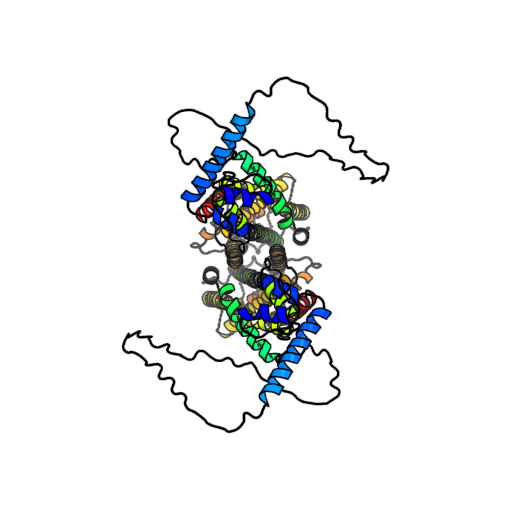 -3.908 -2.814 1 96.5 266 LEU B CA 1
ATOM 5324 C C . LEU B 1 266 ? -17.828 -4.262 -1.331 1 96.5 266 LEU B C 1
ATOM 5326 O O . LEU B 1 266 ? -17.5 -3.432 -0.484 1 96.5 266 LEU B O 1
ATOM 5330 N N . LEU B 1 267 ? -18.266 -5.473 -1.052 1 96.88 267 LEU B N 1
ATOM 5331 C CA . LEU B 1 267 ? -18.219 -5.934 0.331 1 96.88 267 LEU B CA 1
ATOM 5332 C C . LEU B 1 267 ? -16.797 -5.949 0.857 1 96.88 267 LEU B C 1
ATOM 5334 O O . LEU B 1 267 ? -16.547 -5.543 1.994 1 96.88 267 LEU B O 1
ATOM 5338 N N . PHE B 1 268 ? -15.891 -6.398 0.064 1 97.56 268 PHE B N 1
ATOM 5339 C CA . PHE B 1 268 ? -14.477 -6.395 0.415 1 97.56 268 PHE B CA 1
ATOM 5340 C C . PHE B 1 268 ? -13.992 -4.98 0.699 1 97.56 268 PHE B C 1
ATOM 5342 O O . PHE B 1 268 ? -13.297 -4.742 1.688 1 97.56 268 PHE B O 1
ATOM 5349 N N . CYS B 1 269 ? -14.367 -4.047 -0.134 1 96.56 269 CYS B N 1
ATOM 5350 C CA . CYS B 1 269 ? -13.977 -2.652 0.042 1 96.56 269 CYS B CA 1
ATOM 5351 C C . CYS B 1 269 ? -14.516 -2.094 1.352 1 96.56 269 CYS B C 1
ATOM 5353 O O . CYS B 1 269 ? -13.828 -1.338 2.041 1 96.56 269 CYS B O 1
ATOM 5355 N N . THR B 1 270 ? -15.703 -2.473 1.651 1 96.12 270 THR B N 1
ATOM 5356 C CA . THR B 1 270 ? -16.297 -1.981 2.887 1 96.12 270 THR B CA 1
ATOM 5357 C C . THR B 1 270 ? -15.602 -2.58 4.102 1 96.12 270 THR B C 1
ATOM 5359 O O . THR B 1 270 ? -15.453 -1.912 5.129 1 96.12 270 THR B O 1
ATOM 5362 N N . VAL B 1 271 ? -15.25 -3.809 4.004 1 97.19 271 VAL B N 1
ATOM 5363 C CA . VAL B 1 271 ? -14.492 -4.434 5.082 1 97.19 271 VAL B CA 1
ATOM 5364 C C . VAL B 1 271 ? -13.141 -3.746 5.23 1 97.19 271 VAL B C 1
ATOM 5366 O O . VAL B 1 271 ? -12.703 -3.447 6.348 1 97.19 271 VAL B O 1
ATOM 5369 N N . ALA B 1 272 ? -12.492 -3.521 4.105 1 96.75 272 ALA B N 1
ATOM 5370 C CA . ALA B 1 272 ? -11.219 -2.799 4.125 1 96.75 272 ALA B CA 1
ATOM 5371 C C . ALA B 1 272 ? -11.391 -1.416 4.75 1 96.75 272 ALA B C 1
ATOM 5373 O O . ALA B 1 272 ? -10.539 -0.969 5.523 1 96.75 272 ALA B O 1
ATOM 5374 N N . GLN B 1 273 ? -12.414 -0.774 4.438 1 94.12 273 GLN B N 1
ATOM 5375 C CA . GLN B 1 273 ? -12.711 0.527 5.023 1 94.12 273 GLN B CA 1
ATOM 5376 C C . GLN B 1 273 ? -12.867 0.423 6.539 1 94.12 273 GLN B C 1
ATOM 5378 O O . GLN B 1 273 ? -12.461 1.32 7.273 1 94.12 273 GLN B O 1
ATOM 5383 N N . SER B 1 274 ? -13.516 -0.6 6.965 1 95.69 274 SER B N 1
ATOM 5384 C CA . SER B 1 274 ? -13.703 -0.799 8.398 1 95.69 274 SER B CA 1
ATOM 5385 C C . SER B 1 274 ? -12.367 -0.924 9.125 1 95.69 274 SER B C 1
ATOM 5387 O O . SER B 1 274 ? -12.195 -0.389 10.219 1 95.69 274 SER B O 1
ATOM 5389 N N . ILE B 1 275 ? -11.461 -1.589 8.516 1 96.75 275 ILE B N 1
ATOM 5390 C CA . ILE B 1 275 ? -10.125 -1.702 9.078 1 96.75 275 ILE B CA 1
ATOM 5391 C C . ILE B 1 275 ? -9.461 -0.328 9.109 1 96.75 275 ILE B C 1
ATOM 5393 O O . ILE B 1 275 ? -8.797 0.023 10.086 1 96.75 275 ILE B O 1
ATOM 5397 N N . GLY B 1 276 ? -9.672 0.418 8.086 1 94.38 276 GLY B N 1
ATOM 5398 C CA . GLY B 1 276 ? -9.156 1.775 8.055 1 94.38 276 GLY B CA 1
ATOM 5399 C C . GLY B 1 276 ? -9.711 2.656 9.156 1 94.38 276 GLY B C 1
ATOM 5400 O O . GLY B 1 276 ? -8.984 3.469 9.734 1 94.38 276 GLY B O 1
ATOM 5401 N N . HIS B 1 277 ? -10.977 2.488 9.414 1 92.31 277 HIS B N 1
ATOM 5402 C CA . HIS B 1 277 ? -11.586 3.25 10.5 1 92.31 277 HIS B CA 1
ATOM 5403 C C . HIS B 1 277 ? -10.945 2.918 11.836 1 92.31 277 HIS B C 1
ATOM 5405 O O . HIS B 1 277 ? -10.68 3.812 12.641 1 92.31 277 HIS B O 1
ATOM 5411 N N . ILE B 1 278 ? -10.688 1.707 12.055 1 94.94 278 ILE B N 1
ATOM 5412 C CA . ILE B 1 278 ? -10.094 1.263 13.312 1 94.94 278 ILE B CA 1
ATOM 5413 C C . ILE B 1 278 ? -8.672 1.801 13.438 1 94.94 278 ILE B C 1
ATOM 5415 O O . ILE B 1 278 ? -8.305 2.375 14.461 1 94.94 278 ILE B O 1
ATOM 5419 N N . ILE B 1 279 ? -7.895 1.707 12.375 1 95.31 279 ILE B N 1
ATOM 5420 C CA . ILE B 1 279 ? -6.508 2.156 12.391 1 95.31 279 ILE B CA 1
ATOM 5421 C C . ILE B 1 279 ? -6.457 3.676 12.531 1 95.31 279 ILE B C 1
ATOM 5423 O O . ILE B 1 279 ? -5.695 4.207 13.344 1 95.31 279 ILE B O 1
ATOM 5427 N N . GLY B 1 280 ? -7.25 4.34 11.773 1 91.38 280 GLY B N 1
ATOM 5428 C CA . GLY B 1 280 ? -7.273 5.793 11.805 1 91.38 280 GLY B CA 1
ATOM 5429 C C . GLY B 1 280 ? -7.691 6.352 13.156 1 91.38 280 GLY B C 1
ATOM 5430 O O . GLY B 1 280 ? -7.172 7.379 13.594 1 91.38 280 GLY B O 1
ATOM 5431 N N . THR B 1 281 ? -8.594 5.691 13.75 1 88.81 281 THR B N 1
ATOM 5432 C CA . THR B 1 281 ? -9.078 6.156 15.039 1 88.81 281 THR B CA 1
ATOM 5433 C C . THR B 1 281 ? -8.109 5.758 16.156 1 88.81 281 THR B C 1
ATOM 5435 O O . THR B 1 281 ? -7.883 6.523 17.094 1 88.81 281 THR B O 1
ATOM 5438 N N . ALA B 1 282 ? -7.516 4.645 16.078 1 91.44 282 ALA B N 1
ATOM 5439 C CA . ALA B 1 282 ? -6.656 4.109 17.125 1 91.44 282 ALA B CA 1
ATOM 5440 C C . ALA B 1 282 ? -5.293 4.797 17.125 1 91.44 282 ALA B C 1
ATOM 5442 O O . ALA B 1 282 ? -4.691 4.996 18.188 1 91.44 282 ALA B O 1
ATOM 5443 N N . ILE B 1 283 ? -4.805 5.211 15.969 1 92 283 ILE B N 1
ATOM 5444 C CA . ILE B 1 283 ? -3.459 5.766 15.844 1 92 283 ILE B CA 1
ATOM 5445 C C . ILE B 1 283 ? -3.537 7.199 15.336 1 92 283 ILE B C 1
ATOM 5447 O O . ILE B 1 283 ? -3.861 7.438 14.164 1 92 283 ILE B O 1
ATOM 5451 N N . PRO B 1 284 ? -3.129 8.109 16.094 1 86 284 PRO B N 1
ATOM 5452 C CA . PRO B 1 284 ? -3.23 9.516 15.688 1 86 284 PRO B CA 1
ATOM 5453 C C . PRO B 1 284 ? -2.109 9.938 14.742 1 86 284 PRO B C 1
ATOM 5455 O O . PRO B 1 284 ? -2.287 10.859 13.945 1 86 284 PRO B O 1
ATOM 5458 N N . ASP B 1 285 ? -1.003 9.234 14.766 1 88.12 285 ASP B N 1
ATOM 5459 C CA . ASP B 1 285 ? 0.115 9.57 13.891 1 88.12 285 ASP B CA 1
ATOM 5460 C C . ASP B 1 285 ? -0.12 9.047 12.477 1 88.12 285 ASP B C 1
ATOM 5462 O O . ASP B 1 285 ? -0.347 7.848 12.281 1 88.12 285 ASP B O 1
ATOM 5466 N N . MET B 1 286 ? -0.087 9.922 11.531 1 88.25 286 MET B N 1
ATOM 5467 C CA . MET B 1 286 ? -0.394 9.578 10.148 1 88.25 286 MET B CA 1
ATOM 5468 C C . MET B 1 286 ? 0.608 8.562 9.602 1 88.25 286 MET B C 1
ATOM 5470 O O . MET B 1 286 ? 0.22 7.566 8.992 1 88.25 286 MET B O 1
ATOM 5474 N N . LYS B 1 287 ? 1.845 8.789 9.812 1 88.12 287 LYS B N 1
ATOM 5475 C CA . LYS B 1 287 ? 2.873 7.891 9.289 1 88.12 287 LYS B CA 1
ATOM 5476 C C . LYS B 1 287 ? 2.73 6.492 9.883 1 88.12 287 LYS B C 1
ATOM 5478 O O . LYS B 1 287 ? 2.779 5.496 9.156 1 88.12 287 LYS B O 1
ATOM 5483 N N . LEU B 1 288 ? 2.561 6.488 11.18 1 90.69 288 LEU B N 1
ATOM 5484 C CA . LEU B 1 288 ? 2.418 5.199 11.852 1 90.69 288 LEU B CA 1
ATOM 5485 C C . LEU B 1 288 ? 1.149 4.488 11.391 1 90.69 288 LEU B C 1
ATOM 5487 O O . LEU B 1 288 ? 1.139 3.264 11.242 1 90.69 288 LEU B O 1
ATOM 5491 N N . SER B 1 289 ? 0.083 5.246 11.211 1 93.56 289 SER B N 1
ATOM 5492 C CA . SER B 1 289 ? -1.156 4.656 10.711 1 93.56 289 SER B CA 1
ATOM 5493 C C . SER B 1 289 ? -0.956 4.023 9.344 1 93.56 289 SER B C 1
ATOM 5495 O O . SER B 1 289 ? -1.408 2.9 9.102 1 93.56 289 SER B O 1
ATOM 5497 N N . LEU B 1 290 ? -0.234 4.684 8.508 1 94.44 290 LEU B N 1
ATOM 5498 C CA . LEU B 1 290 ? -0.034 4.199 7.148 1 94.44 290 LEU B CA 1
ATOM 5499 C C . LEU B 1 290 ? 0.914 3.004 7.133 1 94.44 290 LEU B C 1
ATOM 5501 O O . LEU B 1 290 ? 0.745 2.084 6.328 1 94.44 290 LEU B O 1
ATOM 5505 N N . THR B 1 291 ? 1.896 3.018 7.988 1 93 291 THR B N 1
ATOM 5506 C CA . THR B 1 291 ? 2.781 1.861 8.086 1 93 291 THR B CA 1
ATOM 5507 C C . THR B 1 291 ? 2.023 0.645 8.617 1 93 291 THR B C 1
ATOM 5509 O O . THR B 1 291 ? 2.287 -0.485 8.195 1 93 291 THR B O 1
ATOM 5512 N N . THR B 1 292 ? 1.1 0.913 9.5 1 95.81 292 THR B N 1
ATOM 5513 C CA . THR B 1 292 ? 0.266 -0.171 10.016 1 95.81 292 THR B CA 1
ATOM 5514 C C . THR B 1 292 ? -0.632 -0.726 8.906 1 95.81 292 THR B C 1
ATOM 5516 O O . THR B 1 292 ? -0.891 -1.931 8.859 1 95.81 292 THR B O 1
ATOM 5519 N N . VAL B 1 293 ? -1.105 0.176 8.078 1 96.31 293 VAL B N 1
ATOM 5520 C CA . VAL B 1 293 ? -1.892 -0.258 6.93 1 96.31 293 VAL B CA 1
ATOM 5521 C C . VAL B 1 293 ? -1.053 -1.179 6.047 1 96.31 293 VAL B C 1
ATOM 5523 O O . VAL B 1 293 ? -1.507 -2.256 5.652 1 96.31 293 VAL B O 1
ATOM 5526 N N . SER B 1 294 ? 0.156 -0.727 5.746 1 95.44 294 SER B N 1
ATOM 5527 C CA . SER B 1 294 ? 1.056 -1.534 4.93 1 95.44 294 SER B CA 1
ATOM 5528 C C . SER B 1 294 ? 1.349 -2.877 5.59 1 95.44 294 SER B C 1
ATOM 5530 O O . SER B 1 294 ? 1.431 -3.902 4.914 1 95.44 294 SER B O 1
ATOM 5532 N N . PHE B 1 295 ? 1.487 -2.842 6.902 1 95.94 295 PHE B N 1
ATOM 5533 C CA . PHE B 1 295 ? 1.732 -4.062 7.664 1 95.94 295 PHE B CA 1
ATOM 5534 C C . PHE B 1 295 ? 0.569 -5.035 7.52 1 95.94 295 PHE B C 1
ATOM 5536 O O . PHE B 1 295 ? 0.766 -6.195 7.16 1 95.94 295 PHE B O 1
ATOM 5543 N N . TYR B 1 296 ? -0.591 -4.559 7.793 1 97.12 296 TYR B N 1
ATOM 5544 C CA . TYR B 1 296 ? -1.766 -5.422 7.766 1 97.12 296 TYR B CA 1
ATOM 5545 C C . TYR B 1 296 ? -2.021 -5.945 6.355 1 97.12 296 TYR B C 1
ATOM 5547 O O . TYR B 1 296 ? -2.322 -7.125 6.172 1 97.12 296 TYR B O 1
ATOM 5555 N N . MET B 1 297 ? -1.952 -5.094 5.328 1 96.69 297 MET B N 1
ATOM 5556 C CA . MET B 1 297 ? -2.229 -5.512 3.957 1 96.69 297 MET B CA 1
ATOM 5557 C C . MET B 1 297 ? -1.177 -6.5 3.467 1 96.69 297 MET B C 1
ATOM 5559 O O . MET B 1 297 ? -1.491 -7.43 2.723 1 96.69 297 MET B O 1
ATOM 5563 N N . SER B 1 298 ? 0.079 -6.219 3.879 1 95.56 298 SER B N 1
ATOM 5564 C CA . SER B 1 298 ? 1.118 -7.176 3.506 1 95.56 298 SER B CA 1
ATOM 5565 C C . SER B 1 298 ? 0.896 -8.523 4.18 1 95.56 298 SER B C 1
ATOM 5567 O O . SER B 1 298 ? 1.061 -9.57 3.551 1 95.56 298 SER B O 1
ATOM 5569 N N . PHE B 1 299 ? 0.514 -8.461 5.426 1 94.62 299 PHE B N 1
ATOM 5570 C CA . PHE B 1 299 ? 0.176 -9.688 6.145 1 94.62 299 PHE B CA 1
ATOM 5571 C C . PHE B 1 299 ? -0.959 -10.422 5.449 1 94.62 299 PHE B C 1
ATOM 5573 O O . PHE B 1 299 ? -0.878 -11.633 5.234 1 94.62 299 PHE B O 1
ATOM 5580 N N . SER B 1 300 ? -1.952 -9.688 5.086 1 95.5 300 SER B N 1
ATOM 5581 C CA . SER B 1 300 ? -3.115 -10.281 4.434 1 95.5 300 SER B CA 1
ATOM 5582 C C . SER B 1 300 ? -2.754 -10.836 3.059 1 95.5 300 SER B C 1
ATOM 5584 O O . SER B 1 300 ? -3.322 -11.836 2.619 1 95.5 300 SER B O 1
ATOM 5586 N N . LEU B 1 301 ? -1.822 -10.203 2.375 1 93.88 301 LEU B N 1
ATOM 5587 C CA . LEU B 1 301 ? -1.4 -10.625 1.045 1 93.88 301 LEU B CA 1
ATOM 5588 C C . LEU B 1 301 ? -0.643 -11.953 1.111 1 93.88 301 LEU B C 1
ATOM 5590 O O . LEU B 1 301 ? -0.85 -12.828 0.274 1 93.88 301 LEU B O 1
ATOM 5594 N N . VAL B 1 302 ? 0.173 -12.102 2.119 1 91.19 302 VAL B N 1
ATOM 5595 C CA . VAL B 1 302 ? 0.976 -13.312 2.27 1 91.19 302 VAL B CA 1
ATOM 5596 C C . VAL B 1 302 ? 0.061 -14.516 2.469 1 91.19 302 VAL B C 1
ATOM 5598 O O . VAL B 1 302 ? 0.338 -15.602 1.958 1 91.19 302 VAL B O 1
ATOM 5601 N N . PHE B 1 303 ? -1.02 -14.312 3.09 1 91.62 303 PHE B N 1
ATOM 5602 C CA . PHE B 1 303 ? -1.909 -15.422 3.418 1 91.62 303 PHE B CA 1
ATOM 5603 C C . PHE B 1 303 ? -3.109 -15.445 2.48 1 91.62 303 PHE B C 1
ATOM 5605 O O . PHE B 1 303 ? -4.137 -16.047 2.795 1 91.62 303 PHE B O 1
ATOM 5612 N N . SER B 1 304 ? -3.053 -14.711 1.402 1 90.81 304 SER B N 1
ATOM 5613 C CA . SER B 1 304 ? -4.156 -14.664 0.446 1 90.81 304 SER B CA 1
ATOM 5614 C C . SER B 1 304 ? -4.367 -16.031 -0.214 1 90.81 304 SER B C 1
ATOM 5616 O O . SER B 1 304 ? -5.488 -16.375 -0.589 1 90.81 304 SER B O 1
ATOM 5618 N N . GLY B 1 305 ? -3.303 -16.859 -0.373 1 88 305 GLY B N 1
ATOM 5619 C CA . GLY B 1 305 ? -3.369 -18.141 -1.045 1 88 305 GLY B CA 1
ATOM 5620 C C . GLY B 1 305 ? -2.736 -18.125 -2.424 1 88 305 GLY B C 1
ATOM 5621 O O . GLY B 1 305 ? -2.498 -19.188 -3.014 1 88 305 GLY B O 1
ATOM 5622 N N . PHE B 1 306 ? -2.471 -16.969 -2.9 1 89.94 306 PHE B N 1
ATOM 5623 C CA . PHE B 1 306 ? -1.848 -16.875 -4.215 1 89.94 306 PHE B CA 1
ATOM 5624 C C . PHE B 1 306 ? -0.329 -16.922 -4.102 1 89.94 306 PHE B C 1
ATOM 5626 O O . PHE B 1 306 ? 0.337 -17.625 -4.871 1 89.94 306 PHE B O 1
ATOM 5633 N N . LEU B 1 307 ? 0.217 -16.219 -3.094 1 87.31 307 LEU B N 1
ATOM 5634 C CA . LEU B 1 307 ? 1.667 -16.109 -2.971 1 87.31 307 LEU B CA 1
ATOM 5635 C C . LEU B 1 307 ? 2.252 -17.375 -2.361 1 87.31 307 LEU B C 1
ATOM 5637 O O . LEU B 1 307 ? 3.293 -17.859 -2.811 1 87.31 307 LEU B O 1
ATOM 5641 N N . ASN B 1 308 ? 1.553 -17.828 -1.345 1 81.38 308 ASN B N 1
ATOM 5642 C CA . ASN B 1 308 ? 2 -19.031 -0.658 1 81.38 308 ASN B CA 1
ATOM 5643 C C . ASN B 1 308 ? 0.899 -20.094 -0.601 1 81.38 308 ASN B C 1
ATOM 5645 O O . ASN B 1 308 ? -0.158 -19.859 -0.01 1 81.38 308 ASN B O 1
ATOM 5649 N N . THR B 1 309 ? 1.232 -21.172 -1.263 1 77.19 309 THR B N 1
ATOM 5650 C CA . THR B 1 309 ? 0.218 -22.219 -1.304 1 77.19 309 THR B CA 1
ATOM 5651 C C . THR B 1 309 ? 0.529 -23.312 -0.288 1 77.19 309 THR B C 1
ATOM 5653 O O . THR B 1 309 ? -0.375 -24 0.175 1 77.19 309 THR B O 1
ATOM 5656 N N . HIS B 1 310 ? 1.762 -23.406 0.067 1 76.94 310 HIS B N 1
ATOM 5657 C CA . HIS B 1 310 ? 2.125 -24.469 0.998 1 76.94 310 HIS B CA 1
ATOM 5658 C C . HIS B 1 310 ? 2.623 -23.906 2.32 1 76.94 310 HIS B C 1
ATOM 5660 O O . HIS B 1 310 ? 3.791 -23.531 2.438 1 76.94 310 HIS B O 1
ATOM 5666 N N . LEU B 1 311 ? 1.716 -23.719 3.141 1 78.19 311 LEU B N 1
ATOM 5667 C CA . LEU B 1 311 ? 2.02 -23.203 4.473 1 78.19 311 LEU B CA 1
ATOM 5668 C C . LEU B 1 311 ? 2.191 -24.344 5.465 1 78.19 311 LEU B C 1
ATOM 5670 O O . LEU B 1 311 ? 1.506 -25.375 5.371 1 78.19 311 LEU B O 1
ATOM 5674 N N . PRO B 1 312 ? 3.225 -24.141 6.316 1 80.38 312 PRO B N 1
ATOM 5675 C CA . PRO B 1 312 ? 3.311 -25.125 7.391 1 80.38 312 PRO B CA 1
ATOM 5676 C C . PRO B 1 312 ? 2.023 -25.219 8.203 1 80.38 312 PRO B C 1
ATOM 5678 O O . PRO B 1 312 ? 1.309 -24.234 8.359 1 80.38 312 PRO B O 1
ATOM 5681 N N . ASN B 1 313 ? 1.716 -26.359 8.734 1 81.62 313 ASN B N 1
ATOM 5682 C CA . ASN B 1 313 ? 0.448 -26.641 9.398 1 81.62 313 ASN B CA 1
ATOM 5683 C C . ASN B 1 313 ? 0.24 -25.75 10.617 1 81.62 313 ASN B C 1
ATOM 5685 O O . ASN B 1 313 ? -0.887 -25.359 10.914 1 81.62 313 ASN B O 1
ATOM 5689 N N . TRP B 1 314 ? 1.244 -25.344 11.273 1 84.31 314 TRP B N 1
ATOM 5690 C CA . TRP B 1 314 ? 1.09 -24.594 12.516 1 84.31 314 TRP B CA 1
ATOM 5691 C C . TRP B 1 314 ? 0.776 -23.125 12.227 1 84.31 314 TRP B C 1
ATOM 5693 O O . TRP B 1 314 ? 0.316 -22.391 13.109 1 84.31 314 TRP B O 1
ATOM 5703 N N . ILE B 1 315 ? 0.962 -22.641 10.977 1 87 315 ILE B N 1
ATOM 5704 C CA . ILE B 1 315 ? 0.691 -21.234 10.656 1 87 315 ILE B CA 1
ATOM 5705 C C . ILE B 1 315 ? -0.504 -21.156 9.711 1 87 315 ILE B C 1
ATOM 5707 O O . ILE B 1 315 ? -0.986 -20.062 9.406 1 87 315 ILE B O 1
ATOM 5711 N N . LYS B 1 316 ? -1.072 -22.188 9.328 1 85.12 316 LYS B N 1
ATOM 5712 C CA . LYS B 1 316 ? -2.176 -22.25 8.375 1 85.12 316 LYS B CA 1
ATOM 5713 C C . LYS B 1 316 ? -3.391 -21.484 8.891 1 85.12 316 LYS B C 1
ATOM 5715 O O . LYS B 1 316 ? -4.156 -20.922 8.109 1 85.12 316 LYS B O 1
ATOM 5720 N N . TRP B 1 317 ? -3.521 -21.375 10.25 1 87.5 317 TRP B N 1
ATOM 5721 C CA . TRP B 1 317 ? -4.672 -20.703 10.836 1 87.5 317 TRP B CA 1
ATOM 5722 C C . TRP B 1 317 ? -4.605 -19.203 10.586 1 87.5 317 TRP B C 1
ATOM 5724 O O . TRP B 1 317 ? -5.613 -18.5 10.688 1 87.5 317 TRP B O 1
ATOM 5734 N N . ALA B 1 318 ? -3.475 -18.703 10.188 1 89.06 318 ALA B N 1
ATOM 5735 C CA . ALA B 1 318 ? -3.295 -17.266 9.977 1 89.06 318 ALA B CA 1
ATOM 5736 C C . ALA B 1 318 ? -4.039 -16.797 8.734 1 89.06 318 ALA B C 1
ATOM 5738 O O . ALA B 1 318 ? -4.309 -15.602 8.578 1 89.06 318 ALA B O 1
ATOM 5739 N N . LYS B 1 319 ? -4.363 -17.703 7.84 1 88.88 319 LYS B N 1
ATOM 5740 C CA . LYS B 1 319 ? -5.086 -17.344 6.625 1 88.88 319 LYS B CA 1
ATOM 5741 C C . LYS B 1 319 ? -6.48 -16.812 6.953 1 88.88 319 LYS B C 1
ATOM 5743 O O . LYS B 1 319 ? -7.051 -16.031 6.191 1 88.88 319 LYS B O 1
ATOM 5748 N N . TYR B 1 320 ? -7.016 -17.125 8.188 1 88.12 320 TYR B N 1
ATOM 5749 C CA . TYR B 1 320 ? -8.359 -16.703 8.562 1 88.12 320 TYR B CA 1
ATOM 5750 C C . TYR B 1 320 ? -8.359 -15.258 9.062 1 88.12 320 TYR B C 1
ATOM 5752 O O . TYR B 1 320 ? -9.422 -14.641 9.172 1 88.12 320 TYR B O 1
ATOM 5760 N N . LEU B 1 321 ? -7.211 -14.758 9.188 1 90.94 321 LEU B N 1
ATOM 5761 C CA . LEU B 1 321 ? -7.102 -13.367 9.602 1 90.94 321 LEU B CA 1
ATOM 5762 C C . LEU B 1 321 ? -6.914 -12.453 8.391 1 90.94 321 LEU B C 1
ATOM 5764 O O . LEU B 1 321 ? -6.945 -11.227 8.523 1 90.94 321 LEU B O 1
ATOM 5768 N N . SER B 1 322 ? -6.754 -13.062 7.273 1 94.06 322 SER B N 1
ATOM 5769 C CA . SER B 1 322 ? -6.523 -12.297 6.051 1 94.06 322 SER B CA 1
ATOM 5770 C C . SER B 1 322 ? -7.836 -11.992 5.336 1 94.06 322 SER B C 1
ATOM 5772 O O . SER B 1 322 ? -8.562 -12.906 4.938 1 94.06 322 SER B O 1
ATOM 5774 N N . ILE B 1 323 ? -8.094 -10.711 5.113 1 95.62 323 ILE B N 1
ATOM 5775 C CA . ILE B 1 323 ? -9.312 -10.328 4.414 1 95.62 323 ILE B CA 1
ATOM 5776 C C . ILE B 1 323 ? -9.156 -10.602 2.918 1 95.62 323 ILE B C 1
ATOM 5778 O O . ILE B 1 323 ? -10.141 -10.82 2.211 1 95.62 323 ILE B O 1
ATOM 5782 N N . VAL B 1 324 ? -7.938 -10.602 2.479 1 95.94 324 VAL B N 1
ATOM 5783 C CA . VAL B 1 324 ? -7.664 -10.828 1.063 1 95.94 324 VAL B CA 1
ATOM 5784 C C . VAL B 1 324 ? -7.941 -12.289 0.71 1 95.94 324 VAL B C 1
ATOM 5786 O O . VAL B 1 324 ? -8.398 -12.586 -0.396 1 95.94 324 VAL B O 1
ATOM 5789 N N . HIS B 1 325 ? -7.742 -13.18 1.666 1 94.94 325 HIS B N 1
ATOM 5790 C CA . HIS B 1 325 ? -7.977 -14.602 1.441 1 94.94 325 HIS B CA 1
ATOM 5791 C C . HIS B 1 325 ? -9.438 -14.867 1.084 1 94.94 325 HIS B C 1
ATOM 5793 O O . HIS B 1 325 ? -9.719 -15.625 0.153 1 94.94 325 HIS B O 1
ATOM 5799 N N . TYR B 1 326 ? -10.359 -14.211 1.734 1 95.44 326 TYR B N 1
ATOM 5800 C CA . TYR B 1 326 ? -11.781 -14.453 1.523 1 95.44 326 TYR B CA 1
ATOM 5801 C C . TYR B 1 326 ? -12.234 -13.891 0.186 1 95.44 326 TYR B C 1
ATOM 5803 O O . TYR B 1 326 ? -13 -14.531 -0.54 1 95.44 326 TYR B O 1
ATOM 5811 N N . ALA B 1 327 ? -11.742 -12.695 -0.073 1 95.88 327 ALA B N 1
ATOM 5812 C CA . ALA B 1 327 ? -12.102 -12.094 -1.357 1 95.88 327 ALA B CA 1
ATOM 5813 C C . ALA B 1 327 ? -11.477 -12.867 -2.514 1 95.88 327 ALA B C 1
ATOM 5815 O O . ALA B 1 327 ? -12.141 -13.133 -3.521 1 95.88 327 ALA B O 1
ATOM 5816 N N . PHE B 1 328 ? -10.242 -13.219 -2.391 1 94.5 328 PHE B N 1
ATOM 5817 C CA . PHE B 1 328 ? -9.523 -13.961 -3.416 1 94.5 328 PHE B CA 1
ATOM 5818 C C . PHE B 1 328 ? -10.188 -15.305 -3.686 1 94.5 328 PHE B C 1
ATOM 5820 O O . PHE B 1 328 ? -10.406 -15.68 -4.84 1 94.5 328 PHE B O 1
ATOM 5827 N N . GLY B 1 329 ? -10.547 -15.992 -2.643 1 92.88 329 GLY B N 1
ATOM 5828 C CA . GLY B 1 329 ? -11.195 -17.281 -2.791 1 92.88 329 GLY B CA 1
ATOM 5829 C C . GLY B 1 329 ? -12.547 -17.203 -3.473 1 92.88 329 GLY B C 1
ATOM 5830 O O . GLY B 1 329 ? -12.828 -17.953 -4.402 1 92.88 329 GLY B O 1
ATOM 5831 N N . CYS B 1 330 ? -13.328 -16.297 -3.059 1 94.25 330 CYS B N 1
ATOM 5832 C CA . CYS B 1 330 ? -14.664 -16.125 -3.619 1 94.25 330 CYS B CA 1
ATOM 5833 C C . CYS B 1 330 ? -14.594 -15.727 -5.09 1 94.25 330 CYS B C 1
ATOM 5835 O O . CYS B 1 330 ? -15.273 -16.312 -5.93 1 94.25 330 CYS B O 1
ATOM 5837 N N . LEU B 1 331 ? -13.758 -14.844 -5.434 1 93.06 331 LEU B N 1
ATOM 5838 C CA . LEU B 1 331 ? -13.68 -14.305 -6.789 1 93.06 331 LEU B CA 1
ATOM 5839 C C . LEU B 1 331 ? -13.102 -15.344 -7.75 1 93.06 331 LEU B C 1
ATOM 5841 O O . LEU B 1 331 ? -13.477 -15.383 -8.922 1 93.06 331 LEU B O 1
ATOM 5845 N N . ASN B 1 332 ? -12.172 -16.141 -7.246 1 90.81 332 ASN B N 1
ATOM 5846 C CA . ASN B 1 332 ? -11.625 -17.203 -8.102 1 90.81 332 ASN B CA 1
ATOM 5847 C C . ASN B 1 332 ? -12.68 -18.25 -8.43 1 90.81 332 ASN B C 1
ATOM 5849 O O . ASN B 1 332 ? -12.734 -18.75 -9.555 1 90.81 332 ASN B O 1
ATOM 5853 N N . ILE B 1 333 ? -13.469 -18.609 -7.422 1 89.88 333 ILE B N 1
ATOM 5854 C CA . ILE B 1 333 ? -14.531 -19.578 -7.656 1 89.88 333 ILE B CA 1
ATOM 5855 C C . ILE B 1 333 ? -15.523 -19.031 -8.68 1 89.88 333 ILE B C 1
ATOM 5857 O O . ILE B 1 333 ? -15.938 -19.734 -9.602 1 89.88 333 ILE B O 1
ATOM 5861 N N . LEU B 1 334 ? -15.82 -17.734 -8.57 1 88 334 LEU B N 1
ATOM 5862 C CA . LEU B 1 334 ? -16.797 -17.109 -9.453 1 88 334 LEU B CA 1
ATOM 5863 C C . LEU B 1 334 ? -16.234 -16.969 -10.867 1 88 334 LEU B C 1
ATOM 5865 O O . LEU B 1 334 ? -16.953 -17.109 -11.844 1 88 334 LEU B O 1
ATOM 5869 N N . SER B 1 335 ? -14.977 -16.656 -10.961 1 83.94 335 SER B N 1
ATOM 5870 C CA . SER B 1 335 ? -14.359 -16.438 -12.258 1 83.94 335 SER B CA 1
ATOM 5871 C C . SER B 1 335 ? -14.141 -17.75 -13 1 83.94 335 SER B C 1
ATOM 5873 O O . SER B 1 335 ? -14.094 -17.781 -14.234 1 83.94 335 SER B O 1
ATOM 5875 N N . THR B 1 336 ? -13.992 -18.828 -12.297 1 80.56 336 THR B N 1
ATOM 5876 C CA . THR B 1 336 ? -13.719 -20.109 -12.938 1 80.56 336 THR B CA 1
ATOM 5877 C C . THR B 1 336 ? -14.992 -20.938 -13.055 1 80.56 336 THR B C 1
ATOM 5879 O O . THR B 1 336 ? -14.953 -22.094 -13.492 1 80.56 336 THR B O 1
ATOM 5882 N N . ASP B 1 337 ? -15.992 -20.219 -12.68 1 73.5 337 ASP B N 1
ATOM 5883 C CA . ASP B 1 337 ? -17.266 -20.922 -12.773 1 73.5 337 ASP B CA 1
ATOM 5884 C C . ASP B 1 337 ? -17.609 -21.25 -14.227 1 73.5 337 ASP B C 1
ATOM 5886 O O . ASP B 1 337 ? -17.672 -20.359 -15.07 1 73.5 337 ASP B O 1
ATOM 5890 N N . GLY B 1 338 ? -17.531 -22.484 -14.578 1 63.69 338 GLY B N 1
ATOM 5891 C CA . GLY B 1 338 ? -17.922 -22.922 -15.906 1 63.69 338 GLY B CA 1
ATOM 5892 C C . GLY B 1 338 ? -16.75 -23.281 -16.797 1 63.69 338 GLY B C 1
ATOM 5893 O O . GLY B 1 338 ? -16.938 -23.672 -17.953 1 63.69 338 GLY B O 1
ATOM 5894 N N . MET B 1 339 ? -15.617 -22.891 -16.266 1 66.69 339 MET B N 1
ATOM 5895 C CA . MET B 1 339 ? -14.453 -23.188 -17.094 1 66.69 339 MET B CA 1
ATOM 5896 C C . MET B 1 339 ? -14.227 -24.688 -17.203 1 66.69 339 MET B C 1
ATOM 5898 O O . MET B 1 339 ? -14.391 -25.422 -16.219 1 66.69 339 MET B O 1
ATOM 5902 N N . PRO B 1 340 ? -14.25 -25.125 -18.531 1 60.81 340 PRO B N 1
ATOM 5903 C CA . PRO B 1 340 ? -14.039 -26.562 -18.734 1 60.81 340 PRO B CA 1
ATOM 5904 C C . PRO B 1 340 ? -12.758 -27.062 -18.094 1 60.81 340 PRO B C 1
ATOM 5906 O O . PRO B 1 340 ? -11.891 -26.281 -17.703 1 60.81 340 PRO B O 1
ATOM 5909 N N . VAL B 1 341 ? -12.789 -28.469 -17.875 1 55.91 341 VAL B N 1
ATOM 5910 C CA . VAL B 1 341 ? -11.688 -29.25 -17.297 1 55.91 341 VAL B CA 1
ATOM 5911 C C . VAL B 1 341 ? -10.391 -28.906 -18.016 1 55.91 341 VAL B C 1
ATOM 5913 O O . VAL B 1 341 ? -10.383 -28.656 -19.234 1 55.91 341 VAL B O 1
ATOM 5916 N N . LEU B 1 342 ? -9.594 -28.359 -17.219 1 55.66 342 LEU B N 1
ATOM 5917 C CA . LEU B 1 342 ? -8.281 -28.016 -17.766 1 55.66 342 LEU B CA 1
ATOM 5918 C C . LEU B 1 342 ? -7.508 -29.281 -18.125 1 55.66 342 LEU B C 1
ATOM 5920 O O . LEU B 1 342 ? -7.504 -30.25 -17.359 1 55.66 342 LEU B O 1
ATOM 5924 N N . TRP B 1 343 ? -7.543 -29.734 -19.328 1 47.84 343 TRP B N 1
ATOM 5925 C CA . TRP B 1 343 ? -6.777 -30.891 -19.766 1 47.84 343 TRP B CA 1
ATOM 5926 C C . TRP B 1 343 ? -5.383 -30.891 -19.141 1 47.84 343 TRP B C 1
ATOM 5928 O O . TRP B 1 343 ? -4.703 -29.859 -19.125 1 47.84 343 TRP B O 1
ATOM 5938 N N . CYS B 1 344 ? -5.523 -31.875 -18.047 1 46.88 344 CYS B N 1
ATOM 5939 C CA . CYS B 1 344 ? -4.195 -32.125 -17.5 1 46.88 344 CYS B CA 1
ATOM 5940 C C . CYS B 1 344 ? -3.236 -32.594 -18.594 1 46.88 344 CYS B C 1
ATOM 5942 O O . CYS B 1 344 ? -3.525 -33.562 -19.312 1 46.88 344 CYS B O 1
ATOM 5944 N N . ASN B 1 345 ? -2.967 -32.031 -19.297 1 39.59 345 ASN B N 1
ATOM 5945 C CA . ASN B 1 345 ? -1.976 -32.719 -20.094 1 39.59 345 ASN B CA 1
ATOM 5946 C C . ASN B 1 345 ? -0.951 -33.438 -19.219 1 39.59 345 ASN B C 1
ATOM 5948 O O . ASN B 1 345 ? -0.821 -33.125 -18.031 1 39.59 345 ASN B O 1
ATOM 5952 N N . THR B 1 346 ? -0.37 -34.656 -19.453 1 36.44 346 THR B N 1
ATOM 5953 C CA . THR B 1 346 ? 0.519 -35.594 -18.812 1 36.44 346 THR B CA 1
ATOM 5954 C C . THR B 1 346 ? 1.324 -34.938 -17.703 1 36.44 346 THR B C 1
ATOM 5956 O O . THR B 1 346 ? 1.861 -35.594 -16.812 1 36.44 346 THR B O 1
ATOM 5959 N N . THR B 1 347 ? 1.757 -33.75 -17.797 1 37.53 347 THR B N 1
ATOM 5960 C CA . THR B 1 347 ? 2.836 -33.125 -17.031 1 37.53 347 THR B CA 1
ATOM 5961 C C . THR B 1 347 ? 2.309 -32.531 -15.734 1 37.53 347 THR B C 1
ATOM 5963 O O . THR B 1 347 ? 3.074 -31.984 -14.945 1 37.53 347 THR B O 1
ATOM 5966 N N . SER B 1 348 ? 0.965 -32.469 -15.398 1 42.38 348 SER B N 1
ATOM 5967 C CA . SER B 1 348 ? 0.338 -31.766 -14.281 1 42.38 348 SER B CA 1
ATOM 5968 C C . SER B 1 348 ? 0.261 -32.656 -13.047 1 42.38 348 SER B C 1
ATOM 5970 O O . SER B 1 348 ? -0.271 -32.25 -12.016 1 42.38 348 SER B O 1
ATOM 5972 N N . VAL B 1 349 ? 0.661 -33.781 -13.016 1 40.97 349 VAL B N 1
ATOM 5973 C CA . VAL B 1 349 ? 0.398 -34.719 -11.953 1 40.97 349 VAL B CA 1
ATOM 5974 C C . VAL B 1 349 ? 1.061 -34.25 -10.656 1 40.97 349 VAL B C 1
ATOM 5976 O O . VAL B 1 349 ? 0.497 -34.406 -9.57 1 40.97 349 VAL B O 1
ATOM 5979 N N . GLU B 1 350 ? 2.254 -33.969 -10.641 1 40.81 350 GLU B N 1
ATOM 5980 C CA . GLU B 1 350 ? 2.932 -33.781 -9.359 1 40.81 350 GLU B CA 1
ATOM 5981 C C . GLU B 1 350 ? 2.504 -32.469 -8.695 1 40.81 350 GLU B C 1
ATOM 5983 O O . GLU B 1 350 ? 2.617 -32.312 -7.477 1 40.81 350 GLU B O 1
ATOM 5988 N N . LEU B 1 351 ? 2.191 -31.375 -9.43 1 43.03 351 LEU B N 1
ATOM 5989 C CA . LEU B 1 351 ? 1.757 -30.141 -8.773 1 43.03 351 LEU B CA 1
ATOM 5990 C C . LEU B 1 351 ? 0.472 -30.375 -7.984 1 43.03 351 LEU B C 1
ATOM 5992 O O . LEU B 1 351 ? 0.224 -29.703 -6.984 1 43.03 351 LEU B O 1
ATOM 5996 N N . PHE B 1 352 ? -0.396 -31.266 -8.586 1 43.44 352 PHE B N 1
ATOM 5997 C CA . PHE B 1 352 ? -1.628 -31.703 -7.941 1 43.44 352 PHE B CA 1
ATOM 5998 C C . PHE B 1 352 ? -1.596 -33.219 -7.672 1 43.44 352 PHE B C 1
ATOM 6000 O O . PHE B 1 352 ? -1.589 -34 -8.609 1 43.44 352 PHE B O 1
ATOM 6007 N N . PRO B 1 353 ? -1.101 -33.625 -6.359 1 42.31 353 PRO B N 1
ATOM 6008 C CA . PRO B 1 353 ? -1.163 -35.062 -6.035 1 42.31 353 PRO B CA 1
ATOM 6009 C C . PRO B 1 353 ? -2.305 -35.781 -6.75 1 42.31 353 PRO B C 1
ATOM 6011 O O . PRO B 1 353 ? -2.244 -37 -6.953 1 42.31 353 PRO B O 1
ATOM 6014 N N . SER B 1 354 ? -3.289 -35.094 -7.012 1 40.62 354 SER B N 1
ATOM 6015 C CA . SER B 1 354 ? -4.398 -35.812 -7.613 1 40.62 354 SER B CA 1
ATOM 6016 C C . SER B 1 354 ? -4.086 -36.188 -9.055 1 40.62 354 SER B C 1
ATOM 6018 O O . SER B 1 354 ? -4.84 -36.938 -9.68 1 40.62 354 SER B O 1
ATOM 6020 N N . CYS B 1 355 ? -3.172 -35.438 -9.633 1 44.38 355 CYS B N 1
ATOM 6021 C CA . CYS B 1 355 ? -2.873 -35.844 -10.992 1 44.38 355 CYS B CA 1
ATOM 6022 C C . CYS B 1 355 ? -2.121 -37.188 -10.992 1 44.38 355 CYS B C 1
ATOM 6024 O O . CYS B 1 355 ? -1.733 -37.688 -12.047 1 44.38 355 CYS B O 1
ATOM 6026 N N . THR B 1 356 ? -1.485 -37.531 -9.898 1 41.44 356 THR B N 1
ATOM 6027 C CA . THR B 1 356 ? -0.753 -38.781 -9.914 1 41.44 356 THR B CA 1
ATOM 6028 C C . THR B 1 356 ? -1.555 -39.875 -10.633 1 41.44 356 THR B C 1
ATOM 6030 O O . THR B 1 356 ? -0.98 -40.75 -11.273 1 41.44 356 THR B O 1
ATOM 6033 N N . ALA B 1 357 ? -2.617 -40.25 -9.961 1 38.28 357 ALA B N 1
ATOM 6034 C CA . ALA B 1 357 ? -3.303 -41.5 -10.273 1 38.28 357 ALA B CA 1
ATOM 6035 C C . ALA B 1 357 ? -4.09 -41.375 -11.578 1 38.28 357 ALA B C 1
ATOM 6037 O O . ALA B 1 357 ? -5.105 -40.688 -11.633 1 38.28 357 ALA B O 1
ATOM 6038 N N . ASN B 1 358 ? -3.686 -41.938 -12.734 1 40.69 358 ASN B N 1
ATOM 6039 C CA . ASN B 1 358 ? -4.246 -42.312 -14.023 1 40.69 358 ASN B CA 1
ATOM 6040 C C . ASN B 1 358 ? -4.977 -41.156 -14.695 1 40.69 358 ASN B C 1
ATOM 6042 O O . ASN B 1 358 ? -5.57 -41.344 -15.766 1 40.69 358 ASN B O 1
ATOM 6046 N N . THR B 1 359 ? -5.469 -40.125 -14.055 1 44.38 359 THR B N 1
ATOM 6047 C CA . THR B 1 359 ? -6.465 -39.281 -14.703 1 44.38 359 THR B CA 1
ATOM 6048 C C . THR B 1 359 ? -5.816 -38.031 -15.297 1 44.38 359 THR B C 1
ATOM 6050 O O . THR B 1 359 ? -4.996 -37.375 -14.641 1 44.38 359 THR B O 1
ATOM 6053 N N . THR B 1 360 ? -5.551 -37.688 -16.656 1 49.22 360 THR B N 1
ATOM 6054 C CA . THR B 1 360 ? -5.121 -36.75 -17.703 1 49.22 360 THR B CA 1
ATOM 6055 C C . THR B 1 360 ? -5.688 -35.375 -17.438 1 49.22 360 THR B C 1
ATOM 6057 O O . THR B 1 360 ? -5.344 -34.406 -18.141 1 49.22 360 THR B O 1
ATOM 6060 N N . PHE B 1 361 ? -6.695 -35.125 -16.562 1 55.69 361 PHE B N 1
ATOM 6061 C CA . PHE B 1 361 ? -7.418 -33.844 -16.516 1 55.69 361 PHE B CA 1
ATOM 6062 C C . PHE B 1 361 ? -7.348 -33.219 -15.125 1 55.69 361 PHE B C 1
ATOM 6064 O O . PHE B 1 361 ? -7.363 -33.938 -14.125 1 55.69 361 PHE B O 1
ATOM 6071 N N . VAL B 1 362 ? -6.508 -32.094 -14.906 1 59.97 362 VAL B N 1
ATOM 6072 C CA . VAL B 1 362 ? -6.621 -31.359 -13.656 1 59.97 362 VAL B CA 1
ATOM 6073 C C . VAL B 1 362 ? -7.879 -30.5 -13.68 1 59.97 362 VAL B C 1
ATOM 6075 O O . VAL B 1 362 ? -8.148 -29.812 -14.672 1 59.97 362 VAL B O 1
ATOM 6078 N N . THR B 1 363 ? -8.727 -30.797 -12.719 1 67.75 363 THR B N 1
ATOM 6079 C CA . THR B 1 363 ? -9.938 -30 -12.625 1 67.75 363 THR B CA 1
ATOM 6080 C C . THR B 1 363 ? -9.648 -28.656 -11.961 1 67.75 363 THR B C 1
ATOM 6082 O O . THR B 1 363 ? -8.656 -28.5 -11.25 1 67.75 363 THR B O 1
ATOM 6085 N N . ILE B 1 364 ? -10.242 -27.641 -12.398 1 74.69 364 ILE B N 1
ATOM 6086 C CA . ILE B 1 364 ? -10.156 -26.297 -11.836 1 74.69 364 ILE B CA 1
ATOM 6087 C C . ILE B 1 364 ? -10.32 -26.375 -10.32 1 74.69 364 ILE B C 1
ATOM 6089 O O . ILE B 1 364 ? -9.695 -25.594 -9.586 1 74.69 364 ILE B O 1
ATOM 6093 N N . SER B 1 365 ? -11.102 -27.406 -9.859 1 73.81 365 SER B N 1
ATOM 6094 C CA . SER B 1 365 ? -11.336 -27.531 -8.43 1 73.81 365 SER B CA 1
ATOM 6095 C C . SER B 1 365 ? -10.078 -27.969 -7.691 1 73.81 365 SER B C 1
ATOM 6097 O O . SER B 1 365 ? -9.867 -27.594 -6.535 1 73.81 365 SER B O 1
ATOM 6099 N N . ASP B 1 366 ? -9.211 -28.609 -8.383 1 73.62 366 ASP B N 1
ATOM 6100 C CA . ASP B 1 366 ? -7.965 -29.047 -7.754 1 73.62 366 ASP B CA 1
ATOM 6101 C C . ASP B 1 366 ? -6.992 -27.875 -7.594 1 73.62 366 ASP B C 1
ATOM 6103 O O . ASP B 1 366 ? -6.301 -27.781 -6.578 1 73.62 366 ASP B O 1
ATOM 6107 N N . VAL B 1 367 ? -6.988 -27.047 -8.602 1 73.69 367 VAL B N 1
ATOM 6108 C CA . VAL B 1 367 ? -6.113 -25.875 -8.547 1 73.69 367 VAL B CA 1
ATOM 6109 C C . VAL B 1 367 ? -6.574 -24.938 -7.43 1 73.69 367 VAL B C 1
ATOM 6111 O O . VAL B 1 367 ? -5.75 -24.391 -6.699 1 73.69 367 VAL B O 1
ATOM 6114 N N . LEU B 1 368 ? -7.867 -24.875 -7.312 1 80.06 368 LEU B N 1
ATOM 6115 C CA . LEU B 1 368 ? -8.422 -24 -6.277 1 80.06 368 LEU B CA 1
ATOM 6116 C C . LEU B 1 368 ? -8.164 -24.594 -4.891 1 80.06 368 LEU B C 1
ATOM 6118 O O . LEU B 1 368 ? -7.84 -23.859 -3.953 1 80.06 368 LEU B O 1
ATOM 6122 N N . LYS B 1 369 ? -8.219 -25.891 -4.77 1 78.06 369 LYS B N 1
ATOM 6123 C CA . LYS B 1 369 ? -7.953 -26.531 -3.484 1 78.06 369 LYS B CA 1
ATOM 6124 C C . LYS B 1 369 ? -6.484 -26.406 -3.094 1 78.06 369 LYS B C 1
ATOM 6126 O O . LYS B 1 369 ? -6.164 -26.25 -1.912 1 78.06 369 LYS B O 1
ATOM 6131 N N . ASP B 1 370 ? -5.672 -26.359 -4.133 1 75.31 370 ASP B N 1
ATOM 6132 C CA . ASP B 1 370 ? -4.25 -26.188 -3.871 1 75.31 370 ASP B CA 1
ATOM 6133 C C . ASP B 1 370 ? -3.953 -24.781 -3.348 1 75.31 370 ASP B C 1
ATOM 6135 O O . ASP B 1 370 ? -3.004 -24.594 -2.586 1 75.31 370 ASP B O 1
ATOM 6139 N N . SER B 1 371 ? -4.777 -23.859 -3.738 1 78.38 371 SER B N 1
ATOM 6140 C CA . SER B 1 371 ? -4.59 -22.484 -3.287 1 78.38 371 SER B CA 1
ATOM 6141 C C . SER B 1 371 ? -5.305 -22.234 -1.961 1 78.38 371 SER B C 1
ATOM 6143 O O . SER B 1 371 ? -5.352 -21.109 -1.478 1 78.38 371 SER B O 1
ATOM 6145 N N . GLY B 1 372 ? -5.793 -23.266 -1.312 1 77.5 372 GLY B N 1
ATOM 6146 C CA . GLY B 1 372 ? -6.426 -23.156 -0.008 1 77.5 372 GLY B CA 1
ATOM 6147 C C . GLY B 1 372 ? -7.898 -22.797 -0.088 1 77.5 372 GLY B C 1
ATOM 6148 O O . GLY B 1 372 ? -8.484 -22.344 0.896 1 77.5 372 GLY B O 1
ATOM 6149 N N . ILE B 1 373 ? -8.422 -22.906 -1.299 1 83.88 373 ILE B N 1
ATOM 6150 C CA . ILE B 1 373 ? -9.828 -22.578 -1.493 1 83.88 373 ILE B CA 1
ATOM 6151 C C . ILE B 1 373 ? -10.664 -23.859 -1.459 1 83.88 373 ILE B C 1
ATOM 6153 O O . ILE B 1 373 ? -10.766 -24.562 -2.461 1 83.88 373 ILE B O 1
ATOM 6157 N N . ASP B 1 374 ? -11.242 -24.156 -0.249 1 81.75 374 ASP B N 1
ATOM 6158 C CA . ASP B 1 374 ? -11.922 -25.422 -0.064 1 81.75 374 ASP B CA 1
ATOM 6159 C C . ASP B 1 374 ? -13.422 -25.219 0.146 1 81.75 374 ASP B C 1
ATOM 6161 O O . ASP B 1 374 ? -14.203 -26.156 0.053 1 81.75 374 ASP B O 1
ATOM 6165 N N . CYS B 1 375 ? -13.859 -24.047 0.315 1 86.06 375 CYS B N 1
ATOM 6166 C CA . CYS B 1 375 ? -15.266 -23.797 0.628 1 86.06 375 CYS B CA 1
ATOM 6167 C C . CYS B 1 375 ? -15.992 -23.203 -0.569 1 86.06 375 CYS B C 1
ATOM 6169 O O . CYS B 1 375 ? -15.359 -22.672 -1.485 1 86.06 375 CYS B O 1
ATOM 6171 N N . PRO B 1 376 ? -17.266 -23.453 -0.604 1 89.88 376 PRO B N 1
ATOM 6172 C CA . PRO B 1 376 ? -18.031 -22.797 -1.658 1 89.88 376 PRO B CA 1
ATOM 6173 C C . PRO B 1 376 ? -18.062 -21.266 -1.517 1 89.88 376 PRO B C 1
ATOM 6175 O O . PRO B 1 376 ? -17.641 -20.734 -0.479 1 89.88 376 PRO B O 1
ATOM 6178 N N . TYR B 1 377 ? -18.469 -20.594 -2.629 1 91.31 377 TYR B N 1
ATOM 6179 C CA . TYR B 1 377 ? -18.344 -19.141 -2.686 1 91.31 377 TYR B CA 1
ATOM 6180 C C . TYR B 1 377 ? -19.219 -18.484 -1.622 1 91.31 377 TYR B C 1
ATOM 6182 O O . TYR B 1 377 ? -18.875 -17.422 -1.098 1 91.31 377 TYR B O 1
ATOM 6190 N N . PHE B 1 378 ? -20.391 -19.078 -1.17 1 92.69 378 PHE B N 1
ATOM 6191 C CA . PHE B 1 378 ? -21.297 -18.453 -0.216 1 92.69 378 PHE B CA 1
ATOM 6192 C C . PHE B 1 378 ? -20.672 -18.391 1.168 1 92.69 378 PHE B C 1
ATOM 6194 O O . PHE B 1 378 ? -20.953 -17.469 1.942 1 92.69 378 PHE B O 1
ATOM 6201 N N . CYS B 1 379 ? -19.797 -19.328 1.486 1 93.25 379 CYS B N 1
ATOM 6202 C CA . CYS B 1 379 ? -19.109 -19.312 2.773 1 93.25 379 CYS B CA 1
ATOM 6203 C C . CYS B 1 379 ? -18.156 -18.125 2.869 1 93.25 379 CYS B C 1
ATOM 6205 O O . CYS B 1 379 ? -18.047 -17.5 3.924 1 93.25 379 CYS B O 1
ATOM 6207 N N . TYR B 1 380 ? -17.531 -17.797 1.755 1 95 380 TYR B N 1
ATOM 6208 C CA . TYR B 1 380 ? -16.609 -16.672 1.742 1 95 380 TYR B CA 1
ATOM 6209 C C . TYR B 1 380 ? -17.375 -15.352 1.835 1 95 380 TYR B C 1
ATOM 6211 O O . TYR B 1 380 ? -16.953 -14.43 2.529 1 95 380 TYR B O 1
ATOM 6219 N N . ILE B 1 381 ? -18.531 -15.258 1.223 1 95.88 381 ILE B N 1
ATOM 6220 C CA . ILE B 1 381 ? -19.344 -14.055 1.27 1 95.88 381 ILE B CA 1
ATOM 6221 C C . ILE B 1 381 ? -19.906 -13.859 2.682 1 95.88 381 ILE B C 1
ATOM 6223 O O . ILE B 1 381 ? -19.891 -12.742 3.207 1 95.88 381 ILE B O 1
ATOM 6227 N N . ALA B 1 382 ? -20.266 -14.945 3.291 1 96.38 382 ALA B N 1
ATOM 6228 C CA . ALA B 1 382 ? -20.812 -14.875 4.648 1 96.38 382 ALA B CA 1
ATOM 6229 C C . ALA B 1 382 ? -19.734 -14.438 5.641 1 96.38 382 ALA B C 1
ATOM 6231 O O . ALA B 1 382 ? -19.984 -13.633 6.531 1 96.38 382 ALA B O 1
ATOM 6232 N N . THR B 1 383 ? -18.562 -15.008 5.473 1 96.5 383 THR B N 1
ATOM 6233 C CA . THR B 1 383 ? -17.469 -14.633 6.367 1 96.5 383 THR B CA 1
ATOM 6234 C C . THR B 1 383 ? -17.125 -13.156 6.215 1 96.5 383 THR B C 1
ATOM 6236 O O . THR B 1 383 ? -16.906 -12.461 7.207 1 96.5 383 THR B O 1
ATOM 6239 N N . LEU B 1 384 ? -17.078 -12.648 4.984 1 96.94 384 LEU B N 1
ATOM 6240 C CA . LEU B 1 384 ? -16.828 -11.234 4.75 1 96.94 384 LEU B CA 1
ATOM 6241 C C . LEU B 1 384 ? -17.922 -10.367 5.367 1 96.94 384 LEU B C 1
ATOM 6243 O O . LEU B 1 384 ? -17.641 -9.312 5.93 1 96.94 384 LEU B O 1
ATOM 6247 N N . GLY B 1 385 ? -19.141 -10.859 5.258 1 96.38 385 GLY B N 1
ATOM 6248 C CA . GLY B 1 385 ? -20.25 -10.148 5.875 1 96.38 385 GLY B CA 1
ATOM 6249 C C . GLY B 1 385 ? -20.141 -10.07 7.387 1 96.38 385 GLY B C 1
ATOM 6250 O O . GLY B 1 385 ? -20.359 -9.016 7.98 1 96.38 385 GLY B O 1
ATOM 6251 N N . ILE B 1 386 ? -19.766 -11.125 7.965 1 97 386 ILE B N 1
ATOM 6252 C CA . ILE B 1 386 ? -19.609 -11.172 9.414 1 97 386 ILE B CA 1
ATOM 6253 C C . ILE B 1 386 ? -18.453 -10.273 9.836 1 97 386 ILE B C 1
ATOM 6255 O O . ILE B 1 386 ? -18.547 -9.531 10.82 1 97 386 ILE B O 1
ATOM 6259 N N . LEU B 1 387 ? -17.406 -10.336 9.055 1 96.62 387 LEU B N 1
ATOM 6260 C CA . LEU B 1 387 ? -16.25 -9.5 9.359 1 96.62 387 LEU B CA 1
ATOM 6261 C C . LEU B 1 387 ? -16.609 -8.023 9.25 1 96.62 387 LEU B C 1
ATOM 6263 O O . LEU B 1 387 ? -16.141 -7.203 10.047 1 96.62 387 LEU B O 1
ATOM 6267 N N . PHE B 1 388 ? -17.422 -7.703 8.297 1 96.38 388 PHE B N 1
ATOM 6268 C CA . PHE B 1 388 ? -17.875 -6.328 8.125 1 96.38 388 PHE B CA 1
ATOM 6269 C C . PHE B 1 388 ? -18.594 -5.84 9.375 1 96.38 388 PHE B C 1
ATOM 6271 O O . PHE B 1 388 ? -18.281 -4.773 9.906 1 96.38 388 PHE B O 1
ATOM 6278 N N . ILE B 1 389 ? -19.438 -6.641 9.906 1 95.75 389 ILE B N 1
ATOM 6279 C CA . ILE B 1 389 ? -20.234 -6.262 11.062 1 95.75 389 ILE B CA 1
ATOM 6280 C C . ILE B 1 389 ? -19.344 -6.203 12.305 1 95.75 389 ILE B C 1
ATOM 6282 O O . ILE B 1 389 ? -19.406 -5.238 13.07 1 95.75 389 ILE B O 1
ATOM 6286 N N . VAL B 1 390 ? -18.531 -7.16 12.484 1 96.56 390 VAL B N 1
ATOM 6287 C CA . VAL B 1 390 ? -17.672 -7.238 13.672 1 96.56 390 VAL B CA 1
ATOM 6288 C C . VAL B 1 390 ? -16.703 -6.062 13.68 1 96.56 390 VAL B C 1
ATOM 6290 O O . VAL B 1 390 ? -16.5 -5.418 14.711 1 96.56 390 VAL B O 1
ATOM 6293 N N . LEU B 1 391 ? -16.156 -5.742 12.578 1 96.5 391 LEU B N 1
ATOM 6294 C CA . LEU B 1 391 ? -15.164 -4.668 12.508 1 96.5 391 LEU B CA 1
ATOM 6295 C C . LEU B 1 391 ? -15.836 -3.305 12.672 1 96.5 391 LEU B C 1
ATOM 6297 O O . LEU B 1 391 ? -15.242 -2.387 13.242 1 96.5 391 LEU B O 1
ATOM 6301 N N . ARG B 1 392 ? -17.016 -3.221 12.18 1 94.12 392 ARG B N 1
ATOM 6302 C CA . ARG B 1 392 ? -17.734 -1.966 12.359 1 94.12 392 ARG B CA 1
ATOM 6303 C C . ARG B 1 392 ? -18.094 -1.745 13.828 1 94.12 392 ARG B C 1
ATOM 6305 O O . ARG B 1 392 ? -18 -0.623 14.328 1 94.12 392 ARG B O 1
ATOM 6312 N N . VAL B 1 393 ? -18.422 -2.773 14.469 1 95 393 VAL B N 1
ATOM 6313 C CA . VAL B 1 393 ? -18.734 -2.676 15.891 1 95 393 VAL B CA 1
ATOM 6314 C C . VAL B 1 393 ? -17.469 -2.385 16.688 1 95 393 VAL B C 1
ATOM 6316 O O . VAL B 1 393 ? -17.469 -1.543 17.594 1 95 393 VAL B O 1
ATOM 6319 N N . LEU B 1 394 ? -16.438 -3.004 16.312 1 95.25 394 LEU B N 1
ATOM 6320 C CA . LEU B 1 394 ? -15.164 -2.756 16.969 1 95.25 394 LEU B CA 1
ATOM 6321 C C . LEU B 1 394 ? -14.711 -1.316 16.75 1 95.25 394 LEU B C 1
ATOM 6323 O O . LEU B 1 394 ? -14.156 -0.69 17.656 1 95.25 394 LEU B O 1
ATOM 6327 N N . GLY B 1 395 ? -14.922 -0.849 15.562 1 92.69 395 GLY B N 1
ATOM 6328 C CA . GLY B 1 395 ? -14.586 0.536 15.273 1 92.69 395 GLY B CA 1
ATOM 6329 C C . GLY B 1 395 ? -15.32 1.526 16.156 1 92.69 395 GLY B C 1
ATOM 6330 O O . GLY B 1 395 ? -14.742 2.527 16.594 1 92.69 395 GLY B O 1
ATOM 6331 N N . TYR B 1 396 ? -16.5 1.255 16.438 1 92.25 396 TYR B N 1
ATOM 6332 C CA . TYR B 1 396 ? -17.297 2.105 17.328 1 92.25 396 TYR B CA 1
ATOM 6333 C C . TYR B 1 396 ? -16.719 2.121 18.734 1 92.25 396 TYR B C 1
ATOM 6335 O O . TYR B 1 396 ? -16.594 3.18 19.344 1 92.25 396 TYR B O 1
ATOM 6343 N N . TYR B 1 397 ? -16.297 1 19.188 1 93.5 397 TYR B N 1
ATOM 6344 C CA . TYR B 1 397 ? -15.773 0.91 20.547 1 93.5 397 TYR B CA 1
ATOM 6345 C C . TYR B 1 397 ? -14.398 1.551 20.641 1 93.5 397 TYR B C 1
ATOM 6347 O O . TYR B 1 397 ? -14.047 2.131 21.672 1 93.5 397 TYR B O 1
ATOM 6355 N N . VAL B 1 398 ? -13.68 1.438 19.625 1 92 398 VAL B N 1
ATOM 6356 C CA . VAL B 1 398 ? -12.375 2.096 19.609 1 92 398 VAL B CA 1
ATOM 6357 C C . VAL B 1 398 ? -12.555 3.611 19.656 1 92 398 VAL B C 1
ATOM 6359 O O . VAL B 1 398 ? -11.82 4.316 20.344 1 92 398 VAL B O 1
ATOM 6362 N N . MET B 1 399 ? -13.469 4.074 18.938 1 87.25 399 MET B N 1
ATOM 6363 C CA . MET B 1 399 ? -13.75 5.508 18.922 1 87.25 399 MET B CA 1
ATOM 6364 C C . MET B 1 399 ? -14.258 5.977 20.281 1 87.25 399 MET B C 1
ATOM 6366 O O . MET B 1 399 ? -13.945 7.086 20.719 1 87.25 399 MET B O 1
ATOM 6370 N N . LYS B 1 400 ? -14.992 5.141 20.922 1 86.44 400 LYS B N 1
ATOM 6371 C CA . LYS B 1 400 ? -15.539 5.477 22.234 1 86.44 400 LYS B CA 1
ATOM 6372 C C . LYS B 1 400 ? -14.453 5.477 23.297 1 86.44 400 LYS B C 1
ATOM 6374 O O . LYS B 1 400 ? -14.469 6.309 24.219 1 86.44 400 LYS B O 1
ATOM 6379 N N . TRP B 1 401 ? -13.562 4.609 23.109 1 86.06 401 TRP B N 1
ATOM 6380 C CA . TRP B 1 401 ? -12.5 4.492 24.109 1 86.06 401 TRP B CA 1
ATOM 6381 C C . TRP B 1 401 ? -11.492 5.621 23.953 1 86.06 401 TRP B C 1
ATOM 6383 O O . TRP B 1 401 ? -10.945 6.109 24.938 1 86.06 401 TRP B O 1
ATOM 6393 N N . LYS B 1 402 ? -11.07 6.023 22.75 1 76.38 402 LYS B N 1
ATOM 6394 C CA . LYS B 1 402 ? -10.055 7.039 22.516 1 76.38 402 LYS B CA 1
ATOM 6395 C 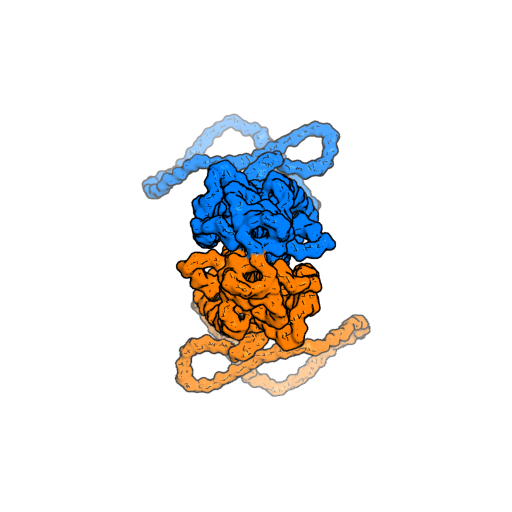C . LYS B 1 402 ? -10.609 8.445 22.734 1 76.38 402 LYS B C 1
ATOM 6397 O O . LYS B 1 402 ? -9.875 9.43 22.641 1 76.38 402 LYS B O 1
ATOM 6402 N N . ARG B 1 403 ? -11.766 8.617 23.312 1 58.97 403 ARG B N 1
ATOM 6403 C CA . ARG B 1 403 ? -12.336 9.891 23.734 1 58.97 403 ARG B CA 1
ATOM 6404 C C . ARG B 1 403 ? -11.555 10.461 24.922 1 58.97 403 ARG B C 1
ATOM 6406 O O . ARG B 1 403 ? -11.141 9.719 25.812 1 58.97 403 ARG B O 1
#

Organism: Mytilus edulis (NCBI:txid6550)

Sequence (806 aa):
MDGKVAYFGIASDALNYFERIGMTCAIHFNPADFLLALLSRDNETSKKILEEADRYKKFEIICGQCPLPNGQNGHYNHSYTNTSDADISIAELRTNGSAVSFDNICAVGMDTKDTSVHSHHTWPTSFWMQYRMLTWRQFRQSKGQILHKYEVIQSLLLATLAGILYFQTDYSYRTLRDKMGTIVFSVTYWGFNCIIATVTGFPAERGVIKKEREAGAYRLSAYYAAKITSDLPLILITPVLFYCIIYWMSAIGDGVLFAIFLGVNLLFCTVAQSIGHIIGTAIPDMKLSLTTVSFYMSFSLVFSGFLNTHLPNWIKWAKYLSIVHYAFGCLNILSTDGMPVLWCNTTSVELFPSCTANTTFVTISDVLKDSGIDCPYFCYIATLGILFIVLRVLGYYVMKWKRMDGKVAYFGIASDALNYFERIGMTCAIHFNPADFLLALLSRDNETSKKILEEADRYKKFEIICGQCPLPNGQNGHYNHSYTNTSDADISIAELRTNGSAVSFDNICAVGMDTKDTSVHSHHTWPTSFWMQYRMLTWRQFRQSKGQILHKYEVIQSLLLATLAGILYFQTDYSYRTLRDKMGTIVFSVTYWGFNCIIATVTGFPAERGVIKKEREAGAYRLSAYYAAKITSDLPLILITPVLFYCIIYWMSAIGDGVLFAIFLGVNLLFCTVAQSIGHIIGTAIPDMKLSLTTVSFYMSFSLVFSGFLNTHLPNWIKWAKYLSIVHYAFGCLNILSTDGMPVLWCNTTSVELFPSCTANTTFVTISDVLKDSGIDCPYFCYIATLGILFIVLRVLGYYVMKWKR